Protein AF-A0AAW1UIU3-F1 (afdb_monomer_lite)

Radius of gyration: 67.9 Å; chains: 1; bounding box: 197×159×225 Å

pLDDT: mean 70.83, std 15.01, range [31.81, 94.69]

Structure (mmCIF, N/CA/C/O backbone):
data_AF-A0AAW1UIU3-F1
#
_entry.id   AF-A0AAW1UIU3-F1
#
loop_
_atom_site.group_PDB
_atom_site.id
_atom_site.type_symbol
_atom_site.label_atom_id
_atom_site.label_alt_id
_atom_site.label_comp_id
_atom_site.label_asym_id
_atom_site.label_entity_id
_atom_site.label_seq_id
_atom_site.pdbx_PDB_ins_code
_atom_site.Cartn_x
_atom_site.Cartn_y
_atom_site.Cartn_z
_atom_site.occupancy
_atom_site.B_iso_or_equiv
_atom_site.auth_seq_id
_atom_site.auth_comp_id
_atom_site.auth_asym_id
_atom_site.auth_atom_id
_atom_site.pdbx_PDB_model_num
ATOM 1 N N . MET A 1 1 ? -0.503 -14.165 -63.890 1.00 48.31 1 MET A N 1
ATOM 2 C CA . MET A 1 1 ? -0.435 -14.410 -62.442 1.00 48.31 1 MET A CA 1
ATOM 3 C C . MET A 1 1 ? 0.054 -13.126 -61.823 1.00 48.31 1 MET A C 1
ATOM 5 O O . MET A 1 1 ? 1.053 -12.586 -62.287 1.00 48.31 1 MET A O 1
ATOM 9 N N . GLY A 1 2 ? -0.754 -12.542 -60.945 1.00 64.56 2 GLY A N 1
ATOM 10 C CA . GLY A 1 2 ? -0.379 -11.323 -60.237 1.00 64.56 2 GLY A CA 1
ATOM 11 C C . GLY A 1 2 ? 0.681 -11.652 -59.192 1.00 64.56 2 GLY A C 1
ATOM 12 O O . GLY A 1 2 ? 0.568 -12.675 -58.526 1.00 64.56 2 GLY A O 1
ATOM 13 N N . ALA A 1 3 ? 1.681 -10.788 -59.012 1.00 79.12 3 ALA A N 1
ATOM 14 C CA . ALA A 1 3 ? 2.783 -11.016 -58.069 1.00 79.12 3 ALA A CA 1
ATOM 15 C C . ALA A 1 3 ? 2.309 -11.359 -56.637 1.00 79.12 3 ALA A C 1
ATOM 17 O O . ALA A 1 3 ? 2.969 -12.104 -55.917 1.00 79.12 3 ALA A O 1
ATOM 18 N N . TRP A 1 4 ? 1.132 -10.870 -56.228 1.00 88.31 4 TRP A N 1
ATOM 19 C CA . TRP A 1 4 ? 0.530 -11.197 -54.932 1.00 88.31 4 TRP A CA 1
ATOM 20 C C . TRP A 1 4 ? -0.053 -12.618 -54.836 1.00 88.31 4 TRP A C 1
ATOM 22 O O . TRP A 1 4 ? -0.046 -13.211 -53.760 1.00 88.31 4 TRP A O 1
ATOM 32 N N . GLU A 1 5 ? -0.534 -13.197 -55.939 1.00 88.94 5 GLU A N 1
ATOM 33 C CA . GLU A 1 5 ? -1.033 -14.583 -55.965 1.00 88.94 5 GLU A CA 1
ATOM 34 C C . GLU A 1 5 ? 0.102 -15.559 -55.652 1.00 88.94 5 GLU A C 1
ATOM 36 O O . GLU A 1 5 ? -0.062 -16.444 -54.814 1.00 88.94 5 GLU A O 1
ATOM 41 N N . ASP A 1 6 ? 1.274 -15.335 -56.248 1.00 88.50 6 ASP A N 1
ATOM 42 C CA . ASP A 1 6 ? 2.469 -16.148 -56.017 1.00 88.50 6 ASP A CA 1
ATOM 43 C C . ASP A 1 6 ? 2.936 -16.050 -54.556 1.00 88.50 6 ASP A C 1
ATOM 45 O O . ASP A 1 6 ? 3.263 -17.063 -53.933 1.00 88.50 6 ASP A O 1
ATOM 49 N N . VAL A 1 7 ? 2.869 -14.848 -53.966 1.00 90.00 7 VAL A N 1
ATOM 50 C CA . VAL A 1 7 ? 3.142 -14.609 -52.537 1.00 90.00 7 VAL A CA 1
ATOM 51 C C . VAL A 1 7 ? 2.181 -15.396 -51.640 1.00 90.00 7 VAL A C 1
ATOM 53 O O . VAL A 1 7 ? 2.619 -16.034 -50.679 1.00 90.00 7 VAL A O 1
ATOM 56 N N . LEU A 1 8 ? 0.880 -15.393 -51.949 1.00 90.19 8 LEU A N 1
ATOM 57 C CA . LEU A 1 8 ? -0.122 -16.136 -51.180 1.00 90.19 8 LEU A CA 1
ATOM 58 C C . LEU A 1 8 ? 0.027 -17.653 -51.350 1.00 90.19 8 LEU A C 1
ATOM 60 O O . LEU A 1 8 ? -0.111 -18.382 -50.367 1.00 90.19 8 LEU A O 1
ATOM 64 N N . ILE A 1 9 ? 0.341 -18.143 -52.553 1.00 90.75 9 ILE A N 1
ATOM 65 C CA . ILE A 1 9 ? 0.615 -19.566 -52.805 1.00 90.75 9 ILE A CA 1
ATOM 66 C C . ILE A 1 9 ? 1.846 -20.011 -52.009 1.00 90.75 9 ILE A C 1
ATOM 68 O O . ILE A 1 9 ? 1.818 -21.054 -51.348 1.00 90.75 9 ILE A O 1
ATOM 72 N N . GLU A 1 10 ? 2.919 -19.217 -52.026 1.00 90.31 10 GLU A N 1
ATOM 73 C CA . GLU A 1 10 ? 4.137 -19.517 -51.278 1.00 90.31 10 GLU A CA 1
ATOM 74 C C . GLU A 1 10 ? 3.879 -19.502 -49.762 1.00 90.31 10 GLU A C 1
ATOM 76 O O . GLU A 1 10 ? 4.334 -20.404 -49.054 1.00 90.31 10 GLU A O 1
ATOM 81 N N . TRP A 1 11 ? 3.072 -18.554 -49.268 1.00 92.31 11 TRP A N 1
ATOM 82 C CA . TRP A 1 11 ? 2.586 -18.533 -47.885 1.00 92.31 11 TRP A CA 1
ATOM 83 C C . TRP A 1 11 ? 1.796 -19.796 -47.521 1.00 92.31 11 TRP A C 1
ATOM 85 O O . TRP A 1 11 ? 2.127 -20.457 -46.534 1.00 92.31 11 TRP A O 1
ATOM 95 N N . CYS A 1 12 ? 0.807 -20.184 -48.329 1.00 90.38 12 CYS A N 1
ATOM 96 C CA . CYS A 1 12 ? -0.004 -21.374 -48.068 1.00 90.38 12 CYS A CA 1
ATOM 97 C C . CYS A 1 12 ? 0.856 -22.649 -48.029 1.00 90.38 12 CYS A C 1
ATOM 99 O O . CYS A 1 12 ? 0.718 -23.477 -47.125 1.00 90.38 12 CYS A O 1
ATOM 101 N N . ASN A 1 13 ? 1.787 -22.782 -48.977 1.00 90.94 13 ASN A N 1
ATOM 102 C CA . ASN A 1 13 ? 2.693 -23.927 -49.077 1.00 90.94 13 ASN A CA 1
ATOM 103 C C . ASN A 1 13 ? 3.747 -23.966 -47.963 1.00 90.94 13 ASN A C 1
ATOM 105 O O . ASN A 1 13 ? 4.177 -25.047 -47.559 1.00 90.94 13 ASN A O 1
ATOM 109 N N . CYS A 1 14 ? 4.153 -22.807 -47.447 1.00 89.69 14 CYS A N 1
ATOM 110 C CA . CYS A 1 14 ? 5.116 -22.687 -46.356 1.00 89.69 14 CYS A CA 1
ATOM 111 C C . CYS A 1 14 ? 4.620 -23.342 -45.053 1.00 89.69 14 CYS A C 1
ATOM 113 O O . CYS A 1 14 ? 5.412 -23.947 -44.317 1.00 89.69 14 CYS A O 1
ATOM 115 N N . LEU A 1 15 ? 3.310 -23.259 -44.798 1.00 86.12 15 LEU A N 1
ATOM 116 C CA . LEU A 1 15 ? 2.670 -23.793 -43.595 1.00 86.12 15 LEU A CA 1
ATOM 117 C C . LEU A 1 15 ? 2.609 -25.330 -43.564 1.00 86.12 15 LEU A C 1
ATOM 119 O O . LEU A 1 15 ? 2.520 -25.895 -42.479 1.00 86.12 15 LEU A O 1
ATOM 123 N N . ASP A 1 16 ? 2.702 -26.008 -44.716 1.00 84.94 16 ASP A N 1
ATOM 124 C CA . ASP A 1 16 ? 2.715 -27.481 -44.838 1.00 84.94 16 ASP A CA 1
ATOM 125 C C . ASP A 1 16 ? 1.495 -28.181 -44.195 1.00 84.94 16 ASP A C 1
ATOM 127 O O . ASP A 1 16 ? 1.575 -29.265 -43.618 1.00 84.94 16 ASP A O 1
ATOM 131 N N . ILE A 1 17 ? 0.337 -27.522 -44.267 1.00 83.56 17 ILE A N 1
ATOM 132 C CA . ILE A 1 17 ? -0.930 -27.972 -43.663 1.00 83.56 17 ILE A CA 1
ATOM 133 C C . ILE A 1 17 ? -1.892 -28.613 -44.667 1.00 83.56 17 ILE A C 1
ATOM 135 O O . ILE A 1 17 ? -2.874 -29.238 -44.271 1.00 83.56 17 ILE A O 1
ATOM 139 N N . SER A 1 18 ? -1.644 -28.461 -45.966 1.00 84.56 18 SER A N 1
ATOM 140 C CA . SER A 1 18 ? -2.424 -29.057 -47.054 1.00 84.56 18 SER A CA 1
ATOM 141 C C . SER A 1 18 ? -1.491 -29.611 -48.128 1.00 84.56 18 SER A C 1
ATOM 143 O O . SER A 1 18 ? -0.275 -29.434 -48.069 1.00 84.56 18 SER A O 1
ATOM 145 N N . LYS A 1 19 ? -2.053 -30.288 -49.137 1.00 85.06 19 LYS A N 1
ATOM 146 C CA . LYS A 1 19 ? -1.284 -30.638 -50.340 1.00 85.06 19 LYS A CA 1
ATOM 147 C C . LYS A 1 19 ? -0.708 -29.364 -50.963 1.00 85.06 19 LYS A C 1
ATOM 149 O O . LYS A 1 19 ? -1.341 -28.313 -50.879 1.00 85.06 19 LYS A O 1
ATOM 154 N N . LYS A 1 20 ? 0.478 -29.482 -51.569 1.00 86.88 20 LYS A N 1
ATOM 155 C CA . LYS A 1 20 ? 1.144 -28.361 -52.240 1.00 86.88 20 LYS A CA 1
ATOM 156 C C . LYS A 1 20 ? 0.235 -27.786 -53.322 1.00 86.88 20 LYS A C 1
ATOM 158 O O . LYS A 1 20 ? -0.140 -28.514 -54.236 1.00 86.88 20 LYS A O 1
ATOM 163 N N . ILE A 1 21 ? -0.063 -26.506 -53.179 1.00 89.25 21 ILE A N 1
ATOM 164 C CA . ILE A 1 21 ? -0.907 -25.703 -54.051 1.00 89.25 21 ILE A CA 1
ATOM 165 C C . ILE A 1 21 ? -0.041 -25.211 -55.207 1.00 89.25 21 ILE A C 1
ATOM 167 O O . ILE A 1 21 ? 0.985 -24.572 -54.959 1.00 89.25 21 ILE A O 1
ATOM 171 N N . GLN A 1 22 ? -0.402 -25.549 -56.444 1.00 86.12 22 GLN A N 1
ATOM 172 C CA . GLN A 1 22 ? 0.326 -25.086 -57.637 1.00 86.12 22 GLN A CA 1
ATOM 173 C C . GLN A 1 22 ? -0.354 -23.893 -58.305 1.00 86.12 22 GLN A C 1
ATOM 175 O O . GLN A 1 22 ? 0.333 -23.027 -58.838 1.00 86.12 22 GLN A O 1
ATOM 180 N N . ASP A 1 23 ? -1.683 -23.845 -58.245 1.00 87.50 23 ASP A N 1
ATOM 181 C CA . ASP A 1 23 ? -2.501 -22.764 -58.787 1.00 87.50 23 ASP A CA 1
ATOM 182 C C . ASP A 1 23 ? -3.359 -22.136 -57.680 1.00 87.50 23 ASP A C 1
ATOM 184 O O . ASP A 1 23 ? -3.886 -22.833 -56.809 1.00 87.50 23 ASP A O 1
ATOM 188 N N . PHE A 1 24 ? -3.531 -20.813 -57.722 1.00 85.12 24 PHE A N 1
ATOM 189 C CA . PHE A 1 24 ? -4.304 -20.062 -56.733 1.00 85.12 24 PHE A CA 1
ATOM 190 C C . PHE A 1 24 ? -5.758 -20.556 -56.665 1.00 85.12 24 PHE A C 1
ATOM 192 O O . PHE A 1 24 ? -6.359 -20.616 -55.591 1.00 85.12 24 PHE A O 1
ATOM 199 N N . ASN A 1 25 ? -6.304 -21.013 -57.795 1.00 85.50 25 ASN A N 1
ATOM 200 C CA . ASN A 1 25 ? -7.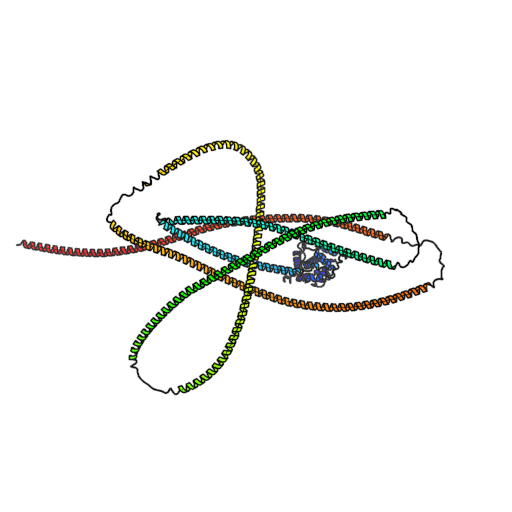653 -21.567 -57.869 1.00 85.50 25 ASN A CA 1
ATOM 201 C C . ASN A 1 25 ? -7.833 -22.893 -57.107 1.00 85.50 25 ASN A C 1
ATOM 203 O O . ASN A 1 25 ? -8.962 -23.231 -56.747 1.00 85.50 25 ASN A O 1
ATOM 207 N N . GLU A 1 26 ? -6.761 -23.619 -56.768 1.00 85.56 26 GLU A N 1
ATOM 208 C CA . GLU A 1 26 ? -6.856 -24.833 -55.943 1.00 85.56 26 GLU A CA 1
ATOM 209 C C . GLU A 1 26 ? -7.286 -24.530 -54.493 1.00 85.56 26 GLU A C 1
ATOM 211 O O . GLU A 1 26 ? -7.827 -25.411 -53.818 1.00 85.56 26 GLU A O 1
ATOM 216 N N . LEU A 1 27 ? -7.140 -23.280 -54.022 1.00 84.38 27 LEU A N 1
ATOM 217 C CA . LEU A 1 27 ? -7.649 -22.832 -52.716 1.00 84.38 27 LEU A CA 1
ATOM 218 C C . LEU A 1 27 ? -9.183 -22.871 -52.631 1.00 84.38 27 LEU A C 1
ATOM 220 O O . LEU A 1 27 ? -9.733 -23.030 -51.537 1.00 84.38 27 LEU A O 1
ATOM 224 N N . ARG A 1 28 ? -9.885 -22.812 -53.773 1.00 85.75 28 ARG A N 1
ATOM 225 C CA . ARG A 1 28 ? -11.356 -22.913 -53.842 1.00 85.75 28 ARG A CA 1
ATOM 226 C C . ARG A 1 28 ? -11.884 -24.262 -53.351 1.00 85.75 28 ARG A C 1
ATOM 228 O O . ARG A 1 28 ? -13.044 -24.352 -52.958 1.00 85.75 28 ARG A O 1
ATOM 235 N N . ASN A 1 29 ? -11.034 -25.292 -53.316 1.00 81.94 29 ASN A N 1
ATOM 236 C CA . ASN A 1 29 ? -11.382 -26.612 -52.786 1.00 81.94 29 ASN A CA 1
ATOM 237 C C . ASN A 1 29 ? -11.642 -26.596 -51.268 1.00 81.94 29 ASN A C 1
ATOM 239 O O . ASN A 1 29 ? -12.189 -27.556 -50.732 1.00 81.94 29 ASN A O 1
ATOM 243 N N . GLY A 1 30 ? -11.256 -25.531 -50.554 1.00 80.38 30 GLY A N 1
ATOM 244 C CA . GLY A 1 30 ? -11.574 -25.354 -49.133 1.00 80.38 30 GLY A CA 1
ATOM 245 C C . GLY A 1 30 ? -10.716 -26.173 -48.160 1.00 80.38 30 GLY A C 1
ATOM 246 O O . GLY A 1 30 ? -10.731 -25.890 -46.961 1.00 80.38 30 GLY A O 1
ATOM 247 N N . ASP A 1 31 ? -9.938 -27.146 -48.645 1.00 84.44 31 ASP A N 1
ATOM 248 C CA . ASP A 1 31 ? -9.105 -28.035 -47.819 1.00 84.44 31 ASP A CA 1
ATOM 249 C C . ASP A 1 31 ? -8.078 -27.267 -46.973 1.00 84.44 31 ASP A C 1
ATOM 251 O O . ASP A 1 31 ? -7.924 -27.527 -45.777 1.00 84.44 31 ASP A O 1
ATOM 255 N N . PHE A 1 32 ? -7.412 -26.275 -47.570 1.00 88.88 32 PHE A N 1
ATOM 256 C CA . PHE A 1 32 ? -6.463 -25.406 -46.871 1.00 88.88 32 PHE A CA 1
ATOM 257 C C . PHE A 1 32 ? -7.137 -24.621 -45.737 1.00 88.88 32 PHE A C 1
ATOM 259 O O . PHE A 1 32 ? -6.685 -24.662 -44.592 1.00 88.88 32 PHE A O 1
ATOM 266 N N . PHE A 1 33 ? -8.267 -23.969 -46.030 1.00 87.50 33 PHE A N 1
ATOM 267 C CA . PHE A 1 33 ? -9.023 -23.182 -45.055 1.00 87.50 33 PHE A CA 1
ATOM 268 C C . PHE A 1 33 ? -9.539 -24.038 -43.900 1.00 87.50 33 PHE A C 1
ATOM 270 O O . PHE A 1 33 ? -9.479 -23.614 -42.748 1.00 87.50 33 PHE A O 1
ATOM 277 N N . LYS A 1 34 ? -9.983 -25.268 -44.181 1.00 85.44 34 LYS A N 1
ATOM 278 C CA . LYS A 1 34 ? -10.405 -26.229 -43.157 1.00 85.44 34 LYS A CA 1
ATOM 279 C C . LYS A 1 34 ? -9.260 -26.581 -42.205 1.00 85.44 34 LYS A C 1
ATOM 281 O O . LYS A 1 34 ? -9.457 -26.585 -40.989 1.00 85.44 34 LYS A O 1
ATOM 286 N N . ASN A 1 35 ? -8.070 -26.839 -42.743 1.00 85.50 35 ASN A N 1
ATOM 287 C CA . ASN A 1 35 ? -6.904 -27.208 -41.941 1.00 85.50 35 ASN A CA 1
ATOM 288 C C . ASN A 1 35 ? -6.349 -26.015 -41.146 1.00 85.50 35 ASN A C 1
ATOM 290 O O . ASN A 1 35 ? -6.007 -26.181 -39.975 1.00 85.50 35 ASN A O 1
ATOM 294 N N . ILE A 1 36 ? -6.350 -24.803 -41.717 1.00 86.00 36 ILE A N 1
ATOM 295 C CA . ILE A 1 36 ? -6.052 -23.575 -40.964 1.00 86.00 36 ILE A CA 1
ATOM 296 C C . ILE A 1 36 ? -7.045 -23.384 -39.816 1.00 86.00 36 ILE A C 1
ATOM 298 O O . ILE A 1 36 ? -6.635 -23.118 -38.686 1.00 86.00 36 ILE A O 1
ATOM 302 N N . LEU A 1 37 ? -8.344 -23.547 -40.075 1.00 83.88 37 LEU A N 1
ATOM 303 C CA . LEU A 1 37 ? -9.381 -23.347 -39.065 1.00 83.88 37 LEU A CA 1
ATOM 304 C C . LEU A 1 37 ? -9.238 -24.340 -37.901 1.00 83.88 37 LEU A C 1
ATOM 306 O O . LEU A 1 37 ? -9.421 -23.957 -36.745 1.00 83.88 37 LEU A O 1
ATOM 310 N N . TYR A 1 38 ? -8.853 -25.588 -38.194 1.00 83.12 38 TYR A N 1
ATOM 311 C CA . TYR A 1 38 ? -8.544 -26.602 -37.182 1.00 83.12 38 TYR A CA 1
ATOM 312 C C . TYR A 1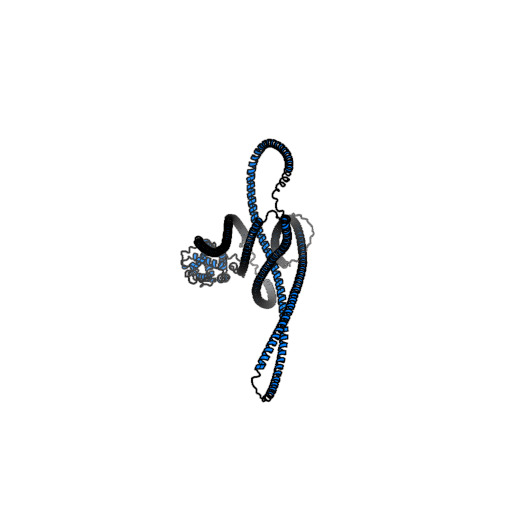 38 ? -7.378 -26.184 -36.277 1.00 83.12 38 TYR A C 1
ATOM 314 O O . TYR A 1 38 ? -7.386 -26.455 -35.077 1.00 83.12 38 TYR A O 1
ATOM 322 N N . ILE A 1 39 ? -6.379 -25.499 -36.837 1.00 82.19 39 ILE A N 1
ATOM 323 C CA . ILE A 1 39 ? -5.242 -24.995 -36.066 1.00 82.19 39 ILE A CA 1
ATOM 324 C C . ILE A 1 39 ? -5.656 -23.775 -35.242 1.00 82.19 39 ILE A C 1
ATOM 326 O O . ILE A 1 39 ? -5.287 -23.694 -34.075 1.00 82.19 39 ILE A O 1
ATOM 330 N N . ILE A 1 40 ? -6.441 -22.853 -35.800 1.00 82.31 40 ILE A N 1
ATOM 331 C CA . ILE A 1 40 ? -6.851 -21.612 -35.125 1.00 82.31 40 ILE A CA 1
ATOM 332 C C . ILE A 1 40 ? -7.844 -21.881 -33.981 1.00 82.31 40 ILE A C 1
ATOM 334 O O . ILE A 1 40 ? -7.750 -21.282 -32.908 1.00 82.31 40 ILE A O 1
ATOM 338 N N . ASN A 1 41 ? -8.790 -22.808 -34.134 1.00 77.19 41 ASN A N 1
ATOM 339 C CA . ASN A 1 41 ? -9.895 -22.947 -33.184 1.00 77.19 41 ASN A CA 1
ATOM 340 C C . ASN A 1 41 ? -9.674 -24.110 -32.193 1.00 77.19 41 ASN A C 1
ATOM 342 O O . ASN A 1 41 ? -9.659 -25.272 -32.579 1.00 77.19 41 ASN A O 1
ATOM 346 N N . LYS A 1 42 ? -9.504 -23.811 -30.891 1.00 63.38 42 LYS A N 1
ATOM 347 C CA . LYS A 1 42 ? -9.277 -24.827 -29.830 1.00 63.38 42 LYS A CA 1
ATOM 348 C C . LYS A 1 42 ? -10.549 -25.554 -29.368 1.00 63.38 42 LYS A C 1
ATOM 350 O O . LYS A 1 42 ? -10.444 -26.525 -28.625 1.00 63.38 42 LYS A O 1
ATOM 355 N N . SER A 1 43 ? -11.735 -25.071 -29.745 1.00 56.56 43 SER A N 1
ATOM 356 C CA . SER A 1 43 ? -13.009 -25.661 -29.322 1.00 56.56 43 SER A CA 1
ATOM 357 C C . SER A 1 43 ? -13.370 -26.864 -30.195 1.00 56.56 43 SER A C 1
ATOM 359 O O . SER A 1 43 ? -13.517 -26.731 -31.409 1.00 56.56 43 SER A O 1
ATOM 361 N N . ASP A 1 44 ? -13.589 -28.024 -29.568 1.00 57.69 44 ASP A N 1
ATOM 362 C CA . ASP A 1 44 ? -14.062 -29.257 -30.218 1.00 57.69 44 ASP A CA 1
ATOM 363 C C . ASP A 1 44 ? -15.430 -29.110 -30.915 1.00 57.69 44 ASP A C 1
ATOM 365 O O . ASP A 1 44 ? -15.835 -29.995 -31.668 1.00 57.69 44 ASP A O 1
ATOM 369 N N . GLN A 1 45 ? -16.132 -27.988 -30.708 1.00 57.69 45 GLN A N 1
ATOM 370 C CA . GLN A 1 45 ? -17.468 -27.728 -31.250 1.00 57.69 45 GLN A CA 1
ATOM 371 C C . GLN A 1 45 ? -17.536 -27.700 -32.786 1.00 57.69 45 GLN A C 1
ATOM 373 O O . GLN A 1 45 ? -18.603 -27.955 -33.328 1.00 57.69 45 GLN A O 1
ATOM 378 N N . TYR A 1 46 ? -16.426 -27.462 -33.495 1.00 59.53 46 TYR A N 1
ATOM 379 C CA . TYR A 1 46 ? -16.430 -27.262 -34.956 1.00 59.53 46 TYR A CA 1
ATOM 380 C C . TYR A 1 46 ? -15.824 -28.420 -35.763 1.00 59.53 46 TYR A C 1
ATOM 382 O O . TYR A 1 46 ? -15.652 -28.309 -36.976 1.00 59.53 46 TYR A O 1
ATOM 390 N N . LYS A 1 47 ? -15.505 -29.553 -35.119 1.00 58.69 47 LYS A N 1
ATOM 391 C CA . LYS A 1 47 ? -14.874 -30.708 -35.788 1.00 58.69 47 LYS A CA 1
ATOM 392 C C . LYS A 1 47 ? -15.770 -31.392 -36.835 1.00 58.69 47 LYS A C 1
ATOM 394 O O . LYS A 1 47 ? -15.240 -32.082 -37.702 1.00 58.69 47 LYS A O 1
ATOM 399 N N . ASN A 1 48 ? -17.090 -31.174 -36.783 1.00 57.91 48 ASN A N 1
ATOM 400 C CA . ASN A 1 48 ? -18.081 -31.878 -37.609 1.00 57.91 48 ASN A CA 1
ATOM 401 C C . ASN A 1 48 ? -18.904 -30.981 -38.559 1.00 57.91 48 ASN A C 1
ATOM 403 O O . ASN A 1 48 ? -19.749 -31.510 -39.280 1.00 57.91 48 ASN A O 1
ATOM 407 N N . ASP A 1 49 ? -18.685 -29.661 -38.594 1.00 55.59 49 ASP A N 1
ATOM 408 C CA . ASP A 1 49 ? -19.582 -28.751 -39.321 1.00 55.59 49 ASP A CA 1
ATOM 409 C C . ASP A 1 49 ? -19.226 -28.571 -40.805 1.00 55.59 49 ASP A C 1
ATOM 411 O O . ASP A 1 49 ? -18.115 -28.196 -41.181 1.00 55.59 49 ASP A O 1
ATOM 415 N N . ALA A 1 50 ? -20.233 -28.767 -41.661 1.00 58.75 50 ALA A N 1
ATOM 416 C CA . ALA A 1 50 ? -20.169 -28.669 -43.122 1.00 58.75 50 ALA A CA 1
ATOM 417 C C . ALA A 1 50 ? -20.007 -27.231 -43.674 1.00 58.75 50 ALA A C 1
ATOM 419 O O . ALA A 1 50 ? -20.073 -27.034 -44.882 1.00 58.75 50 ALA A O 1
ATOM 420 N N . ASN A 1 51 ? -19.791 -26.221 -42.822 1.00 72.62 51 ASN A N 1
ATOM 421 C CA . ASN A 1 51 ? -19.774 -24.802 -43.205 1.00 72.62 51 ASN A CA 1
ATOM 422 C C . ASN A 1 51 ? -18.491 -24.074 -42.757 1.00 72.62 51 ASN A C 1
ATOM 424 O O . ASN A 1 51 ? -18.547 -22.995 -42.168 1.00 72.62 51 ASN A O 1
ATOM 428 N N . VAL A 1 52 ? -17.322 -24.642 -43.082 1.00 76.81 52 VAL A N 1
ATOM 429 C CA . VAL A 1 52 ? -15.988 -24.030 -42.865 1.00 76.81 52 VAL A CA 1
ATOM 430 C C . VAL A 1 52 ? -15.943 -22.575 -43.350 1.00 76.81 52 VAL A C 1
ATOM 432 O O . VAL A 1 52 ? -15.403 -21.713 -42.662 1.00 76.81 52 VAL A O 1
ATOM 435 N N . PHE A 1 53 ? -16.576 -22.295 -44.494 1.00 80.44 53 PHE A N 1
ATOM 436 C CA . PHE A 1 53 ? -16.684 -20.956 -45.072 1.00 80.44 53 PHE A CA 1
ATOM 437 C C . PHE A 1 53 ? -17.366 -19.961 -44.120 1.00 80.44 53 PHE A C 1
ATOM 439 O O . PHE A 1 53 ? -16.777 -18.943 -43.774 1.00 80.44 53 PHE A O 1
ATOM 446 N N . LYS A 1 54 ? -18.559 -20.283 -43.600 1.00 78.75 54 LYS A N 1
ATOM 447 C CA . LYS A 1 54 ? -19.310 -19.377 -42.707 1.00 78.75 54 LYS A CA 1
ATOM 448 C C . LYS A 1 54 ? -18.580 -19.109 -41.392 1.00 78.75 54 LYS A C 1
ATOM 450 O O . LYS A 1 54 ? -18.647 -17.998 -40.877 1.00 78.75 54 LYS A O 1
ATOM 455 N N . ILE A 1 55 ? -17.875 -20.107 -40.858 1.00 79.75 55 ILE A N 1
ATOM 456 C CA . ILE A 1 55 ? -17.107 -19.953 -39.615 1.00 79.75 55 ILE A CA 1
ATOM 457 C C . ILE A 1 55 ? -15.909 -19.027 -39.843 1.00 79.75 55 ILE A C 1
ATOM 459 O O . ILE A 1 55 ? -15.672 -18.125 -39.043 1.00 79.75 55 ILE A O 1
ATOM 463 N N . LEU A 1 56 ? -15.179 -19.220 -40.945 1.00 83.69 56 LEU A N 1
ATOM 464 C CA . LEU A 1 56 ? -14.044 -18.372 -41.301 1.00 83.69 56 LEU A CA 1
ATOM 465 C C . LEU A 1 56 ? -14.480 -16.917 -41.504 1.00 83.69 56 LEU A C 1
ATOM 467 O O . LEU A 1 56 ? -13.864 -16.005 -40.956 1.00 83.69 56 LEU A O 1
ATOM 471 N N . LEU A 1 57 ? -15.595 -16.714 -42.204 1.00 80.31 57 LEU A N 1
ATOM 472 C CA . LEU A 1 57 ? -16.179 -15.392 -42.397 1.00 80.31 57 LEU A CA 1
ATOM 473 C C . LEU A 1 57 ? -16.614 -14.740 -41.089 1.00 80.31 57 LEU A C 1
ATOM 475 O O . LEU A 1 57 ? -16.336 -13.566 -40.892 1.00 80.31 57 LEU A O 1
ATOM 479 N N . HIS A 1 58 ? -17.230 -15.492 -40.175 1.00 80.38 58 HIS A N 1
ATOM 480 C CA . HIS A 1 58 ? -17.613 -14.969 -38.864 1.00 80.38 58 HIS A CA 1
ATOM 481 C C . HIS A 1 58 ? -16.401 -14.513 -38.033 1.00 80.38 58 HIS A C 1
ATOM 483 O O . HIS A 1 58 ? -16.468 -13.508 -37.324 1.00 80.38 58 HIS A O 1
ATOM 489 N N . ILE A 1 59 ? -15.279 -15.239 -38.116 1.00 82.00 59 ILE A N 1
ATOM 490 C CA . ILE A 1 59 ? -14.037 -14.864 -37.425 1.00 82.00 59 ILE A CA 1
ATOM 491 C C . ILE A 1 59 ? -13.467 -13.574 -38.019 1.00 82.00 59 ILE A C 1
ATOM 493 O O . ILE A 1 59 ? -13.137 -12.657 -37.266 1.00 82.00 59 ILE A O 1
ATOM 497 N N . LEU A 1 60 ? -13.385 -13.486 -39.349 1.00 83.38 60 LEU A N 1
ATOM 498 C CA . LEU A 1 60 ? -12.871 -12.296 -40.027 1.00 83.38 60 LEU A CA 1
ATOM 499 C C . LEU A 1 60 ? -13.790 -11.086 -39.812 1.00 83.38 60 LEU A C 1
ATOM 501 O O . LEU A 1 60 ? -13.300 -10.015 -39.468 1.00 83.38 60 LEU A O 1
ATOM 505 N N . SER A 1 61 ? -15.111 -11.262 -39.896 1.00 80.50 61 SER A N 1
ATOM 506 C CA . SER A 1 61 ? -16.088 -10.181 -39.723 1.00 80.50 61 SER A CA 1
ATOM 507 C C . SER A 1 61 ? -16.131 -9.612 -38.309 1.00 80.50 61 SER A C 1
ATOM 509 O O . SER A 1 61 ? -16.651 -8.524 -38.128 1.00 80.50 61 SER A O 1
ATOM 511 N N . LYS A 1 62 ? -15.655 -10.353 -37.299 1.00 81.94 62 LYS A N 1
ATOM 512 C CA . LYS A 1 62 ? -15.565 -9.879 -35.907 1.00 81.94 62 LYS A CA 1
ATOM 513 C C . LYS A 1 62 ? -14.360 -8.961 -35.678 1.00 81.94 62 LYS A C 1
ATOM 515 O O . LYS A 1 62 ? -14.325 -8.221 -34.697 1.00 81.94 62 LYS A O 1
ATOM 520 N N . ILE A 1 63 ? -13.335 -9.098 -36.514 1.00 80.44 63 ILE A N 1
ATOM 521 C CA . ILE A 1 63 ? -12.042 -8.427 -36.348 1.00 80.44 63 ILE A CA 1
ATOM 522 C C . ILE A 1 63 ? -11.923 -7.261 -37.320 1.00 80.44 63 ILE A C 1
ATOM 524 O O . ILE A 1 63 ? -11.455 -6.200 -36.929 1.00 80.44 63 ILE A O 1
ATOM 528 N N . TYR A 1 64 ? -12.415 -7.442 -38.543 1.00 83.88 64 TYR A N 1
ATOM 529 C CA . TYR A 1 64 ? -12.440 -6.436 -39.598 1.00 83.88 64 TYR A CA 1
ATOM 530 C C . TYR A 1 64 ? -13.878 -5.970 -39.830 1.00 83.88 64 TYR A C 1
ATOM 532 O O . TYR A 1 64 ? -14.480 -6.246 -40.865 1.00 83.88 64 TYR A O 1
ATOM 540 N N . ASN A 1 65 ? -14.455 -5.290 -38.835 1.00 76.88 65 ASN A N 1
ATOM 541 C CA . ASN A 1 65 ? -15.865 -4.874 -38.857 1.00 76.88 65 ASN A CA 1
ATOM 542 C C . ASN A 1 65 ? -16.182 -3.888 -40.002 1.00 76.88 65 ASN A C 1
ATOM 544 O O . ASN A 1 65 ? -17.318 -3.841 -40.474 1.00 76.88 65 ASN A O 1
ATOM 548 N N . ASN A 1 66 ? -15.180 -3.114 -40.437 1.00 71.00 66 ASN A N 1
ATOM 549 C CA . ASN A 1 66 ? -15.301 -2.102 -41.491 1.00 71.00 66 ASN A CA 1
ATOM 550 C C . ASN A 1 66 ? -15.124 -2.685 -42.902 1.00 71.00 66 ASN A C 1
ATOM 552 O O . ASN A 1 66 ? -15.595 -2.099 -43.875 1.00 71.00 66 ASN A O 1
ATOM 556 N N . ALA A 1 67 ? -14.515 -3.868 -43.023 1.00 62.47 67 ALA A N 1
ATOM 557 C CA . ALA A 1 67 ? -14.457 -4.627 -44.265 1.00 62.47 67 ALA A CA 1
ATOM 558 C C . ALA A 1 67 ? -15.767 -5.420 -44.441 1.00 62.47 67 ALA A C 1
ATOM 560 O O . ALA A 1 67 ? -15.797 -6.650 -44.339 1.00 62.47 67 ALA A O 1
ATOM 561 N N . GLN A 1 68 ? -16.881 -4.708 -44.657 1.00 60.72 68 GLN A N 1
ATOM 562 C CA . GLN A 1 68 ? -18.178 -5.310 -44.982 1.00 60.72 68 GLN A CA 1
ATOM 563 C C . GLN A 1 68 ? -18.142 -5.906 -46.389 1.00 60.72 68 GLN A C 1
ATOM 565 O O . GLN A 1 68 ? -18.612 -5.314 -47.353 1.00 60.72 68 GLN A O 1
ATOM 570 N N . ILE A 1 69 ? -17.576 -7.095 -46.519 1.00 62.19 69 ILE A N 1
ATOM 571 C CA . ILE A 1 69 ? -17.730 -7.873 -47.741 1.00 62.19 69 ILE A CA 1
ATOM 572 C C . ILE A 1 69 ? -19.131 -8.496 -47.689 1.00 62.19 69 ILE A C 1
ATOM 574 O O . ILE A 1 69 ? -19.536 -9.069 -46.673 1.00 62.19 69 ILE A O 1
ATOM 578 N N . GLU A 1 70 ? -19.912 -8.329 -48.755 1.00 61.12 70 GLU A N 1
ATOM 579 C CA . GLU A 1 70 ? -21.308 -8.771 -48.849 1.00 61.12 70 GLU A CA 1
ATOM 580 C C . GLU A 1 70 ? -21.413 -10.308 -48.944 1.00 61.12 70 GLU A C 1
ATOM 582 O O . GLU A 1 70 ? -21.772 -10.894 -49.961 1.00 61.12 70 GLU A O 1
ATOM 587 N N . TYR A 1 71 ? -21.097 -11.010 -47.857 1.00 63.22 71 TYR A N 1
ATOM 588 C CA . TYR A 1 71 ? -21.017 -12.472 -47.830 1.00 63.22 71 TYR A CA 1
ATOM 589 C C . TYR A 1 71 ? -22.370 -13.195 -47.779 1.00 63.22 71 TYR A C 1
ATOM 591 O O . TYR A 1 71 ? -22.415 -14.426 -47.743 1.00 63.22 71 TYR A O 1
ATOM 599 N N . SER A 1 72 ? -23.487 -12.466 -47.738 1.00 55.91 72 SER A N 1
ATOM 600 C CA . SER A 1 72 ? -24.832 -13.042 -47.600 1.00 55.91 72 SER A CA 1
ATOM 601 C C . SER A 1 72 ? -25.294 -13.835 -48.831 1.00 55.91 72 SER A C 1
ATOM 603 O O . SER A 1 72 ? -26.294 -14.548 -48.744 1.00 55.91 72 SER A O 1
ATOM 605 N N . GLN A 1 73 ? -24.566 -13.747 -49.951 1.00 58.47 73 GLN A N 1
ATOM 606 C CA . GLN A 1 73 ? -24.932 -14.355 -51.233 1.00 58.47 73 GLN A CA 1
ATOM 607 C C . GLN A 1 73 ? -24.215 -15.686 -51.539 1.00 58.47 73 GLN A C 1
ATOM 609 O O . GLN A 1 73 ? -24.666 -16.406 -52.427 1.00 58.47 73 GLN A O 1
ATOM 614 N N . TYR A 1 74 ? -23.161 -16.059 -50.797 1.00 64.31 74 TYR A N 1
ATOM 615 C CA . TYR A 1 74 ? -22.309 -17.216 -51.121 1.00 64.31 74 TYR A CA 1
ATOM 616 C C . TYR A 1 74 ? -22.453 -18.363 -50.113 1.00 64.31 74 TYR A C 1
ATOM 618 O O . TYR A 1 74 ? -22.387 -18.161 -48.897 1.00 64.31 74 TYR A O 1
ATOM 626 N N . ASN A 1 75 ? -22.607 -19.595 -50.607 1.00 66.69 75 ASN A N 1
ATOM 627 C CA . ASN A 1 75 ? -22.698 -20.798 -49.767 1.00 66.69 75 ASN A CA 1
ATOM 628 C C . ASN A 1 75 ? -21.434 -21.673 -49.815 1.00 66.69 75 ASN A C 1
ATOM 630 O O . ASN A 1 75 ? -21.298 -22.578 -48.990 1.00 66.69 75 ASN A O 1
ATOM 634 N N . SER A 1 76 ? -20.503 -21.412 -50.738 1.00 74.56 76 SER A N 1
ATOM 635 C CA . SER A 1 76 ? -19.273 -22.194 -50.916 1.00 74.56 76 SER A CA 1
ATOM 636 C C . SER A 1 76 ? -18.108 -21.342 -51.427 1.00 74.56 76 SER A C 1
ATOM 638 O O . SER A 1 76 ? -18.312 -20.382 -52.164 1.00 74.56 76 SER A O 1
ATOM 640 N N . PHE A 1 77 ? -16.872 -21.755 -51.121 1.00 75.00 77 PHE A N 1
ATOM 641 C CA . PHE A 1 77 ? -15.646 -21.167 -51.686 1.00 75.00 77 PHE A CA 1
ATOM 642 C C . PHE A 1 77 ? -15.579 -21.262 -53.223 1.00 75.00 77 PHE A C 1
ATOM 644 O O . PHE A 1 77 ? -14.850 -20.505 -53.859 1.00 75.00 77 PHE A O 1
ATOM 651 N N . LEU A 1 78 ? -16.346 -22.177 -53.829 1.00 76.44 78 LEU A N 1
ATOM 652 C CA . LEU A 1 78 ? -16.427 -22.341 -55.283 1.00 76.44 78 LEU A CA 1
ATOM 653 C C . LEU A 1 78 ? -17.115 -21.157 -55.981 1.00 76.44 78 LEU A C 1
ATOM 655 O O . LEU A 1 78 ? -16.830 -20.908 -57.148 1.00 76.44 78 LEU A O 1
ATOM 659 N N . GLU A 1 79 ? -17.989 -20.435 -55.277 1.00 76.19 79 GLU A N 1
ATOM 660 C CA . GLU A 1 79 ? -18.814 -19.353 -55.833 1.00 76.19 79 GLU A CA 1
ATOM 661 C C . GLU A 1 79 ? -18.142 -17.971 -55.732 1.00 76.19 79 GLU A C 1
ATOM 663 O O . GLU A 1 79 ? -18.657 -17.004 -56.282 1.00 76.19 79 GLU A O 1
ATOM 668 N N . LEU A 1 80 ? -16.992 -17.876 -55.055 1.00 78.00 80 LEU A N 1
ATOM 669 C CA . LEU A 1 80 ? -16.266 -16.621 -54.843 1.00 78.00 80 LEU A CA 1
ATOM 670 C C . LEU A 1 80 ? -15.648 -16.082 -56.138 1.00 78.00 80 LEU A C 1
ATOM 672 O O . LEU A 1 80 ? -15.168 -16.853 -56.976 1.00 78.00 80 LEU A O 1
ATOM 676 N N . SER A 1 81 ? -15.560 -14.762 -56.289 1.00 83.00 81 SER A N 1
ATOM 677 C CA . SER A 1 81 ? -14.695 -14.184 -57.323 1.00 83.00 81 SER A CA 1
ATOM 678 C C . SER A 1 81 ? -13.213 -14.447 -56.997 1.00 83.00 81 SER A C 1
ATOM 680 O O . SER A 1 81 ? -12.859 -14.808 -55.871 1.00 83.00 81 SER A O 1
ATOM 682 N N . GLU A 1 82 ? -12.321 -14.338 -57.988 1.00 81.25 82 GLU A N 1
ATOM 683 C CA . GLU A 1 82 ? -10.877 -14.468 -57.725 1.00 81.25 82 GLU A CA 1
ATOM 684 C C . GLU A 1 82 ? -10.369 -13.364 -56.786 1.00 81.25 82 GLU A C 1
ATOM 686 O O . GLU A 1 82 ? -9.498 -13.626 -55.957 1.00 81.25 82 GLU A O 1
ATOM 691 N N . ASP A 1 83 ? -10.948 -12.166 -56.858 1.00 81.75 83 ASP A N 1
ATOM 692 C CA . ASP A 1 83 ? -10.566 -11.032 -56.016 1.00 81.75 83 ASP A CA 1
ATOM 693 C C . ASP A 1 83 ? -11.043 -11.211 -54.568 1.00 81.75 83 ASP A C 1
ATOM 695 O O . ASP A 1 83 ? -10.258 -11.026 -53.636 1.00 81.75 83 ASP A O 1
ATOM 699 N N . ASP A 1 84 ? -12.259 -11.726 -54.360 1.00 83.06 84 ASP A N 1
ATOM 700 C CA . ASP A 1 84 ? -12.745 -12.079 -53.019 1.00 83.06 84 ASP A CA 1
ATOM 701 C C . ASP A 1 84 ? -11.877 -13.169 -52.378 1.00 83.06 84 ASP A C 1
ATOM 703 O O . ASP A 1 84 ? -11.550 -13.108 -51.190 1.00 83.06 84 ASP A O 1
ATOM 707 N N . LEU A 1 85 ? -11.456 -14.167 -53.163 1.00 86.06 85 LEU A N 1
ATOM 708 C CA . LEU A 1 85 ? -10.583 -15.233 -52.677 1.00 86.06 85 LEU A CA 1
ATOM 709 C C . LEU A 1 85 ? -9.208 -14.689 -52.260 1.00 86.06 85 LEU A C 1
ATOM 711 O O . LEU A 1 85 ? -8.688 -15.089 -51.212 1.00 86.06 85 LEU A O 1
ATOM 715 N N . LYS A 1 86 ? -8.631 -13.749 -53.023 1.00 87.25 86 LYS A N 1
ATOM 716 C CA . LYS A 1 86 ? -7.383 -13.051 -52.655 1.00 87.25 86 LYS A CA 1
ATOM 717 C C . LYS A 1 86 ? -7.537 -12.294 -51.355 1.00 87.25 86 LYS A C 1
ATOM 719 O O . LYS A 1 86 ? -6.667 -12.391 -50.489 1.00 87.25 86 LYS A O 1
ATOM 724 N N . ILE A 1 87 ? -8.643 -11.585 -51.193 1.00 86.19 87 ILE A N 1
ATOM 725 C CA . ILE A 1 87 ? -8.902 -10.751 -50.025 1.00 86.19 87 ILE A CA 1
ATOM 726 C C . ILE A 1 87 ? -9.103 -11.605 -48.778 1.00 86.19 87 ILE A C 1
ATOM 728 O O . ILE A 1 87 ? -8.421 -11.388 -47.777 1.00 86.19 87 ILE A O 1
ATOM 732 N N . ILE A 1 88 ? -9.929 -12.649 -48.855 1.00 86.25 88 ILE A N 1
ATOM 733 C CA . ILE A 1 88 ? -10.140 -13.589 -47.747 1.00 86.25 88 ILE A CA 1
ATOM 734 C C . ILE A 1 88 ? -8.817 -14.249 -47.341 1.00 86.25 88 ILE A C 1
ATOM 736 O O . ILE A 1 88 ? -8.504 -14.333 -46.152 1.00 86.25 88 ILE A O 1
ATOM 740 N N . THR A 1 89 ? -8.010 -14.680 -48.313 1.00 89.25 89 THR A N 1
ATOM 741 C CA . THR A 1 89 ? -6.713 -15.323 -48.048 1.00 89.25 89 THR A CA 1
ATOM 742 C C . THR A 1 89 ? -5.708 -14.336 -47.441 1.00 89.25 89 THR A C 1
ATOM 744 O O . THR A 1 89 ? -4.988 -14.685 -46.507 1.00 89.25 89 THR A O 1
ATOM 747 N N . SER A 1 90 ? -5.708 -13.081 -47.897 1.00 90.00 90 SER A N 1
ATOM 748 C CA . SER A 1 90 ? -4.828 -12.020 -47.385 1.00 90.00 90 SER A CA 1
ATOM 749 C C . SER A 1 90 ? -5.205 -11.594 -45.962 1.00 90.00 90 SER A C 1
ATOM 751 O O . SER A 1 90 ? -4.335 -11.468 -45.099 1.00 90.00 90 SER A O 1
ATOM 753 N N . LEU A 1 91 ? -6.502 -11.445 -45.676 1.00 88.00 91 LEU A N 1
ATOM 754 C CA . LEU A 1 91 ? -7.003 -11.167 -44.327 1.00 88.00 91 LEU A CA 1
ATOM 755 C C . LEU A 1 91 ? -6.735 -12.337 -43.378 1.00 88.00 91 LEU A C 1
ATOM 757 O O . LEU A 1 91 ? -6.374 -12.125 -42.222 1.00 88.00 91 LEU A O 1
ATOM 761 N N . LEU A 1 92 ? -6.836 -13.577 -43.861 1.00 88.56 92 LEU A N 1
ATOM 762 C CA . LEU A 1 92 ? -6.488 -14.760 -43.079 1.00 88.56 92 LEU A CA 1
ATOM 763 C C . LEU A 1 92 ? -4.985 -14.828 -42.770 1.00 88.56 92 LEU A C 1
ATOM 765 O O . LEU A 1 92 ? -4.598 -15.160 -41.646 1.00 88.56 92 LEU A O 1
ATOM 769 N N . MET A 1 93 ? -4.131 -14.472 -43.730 1.00 90.62 93 MET A N 1
ATOM 770 C CA . MET A 1 93 ? -2.694 -14.326 -43.501 1.00 90.62 93 MET A CA 1
ATOM 771 C C . MET A 1 93 ? -2.413 -13.244 -42.451 1.00 90.62 93 MET A C 1
ATOM 773 O O . MET A 1 93 ? -1.648 -13.480 -41.518 1.00 90.62 93 MET A O 1
ATOM 777 N N . HIS A 1 94 ? -3.065 -12.082 -42.534 1.00 89.31 94 HIS A N 1
ATOM 778 C CA . HIS A 1 94 ? -2.921 -11.047 -41.510 1.00 89.31 94 HIS A CA 1
ATOM 779 C C . HIS A 1 94 ? -3.393 -11.535 -40.135 1.00 89.31 94 HIS A C 1
ATOM 781 O O . HIS A 1 94 ? -2.697 -11.368 -39.131 1.00 89.31 94 HIS A O 1
ATOM 787 N N . TYR A 1 95 ? -4.550 -12.195 -40.084 1.00 87.38 95 TYR A N 1
ATOM 788 C CA . TYR A 1 95 ? -5.112 -12.748 -38.860 1.00 87.38 95 TYR A CA 1
ATOM 789 C C . TYR A 1 95 ? -4.153 -13.739 -38.180 1.00 87.38 95 TYR A C 1
ATOM 791 O O . TYR A 1 95 ? -3.865 -13.615 -36.988 1.00 87.38 95 TYR A O 1
ATOM 799 N N . THR A 1 96 ? -3.598 -14.680 -38.941 1.00 87.00 96 THR A N 1
ATOM 800 C CA . THR A 1 96 ? -2.655 -15.688 -38.423 1.00 87.00 96 THR A CA 1
ATOM 801 C C . THR A 1 96 ? -1.297 -15.096 -38.030 1.00 87.00 96 THR A C 1
ATOM 803 O O . THR A 1 96 ? -0.681 -15.550 -37.068 1.00 87.00 96 THR A O 1
ATOM 806 N N . CYS A 1 97 ? -0.840 -14.039 -38.704 1.00 85.88 97 CYS A N 1
ATOM 807 C CA . CYS A 1 97 ? 0.433 -13.383 -38.396 1.00 85.88 97 CYS A CA 1
ATOM 808 C C . CYS A 1 97 ? 0.361 -12.391 -37.222 1.00 85.88 97 CYS A C 1
ATOM 810 O O . CYS A 1 97 ? 1.348 -12.228 -36.500 1.00 85.88 97 CYS A O 1
ATOM 812 N N . ILE A 1 98 ? -0.774 -11.712 -37.019 1.00 83.88 98 ILE A N 1
ATOM 813 C CA . ILE A 1 98 ? -0.905 -10.619 -36.041 1.00 83.88 98 ILE A CA 1
ATOM 814 C C . ILE A 1 98 ? -1.717 -11.025 -34.813 1.00 83.88 98 ILE A C 1
ATOM 816 O O . ILE A 1 98 ? -1.291 -10.714 -33.694 1.00 83.88 98 ILE A O 1
ATOM 820 N N . TYR A 1 99 ? -2.830 -11.735 -35.002 1.00 81.00 99 TYR A N 1
ATOM 821 C CA . TYR A 1 99 ? -3.803 -12.025 -33.949 1.00 81.00 99 TYR A CA 1
ATOM 822 C C . TYR A 1 99 ? -3.627 -13.415 -33.334 1.00 81.00 99 TYR A C 1
ATOM 824 O O . TYR A 1 99 ? -3.471 -13.516 -32.117 1.00 81.00 99 TYR A O 1
ATOM 832 N N . ASP A 1 100 ? -3.585 -14.477 -34.145 1.00 78.75 100 ASP A N 1
ATOM 833 C CA . ASP A 1 100 ? -3.355 -15.853 -33.670 1.00 78.75 100 ASP A CA 1
ATOM 834 C C . ASP A 1 100 ? -1.911 -16.302 -33.943 1.00 78.75 100 ASP A C 1
ATOM 836 O O . ASP A 1 100 ? -1.644 -17.187 -34.756 1.00 78.75 100 ASP A O 1
ATOM 840 N N . ARG A 1 101 ? -0.967 -15.657 -33.238 1.00 77.12 101 ARG A N 1
ATOM 841 C CA . ARG A 1 101 ? 0.494 -15.832 -33.378 1.00 77.12 101 ARG A CA 1
ATOM 842 C C . ARG A 1 101 ? 1.009 -17.162 -32.824 1.00 77.12 101 ARG A C 1
ATOM 844 O O . ARG A 1 101 ? 1.864 -17.189 -31.938 1.00 77.12 101 ARG A O 1
ATOM 851 N N . ARG A 1 102 ? 0.475 -18.282 -33.292 1.00 81.12 102 ARG A N 1
ATOM 852 C CA . ARG A 1 102 ? 1.013 -19.595 -32.927 1.00 81.12 102 ARG A CA 1
ATOM 853 C C . ARG A 1 102 ? 2.321 -19.810 -33.654 1.00 81.12 102 ARG A C 1
ATOM 855 O O . ARG A 1 102 ? 2.382 -19.621 -34.864 1.00 81.12 102 ARG A O 1
ATOM 862 N N . ASP A 1 103 ? 3.319 -20.312 -32.937 1.00 77.44 103 ASP A N 1
ATOM 863 C CA . ASP A 1 103 ? 4.637 -20.589 -33.513 1.00 77.44 103 ASP A CA 1
ATOM 864 C C . ASP A 1 103 ? 4.557 -21.535 -34.722 1.00 77.44 103 ASP A C 1
ATOM 866 O O . ASP A 1 103 ? 5.324 -21.391 -35.666 1.00 77.44 103 ASP A O 1
ATOM 870 N N . ILE A 1 104 ? 3.575 -22.446 -34.749 1.00 79.19 104 ILE A N 1
ATOM 871 C CA . ILE A 1 104 ? 3.315 -23.352 -35.882 1.00 79.19 104 ILE A CA 1
ATOM 872 C C . ILE A 1 104 ? 2.950 -22.580 -37.165 1.00 79.19 104 ILE A C 1
ATOM 874 O O . ILE A 1 104 ? 3.259 -23.044 -38.256 1.00 79.19 104 ILE A O 1
ATOM 878 N N . LEU A 1 105 ? 2.320 -21.407 -37.047 1.00 82.19 105 LEU A N 1
ATOM 879 C CA . LEU A 1 105 ? 1.893 -20.575 -38.175 1.00 82.19 105 LEU A CA 1
ATOM 880 C C . LEU A 1 105 ? 2.901 -19.467 -38.511 1.00 82.19 105 LEU A C 1
ATOM 882 O O . LEU A 1 105 ? 3.009 -19.079 -39.668 1.00 82.19 105 LEU A O 1
ATOM 886 N N . THR A 1 106 ? 3.657 -18.965 -37.531 1.00 83.00 106 THR A N 1
ATOM 887 C CA . THR A 1 106 ? 4.565 -17.818 -37.717 1.00 83.00 106 THR A CA 1
ATOM 888 C C . THR A 1 106 ? 6.032 -18.212 -37.903 1.00 83.00 106 THR A C 1
ATOM 890 O O . THR A 1 106 ? 6.745 -17.549 -38.655 1.00 83.00 106 THR A O 1
ATOM 893 N N . SER A 1 107 ? 6.502 -19.303 -37.285 1.00 82.75 107 SER A N 1
ATOM 894 C CA . SER A 1 107 ? 7.890 -19.774 -37.422 1.00 82.75 107 SER A CA 1
ATOM 895 C C . SER A 1 107 ? 8.247 -20.199 -38.854 1.00 82.75 107 SER A C 1
ATOM 897 O O . SER A 1 107 ? 9.307 -19.785 -39.337 1.00 82.75 107 SER A O 1
ATOM 899 N N . PRO A 1 108 ? 7.390 -20.943 -39.590 1.00 84.75 108 PRO A N 1
ATOM 900 C CA . PRO A 1 108 ? 7.685 -21.311 -40.974 1.00 84.75 108 PRO A CA 1
ATOM 901 C C . PRO A 1 108 ? 7.927 -20.095 -41.873 1.00 84.75 108 PRO A C 1
ATOM 903 O O . PRO A 1 108 ? 8.816 -20.130 -42.721 1.00 84.75 108 PRO A O 1
ATOM 906 N N . LEU A 1 109 ? 7.218 -18.988 -41.634 1.00 84.94 109 LEU A N 1
ATOM 907 C CA . LEU A 1 109 ? 7.298 -17.770 -42.446 1.00 84.94 109 LEU A CA 1
ATOM 908 C C . LEU A 1 109 ? 8.685 -17.123 -42.420 1.00 84.94 109 LEU A C 1
ATOM 910 O O . LEU A 1 109 ? 9.126 -16.565 -43.420 1.00 84.94 109 LEU A O 1
ATOM 914 N N . CYS A 1 110 ? 9.403 -17.234 -41.303 1.00 82.81 110 CYS A N 1
ATOM 915 C CA . CYS A 1 110 ? 10.754 -16.689 -41.172 1.00 82.81 110 CYS A CA 1
ATOM 916 C C . CYS A 1 110 ? 11.827 -17.578 -41.825 1.00 82.81 110 CYS A C 1
ATOM 918 O O . CYS A 1 110 ? 12.907 -17.085 -42.156 1.00 82.81 110 CYS A O 1
ATOM 920 N N . HIS A 1 111 ? 11.557 -18.879 -41.990 1.00 81.56 111 HIS A N 1
ATOM 921 C CA . HIS A 1 111 ? 12.574 -19.874 -42.354 1.00 81.56 111 HIS A CA 1
ATOM 922 C C . HIS A 1 111 ? 12.370 -20.535 -43.721 1.00 81.56 111 HIS A C 1
ATOM 924 O O . HIS A 1 111 ? 13.350 -20.972 -44.320 1.00 81.56 111 HIS A O 1
ATOM 930 N N . ARG A 1 112 ? 11.128 -20.642 -44.204 1.00 85.25 112 ARG A N 1
ATOM 931 C CA . ARG A 1 112 ? 10.779 -21.394 -45.421 1.00 85.25 112 ARG A CA 1
ATOM 932 C C . ARG A 1 112 ? 10.318 -20.514 -46.582 1.00 85.25 112 ARG A C 1
ATOM 934 O O . ARG A 1 112 ? 10.364 -20.982 -47.712 1.00 85.25 112 ARG A O 1
ATOM 941 N N . LEU A 1 113 ? 9.902 -19.273 -46.322 1.00 87.69 113 LEU A N 1
ATOM 942 C CA . LEU A 1 113 ? 9.563 -18.315 -47.379 1.00 87.69 113 LEU A CA 1
ATOM 943 C C . LEU A 1 113 ? 10.808 -17.709 -48.023 1.00 87.69 113 LEU A C 1
ATOM 945 O O . LEU A 1 113 ? 11.791 -17.419 -47.336 1.00 87.69 113 LEU A O 1
ATOM 949 N N . SER A 1 114 ? 10.728 -17.427 -49.318 1.00 88.50 114 SER A N 1
ATOM 950 C CA . SER A 1 114 ? 11.717 -16.658 -50.059 1.00 88.50 114 SER A CA 1
ATOM 951 C C . SER A 1 114 ? 11.837 -15.235 -49.510 1.00 88.50 114 SER A C 1
ATOM 953 O O . SER A 1 114 ? 10.878 -14.639 -49.015 1.00 88.50 114 SER A O 1
ATOM 955 N N . LYS A 1 115 ? 13.039 -14.656 -49.586 1.00 83.06 115 LYS A N 1
ATOM 956 C CA . LYS A 1 115 ? 13.316 -13.329 -49.015 1.00 83.06 115 LYS A CA 1
ATOM 957 C C . LYS A 1 115 ? 12.403 -12.241 -49.601 1.00 83.06 115 LYS A C 1
ATOM 959 O O . LYS A 1 115 ? 11.970 -11.368 -48.856 1.00 83.06 115 LYS A O 1
ATOM 964 N N . ASN A 1 116 ? 12.078 -12.326 -50.891 1.00 83.69 116 ASN A N 1
ATOM 965 C CA . ASN A 1 116 ? 11.202 -11.370 -51.573 1.00 83.69 116 ASN A CA 1
ATOM 966 C C . ASN A 1 116 ? 9.764 -11.472 -51.050 1.00 83.69 116 ASN A C 1
ATOM 968 O O . ASN A 1 116 ? 9.176 -10.464 -50.660 1.00 83.69 116 ASN A O 1
ATOM 972 N N . THR A 1 117 ? 9.248 -12.692 -50.906 1.00 87.88 117 THR A N 1
ATOM 973 C CA . THR A 1 117 ? 7.929 -12.942 -50.315 1.00 87.88 117 THR A CA 1
ATOM 974 C C . THR A 1 117 ? 7.863 -12.495 -48.858 1.00 87.88 117 THR A C 1
ATOM 976 O O . THR A 1 117 ? 6.887 -11.874 -48.443 1.00 87.88 117 THR A O 1
ATOM 979 N N . GLN A 1 118 ? 8.935 -12.695 -48.085 1.00 87.06 118 GLN A N 1
ATOM 980 C CA . GLN A 1 118 ? 9.019 -12.183 -46.716 1.00 87.06 118 GLN A CA 1
ATOM 981 C C . GLN A 1 118 ? 8.919 -10.649 -46.649 1.00 87.06 118 GLN A C 1
ATOM 983 O O . GLN A 1 118 ? 8.275 -10.117 -45.744 1.00 87.06 118 GLN A O 1
ATOM 988 N N . VAL A 1 119 ? 9.532 -9.928 -47.592 1.00 83.94 119 VAL A N 1
ATOM 989 C CA . VAL A 1 119 ? 9.444 -8.459 -47.674 1.00 83.94 119 VAL A CA 1
ATOM 990 C C . VAL A 1 119 ? 8.035 -8.010 -48.070 1.00 83.94 119 VAL A C 1
ATOM 992 O O . VAL A 1 119 ? 7.499 -7.095 -47.443 1.00 83.94 119 VAL A O 1
ATOM 995 N N . CYS A 1 120 ? 7.406 -8.687 -49.034 1.00 86.50 120 CYS A N 1
ATOM 996 C CA . CYS A 1 120 ? 6.040 -8.386 -49.473 1.00 86.50 120 CYS A CA 1
ATOM 997 C C . CYS A 1 120 ? 5.029 -8.589 -48.338 1.00 86.50 120 CYS A C 1
ATOM 999 O O . CYS A 1 120 ? 4.248 -7.689 -48.028 1.00 86.50 120 CYS A O 1
ATOM 1001 N N . ILE A 1 121 ? 5.110 -9.728 -47.641 1.00 87.88 121 ILE A N 1
ATOM 1002 C CA . ILE A 1 121 ? 4.271 -10.013 -46.471 1.00 87.88 121 ILE A CA 1
ATOM 1003 C C . ILE A 1 121 ? 4.546 -9.000 -45.359 1.00 87.88 121 ILE A C 1
ATOM 1005 O O . ILE A 1 121 ? 3.608 -8.489 -44.759 1.00 87.88 121 ILE A O 1
ATOM 1009 N N . ARG A 1 122 ? 5.810 -8.646 -45.098 1.00 86.00 122 ARG A N 1
ATOM 1010 C CA . ARG A 1 122 ? 6.151 -7.618 -44.104 1.00 86.00 122 ARG A CA 1
ATOM 1011 C C . ARG A 1 122 ? 5.481 -6.284 -44.420 1.00 86.00 122 ARG A C 1
ATOM 1013 O O . ARG A 1 122 ? 4.899 -5.687 -43.520 1.00 86.00 122 ARG A O 1
ATOM 1020 N N . SER A 1 123 ? 5.577 -5.823 -45.663 1.00 85.69 123 SER A N 1
ATOM 1021 C CA . SER A 1 123 ? 4.990 -4.549 -46.074 1.00 85.69 123 SER A CA 1
ATOM 1022 C C . SER A 1 123 ? 3.462 -4.580 -45.974 1.00 85.69 123 SER A C 1
ATOM 1024 O O . SER A 1 123 ? 2.875 -3.639 -45.447 1.00 85.69 123 SER A O 1
ATOM 1026 N N . PHE A 1 124 ? 2.831 -5.694 -46.356 1.00 89.62 124 PHE A N 1
ATOM 1027 C CA . PHE A 1 124 ? 1.395 -5.906 -46.172 1.00 89.62 124 PHE A CA 1
ATOM 1028 C C . PHE A 1 124 ? 0.975 -5.847 -44.698 1.00 89.62 124 PHE A C 1
ATOM 1030 O O . PHE A 1 124 ? 0.093 -5.074 -44.340 1.00 89.62 124 PHE A O 1
ATOM 1037 N N . LEU A 1 125 ? 1.653 -6.593 -43.819 1.00 87.62 125 LEU A N 1
ATOM 1038 C CA . LEU A 1 125 ? 1.355 -6.620 -42.380 1.00 87.62 125 LEU A CA 1
ATOM 1039 C C . LEU A 1 125 ? 1.571 -5.267 -41.681 1.00 87.62 125 LEU A C 1
ATOM 1041 O O . LEU A 1 125 ? 1.053 -5.067 -40.590 1.00 87.62 125 LEU A O 1
ATOM 1045 N N . GLN A 1 126 ? 2.368 -4.365 -42.260 1.00 84.62 126 GLN A N 1
ATOM 1046 C CA . GLN A 1 126 ? 2.575 -3.014 -41.727 1.00 84.62 126 GLN A CA 1
ATOM 1047 C C . GLN A 1 126 ? 1.525 -2.010 -42.208 1.00 84.62 126 GLN A C 1
ATOM 1049 O O . GLN A 1 126 ? 1.312 -1.009 -41.529 1.00 84.62 126 GLN A O 1
ATOM 1054 N N . LYS A 1 127 ? 0.917 -2.247 -43.375 1.00 84.25 127 LYS A N 1
ATOM 1055 C CA . LYS A 1 127 ? -0.079 -1.353 -43.980 1.00 84.25 127 LYS A CA 1
ATOM 1056 C C . LYS A 1 127 ? -1.517 -1.696 -43.586 1.00 84.25 127 LYS A C 1
ATOM 1058 O O . LYS A 1 127 ? -2.367 -0.819 -43.637 1.00 84.25 127 LYS A O 1
ATOM 1063 N N . VAL A 1 128 ? -1.793 -2.949 -43.225 1.00 84.50 128 VAL A N 1
ATOM 1064 C CA . VAL A 1 128 ? -3.134 -3.407 -42.833 1.00 84.50 128 VAL A CA 1
ATOM 1065 C C . VAL A 1 128 ? -3.357 -3.189 -41.336 1.00 84.50 128 VAL A C 1
ATOM 1067 O O . VAL A 1 128 ? -2.563 -3.648 -40.517 1.00 84.50 128 VAL A O 1
ATOM 1070 N N . ASP A 1 129 ? -4.451 -2.517 -40.982 1.00 80.44 129 ASP A N 1
ATOM 1071 C CA . ASP A 1 129 ? -4.887 -2.295 -39.602 1.00 80.44 129 ASP A CA 1
ATOM 1072 C C . ASP A 1 129 ? -6.295 -2.874 -39.339 1.00 80.44 129 ASP A C 1
ATOM 1074 O O . ASP A 1 129 ? -6.820 -3.676 -40.116 1.00 80.44 129 ASP A O 1
ATOM 1078 N N . ASN A 1 130 ? -6.884 -2.534 -38.190 1.00 73.06 130 ASN A N 1
ATOM 1079 C CA . ASN A 1 130 ? -8.173 -3.074 -37.744 1.00 73.06 130 ASN A CA 1
ATOM 1080 C C . ASN A 1 130 ? -9.371 -2.307 -38.323 1.00 73.06 130 ASN A C 1
ATOM 1082 O O . ASN A 1 130 ? -10.498 -2.799 -38.251 1.00 73.06 130 ASN A O 1
ATOM 1086 N N . GLU A 1 131 ? -9.138 -1.105 -38.850 1.00 76.00 131 GLU A N 1
ATOM 1087 C CA . GLU A 1 131 ? -10.175 -0.206 -39.362 1.00 76.00 131 GLU A CA 1
ATOM 1088 C C . GLU A 1 131 ? -10.265 -0.223 -40.891 1.00 76.00 131 GLU A C 1
ATOM 1090 O O . GLU A 1 131 ? -11.178 0.393 -41.445 1.00 76.00 131 GLU A O 1
ATOM 1095 N N . ILE A 1 132 ? -9.380 -0.978 -41.547 1.00 80.69 132 ILE A N 1
ATOM 1096 C CA . ILE A 1 132 ? -9.283 -1.113 -42.996 1.00 80.69 132 ILE A CA 1
ATOM 1097 C C . ILE A 1 132 ? -10.619 -1.487 -43.660 1.00 80.69 132 ILE A C 1
ATOM 1099 O O . ILE A 1 132 ? -11.319 -2.419 -43.243 1.00 80.69 132 ILE A O 1
ATOM 1103 N N . ASN A 1 133 ? -10.966 -0.756 -44.721 1.00 82.56 133 ASN A N 1
ATOM 1104 C CA . ASN A 1 133 ? -12.105 -1.065 -45.581 1.00 82.56 133 ASN A CA 1
ATOM 1105 C C . ASN A 1 133 ? -11.668 -1.929 -46.789 1.00 82.56 133 ASN A C 1
ATOM 1107 O O . ASN A 1 133 ? -10.487 -2.219 -46.989 1.00 82.56 133 ASN A O 1
ATOM 1111 N N . TYR A 1 134 ? -12.632 -2.386 -47.590 1.00 80.94 134 TYR A N 1
ATOM 1112 C CA . TYR A 1 134 ? -12.360 -3.252 -48.744 1.00 80.94 134 TYR A CA 1
ATOM 1113 C C . TYR A 1 134 ? -11.520 -2.565 -49.837 1.00 80.94 134 TYR A C 1
ATOM 1115 O O . TYR A 1 134 ? -10.607 -3.177 -50.391 1.00 80.94 134 TYR A O 1
ATOM 1123 N N . GLU A 1 135 ? -11.806 -1.293 -50.121 1.00 79.19 135 GLU A N 1
ATOM 1124 C CA . GLU A 1 135 ? -11.143 -0.507 -51.170 1.00 79.19 135 GLU A CA 1
ATOM 1125 C C . GLU A 1 135 ? -9.666 -0.250 -50.826 1.00 79.19 135 GLU A C 1
ATOM 1127 O O . GLU A 1 135 ? -8.787 -0.422 -51.671 1.00 79.19 135 GLU A O 1
ATOM 1132 N N . ASP A 1 136 ? -9.376 0.053 -49.560 1.00 82.44 136 ASP A N 1
ATOM 1133 C CA . ASP A 1 136 ? -8.026 0.253 -49.031 1.00 82.44 136 ASP A CA 1
ATOM 1134 C C . ASP A 1 136 ? -7.193 -1.031 -49.126 1.00 82.44 136 ASP A C 1
ATOM 1136 O O . ASP A 1 136 ? -6.019 -0.999 -49.505 1.00 82.44 136 ASP A O 1
ATOM 1140 N N . LEU A 1 137 ? -7.799 -2.188 -48.835 1.00 82.69 137 LEU A N 1
ATOM 1141 C CA . LEU A 1 137 ? -7.128 -3.481 -48.953 1.00 82.69 137 LEU A CA 1
ATOM 1142 C C . LEU A 1 137 ? -6.776 -3.800 -50.416 1.00 82.69 137 LEU A C 1
ATOM 1144 O O . LEU A 1 137 ? -5.679 -4.293 -50.694 1.00 82.69 137 LEU A O 1
ATOM 1148 N N . GLU A 1 138 ? -7.673 -3.492 -51.354 1.00 81.88 138 GLU A N 1
ATOM 1149 C CA . GLU A 1 138 ? -7.433 -3.674 -52.786 1.00 81.88 138 GLU A CA 1
ATOM 1150 C C . GLU A 1 138 ? -6.309 -2.751 -53.293 1.00 81.88 138 GLU A C 1
ATOM 1152 O O . GLU A 1 138 ? -5.447 -3.189 -54.063 1.00 81.88 138 GLU A O 1
ATOM 1157 N N . ILE A 1 139 ? -6.261 -1.500 -52.815 1.00 83.69 139 ILE A N 1
ATOM 1158 C CA . ILE A 1 139 ? -5.176 -0.550 -53.104 1.00 83.69 139 ILE A CA 1
ATOM 1159 C C . ILE A 1 139 ? -3.841 -1.086 -52.575 1.00 83.69 139 ILE A C 1
ATOM 1161 O O . ILE A 1 139 ? -2.869 -1.146 -53.330 1.00 83.69 139 ILE A O 1
ATOM 1165 N N . ILE A 1 140 ? -3.792 -1.550 -51.323 1.00 84.56 140 ILE A N 1
ATOM 1166 C CA . ILE A 1 140 ? -2.568 -2.097 -50.718 1.00 84.56 140 ILE A CA 1
ATOM 1167 C C . ILE A 1 140 ? -2.065 -3.318 -51.500 1.00 84.56 140 ILE A C 1
ATOM 1169 O O . ILE A 1 140 ? -0.871 -3.409 -51.792 1.00 84.56 140 ILE A O 1
ATOM 1173 N N . ILE A 1 141 ? -2.952 -4.243 -51.880 1.00 84.62 141 ILE A N 1
ATOM 1174 C CA . ILE A 1 141 ? -2.589 -5.436 -52.664 1.00 84.62 141 ILE A CA 1
ATOM 1175 C C . ILE A 1 141 ? -2.057 -5.045 -54.055 1.00 84.62 141 ILE A C 1
ATOM 1177 O O . ILE A 1 141 ? -1.064 -5.616 -54.525 1.00 84.62 141 ILE A O 1
ATOM 1181 N N . LYS A 1 142 ? -2.662 -4.042 -54.706 1.00 82.56 142 LYS A N 1
ATOM 1182 C CA . LYS A 1 142 ? -2.190 -3.521 -55.999 1.00 82.56 142 LYS A CA 1
ATOM 1183 C C . LYS A 1 142 ? -0.822 -2.848 -55.880 1.00 82.56 142 LYS A C 1
ATOM 1185 O O . LYS A 1 142 ? 0.052 -3.140 -56.689 1.00 82.56 142 LYS A O 1
ATOM 1190 N N . GLU A 1 143 ? -0.593 -2.022 -54.860 1.00 81.69 143 GLU A N 1
ATOM 1191 C CA . GLU A 1 143 ? 0.703 -1.364 -54.623 1.00 81.69 143 GLU A CA 1
ATOM 1192 C C . GLU A 1 143 ? 1.841 -2.363 -54.379 1.00 81.69 143 GLU A C 1
ATOM 1194 O O . GLU A 1 143 ? 2.969 -2.158 -54.829 1.00 81.69 143 GLU A O 1
ATOM 1199 N N . LEU A 1 144 ? 1.554 -3.459 -53.676 1.00 77.62 144 LEU A N 1
ATOM 1200 C CA . LEU A 1 144 ? 2.530 -4.520 -53.419 1.00 77.62 144 LEU A CA 1
ATOM 1201 C C . LEU A 1 144 ? 2.850 -5.345 -54.668 1.00 77.62 144 LEU A C 1
ATOM 1203 O O . LEU A 1 144 ? 3.924 -5.932 -54.743 1.00 77.62 144 LEU A O 1
ATOM 1207 N N . SER A 1 145 ? 1.954 -5.352 -55.657 1.00 68.06 145 SER A N 1
ATOM 1208 C CA . SER A 1 145 ? 2.136 -6.083 -56.914 1.00 68.06 145 SER A CA 1
ATOM 1209 C C . SER A 1 145 ? 2.981 -5.333 -57.956 1.00 68.06 145 SER A C 1
ATOM 1211 O O . SER A 1 145 ? 3.307 -5.918 -58.983 1.00 68.06 145 SER A O 1
ATOM 1213 N N . VAL A 1 146 ? 3.312 -4.053 -57.728 1.00 63.03 146 VAL A N 1
ATOM 1214 C CA . VAL A 1 146 ? 3.969 -3.169 -58.719 1.00 63.03 146 VAL A CA 1
ATOM 1215 C C . VAL A 1 146 ? 5.446 -2.876 -58.388 1.00 63.03 146 VAL A C 1
ATOM 1217 O O . VAL A 1 146 ? 6.190 -2.402 -59.243 1.00 63.03 146 VAL A O 1
ATOM 1220 N N . ASN A 1 147 ? 5.915 -3.174 -57.173 1.00 54.44 147 ASN A N 1
ATOM 1221 C CA . ASN A 1 147 ? 7.264 -2.805 -56.723 1.00 54.44 147 ASN A CA 1
ATOM 1222 C C . ASN A 1 147 ? 8.336 -3.872 -57.036 1.00 54.44 147 ASN A C 1
ATOM 1224 O O . ASN A 1 147 ? 8.791 -4.574 -56.137 1.00 54.44 147 ASN A O 1
ATOM 1228 N N . ASP A 1 148 ? 8.812 -3.902 -58.284 1.00 48.75 148 ASP A N 1
ATOM 1229 C CA . ASP A 1 148 ? 10.022 -4.628 -58.736 1.00 48.75 148 ASP A CA 1
ATOM 1230 C C . ASP A 1 148 ? 11.326 -3.798 -58.586 1.00 48.75 148 ASP A C 1
ATOM 1232 O O . ASP A 1 148 ? 12.304 -3.994 -59.306 1.00 48.75 148 ASP A O 1
ATOM 1236 N N . ASN A 1 149 ? 11.384 -2.834 -57.659 1.00 46.09 149 ASN A N 1
ATOM 1237 C CA . ASN A 1 149 ? 12.578 -1.994 -57.491 1.00 46.09 149 ASN A CA 1
ATOM 1238 C C . ASN A 1 149 ? 13.585 -2.637 -56.518 1.00 46.09 149 ASN A C 1
ATOM 1240 O O . ASN A 1 149 ? 13.501 -2.465 -55.302 1.00 46.09 149 ASN A O 1
ATOM 1244 N N . GLU A 1 150 ? 14.570 -3.345 -57.076 1.00 48.38 150 GLU A N 1
ATOM 1245 C CA . GLU A 1 150 ? 15.666 -4.049 -56.384 1.00 48.38 150 GLU A CA 1
ATOM 1246 C C . GLU A 1 150 ? 16.642 -3.158 -55.569 1.00 48.38 150 GLU A C 1
ATOM 1248 O O . GLU A 1 150 ? 17.565 -3.680 -54.942 1.00 48.38 150 GLU A O 1
ATOM 1253 N N . ASP A 1 151 ? 16.474 -1.833 -55.499 1.00 44.59 151 ASP A N 1
ATOM 1254 C CA . ASP A 1 151 ? 17.614 -0.943 -55.209 1.00 44.59 151 ASP A CA 1
ATOM 1255 C C . ASP A 1 151 ? 17.769 -0.358 -53.786 1.00 44.59 151 ASP A C 1
ATOM 1257 O O . ASP A 1 151 ? 18.750 0.347 -53.543 1.00 44.59 151 ASP A O 1
ATOM 1261 N N . SER A 1 152 ? 16.917 -0.655 -52.790 1.00 45.69 152 SER A N 1
ATOM 1262 C CA . SER A 1 152 ? 16.986 0.075 -51.495 1.00 45.69 152 SER A CA 1
ATOM 1263 C C . SER A 1 152 ? 17.259 -0.717 -50.205 1.00 45.69 152 SER A C 1
ATOM 1265 O O . SER A 1 152 ? 17.250 -0.116 -49.132 1.00 45.69 152 SER A O 1
ATOM 1267 N N . PHE A 1 153 ? 17.571 -2.019 -50.238 1.00 47.56 153 PHE A N 1
ATOM 1268 C CA . PHE A 1 153 ? 17.908 -2.783 -49.014 1.00 47.56 153 PHE A CA 1
ATOM 1269 C C . PHE A 1 153 ? 19.315 -3.405 -49.040 1.00 47.56 153 PHE A C 1
ATOM 1271 O O . PHE A 1 153 ? 19.499 -4.608 -48.851 1.00 47.56 153 PHE A O 1
ATOM 1278 N N . LYS A 1 154 ? 20.343 -2.564 -49.207 1.00 45.12 154 LYS A N 1
ATOM 1279 C CA . LYS A 1 154 ? 21.740 -2.909 -48.886 1.00 45.12 154 LYS A CA 1
ATOM 1280 C C . LYS A 1 154 ? 22.025 -2.616 -47.408 1.00 45.12 154 LYS A C 1
ATOM 1282 O O . LYS A 1 154 ? 22.665 -1.623 -47.098 1.00 45.12 154 LYS A O 1
ATOM 1287 N N . ASN A 1 155 ? 21.556 -3.470 -46.495 1.00 42.97 155 ASN A N 1
ATOM 1288 C CA . ASN A 1 155 ? 22.022 -3.466 -45.101 1.00 42.97 155 ASN A CA 1
ATOM 1289 C C . ASN A 1 155 ? 22.519 -4.859 -44.684 1.00 42.97 155 ASN A C 1
ATOM 1291 O O . ASN A 1 155 ? 21.868 -5.878 -44.912 1.00 42.97 155 ASN A O 1
ATOM 1295 N N . ASN A 1 156 ? 23.719 -4.861 -44.105 1.00 42.59 156 ASN A N 1
ATOM 1296 C CA . ASN A 1 156 ? 24.652 -5.974 -43.908 1.00 42.59 156 ASN A CA 1
ATOM 1297 C C . ASN A 1 156 ? 24.323 -6.941 -42.747 1.00 42.59 156 ASN A C 1
ATOM 1299 O O . ASN A 1 156 ? 25.241 -7.500 -42.152 1.00 42.59 156 ASN A O 1
ATOM 1303 N N . ASP A 1 157 ? 23.056 -7.226 -42.439 1.00 45.41 157 ASP A N 1
ATOM 1304 C CA . ASP A 1 157 ? 22.726 -8.216 -41.398 1.00 45.41 157 ASP A CA 1
ATOM 1305 C C . ASP A 1 157 ? 22.551 -9.621 -41.986 1.00 45.41 157 ASP A C 1
ATOM 1307 O O . ASP A 1 157 ? 21.465 -10.047 -42.381 1.00 45.41 157 ASP A O 1
ATOM 1311 N N . LYS A 1 158 ? 23.652 -10.382 -42.033 1.00 55.06 158 LYS A N 1
ATOM 1312 C CA . LYS A 1 158 ? 23.705 -11.751 -42.584 1.00 55.06 158 LYS A CA 1
ATOM 1313 C C . LYS A 1 158 ? 22.922 -12.812 -41.786 1.00 55.06 158 LYS A C 1
ATOM 1315 O O . LYS A 1 158 ? 22.917 -13.965 -42.204 1.00 55.06 158 LYS A O 1
ATOM 1320 N N . PHE A 1 159 ? 22.250 -12.469 -40.681 1.00 53.25 159 PHE A N 1
ATOM 1321 C CA . PHE A 1 159 ? 21.697 -13.475 -39.758 1.00 53.25 159 PHE A CA 1
ATOM 1322 C C . PHE A 1 159 ? 20.208 -13.352 -39.393 1.00 53.25 159 PHE A C 1
ATOM 1324 O O . PHE A 1 159 ? 19.709 -14.217 -38.667 1.00 53.25 159 PHE A O 1
ATOM 1331 N N . HIS A 1 160 ? 19.454 -12.362 -39.891 1.00 59.88 160 HIS A N 1
ATOM 1332 C CA . HIS A 1 160 ? 18.054 -12.171 -39.474 1.00 59.88 160 HIS A CA 1
ATOM 1333 C C . HIS A 1 160 ? 17.065 -12.025 -40.645 1.00 59.88 160 HIS A C 1
ATOM 1335 O O . HIS A 1 160 ? 17.226 -11.186 -41.525 1.00 59.88 160 HIS A O 1
ATOM 1341 N N . SER A 1 161 ? 16.020 -12.866 -40.643 1.00 72.94 161 SER A N 1
ATOM 1342 C CA . SER A 1 161 ? 14.904 -12.817 -41.601 1.00 72.94 161 SER A CA 1
ATOM 1343 C C . SER A 1 161 ? 14.187 -11.452 -41.537 1.00 72.94 161 SER A C 1
ATOM 1345 O O . SER A 1 161 ? 13.917 -10.973 -40.431 1.00 72.94 161 SER A O 1
ATOM 1347 N N . PRO A 1 162 ? 13.818 -10.835 -42.681 1.00 74.81 162 PRO A N 1
ATOM 1348 C CA . PRO A 1 162 ? 13.045 -9.591 -42.720 1.00 74.81 162 PRO A CA 1
ATOM 1349 C C . PRO A 1 162 ? 11.737 -9.628 -41.918 1.00 74.81 162 PRO A C 1
ATOM 1351 O O . PRO A 1 162 ? 11.339 -8.600 -41.375 1.00 74.81 162 PRO A O 1
ATOM 1354 N N . LEU A 1 163 ? 11.087 -10.790 -41.795 1.00 74.12 163 LEU A N 1
ATOM 1355 C CA . LEU A 1 163 ? 9.860 -10.963 -41.008 1.00 74.12 163 LEU A CA 1
ATOM 1356 C C . LEU A 1 163 ? 10.113 -11.154 -39.505 1.00 74.12 163 LEU A C 1
ATOM 1358 O O . LEU A 1 163 ? 9.208 -10.934 -38.698 1.00 74.12 163 LEU A O 1
ATOM 1362 N N . MET A 1 164 ? 11.342 -11.496 -39.106 1.00 71.06 164 MET A N 1
ATOM 1363 C CA . MET A 1 164 ? 11.684 -11.842 -37.722 1.00 71.06 164 MET A CA 1
ATOM 1364 C C . MET A 1 164 ? 11.426 -10.694 -36.734 1.00 71.06 164 MET A C 1
ATOM 1366 O O . MET A 1 164 ? 11.133 -10.947 -35.570 1.00 71.06 164 MET A O 1
ATOM 1370 N N . GLY A 1 165 ? 11.502 -9.435 -37.176 1.00 66.44 165 GLY A N 1
ATOM 1371 C CA . GLY A 1 165 ? 11.216 -8.269 -36.329 1.00 66.44 165 GLY A CA 1
ATOM 1372 C C . GLY A 1 165 ? 9.731 -8.084 -35.988 1.00 66.44 165 GLY A C 1
ATOM 1373 O O . GLY A 1 165 ? 9.418 -7.595 -34.909 1.00 66.44 165 GLY A O 1
ATOM 1374 N N . ILE A 1 166 ? 8.823 -8.503 -36.877 1.00 70.12 166 ILE A N 1
ATOM 1375 C CA . ILE A 1 166 ? 7.365 -8.355 -36.706 1.00 70.12 166 ILE A CA 1
ATOM 1376 C C . ILE A 1 166 ? 6.762 -9.620 -36.081 1.00 70.12 166 ILE A C 1
ATOM 1378 O O . ILE A 1 166 ? 5.880 -9.539 -35.222 1.00 70.12 166 ILE A O 1
ATOM 1382 N N . LEU A 1 167 ? 7.269 -10.790 -36.490 1.00 68.56 167 LEU A N 1
ATOM 1383 C CA . LEU A 1 167 ? 6.755 -12.102 -36.095 1.00 68.56 167 LEU A CA 1
ATOM 1384 C C . LEU A 1 167 ? 7.417 -12.688 -34.843 1.00 68.56 167 LEU A C 1
ATOM 1386 O O . LEU A 1 167 ? 6.896 -13.664 -34.304 1.00 68.56 167 LEU A O 1
ATOM 1390 N N . LYS A 1 168 ? 8.517 -12.109 -34.327 1.00 61.78 168 LYS A N 1
ATOM 1391 C CA . LYS A 1 168 ? 8.991 -12.452 -32.978 1.00 61.78 168 LYS A CA 1
ATOM 1392 C C . LYS A 1 168 ? 7.878 -12.116 -31.993 1.00 61.78 168 LYS A C 1
ATOM 1394 O O . LYS A 1 168 ? 7.630 -10.951 -31.684 1.00 61.78 168 LYS A O 1
ATOM 1399 N N . THR A 1 169 ? 7.233 -13.145 -31.451 1.00 52.75 169 THR A N 1
ATOM 1400 C CA . THR A 1 169 ? 6.559 -13.043 -30.162 1.00 52.75 169 THR A CA 1
ATOM 1401 C C . THR A 1 169 ? 7.617 -12.505 -29.206 1.00 52.75 169 THR A C 1
ATOM 1403 O O . THR A 1 169 ? 8.639 -13.171 -29.016 1.00 52.75 169 THR A O 1
ATOM 1406 N N . PRO A 1 170 ? 7.483 -11.274 -28.685 1.00 41.56 170 PRO A N 1
ATOM 1407 C CA . PRO A 1 170 ? 8.531 -10.740 -27.848 1.00 41.56 170 PRO A CA 1
ATOM 1408 C C . PRO A 1 170 ? 8.658 -11.688 -26.657 1.00 41.56 170 PRO A C 1
ATOM 1410 O O . PRO A 1 170 ? 7.667 -12.021 -26.002 1.00 41.56 170 PRO A O 1
ATOM 1413 N N . VAL A 1 171 ? 9.887 -12.130 -26.393 1.00 43.41 171 VAL A N 1
ATOM 1414 C CA . VAL A 1 171 ? 10.267 -12.974 -25.246 1.00 43.41 171 VAL A CA 1
ATOM 1415 C C . VAL A 1 171 ? 9.794 -12.349 -23.913 1.00 43.41 171 VAL A C 1
ATOM 1417 O O . VAL A 1 171 ? 9.708 -13.014 -22.887 1.00 43.41 171 VAL A O 1
ATOM 1420 N N . SER A 1 172 ? 9.346 -11.089 -23.936 1.00 46.44 172 SER A N 1
ATOM 1421 C CA . SER A 1 172 ? 8.688 -10.386 -22.839 1.00 46.44 172 SER A CA 1
ATOM 1422 C C . SER A 1 172 ? 7.242 -10.804 -22.528 1.00 46.44 172 SER A C 1
ATOM 1424 O O . SER A 1 172 ? 6.732 -10.368 -21.499 1.00 46.44 172 SER A O 1
ATOM 1426 N N . LYS A 1 173 ? 6.557 -11.654 -23.316 1.00 45.28 173 LYS A N 1
ATOM 1427 C CA . LYS A 1 173 ? 5.220 -12.147 -22.912 1.00 45.28 173 LYS A CA 1
ATOM 1428 C C . LYS A 1 173 ? 5.281 -13.161 -21.769 1.00 45.28 173 LYS A C 1
ATOM 1430 O O . LYS A 1 173 ? 4.423 -13.083 -20.905 1.00 45.28 173 LYS A O 1
ATOM 1435 N N . ALA A 1 174 ? 6.288 -14.033 -21.688 1.00 49.59 174 ALA A N 1
ATOM 1436 C CA . ALA A 1 174 ? 6.445 -14.923 -20.530 1.00 49.59 174 ALA A CA 1
ATOM 1437 C C . ALA A 1 174 ? 6.761 -14.127 -19.254 1.00 49.59 174 ALA A C 1
ATOM 1439 O O . ALA A 1 174 ? 6.187 -14.389 -18.205 1.00 49.59 174 ALA A O 1
ATOM 1440 N N . SER A 1 175 ? 7.591 -13.085 -19.366 1.00 49.16 175 SER A N 1
ATOM 1441 C CA . SER A 1 175 ? 7.881 -12.195 -18.238 1.00 49.16 175 SER A CA 1
ATOM 1442 C C . SER A 1 175 ? 6.663 -11.359 -17.837 1.00 49.16 175 SER A C 1
ATOM 1444 O O . SER A 1 175 ? 6.384 -11.268 -16.651 1.00 49.16 175 SER A O 1
ATOM 1446 N N . ARG A 1 176 ? 5.875 -10.838 -18.794 1.00 51.97 176 ARG A N 1
ATOM 1447 C CA . ARG A 1 176 ? 4.600 -10.157 -18.497 1.00 51.97 176 ARG A CA 1
ATOM 1448 C C . ARG A 1 176 ? 3.530 -11.099 -17.961 1.00 51.97 176 ARG A C 1
ATOM 1450 O O . ARG A 1 176 ? 2.735 -10.652 -17.154 1.00 51.97 176 ARG A O 1
ATOM 1457 N N . PHE A 1 177 ? 3.475 -12.362 -18.385 1.00 53.22 177 PHE A N 1
ATOM 1458 C CA . PHE A 1 177 ? 2.566 -13.351 -17.798 1.00 53.22 177 PHE A CA 1
ATOM 1459 C C . PHE A 1 177 ? 3.005 -13.715 -16.385 1.00 53.22 177 PHE A C 1
ATOM 1461 O O . PHE A 1 177 ? 2.169 -13.698 -15.504 1.00 53.22 177 PHE A O 1
ATOM 1468 N N . HIS A 1 178 ? 4.299 -13.910 -16.122 1.00 58.56 178 HIS A N 1
ATOM 1469 C CA . HIS A 1 178 ? 4.793 -14.085 -14.755 1.00 58.56 178 HIS A CA 1
ATOM 1470 C C . HIS A 1 178 ? 4.607 -12.839 -13.890 1.00 58.56 178 HIS A C 1
ATOM 1472 O O . HIS A 1 178 ? 4.367 -12.960 -12.696 1.00 58.56 178 HIS A O 1
ATOM 1478 N N . GLU A 1 179 ? 4.698 -11.644 -14.463 1.00 58.19 179 GLU A N 1
ATOM 1479 C CA . GLU A 1 179 ? 4.441 -10.389 -13.762 1.00 58.19 179 GLU A CA 1
ATOM 1480 C C . GLU A 1 179 ? 2.947 -10.194 -13.501 1.00 58.19 179 GLU A C 1
ATOM 1482 O O . GLU A 1 179 ? 2.585 -9.884 -12.376 1.00 58.19 179 GLU A O 1
ATOM 1487 N N . LYS A 1 180 ? 2.079 -10.512 -14.469 1.00 69.06 180 LYS A N 1
ATOM 1488 C CA . LYS A 1 180 ? 0.618 -10.581 -14.314 1.00 69.06 180 LYS A CA 1
ATOM 1489 C C . LYS A 1 180 ? 0.189 -11.680 -13.349 1.00 69.06 180 LYS A C 1
ATOM 1491 O O . LYS A 1 180 ? -0.765 -11.466 -12.623 1.00 69.06 180 LYS A O 1
ATOM 1496 N N . ASP A 1 181 ? 0.872 -12.821 -13.309 1.00 68.88 181 ASP A N 1
ATOM 1497 C CA . ASP A 1 181 ? 0.617 -13.925 -12.378 1.00 68.88 181 ASP A CA 1
ATOM 1498 C C . ASP A 1 181 ? 1.114 -13.567 -10.977 1.00 68.88 181 ASP A C 1
ATOM 1500 O O . ASP A 1 181 ? 0.442 -13.868 -9.993 1.00 68.88 181 ASP A O 1
ATOM 1504 N N . ARG A 1 182 ? 2.246 -12.860 -10.861 1.00 74.44 182 ARG A N 1
ATOM 1505 C CA . ARG A 1 182 ? 2.704 -12.258 -9.600 1.00 74.44 182 ARG A CA 1
ATOM 1506 C C . ARG A 1 182 ? 1.742 -11.177 -9.132 1.00 74.44 182 ARG A C 1
ATOM 1508 O O . ARG A 1 182 ? 1.443 -11.128 -7.949 1.00 74.44 182 ARG A O 1
ATOM 1515 N N . GLU A 1 183 ? 1.242 -10.342 -10.031 1.00 79.69 183 GLU A N 1
ATOM 1516 C CA . GLU A 1 183 ? 0.263 -9.295 -9.744 1.00 79.69 183 GLU A CA 1
ATOM 1517 C C . GLU A 1 183 ? -1.097 -9.901 -9.379 1.00 79.69 183 GLU A C 1
ATOM 1519 O O . GLU A 1 183 ? -1.691 -9.493 -8.393 1.00 79.69 183 GLU A O 1
ATOM 1524 N N . LEU A 1 184 ? -1.543 -10.960 -10.061 1.00 76.44 184 LEU A N 1
ATOM 1525 C CA . LEU A 1 184 ? -2.728 -11.745 -9.702 1.00 76.44 184 LEU A CA 1
ATOM 1526 C C . LEU A 1 184 ? -2.563 -12.447 -8.360 1.00 76.44 184 LEU A C 1
ATOM 1528 O O . LEU A 1 184 ? -3.521 -12.518 -7.602 1.00 76.44 184 LEU A O 1
ATOM 1532 N N . THR A 1 185 ? -1.377 -12.971 -8.059 1.00 82.75 185 THR A N 1
ATOM 1533 C CA . THR A 1 185 ? -1.091 -13.594 -6.761 1.00 82.75 185 THR A CA 1
ATOM 1534 C C . THR A 1 185 ? -1.066 -12.534 -5.662 1.00 82.75 185 THR A C 1
ATOM 1536 O O . THR A 1 185 ? -1.678 -12.734 -4.622 1.00 82.75 185 THR A O 1
ATOM 1539 N N . LYS A 1 186 ? -0.468 -11.362 -5.913 1.00 85.31 186 LYS A N 1
ATOM 1540 C CA . LYS A 1 186 ? -0.520 -10.210 -5.002 1.00 85.31 186 LYS A CA 1
ATOM 1541 C C . LYS A 1 186 ? -1.952 -9.728 -4.779 1.00 85.31 186 LYS A C 1
ATOM 1543 O O . LYS A 1 186 ? -2.343 -9.564 -3.636 1.00 85.31 186 LYS A O 1
ATOM 1548 N N . LEU A 1 187 ? -2.745 -9.566 -5.838 1.00 83.50 187 LEU A N 1
ATOM 1549 C CA . LEU A 1 187 ? -4.146 -9.151 -5.753 1.00 83.50 187 LEU A CA 1
ATOM 1550 C C . LEU A 1 187 ? -5.015 -10.206 -5.062 1.00 83.50 187 LEU A C 1
ATOM 1552 O O . LEU A 1 187 ? -5.899 -9.841 -4.300 1.00 83.50 187 LEU A O 1
ATOM 1556 N N . LYS A 1 188 ? -4.761 -11.504 -5.275 1.00 84.31 188 LYS A N 1
ATOM 1557 C CA . LYS A 1 188 ? -5.433 -12.582 -4.533 1.00 84.31 188 LYS A CA 1
ATOM 1558 C C . LYS A 1 188 ? -5.078 -12.547 -3.053 1.00 84.31 188 LYS A C 1
ATOM 1560 O O . LYS A 1 188 ? -5.991 -12.602 -2.244 1.00 84.31 188 LYS A O 1
ATOM 1565 N N . ASN A 1 189 ? -3.801 -12.387 -2.714 1.00 85.69 189 ASN A N 1
ATOM 1566 C CA . ASN A 1 189 ? -3.358 -12.289 -1.325 1.00 85.69 189 ASN A CA 1
ATOM 1567 C C . ASN A 1 189 ? -3.890 -11.013 -0.655 1.00 85.69 189 ASN A C 1
ATOM 1569 O O . ASN A 1 189 ? -4.305 -11.069 0.492 1.00 85.69 189 ASN A O 1
ATOM 1573 N N . MET A 1 190 ? -3.938 -9.880 -1.365 1.00 83.31 190 MET A N 1
ATOM 1574 C CA . MET A 1 190 ? -4.558 -8.644 -0.870 1.00 83.31 190 MET A CA 1
ATOM 1575 C C . MET A 1 190 ? -6.065 -8.809 -0.673 1.00 83.31 190 MET A C 1
ATOM 1577 O O . MET A 1 190 ? -6.580 -8.395 0.353 1.00 83.31 190 MET A O 1
ATOM 1581 N N . LEU A 1 191 ? -6.768 -9.456 -1.607 1.00 85.50 191 LEU A N 1
ATOM 1582 C CA . LEU A 1 191 ? -8.195 -9.759 -1.464 1.00 85.50 191 LEU A CA 1
ATOM 1583 C C . LEU A 1 191 ? -8.455 -10.727 -0.299 1.00 85.50 191 LEU A C 1
ATOM 1585 O O . LEU A 1 191 ? -9.481 -10.642 0.367 1.00 85.50 191 LEU A O 1
ATOM 1589 N N . GLU A 1 192 ? -7.561 -11.686 -0.080 1.00 87.19 192 GLU A N 1
ATOM 1590 C CA . GLU A 1 192 ? -7.644 -12.651 1.014 1.00 87.19 192 GLU A CA 1
ATOM 1591 C C . GLU A 1 192 ? -7.363 -11.978 2.365 1.00 87.19 192 GLU A C 1
ATOM 1593 O O . GLU A 1 192 ? -8.147 -12.160 3.291 1.00 87.19 192 GLU A O 1
ATOM 1598 N N . LEU A 1 193 ? -6.366 -11.092 2.440 1.00 86.81 193 LEU A N 1
ATOM 1599 C CA . LEU A 1 193 ? -6.135 -10.216 3.592 1.00 86.81 193 LEU A CA 1
ATOM 1600 C C . LEU A 1 193 ? -7.326 -9.290 3.859 1.00 86.81 193 LEU A C 1
ATOM 1602 O O . LEU A 1 193 ? -7.795 -9.245 4.986 1.00 86.81 193 LEU A O 1
ATOM 1606 N N . GLU A 1 194 ? -7.885 -8.627 2.842 1.00 81.56 194 GLU A N 1
ATOM 1607 C CA . GLU A 1 194 ? -9.091 -7.800 3.006 1.00 81.56 194 GLU A CA 1
ATOM 1608 C C . GLU A 1 194 ? -10.297 -8.621 3.482 1.00 81.56 194 GLU A C 1
ATOM 1610 O O . GLU A 1 194 ? -11.157 -8.109 4.197 1.00 81.56 194 GLU A O 1
ATOM 1615 N N . ARG A 1 195 ? -10.397 -9.901 3.099 1.00 85.19 195 ARG A N 1
ATOM 1616 C CA . ARG A 1 195 ? -11.447 -10.797 3.604 1.00 85.19 195 ARG A CA 1
ATOM 1617 C C . ARG A 1 195 ? -11.246 -11.141 5.075 1.00 85.19 195 ARG A C 1
ATOM 1619 O O . ARG A 1 195 ? -12.251 -11.184 5.781 1.00 85.19 195 ARG A O 1
ATOM 1626 N N . TYR A 1 196 ? -10.008 -11.367 5.512 1.00 90.69 196 TYR A N 1
ATOM 1627 C CA . TYR A 1 196 ? -9.691 -11.576 6.926 1.00 90.69 196 TYR A CA 1
ATOM 1628 C C . TYR A 1 196 ? -9.905 -10.295 7.735 1.00 90.69 196 TYR A C 1
ATOM 1630 O O . TYR A 1 196 ? -10.707 -10.318 8.658 1.00 90.69 196 TYR A O 1
ATOM 1638 N N . GLU A 1 197 ? -9.359 -9.152 7.300 1.00 87.62 197 GLU A N 1
ATOM 1639 C CA . GLU A 1 197 ? -9.589 -7.849 7.944 1.00 87.62 197 GLU A CA 1
ATOM 1640 C C . GLU A 1 197 ? -11.093 -7.530 8.028 1.00 87.62 197 GLU A C 1
ATOM 1642 O O . GLU A 1 197 ? -11.584 -7.061 9.051 1.00 87.62 197 GLU A O 1
ATOM 1647 N N . LYS A 1 198 ? -11.876 -7.827 6.981 1.00 86.88 198 LYS A N 1
ATOM 1648 C CA . LYS A 1 198 ? -13.334 -7.656 7.018 1.00 86.88 198 LYS A CA 1
ATOM 1649 C C . LYS A 1 198 ? -14.018 -8.608 8.001 1.00 86.88 198 LYS A C 1
ATOM 1651 O O . LYS A 1 198 ? -15.009 -8.203 8.607 1.00 86.88 198 LYS A O 1
ATOM 1656 N N . ALA A 1 199 ? -13.560 -9.852 8.117 1.00 86.12 199 ALA A N 1
ATOM 1657 C CA . ALA A 1 199 ? -14.103 -10.810 9.076 1.00 86.12 199 ALA A CA 1
ATOM 1658 C C . ALA A 1 199 ? -13.800 -10.371 10.516 1.00 86.12 199 ALA A C 1
ATOM 1660 O O . ALA A 1 199 ? -14.713 -10.357 11.340 1.00 86.12 199 ALA A O 1
ATOM 1661 N N . ASP A 1 200 ? -12.576 -9.909 10.773 1.00 88.31 200 ASP A N 1
ATOM 1662 C CA . ASP A 1 200 ? -12.146 -9.378 12.066 1.00 88.31 200 ASP A CA 1
ATOM 1663 C C . ASP A 1 200 ? -12.936 -8.117 12.426 1.00 88.31 200 ASP A C 1
ATOM 1665 O O . ASP A 1 200 ? -13.530 -8.046 13.497 1.00 88.31 200 ASP A O 1
ATOM 1669 N N . LEU A 1 201 ? -13.076 -7.166 11.493 1.00 88.56 201 LEU A N 1
ATOM 1670 C CA . LEU A 1 201 ? -13.895 -5.966 11.694 1.00 88.56 201 LEU A CA 1
ATOM 1671 C C . LEU A 1 201 ? -15.380 -6.296 11.910 1.00 88.56 201 LEU A C 1
ATOM 1673 O O . LEU A 1 201 ? -16.064 -5.603 12.662 1.00 88.56 201 LEU A O 1
ATOM 1677 N N . GLN A 1 202 ? -15.914 -7.336 11.261 1.00 88.06 202 GLN A N 1
ATOM 1678 C CA . GLN A 1 202 ? -17.282 -7.799 11.512 1.00 88.06 202 GLN A CA 1
ATOM 1679 C C . GLN A 1 202 ? -17.432 -8.422 12.903 1.00 88.06 202 GLN A C 1
ATOM 1681 O O . GLN A 1 202 ? -18.464 -8.210 13.546 1.00 88.06 202 GLN A O 1
ATOM 1686 N N . GLU A 1 203 ? -16.426 -9.153 13.375 1.00 90.88 203 GLU A N 1
ATOM 1687 C CA . GLU A 1 203 ? -16.407 -9.729 14.716 1.00 90.88 203 GLU A CA 1
ATOM 1688 C C . GLU A 1 203 ? -16.222 -8.647 15.790 1.00 90.88 203 GLU A C 1
ATOM 1690 O O . GLU A 1 203 ? -16.979 -8.624 16.759 1.00 90.88 203 GLU A O 1
ATOM 1695 N N . GLU A 1 204 ? -15.337 -7.670 15.583 1.00 90.00 204 GLU A N 1
ATOM 1696 C CA . GLU A 1 204 ? -15.212 -6.489 16.443 1.00 90.00 204 GLU A CA 1
ATOM 1697 C C . GLU A 1 204 ? -16.523 -5.697 16.499 1.00 90.00 204 GLU A C 1
ATOM 1699 O O . GLU A 1 204 ? -16.987 -5.339 17.583 1.00 90.00 204 GLU A O 1
ATOM 1704 N N . LEU A 1 205 ? -17.180 -5.470 15.354 1.00 89.31 205 LEU A N 1
ATOM 1705 C CA . LEU A 1 205 ? -18.487 -4.810 15.305 1.00 89.31 205 LEU A CA 1
ATOM 1706 C C . LEU A 1 205 ? -19.543 -5.609 16.088 1.00 89.31 205 LEU A C 1
ATOM 1708 O O . LEU A 1 205 ? -20.381 -5.018 16.778 1.00 89.31 205 LEU A O 1
ATOM 1712 N N . ARG A 1 206 ? -19.506 -6.946 16.012 1.00 93.44 206 ARG A N 1
ATOM 1713 C CA . ARG A 1 206 ? -20.393 -7.836 16.774 1.00 93.44 206 ARG A CA 1
ATOM 1714 C C . ARG A 1 206 ? -20.125 -7.724 18.275 1.00 93.44 206 ARG A C 1
ATOM 1716 O O . ARG A 1 206 ? -21.072 -7.530 19.036 1.00 93.44 206 ARG A O 1
ATOM 1723 N N . GLN A 1 207 ? -18.861 -7.767 18.694 1.00 91.88 207 GLN A N 1
ATOM 1724 C CA . GLN A 1 207 ? -18.453 -7.621 20.092 1.00 91.88 207 GLN A CA 1
ATOM 1725 C C . GLN A 1 207 ? -18.807 -6.240 20.653 1.00 91.88 207 GLN A C 1
ATOM 1727 O O . GLN A 1 207 ? -19.339 -6.142 21.759 1.00 91.88 207 GLN A O 1
ATOM 1732 N N . GLN A 1 208 ? -18.587 -5.170 19.884 1.00 87.81 208 GLN A N 1
ATOM 1733 C CA . GLN A 1 208 ? -18.994 -3.814 20.256 1.00 87.81 208 GLN A CA 1
ATOM 1734 C C . GLN A 1 208 ? -20.517 -3.702 20.360 1.00 87.81 208 GLN A C 1
ATOM 1736 O O . GLN A 1 208 ? -21.025 -3.151 21.332 1.00 87.81 208 GLN A O 1
ATOM 1741 N N . SER A 1 209 ? -21.266 -4.300 19.430 1.00 87.00 209 SER A N 1
ATOM 1742 C CA . SER A 1 209 ? -22.733 -4.344 19.500 1.00 87.00 209 SER A CA 1
ATOM 1743 C C . SER A 1 209 ? -23.238 -5.110 20.731 1.00 87.00 209 SER A C 1
ATOM 1745 O O . SER A 1 209 ? -24.235 -4.723 21.339 1.00 87.00 209 SER A O 1
ATOM 1747 N N . GLU A 1 210 ? -22.559 -6.186 21.136 1.00 91.25 210 GLU A N 1
ATOM 1748 C CA . GLU A 1 210 ? -22.869 -6.917 22.370 1.00 91.25 210 GLU A CA 1
ATOM 1749 C C . GLU A 1 210 ? -22.498 -6.126 23.630 1.00 91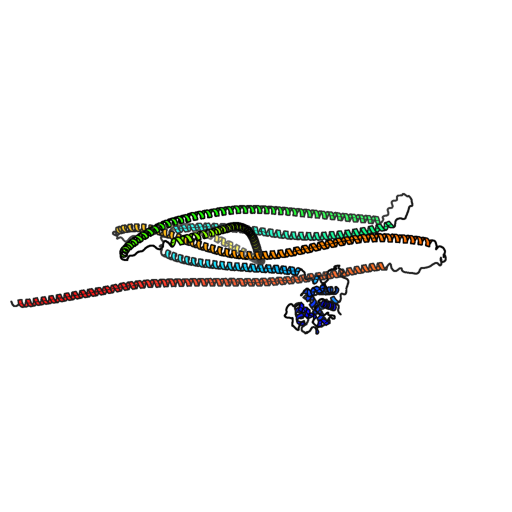.25 210 GLU A C 1
ATOM 1751 O O . GLU A 1 210 ? -23.278 -6.118 24.585 1.00 91.25 210 GLU A O 1
ATOM 1756 N N . LYS A 1 211 ? -21.363 -5.414 23.634 1.00 91.31 211 LYS A N 1
ATOM 1757 C CA . LYS A 1 211 ? -20.988 -4.488 24.716 1.00 91.31 211 LYS A CA 1
ATOM 1758 C C . LYS A 1 211 ? -22.005 -3.359 24.857 1.00 91.31 211 LYS A C 1
ATOM 1760 O O . LYS A 1 211 ? -22.457 -3.107 25.969 1.00 91.31 211 LYS A O 1
ATOM 1765 N N . ILE A 1 212 ? -22.431 -2.750 23.749 1.00 88.19 212 ILE A N 1
ATOM 1766 C CA . ILE A 1 212 ? -23.485 -1.727 23.738 1.00 88.19 212 ILE A CA 1
ATOM 1767 C C . ILE A 1 212 ? -24.774 -2.295 24.336 1.00 88.19 212 ILE A C 1
ATOM 1769 O O . ILE A 1 212 ? -25.306 -1.701 25.264 1.00 88.19 212 ILE A O 1
ATOM 1773 N N . LYS A 1 213 ? -25.219 -3.492 23.928 1.00 91.06 213 LYS A N 1
ATOM 1774 C CA . LYS A 1 213 ? -26.402 -4.138 24.531 1.00 91.06 213 LYS A CA 1
ATOM 1775 C C . LYS A 1 213 ? -26.249 -4.408 26.031 1.00 91.06 213 LYS A C 1
ATOM 1777 O O . LYS A 1 213 ? -27.213 -4.256 26.780 1.00 91.06 213 LYS A O 1
ATOM 1782 N N . LYS A 1 214 ? -25.058 -4.814 26.490 1.00 91.88 214 LYS A N 1
ATOM 1783 C CA . LYS A 1 214 ? -24.774 -4.994 27.924 1.00 91.88 214 LYS A CA 1
ATOM 1784 C C . LYS A 1 214 ? -24.846 -3.661 28.670 1.00 91.88 214 LYS A C 1
ATOM 1786 O O . LYS A 1 214 ? -25.483 -3.608 29.720 1.00 91.88 214 LYS A O 1
ATOM 1791 N N . PHE A 1 215 ? -24.263 -2.592 28.124 1.00 90.62 215 PHE A N 1
ATOM 1792 C CA . PHE A 1 215 ? -24.340 -1.254 28.711 1.00 90.62 215 PHE A CA 1
ATOM 1793 C C . PHE A 1 215 ? -25.760 -0.688 28.694 1.00 90.62 215 PHE A C 1
ATOM 1795 O O . PHE A 1 215 ? -26.183 -0.131 29.697 1.00 90.62 215 PHE A O 1
ATOM 1802 N N . GLU A 1 216 ? -26.532 -0.892 27.628 1.00 87.62 216 GLU A N 1
ATOM 1803 C CA . GLU A 1 216 ? -27.951 -0.524 27.567 1.00 87.62 216 GLU A CA 1
ATOM 1804 C C . GLU A 1 216 ? -28.770 -1.280 28.622 1.00 87.62 216 GLU A C 1
ATOM 1806 O O . GLU A 1 216 ? -29.593 -0.683 29.316 1.00 87.62 216 GLU A O 1
ATOM 1811 N N . SER A 1 217 ? -28.518 -2.581 28.807 1.00 88.75 217 SER A N 1
ATOM 1812 C CA . SER A 1 217 ? -29.168 -3.362 29.863 1.00 88.75 217 SER A CA 1
ATOM 1813 C C . SER A 1 217 ? -28.763 -2.888 31.260 1.00 88.75 217 SER A C 1
ATOM 1815 O O . SER A 1 217 ? -29.620 -2.810 32.139 1.00 88.75 217 SER A O 1
ATOM 1817 N N . ALA A 1 218 ? -27.484 -2.574 31.482 1.00 88.12 218 ALA A N 1
ATOM 1818 C CA . ALA A 1 218 ? -26.995 -2.054 32.755 1.00 88.12 218 ALA A CA 1
ATOM 1819 C C . ALA A 1 218 ? -27.579 -0.665 33.049 1.00 88.12 218 ALA A C 1
ATOM 1821 O O . ALA A 1 218 ? -28.067 -0.430 34.149 1.00 88.12 218 ALA A O 1
ATOM 1822 N N . LEU A 1 219 ? -27.621 0.216 32.047 1.00 89.25 219 LEU A N 1
ATOM 1823 C CA . LEU A 1 219 ? -28.221 1.543 32.135 1.00 89.25 219 LEU A CA 1
ATOM 1824 C C . LEU A 1 219 ? -29.719 1.458 32.440 1.00 89.25 219 LEU A C 1
ATOM 1826 O O . LEU A 1 219 ? -30.204 2.185 33.303 1.00 89.25 219 LEU A O 1
ATOM 1830 N N . ASN A 1 220 ? -30.449 0.547 31.792 1.00 88.50 220 ASN A N 1
ATOM 1831 C CA . ASN A 1 220 ? -31.862 0.310 32.087 1.00 88.50 220 ASN A CA 1
ATOM 1832 C C . ASN A 1 220 ? -32.072 -0.212 33.514 1.00 88.50 220 ASN A C 1
ATOM 1834 O O . ASN A 1 220 ? -32.972 0.265 34.207 1.00 88.50 220 ASN A O 1
ATOM 1838 N N . ASN A 1 221 ? -31.217 -1.123 33.988 1.00 89.44 221 ASN A N 1
ATOM 1839 C CA . ASN A 1 221 ? -31.264 -1.605 35.368 1.00 89.44 221 ASN A CA 1
ATOM 1840 C C . ASN A 1 221 ? -30.985 -0.466 36.363 1.00 89.44 221 ASN A C 1
ATOM 1842 O O . ASN A 1 221 ? -31.795 -0.236 37.261 1.00 89.44 221 ASN A O 1
ATOM 1846 N N . SER A 1 222 ? -29.922 0.320 36.161 1.00 89.44 222 SER A N 1
ATOM 1847 C CA . SER A 1 222 ? -29.612 1.483 37.001 1.00 89.44 222 SER A CA 1
ATOM 1848 C C . SER A 1 222 ? -30.710 2.548 36.953 1.00 89.44 222 SER A C 1
ATOM 1850 O O . SER A 1 222 ? -31.054 3.106 37.990 1.00 89.44 222 SER A O 1
ATOM 1852 N N . ASN A 1 223 ? -31.327 2.800 35.795 1.00 86.44 223 ASN A N 1
ATOM 1853 C CA . ASN A 1 223 ? -32.481 3.695 35.689 1.00 86.44 223 ASN A CA 1
ATOM 1854 C C . ASN A 1 223 ? -33.681 3.164 36.479 1.00 86.44 223 ASN A C 1
ATOM 1856 O O . ASN A 1 223 ? -34.338 3.934 37.181 1.00 86.44 223 ASN A O 1
ATOM 1860 N N . SER A 1 224 ? -33.950 1.857 36.426 1.00 88.25 224 SER A N 1
ATOM 1861 C CA . SER A 1 224 ? -35.013 1.238 37.223 1.00 88.25 224 SER A CA 1
ATOM 1862 C C . SER A 1 224 ? -34.746 1.355 38.731 1.00 88.25 224 SER A C 1
ATOM 1864 O O . SER A 1 224 ? -35.660 1.673 39.498 1.00 88.25 224 SER A O 1
ATOM 1866 N N . ASP A 1 225 ? -33.485 1.217 39.153 1.00 84.62 225 ASP A N 1
ATOM 1867 C CA . ASP A 1 225 ? -33.058 1.395 40.540 1.00 84.62 225 ASP A CA 1
ATOM 1868 C C . ASP A 1 225 ? -33.138 2.860 40.980 1.00 84.62 225 ASP A C 1
ATOM 1870 O O . ASP A 1 225 ? -33.643 3.140 42.065 1.00 84.62 225 ASP A O 1
ATOM 1874 N N . ILE A 1 226 ? -32.733 3.813 40.134 1.00 82.56 226 ILE A N 1
ATOM 1875 C CA . ILE A 1 226 ? -32.894 5.252 40.386 1.00 82.56 226 ILE A CA 1
ATOM 1876 C C . ILE A 1 226 ? -34.375 5.595 40.538 1.00 82.56 226 ILE A C 1
ATOM 1878 O O . ILE A 1 226 ? -34.738 6.329 41.456 1.00 82.56 226 ILE A O 1
ATOM 1882 N N . ILE A 1 227 ? -35.248 5.065 39.678 1.00 83.88 227 ILE A N 1
ATOM 1883 C CA . ILE A 1 227 ? -36.697 5.264 39.796 1.00 83.88 227 ILE A CA 1
ATOM 1884 C C . ILE A 1 227 ? -37.198 4.667 41.117 1.00 83.88 227 ILE A C 1
ATOM 1886 O O . ILE A 1 227 ? -37.939 5.336 41.842 1.00 83.88 227 ILE A O 1
ATOM 1890 N N . ARG A 1 228 ? -36.764 3.455 41.488 1.00 88.88 228 ARG A N 1
ATOM 1891 C CA . ARG A 1 228 ? -37.112 2.823 42.772 1.00 88.88 228 ARG A CA 1
ATOM 1892 C C . ARG A 1 228 ? -36.668 3.677 43.961 1.00 88.88 228 ARG A C 1
ATOM 1894 O O . ARG A 1 228 ? -37.487 3.950 44.838 1.00 88.88 228 ARG A O 1
ATOM 1901 N N . LEU A 1 229 ? -35.416 4.131 43.970 1.00 81.62 229 LEU A N 1
ATOM 1902 C CA . LEU A 1 229 ? -34.832 4.959 45.025 1.00 81.62 229 LEU A CA 1
ATOM 1903 C C . LEU A 1 229 ? -35.507 6.326 45.108 1.00 81.62 229 LEU A C 1
ATOM 1905 O O . LEU A 1 229 ? -35.867 6.744 46.200 1.00 81.62 229 LEU A O 1
ATOM 1909 N N . LYS A 1 230 ? -35.784 6.991 43.980 1.00 81.00 230 LYS A N 1
ATOM 1910 C CA . LYS A 1 230 ? -36.574 8.233 43.956 1.00 81.00 230 LYS A CA 1
ATOM 1911 C C . LYS A 1 230 ? -37.967 8.020 44.543 1.00 81.00 230 LYS A C 1
ATOM 1913 O O . LYS A 1 230 ? -38.423 8.835 45.333 1.00 81.00 230 LYS A O 1
ATOM 1918 N N . THR A 1 231 ? -38.613 6.896 44.229 1.00 79.19 231 THR A N 1
ATOM 1919 C CA . THR A 1 231 ? -39.925 6.558 44.805 1.00 79.19 231 THR A CA 1
ATOM 1920 C C . THR A 1 231 ? -39.833 6.329 46.321 1.00 79.19 231 THR A C 1
ATOM 1922 O O . THR A 1 231 ? -40.713 6.761 47.063 1.00 79.19 231 THR A O 1
ATOM 1925 N N . GLN A 1 232 ? -38.761 5.687 46.799 1.00 77.31 232 GLN A N 1
ATOM 1926 C CA . GLN A 1 232 ? -38.498 5.491 48.230 1.00 77.31 232 GLN A CA 1
ATOM 1927 C C . GLN A 1 232 ? -38.167 6.805 48.949 1.00 77.31 232 GLN A C 1
ATOM 1929 O O . GLN A 1 232 ? -38.703 7.046 50.026 1.00 77.31 232 GLN A O 1
ATOM 1934 N N . ILE A 1 233 ? -37.350 7.672 48.347 1.00 73.31 233 ILE A N 1
ATOM 1935 C CA . ILE A 1 233 ? -37.019 9.002 48.870 1.00 73.31 233 ILE A CA 1
ATOM 1936 C C . ILE A 1 233 ? -38.285 9.848 48.967 1.00 73.31 233 ILE A C 1
ATOM 1938 O O . ILE A 1 233 ? -38.582 10.335 50.049 1.00 73.31 233 ILE A O 1
ATOM 1942 N N . SER A 1 234 ? -39.107 9.927 47.917 1.00 73.19 234 SER A N 1
ATOM 1943 C CA . SER A 1 234 ? -40.379 10.659 47.980 1.00 73.19 234 SER A CA 1
ATOM 1944 C C . SER A 1 234 ? -41.339 10.089 49.037 1.00 73.19 234 SER A C 1
ATOM 1946 O O . SER A 1 234 ? -42.050 10.841 49.703 1.00 73.19 234 SER A O 1
ATOM 1948 N N . ALA A 1 235 ? -41.339 8.768 49.256 1.00 72.56 235 ALA A N 1
ATOM 1949 C CA . ALA A 1 235 ? -42.109 8.149 50.336 1.00 72.56 235 ALA A CA 1
ATOM 1950 C C . ALA A 1 235 ? -41.565 8.507 51.735 1.00 72.56 235 ALA A C 1
ATOM 1952 O O . ALA A 1 235 ? -42.349 8.691 52.669 1.00 72.56 235 ALA A O 1
ATOM 1953 N N . LEU A 1 236 ? -40.247 8.643 51.892 1.00 66.44 236 LEU A N 1
ATOM 1954 C CA . LEU A 1 236 ? -39.594 9.038 53.144 1.00 66.44 236 LEU A CA 1
ATOM 1955 C C . LEU A 1 236 ? -39.718 10.545 53.419 1.00 66.44 236 LEU A C 1
ATOM 1957 O O . LEU A 1 236 ? -40.017 10.939 54.547 1.00 66.44 236 LEU A O 1
ATOM 1961 N N . GLU A 1 237 ? -39.597 11.387 52.397 1.00 60.84 237 GLU A N 1
ATOM 1962 C CA . GLU A 1 237 ? -39.833 12.834 52.466 1.00 60.84 237 GLU A CA 1
ATOM 1963 C C . GLU A 1 237 ? -41.282 13.140 52.859 1.00 60.84 237 GLU A C 1
ATOM 1965 O O . GLU A 1 237 ? -41.525 14.008 53.692 1.00 60.84 237 GLU A O 1
ATOM 1970 N N . SER A 1 238 ? -42.251 12.351 52.377 1.00 59.31 238 SER A N 1
ATOM 1971 C CA . SER A 1 238 ? -43.656 12.475 52.797 1.00 59.31 238 SER A CA 1
ATOM 1972 C C . SER A 1 238 ? -43.923 12.076 54.261 1.00 59.31 238 SER A C 1
ATOM 1974 O O . SER A 1 238 ? -44.982 12.392 54.803 1.00 59.31 238 SER A O 1
ATOM 1976 N N . ARG A 1 239 ? -42.975 11.386 54.915 1.00 55.31 239 ARG A N 1
ATOM 1977 C CA . ARG A 1 239 ? -43.077 10.912 56.307 1.00 55.31 239 ARG A CA 1
ATOM 1978 C C . ARG A 1 239 ? -42.264 11.729 57.308 1.00 55.31 239 ARG A C 1
ATOM 1980 O O . ARG A 1 239 ? -42.441 11.524 58.508 1.00 55.31 239 ARG A O 1
ATOM 1987 N N . THR A 1 240 ? -41.402 12.637 56.856 1.00 45.94 240 THR A N 1
ATOM 1988 C CA . THR A 1 240 ? -40.454 13.330 57.739 1.00 45.94 240 THR A CA 1
ATOM 1989 C C . THR A 1 240 ? -40.903 14.779 57.975 1.00 45.94 240 THR A C 1
ATOM 1991 O O . THR A 1 240 ? -40.959 15.555 57.023 1.00 45.94 240 THR A O 1
ATOM 1994 N N . PRO A 1 241 ? -41.254 15.183 59.215 1.00 46.12 241 PRO A N 1
ATOM 1995 C CA . PRO A 1 241 ? -41.672 16.553 59.507 1.00 46.12 241 PRO A CA 1
ATOM 1996 C C . PRO A 1 241 ? -40.551 17.584 59.253 1.00 46.12 241 PRO A C 1
ATOM 1998 O O . PRO A 1 241 ? -39.381 17.268 59.475 1.00 46.12 241 PRO A O 1
ATOM 2001 N N . PRO A 1 242 ? -40.875 18.844 58.886 1.00 52.12 242 PRO A N 1
ATOM 2002 C CA . PRO A 1 242 ? -39.924 19.804 58.298 1.00 52.12 242 PRO A CA 1
ATOM 2003 C C . PRO A 1 242 ? -38.790 20.281 59.219 1.00 52.12 242 PRO A C 1
ATOM 2005 O O . PRO A 1 242 ? -37.901 21.000 58.780 1.00 52.12 242 PRO A O 1
ATOM 2008 N N . HIS A 1 243 ? -38.813 19.923 60.504 1.00 49.66 243 HIS A N 1
ATOM 2009 C CA . HIS A 1 243 ? -37.934 20.513 61.514 1.00 49.66 243 HIS A CA 1
ATOM 2010 C C . HIS A 1 243 ? -36.603 19.763 61.731 1.00 49.66 243 HIS A C 1
ATOM 2012 O O . HIS A 1 243 ? -35.811 20.184 62.572 1.00 49.66 243 HIS A O 1
ATOM 2018 N N . PHE A 1 244 ? -36.351 18.683 60.977 1.00 51.19 244 PHE A N 1
ATOM 2019 C CA . PHE A 1 244 ? -35.149 17.832 61.065 1.00 51.19 244 PHE A CA 1
ATOM 2020 C C . PHE A 1 244 ? -34.300 17.813 59.777 1.00 51.19 244 PHE A C 1
ATOM 2022 O O . PHE A 1 244 ? -33.554 16.864 59.538 1.00 51.19 244 PHE A O 1
ATOM 2029 N N . GLN A 1 245 ? -34.372 18.850 58.936 1.00 48.88 245 GLN A N 1
ATOM 2030 C CA . GLN A 1 245 ? -33.389 19.028 57.860 1.00 48.88 245 GLN A CA 1
ATOM 2031 C C . GLN A 1 245 ? -32.040 19.412 58.484 1.00 48.88 245 GLN A C 1
ATOM 2033 O O . GLN A 1 245 ? -31.794 20.565 58.833 1.00 48.88 245 GLN A O 1
ATOM 2038 N N . ALA A 1 246 ? -31.210 18.396 58.717 1.00 52.59 246 ALA A N 1
ATOM 2039 C CA . ALA A 1 246 ? -29.919 18.514 59.371 1.00 52.59 246 ALA A CA 1
ATOM 2040 C C . ALA A 1 246 ? -28.969 19.415 58.569 1.00 52.59 246 ALA A C 1
ATOM 2042 O O . ALA A 1 246 ? -28.735 19.216 57.377 1.00 52.59 246 ALA A O 1
ATOM 2043 N N . THR A 1 247 ? -28.383 20.370 59.280 1.00 55.62 247 THR A N 1
ATOM 2044 C CA . THR A 1 247 ? -27.402 21.374 58.852 1.00 55.62 247 THR A CA 1
ATOM 2045 C C . THR A 1 247 ? -26.187 20.793 58.100 1.00 55.62 247 THR A C 1
ATOM 2047 O O . THR A 1 247 ? -25.543 21.512 57.341 1.00 55.62 247 THR A O 1
ATOM 2050 N N . ASP A 1 248 ? -25.913 19.491 58.241 1.00 57.56 248 ASP A N 1
ATOM 2051 C CA . ASP A 1 248 ? -24.810 18.769 57.584 1.00 57.56 248 ASP A CA 1
ATOM 2052 C C . ASP A 1 248 ? -24.964 18.614 56.059 1.00 57.56 248 ASP A C 1
ATOM 2054 O O . ASP A 1 248 ? -23.965 18.537 55.338 1.00 57.56 248 ASP A O 1
ATOM 2058 N N . LEU A 1 249 ? -26.196 18.582 55.531 1.00 64.81 249 LEU A N 1
ATOM 2059 C CA . LEU A 1 249 ? -26.418 18.462 54.082 1.00 64.81 249 LEU A CA 1
ATOM 2060 C C . LEU A 1 249 ? -25.993 19.736 53.343 1.00 64.81 249 LEU A C 1
ATOM 2062 O O . LEU A 1 249 ? -25.393 19.659 52.272 1.00 64.81 249 LEU A O 1
ATOM 2066 N N . THR A 1 250 ? -26.222 20.895 53.956 1.00 68.75 250 THR A N 1
ATOM 2067 C CA . THR A 1 250 ? -25.876 22.208 53.404 1.00 68.75 250 THR A CA 1
ATOM 2068 C C . THR A 1 250 ? -24.361 22.414 53.332 1.00 68.75 250 THR A C 1
ATOM 2070 O O . THR A 1 250 ? -23.852 23.002 52.377 1.00 68.75 250 THR A O 1
ATOM 2073 N N . ASP A 1 251 ? -23.616 21.901 54.313 1.00 70.69 251 ASP A N 1
ATOM 2074 C CA . ASP A 1 251 ? -22.153 21.983 54.323 1.00 70.69 251 ASP A CA 1
ATOM 2075 C C . ASP A 1 251 ? -21.509 20.985 53.351 1.00 70.69 251 ASP A C 1
ATOM 2077 O O . ASP A 1 251 ? -20.507 21.309 52.706 1.00 70.69 251 ASP A O 1
ATOM 2081 N N . LYS A 1 252 ? -22.112 19.804 53.163 1.00 73.25 252 LYS A N 1
ATOM 2082 C CA . LYS A 1 252 ? -21.699 18.859 52.115 1.00 73.25 252 LYS A CA 1
ATOM 2083 C C . LYS A 1 252 ? -21.964 19.421 50.716 1.00 73.25 252 LYS A C 1
ATOM 2085 O O . LYS A 1 252 ? -21.107 19.307 49.845 1.00 73.25 252 LYS A O 1
ATOM 2090 N N . GLU A 1 253 ? -23.098 20.091 50.518 1.00 71.00 253 GLU A N 1
ATOM 2091 C CA . GLU A 1 253 ? -23.427 20.780 49.267 1.00 71.00 253 GLU A CA 1
ATOM 2092 C C . GLU A 1 253 ? -22.433 21.910 48.956 1.00 71.00 253 GLU A C 1
ATOM 2094 O O . GLU A 1 253 ? -21.985 22.041 47.818 1.00 71.00 253 GLU A O 1
ATOM 2099 N N . LYS A 1 254 ? -22.022 22.694 49.963 1.00 78.88 254 LYS A N 1
ATOM 2100 C CA . LYS A 1 254 ? -20.991 23.731 49.787 1.00 78.88 254 LYS A CA 1
ATOM 2101 C C . LYS A 1 254 ? -19.637 23.155 49.377 1.00 78.88 254 LYS A C 1
ATOM 2103 O O . LYS A 1 254 ? -19.003 23.723 48.493 1.00 78.88 254 LYS A O 1
ATOM 2108 N N . ARG A 1 255 ? -19.204 22.039 49.977 1.00 78.75 255 ARG A N 1
ATOM 2109 C CA . ARG A 1 255 ? -17.946 21.375 49.586 1.00 78.75 255 ARG A CA 1
ATOM 2110 C C . ARG A 1 255 ? -18.009 20.852 48.159 1.00 78.75 255 ARG A C 1
ATOM 2112 O O . ARG A 1 255 ? -17.124 21.161 47.378 1.00 78.75 255 ARG A O 1
ATOM 2119 N N . LEU A 1 256 ? -19.095 20.169 47.797 1.00 80.31 256 LEU A N 1
ATOM 2120 C CA . LEU A 1 256 ? -19.282 19.679 46.431 1.00 80.31 256 LEU A CA 1
ATOM 2121 C C . LEU A 1 256 ? -19.317 20.825 45.411 1.00 80.31 256 LEU A C 1
ATOM 2123 O O . LEU A 1 256 ? -18.744 20.694 44.338 1.00 80.31 256 LEU A O 1
ATOM 2127 N N . LYS A 1 257 ? -19.919 21.973 45.747 1.00 87.19 257 LYS A N 1
ATOM 2128 C CA . LYS A 1 257 ? -19.880 23.174 44.894 1.00 87.19 257 LYS A CA 1
ATOM 2129 C C . LYS A 1 257 ? -18.466 23.740 44.730 1.00 87.19 257 LYS A C 1
ATOM 2131 O O . LYS A 1 257 ? -18.120 24.145 43.627 1.00 87.19 257 LYS A O 1
ATOM 2136 N N . MET A 1 258 ? -17.656 23.753 45.790 1.00 89.00 258 MET A N 1
ATOM 2137 C CA . MET A 1 258 ? -16.249 24.165 45.698 1.00 89.00 258 MET A CA 1
ATOM 2138 C C . MET A 1 258 ? -15.419 23.185 44.861 1.00 89.00 258 MET A C 1
ATOM 2140 O O . MET A 1 258 ? -14.621 23.624 44.035 1.00 89.00 258 MET A O 1
ATOM 2144 N N . ASP A 1 259 ? -15.634 21.879 45.027 1.00 86.19 259 ASP A N 1
ATOM 2145 C CA . ASP A 1 259 ? -14.936 20.850 44.252 1.00 86.19 259 ASP A CA 1
ATOM 2146 C C . ASP A 1 259 ? -15.307 20.946 42.765 1.00 86.19 259 ASP A C 1
ATOM 2148 O O . ASP A 1 259 ? -14.416 20.950 41.917 1.00 86.19 259 ASP A O 1
ATOM 2152 N N . ILE A 1 260 ? -16.594 21.134 42.443 1.00 87.00 260 ILE A N 1
ATOM 2153 C CA . ILE A 1 260 ? -17.065 21.377 41.070 1.00 87.00 260 ILE A CA 1
ATOM 2154 C C . ILE A 1 260 ? -16.379 22.609 40.472 1.00 87.00 260 ILE A C 1
ATOM 2156 O O . ILE A 1 260 ? -15.811 22.501 39.393 1.00 87.00 260 ILE A O 1
ATOM 2160 N N . GLN A 1 261 ? -16.334 23.738 41.185 1.00 90.38 261 GLN A N 1
ATOM 2161 C CA . GLN A 1 261 ? -15.657 24.949 40.697 1.00 90.38 261 GLN A CA 1
ATOM 2162 C C . GLN A 1 261 ? -14.156 24.736 40.462 1.00 90.38 261 GLN A C 1
ATOM 2164 O O . GLN A 1 261 ? -13.587 25.273 39.512 1.00 90.38 261 GLN A O 1
ATOM 2169 N N . SER A 1 262 ? -13.499 23.946 41.315 1.00 91.88 262 SER A N 1
ATOM 2170 C CA . SER A 1 262 ? -12.080 23.621 41.144 1.00 91.88 262 SER A CA 1
ATOM 2171 C C . SER A 1 262 ? -11.832 22.735 39.918 1.00 91.88 262 SER A C 1
ATOM 2173 O O . SER A 1 262 ? -10.858 22.947 39.194 1.00 91.88 262 SER A O 1
ATOM 2175 N N . LEU A 1 263 ? -12.737 21.787 39.653 1.00 90.12 263 LEU A N 1
ATOM 2176 C CA . LEU A 1 263 ? -12.688 20.910 38.487 1.00 90.12 263 LEU A CA 1
ATOM 2177 C C . LEU A 1 263 ? -13.026 21.669 37.202 1.00 90.12 263 LEU A C 1
ATOM 2179 O O . LEU A 1 263 ? -12.343 21.475 36.206 1.00 90.12 263 LEU A O 1
ATOM 2183 N N . GLU A 1 264 ? -14.004 22.575 37.228 1.00 90.94 264 GLU A N 1
ATOM 2184 C CA . GLU A 1 264 ? -14.323 23.470 36.108 1.00 90.94 264 GLU A CA 1
ATOM 2185 C C . GLU A 1 264 ? -13.119 24.345 35.741 1.00 90.94 264 GLU A C 1
ATOM 2187 O O . GLU A 1 264 ? -12.765 24.445 34.570 1.00 90.94 264 GLU A O 1
ATOM 2192 N N . HIS A 1 265 ? -12.419 24.901 36.735 1.00 91.94 265 HIS A N 1
ATOM 2193 C CA . HIS A 1 265 ? -11.202 25.674 36.486 1.00 91.94 265 HIS A CA 1
ATOM 2194 C C . HIS A 1 265 ? -10.055 24.816 35.926 1.00 91.94 265 HIS A C 1
ATOM 2196 O O . HIS A 1 265 ? -9.270 25.277 35.095 1.00 91.94 265 HIS A O 1
ATOM 2202 N N . TYR A 1 266 ? -9.944 23.558 36.364 1.00 93.62 266 TYR A N 1
ATOM 2203 C CA . TYR A 1 266 ? -8.970 22.622 35.806 1.00 93.62 266 TYR A CA 1
ATOM 2204 C C . TYR A 1 266 ? -9.302 22.259 34.352 1.00 93.62 266 TYR A C 1
ATOM 2206 O O . TYR A 1 266 ? -8.403 22.273 33.516 1.00 93.62 266 TYR A O 1
ATOM 2214 N N . ILE A 1 267 ? -10.581 22.020 34.039 1.00 90.75 267 ILE A N 1
ATOM 2215 C CA . ILE A 1 267 ? -11.061 21.783 32.671 1.00 90.75 267 ILE A CA 1
ATOM 2216 C C . ILE A 1 267 ? -10.734 22.985 31.783 1.00 90.75 267 ILE A C 1
ATOM 2218 O O . ILE A 1 267 ? -10.100 22.798 30.753 1.00 90.75 267 ILE A O 1
ATOM 2222 N N . GLU A 1 268 ? -11.057 24.208 32.212 1.00 94.12 268 GLU A N 1
ATOM 2223 C CA . GLU A 1 268 ? -10.762 25.436 31.457 1.00 94.12 268 GLU A CA 1
ATOM 2224 C C . GLU A 1 268 ? -9.254 25.589 31.180 1.00 94.12 268 GLU A C 1
ATOM 2226 O O . GLU A 1 268 ? -8.833 25.959 30.081 1.00 94.12 268 GLU A O 1
ATOM 2231 N N . LYS A 1 269 ? -8.406 25.248 32.160 1.00 94.56 269 LYS A N 1
ATOM 2232 C CA . LYS A 1 269 ? -6.950 25.246 31.981 1.00 94.56 269 LYS A CA 1
ATOM 2233 C C . LYS A 1 269 ? -6.500 24.203 30.952 1.00 94.56 269 LYS A C 1
ATOM 2235 O O . LYS A 1 269 ? -5.649 24.514 30.121 1.00 94.56 269 LYS A O 1
ATOM 2240 N N . THR A 1 270 ? -7.044 22.988 31.005 1.00 89.62 270 THR A N 1
ATOM 2241 C CA . THR A 1 270 ? -6.719 21.915 30.054 1.00 89.62 270 THR A CA 1
ATOM 2242 C C . THR A 1 270 ? -7.245 22.215 28.650 1.00 89.62 270 THR A C 1
ATOM 2244 O O . THR A 1 270 ? -6.556 21.921 27.678 1.00 89.62 270 THR A O 1
ATOM 2247 N N . GLU A 1 271 ? -8.420 22.830 28.520 1.00 93.25 271 GLU A N 1
ATOM 2248 C CA . GLU A 1 271 ? -8.965 23.290 27.236 1.00 93.25 271 GLU A CA 1
ATOM 2249 C C . GLU A 1 271 ? -8.051 24.340 26.602 1.00 93.25 271 GLU A C 1
ATOM 2251 O O . GLU A 1 271 ? -7.690 24.214 25.433 1.00 93.25 271 GLU A O 1
ATOM 2256 N N . LYS A 1 272 ? -7.573 25.307 27.393 1.00 94.56 272 LYS A N 1
ATOM 2257 C CA . LYS A 1 272 ? -6.609 26.301 26.916 1.00 94.56 272 LYS A CA 1
ATOM 2258 C C . LYS A 1 272 ? -5.285 25.672 26.467 1.00 94.56 272 LYS A C 1
ATOM 2260 O O . LYS A 1 272 ? -4.763 26.035 25.420 1.00 94.56 272 LYS A O 1
ATOM 2265 N N . GLU A 1 273 ? -4.759 24.713 27.227 1.00 94.06 273 GLU A N 1
ATOM 2266 C CA . GLU A 1 273 ? -3.543 23.980 26.849 1.00 94.06 273 GLU A CA 1
ATOM 2267 C C . GLU A 1 273 ? -3.748 23.153 25.565 1.00 94.06 273 GLU A C 1
ATOM 2269 O O . GLU A 1 273 ? -2.860 23.094 24.716 1.00 94.06 273 GLU A O 1
ATOM 2274 N N . GLN A 1 274 ? -4.935 22.565 25.368 1.00 88.12 274 GLN A N 1
ATOM 2275 C CA . GLN A 1 274 ? -5.283 21.901 24.110 1.00 88.12 274 GLN A CA 1
ATOM 2276 C C . GLN A 1 274 ? -5.348 22.874 22.931 1.00 88.12 274 GLN A C 1
ATOM 2278 O O . GLN A 1 274 ? -4.904 22.512 21.840 1.00 88.12 274 GLN A O 1
ATOM 2283 N N . ASP A 1 275 ? -5.892 24.074 23.122 1.00 92.44 275 ASP A N 1
ATOM 2284 C CA . ASP A 1 275 ? -5.949 25.095 22.075 1.00 92.44 275 ASP A CA 1
ATOM 2285 C C . ASP A 1 275 ? -4.546 25.595 21.700 1.00 92.44 275 ASP A C 1
ATOM 2287 O O . ASP A 1 275 ? -4.212 25.621 20.512 1.00 92.44 275 ASP A O 1
ATOM 2291 N N . ASP A 1 276 ? -3.684 25.863 22.685 1.00 93.69 276 ASP A N 1
ATOM 2292 C CA . ASP A 1 276 ? -2.285 26.250 22.459 1.00 93.69 276 ASP A CA 1
ATOM 2293 C C . ASP A 1 276 ? -1.522 25.151 21.678 1.00 93.69 276 ASP A C 1
ATOM 2295 O O . ASP A 1 276 ? -0.846 25.429 20.681 1.00 93.69 276 ASP A O 1
ATOM 2299 N N . LEU A 1 277 ? -1.694 23.875 22.056 1.00 91.81 277 LEU A N 1
ATOM 2300 C CA . LEU A 1 277 ? -1.101 22.734 21.341 1.00 91.81 277 LEU A CA 1
ATOM 2301 C C . LEU A 1 277 ? -1.664 22.566 19.920 1.00 91.81 277 LEU A C 1
ATOM 2303 O O . LEU A 1 277 ? -0.939 22.165 19.004 1.00 91.81 277 LEU A O 1
ATOM 2307 N N . ARG A 1 278 ? -2.949 22.874 19.699 1.00 91.94 278 ARG A N 1
ATOM 2308 C CA . ARG A 1 278 ? -3.558 22.863 18.358 1.00 91.94 278 ARG A CA 1
ATOM 2309 C C . ARG A 1 278 ? -2.975 23.959 17.472 1.00 91.94 278 ARG A C 1
ATOM 2311 O O . ARG A 1 278 ? -2.719 23.695 16.293 1.00 91.94 278 ARG A O 1
ATOM 2318 N N . GLU A 1 279 ? -2.736 25.151 18.014 1.00 93.88 279 GLU A N 1
ATOM 2319 C CA . GLU A 1 279 ? -2.071 26.237 17.289 1.00 93.88 279 GLU A CA 1
ATOM 2320 C C . GLU A 1 279 ? -0.616 25.884 16.943 1.00 93.88 279 GLU A C 1
ATOM 2322 O O . GLU A 1 279 ? -0.193 26.064 15.794 1.00 93.88 279 GLU A O 1
ATOM 2327 N N . GLU A 1 280 ? 0.134 25.300 17.881 1.00 93.38 280 GLU A N 1
ATOM 2328 C CA . GLU A 1 280 ? 1.508 24.845 17.638 1.00 93.38 280 GLU A CA 1
ATOM 2329 C C . GLU A 1 280 ? 1.567 23.731 16.576 1.00 93.38 280 GLU A C 1
ATOM 2331 O O . GLU A 1 280 ? 2.393 23.778 15.651 1.00 93.38 280 GLU A O 1
ATOM 2336 N N . ALA A 1 281 ? 0.650 22.760 16.643 1.00 88.81 281 ALA A N 1
ATOM 2337 C CA . ALA A 1 281 ? 0.522 21.703 15.643 1.00 88.81 281 ALA A CA 1
ATOM 2338 C C . ALA A 1 281 ? 0.171 22.271 14.258 1.00 88.81 281 ALA A C 1
ATOM 2340 O O . ALA A 1 281 ? 0.734 21.843 13.244 1.00 88.81 281 ALA A O 1
ATOM 2341 N N . TYR A 1 282 ? -0.718 23.268 14.197 1.00 93.69 282 TYR A N 1
ATOM 2342 C CA . TYR A 1 282 ? -1.057 23.963 12.957 1.00 93.69 282 TYR A CA 1
ATOM 2343 C C . TYR A 1 282 ? 0.158 24.688 12.359 1.00 93.69 282 TYR A C 1
ATOM 2345 O O . TYR A 1 282 ? 0.435 24.543 11.162 1.00 93.69 282 TYR A O 1
ATOM 2353 N N . TYR A 1 283 ? 0.925 25.413 13.179 1.00 93.81 283 TYR A N 1
ATOM 2354 C CA . TYR A 1 283 ? 2.124 26.124 12.732 1.00 93.81 283 TYR A CA 1
ATOM 2355 C C . TYR A 1 283 ? 3.210 25.161 12.229 1.00 93.81 283 TYR A C 1
ATOM 2357 O O . TYR A 1 283 ? 3.781 25.362 11.151 1.00 93.81 283 TYR A O 1
ATOM 2365 N N . SER A 1 284 ? 3.438 24.064 12.954 1.00 85.44 284 SER A N 1
ATOM 2366 C CA . SER A 1 284 ? 4.385 23.014 12.566 1.00 85.44 284 SER A CA 1
ATOM 2367 C C . SER A 1 284 ? 3.983 22.342 11.252 1.00 85.44 284 SER A C 1
ATOM 2369 O O . SER A 1 284 ? 4.817 22.165 10.363 1.00 85.44 284 SER A O 1
ATOM 2371 N N . ARG A 1 285 ? 2.688 22.055 11.067 1.00 88.00 285 ARG A N 1
ATOM 2372 C CA . ARG A 1 285 ? 2.160 21.473 9.824 1.00 88.00 285 ARG A CA 1
ATOM 2373 C C . ARG A 1 285 ? 2.272 22.428 8.638 1.00 88.00 285 ARG A C 1
ATOM 2375 O O . ARG A 1 285 ? 2.553 21.986 7.526 1.00 88.00 285 ARG A O 1
ATOM 2382 N N . LYS A 1 286 ? 2.075 23.732 8.854 1.00 93.81 286 LYS A N 1
ATOM 2383 C CA . LYS A 1 286 ? 2.285 24.752 7.818 1.00 93.81 286 LYS A CA 1
ATOM 2384 C C . LYS A 1 286 ? 3.751 24.790 7.375 1.00 93.81 286 LYS A C 1
ATOM 2386 O O . LYS A 1 286 ? 4.019 24.743 6.178 1.00 93.81 286 LYS A O 1
ATOM 2391 N N . LYS A 1 287 ? 4.684 24.794 8.329 1.00 93.12 287 LYS A N 1
ATOM 2392 C CA . LYS A 1 287 ? 6.126 24.792 8.050 1.00 93.12 287 LYS A CA 1
ATOM 2393 C C . LYS A 1 287 ? 6.585 23.517 7.332 1.00 93.12 287 LYS A C 1
ATOM 2395 O O . LYS A 1 287 ? 7.403 23.596 6.422 1.00 93.12 287 LYS A O 1
ATOM 2400 N N . LEU A 1 288 ? 6.021 22.360 7.693 1.00 88.38 288 LEU A N 1
ATOM 2401 C CA . LEU A 1 288 ? 6.268 21.095 6.995 1.00 88.38 288 LEU A CA 1
ATOM 2402 C C . LEU A 1 288 ? 5.876 21.194 5.513 1.00 88.38 288 LEU A C 1
ATOM 2404 O O . LEU A 1 288 ? 6.685 20.873 4.650 1.00 88.38 288 LEU A O 1
ATOM 2408 N N . LYS A 1 289 ? 4.681 21.720 5.211 1.00 90.56 289 LYS A N 1
ATOM 2409 C CA . LYS A 1 289 ? 4.215 21.911 3.826 1.00 90.56 289 LYS A CA 1
ATOM 2410 C C . LYS A 1 289 ? 5.107 22.859 3.024 1.00 90.56 289 LYS A C 1
ATOM 2412 O O . LYS A 1 289 ? 5.339 22.630 1.840 1.00 90.56 289 LYS A O 1
ATOM 2417 N N . GLU A 1 290 ? 5.601 23.925 3.652 1.00 93.75 290 GLU A N 1
ATOM 2418 C CA . GLU A 1 290 ? 6.550 24.850 3.019 1.00 93.75 290 GLU A CA 1
ATOM 2419 C C . GLU A 1 290 ? 7.863 24.133 2.654 1.00 93.75 290 GLU A C 1
ATOM 2421 O O . GLU A 1 290 ? 8.358 24.294 1.538 1.00 93.75 290 GLU A O 1
ATOM 2426 N N . TRP A 1 291 ? 8.383 23.277 3.541 1.00 92.31 291 TRP A N 1
ATOM 2427 C CA . TRP A 1 291 ? 9.579 22.469 3.275 1.00 92.31 291 TRP A CA 1
ATOM 2428 C C . TRP A 1 291 ? 9.357 21.361 2.243 1.00 92.31 291 TRP A C 1
ATOM 2430 O O . TRP A 1 291 ? 10.235 21.128 1.416 1.00 92.31 291 TRP A O 1
ATOM 2440 N N . GLU A 1 292 ? 8.199 20.702 2.238 1.00 91.25 292 GLU A N 1
ATOM 2441 C CA . GLU A 1 292 ? 7.833 19.716 1.211 1.00 91.25 292 GLU A CA 1
ATOM 2442 C C . GLU A 1 292 ? 7.783 20.354 -0.181 1.00 91.25 292 GLU A C 1
ATOM 2444 O O . GLU A 1 292 ? 8.303 19.793 -1.149 1.00 91.25 292 GLU A O 1
ATOM 2449 N N . LEU A 1 293 ? 7.212 21.558 -0.281 1.00 92.31 293 LEU A N 1
ATOM 2450 C CA . LEU A 1 293 ? 7.170 22.318 -1.527 1.00 92.31 293 LEU A CA 1
ATOM 2451 C C . LEU A 1 293 ? 8.577 22.732 -1.979 1.00 92.31 293 LEU A C 1
ATOM 2453 O O . LEU A 1 293 ? 8.916 22.599 -3.157 1.00 92.31 293 LEU A O 1
ATOM 2457 N N . GLU A 1 294 ? 9.413 23.211 -1.056 1.00 93.19 294 GLU A N 1
ATOM 2458 C CA . GLU A 1 294 ? 10.803 23.568 -1.350 1.00 93.19 294 GLU A CA 1
ATOM 2459 C C . GLU A 1 294 ? 11.617 22.348 -1.810 1.00 93.19 294 GLU A C 1
ATOM 2461 O O . GLU A 1 294 ? 12.345 22.427 -2.804 1.00 93.19 294 GLU A O 1
ATOM 2466 N N . TYR A 1 295 ? 11.436 21.200 -1.153 1.00 91.31 295 TYR A N 1
ATOM 2467 C CA . TYR A 1 295 ? 12.057 19.935 -1.536 1.00 91.31 295 TYR A CA 1
ATOM 2468 C C . TYR A 1 295 ? 11.604 19.474 -2.923 1.00 91.31 295 TYR A C 1
ATOM 2470 O O . TYR A 1 295 ? 12.448 19.153 -3.759 1.00 91.31 295 TYR A O 1
ATOM 2478 N N . SER A 1 296 ? 10.298 19.503 -3.208 1.00 91.62 296 SER A N 1
ATOM 2479 C CA . SER A 1 296 ? 9.766 19.145 -4.528 1.00 91.62 296 SER A CA 1
ATOM 2480 C C . SER A 1 296 ? 10.357 20.033 -5.626 1.00 91.62 296 SER A C 1
ATOM 2482 O O . SER A 1 296 ? 10.759 19.531 -6.672 1.00 91.62 296 SER A O 1
ATOM 2484 N N . ASN A 1 297 ? 10.473 21.342 -5.382 1.00 90.44 297 ASN A N 1
ATOM 2485 C CA . ASN A 1 297 ? 11.077 22.278 -6.331 1.00 90.44 297 ASN A CA 1
ATOM 2486 C C . ASN A 1 297 ? 12.574 22.009 -6.545 1.00 90.44 297 ASN A C 1
ATOM 2488 O O . ASN A 1 297 ? 13.070 22.108 -7.669 1.00 90.44 297 ASN A O 1
ATOM 2492 N N . LEU A 1 298 ? 13.309 21.675 -5.479 1.00 91.38 298 LEU A N 1
ATOM 2493 C CA . LEU A 1 298 ? 14.719 21.292 -5.570 1.00 91.38 298 LEU A CA 1
ATOM 2494 C C . LEU A 1 298 ? 14.900 19.975 -6.327 1.00 91.38 298 LEU A C 1
ATOM 2496 O O . LEU A 1 298 ? 15.821 19.872 -7.133 1.00 91.38 298 LEU A O 1
ATOM 2500 N N . HIS A 1 299 ? 14.018 19.003 -6.107 1.00 92.75 299 HIS A N 1
ATOM 2501 C CA . HIS A 1 299 ? 14.050 17.718 -6.792 1.00 92.75 299 HIS A CA 1
ATOM 2502 C C . HIS A 1 299 ? 13.782 17.867 -8.296 1.00 92.75 299 HIS A C 1
ATOM 2504 O O . HIS A 1 299 ? 14.540 17.331 -9.103 1.00 92.75 299 HIS A O 1
ATOM 2510 N N . THR A 1 300 ? 12.794 18.676 -8.691 1.00 91.38 300 THR A N 1
ATOM 2511 C CA . THR A 1 300 ? 12.548 18.991 -10.109 1.00 91.38 300 THR A CA 1
ATOM 2512 C C . THR A 1 300 ? 13.762 19.660 -10.754 1.00 91.38 300 THR A C 1
ATOM 2514 O O . THR A 1 300 ? 14.207 19.232 -11.815 1.00 91.38 300 THR A O 1
ATOM 2517 N N . LYS A 1 301 ? 14.368 20.655 -10.089 1.00 93.00 301 LYS A N 1
ATOM 2518 C CA . LYS A 1 301 ? 15.596 21.300 -10.588 1.00 93.00 301 LYS A CA 1
ATOM 2519 C C . LYS A 1 301 ? 16.760 20.318 -10.707 1.00 93.00 301 LYS A C 1
ATOM 2521 O O . LYS A 1 301 ? 17.555 20.424 -11.633 1.00 93.00 301 LYS A O 1
ATOM 2526 N N . TYR A 1 302 ? 16.886 19.383 -9.768 1.00 92.50 302 TYR A N 1
ATOM 2527 C CA . TYR A 1 302 ? 17.907 18.341 -9.813 1.00 92.50 302 TYR A CA 1
ATOM 2528 C C . TYR A 1 302 ? 17.727 17.431 -11.038 1.00 92.50 302 TYR A C 1
ATOM 2530 O O . TYR A 1 302 ? 18.681 17.249 -11.790 1.00 92.50 302 TYR A O 1
ATOM 2538 N N . LEU A 1 303 ? 16.502 16.965 -11.301 1.00 91.38 303 LEU A N 1
ATOM 2539 C CA . LEU A 1 303 ? 16.158 16.191 -12.501 1.00 91.38 303 LEU A CA 1
ATOM 2540 C C . LEU A 1 303 ? 16.450 16.963 -13.798 1.00 91.38 303 LEU A C 1
ATOM 2542 O O . LEU A 1 303 ? 17.005 16.407 -14.743 1.00 91.38 303 LEU A O 1
ATOM 2546 N N . GLU A 1 304 ? 16.133 18.259 -13.848 1.00 92.12 304 GLU A N 1
ATOM 2547 C CA . GLU A 1 304 ? 16.490 19.120 -14.986 1.00 92.12 304 GLU A CA 1
ATOM 2548 C C . GLU A 1 304 ? 18.011 19.201 -15.197 1.00 92.12 304 GLU A C 1
ATOM 2550 O O . GLU A 1 304 ? 18.482 19.174 -16.338 1.00 92.12 304 GLU A O 1
ATOM 2555 N N . PHE A 1 305 ? 18.797 19.276 -14.115 1.00 92.38 305 PHE A N 1
ATOM 2556 C CA . PHE A 1 305 ? 20.258 19.252 -14.206 1.00 92.38 305 PHE A CA 1
ATOM 2557 C C . PHE A 1 305 ? 20.796 17.894 -14.658 1.00 92.38 305 PHE A C 1
ATOM 2559 O O . PHE A 1 305 ? 21.700 17.881 -15.492 1.00 92.38 305 PHE A O 1
ATOM 2566 N N . GLU A 1 306 ? 20.252 16.777 -14.171 1.00 93.56 306 GLU A N 1
ATOM 2567 C CA . GLU A 1 306 ? 20.639 15.438 -14.634 1.00 93.56 306 GLU A CA 1
ATOM 2568 C C . GLU A 1 306 ? 20.383 15.268 -16.133 1.00 93.56 306 GLU A C 1
ATOM 2570 O O . GLU A 1 306 ? 21.300 14.892 -16.865 1.00 93.56 306 GLU A O 1
ATOM 2575 N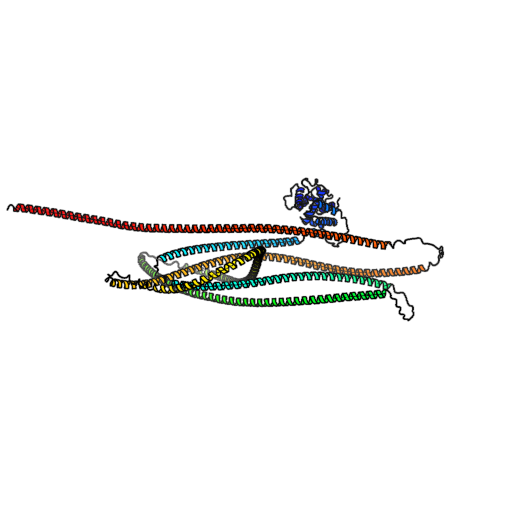 N . ASN A 1 307 ? 19.196 15.655 -16.609 1.00 91.31 307 ASN A N 1
ATOM 2576 C CA . ASN A 1 307 ? 18.864 15.612 -18.035 1.00 91.31 307 ASN A CA 1
ATOM 2577 C C . ASN A 1 307 ? 19.836 16.467 -18.863 1.00 91.31 307 ASN A C 1
ATOM 2579 O O . ASN A 1 307 ? 20.347 16.031 -19.894 1.00 91.31 307 ASN A O 1
ATOM 2583 N N . LYS A 1 308 ? 20.171 17.672 -18.380 1.00 94.69 308 LYS A N 1
ATOM 2584 C CA . LYS A 1 308 ? 21.132 18.549 -19.062 1.00 94.69 308 LYS A CA 1
ATOM 2585 C C . LYS A 1 308 ? 22.542 17.950 -19.108 1.00 94.69 308 LYS A C 1
ATOM 2587 O O . LYS A 1 308 ? 23.244 18.121 -20.104 1.00 94.69 308 LYS A O 1
ATOM 2592 N N . VAL A 1 309 ? 22.976 17.270 -18.047 1.00 90.44 309 VAL A N 1
ATOM 2593 C CA . VAL A 1 309 ? 24.265 16.562 -18.017 1.00 90.44 309 VAL A CA 1
ATOM 2594 C C . VAL A 1 309 ? 24.255 15.389 -18.996 1.00 90.44 309 VAL A C 1
ATOM 2596 O O . VAL A 1 309 ? 25.240 15.191 -19.709 1.00 90.44 309 VAL A O 1
ATOM 2599 N N . GLU A 1 310 ? 23.151 14.649 -19.087 1.00 94.00 310 GLU A N 1
ATOM 2600 C CA . GLU A 1 310 ? 22.997 13.566 -20.059 1.00 94.00 310 GLU A CA 1
ATOM 2601 C C . GLU A 1 310 ? 23.102 14.088 -21.503 1.00 94.00 310 GLU A C 1
ATOM 2603 O O . GLU A 1 310 ? 23.863 13.541 -22.308 1.00 94.00 310 GLU A O 1
ATOM 2608 N N . ASP A 1 311 ? 22.421 15.191 -21.818 1.00 92.94 311 ASP A N 1
ATOM 2609 C CA . ASP A 1 311 ? 22.471 15.823 -23.141 1.00 92.94 311 ASP A CA 1
ATOM 2610 C C . ASP A 1 311 ? 23.877 16.326 -23.494 1.00 92.94 311 ASP A C 1
ATOM 2612 O O . ASP A 1 311 ? 24.372 16.086 -24.601 1.00 92.94 311 ASP A O 1
ATOM 2616 N N . LEU A 1 312 ? 24.563 16.976 -22.547 1.00 91.88 312 LEU A N 1
ATOM 2617 C CA . LEU A 1 312 ? 25.948 17.418 -22.733 1.00 91.88 312 LEU A CA 1
ATOM 2618 C C . LEU A 1 312 ? 26.906 16.236 -22.915 1.00 91.88 312 LEU A C 1
ATOM 2620 O O . LEU A 1 312 ? 27.833 16.318 -23.721 1.00 91.88 312 LEU A O 1
ATOM 2624 N N . THR A 1 313 ? 26.663 15.124 -22.223 1.00 92.75 313 THR A N 1
ATOM 2625 C CA . THR A 1 313 ? 27.457 13.898 -22.364 1.00 92.75 313 THR A CA 1
ATOM 2626 C C . THR A 1 313 ? 27.269 13.285 -23.751 1.00 92.75 313 THR A C 1
ATOM 2628 O O . THR A 1 313 ? 28.254 12.973 -24.422 1.00 92.75 313 THR A O 1
ATOM 2631 N N . LYS A 1 314 ? 26.025 13.192 -24.243 1.00 92.31 314 LYS A N 1
ATOM 2632 C CA . LYS A 1 314 ? 25.729 12.749 -25.619 1.00 92.31 314 LYS A CA 1
ATOM 2633 C C . LYS A 1 314 ? 26.399 13.648 -26.658 1.00 92.31 314 LYS A C 1
ATOM 2635 O O . LYS A 1 314 ? 26.970 13.154 -27.632 1.00 92.31 314 LYS A O 1
ATOM 2640 N N . LEU A 1 315 ? 26.363 14.964 -26.446 1.00 93.75 315 LEU A N 1
ATOM 2641 C CA . LEU A 1 315 ? 26.992 15.936 -27.337 1.00 93.75 315 LEU A CA 1
ATOM 2642 C C . LEU A 1 315 ? 28.521 15.802 -27.338 1.00 93.75 315 LEU A C 1
ATOM 2644 O O . LEU A 1 315 ? 29.124 15.811 -28.411 1.00 93.75 315 LEU A O 1
ATOM 2648 N N . SER A 1 316 ? 29.136 15.607 -26.169 1.00 92.50 316 SER A N 1
ATOM 2649 C CA . SER A 1 316 ? 30.573 15.350 -26.040 1.00 92.50 316 SER A CA 1
ATOM 2650 C C . SER A 1 316 ? 30.984 14.063 -26.759 1.00 92.50 316 SER A C 1
ATOM 2652 O O . SER A 1 316 ? 31.910 14.104 -27.564 1.00 92.50 316 SER A O 1
ATOM 2654 N N . ILE A 1 317 ? 30.248 12.960 -26.575 1.00 93.00 317 ILE A N 1
ATOM 2655 C CA . ILE A 1 317 ? 30.502 11.691 -27.279 1.00 93.00 317 ILE A CA 1
ATOM 2656 C C . ILE A 1 317 ? 30.426 11.885 -28.801 1.00 93.00 317 ILE A C 1
ATOM 2658 O O . ILE A 1 317 ? 31.310 11.436 -29.530 1.00 93.00 317 ILE A O 1
ATOM 2662 N N . ASN A 1 318 ? 29.412 12.602 -29.296 1.00 92.81 318 ASN A N 1
ATOM 2663 C CA . ASN A 1 318 ? 29.293 12.911 -30.723 1.00 92.81 318 ASN A CA 1
ATOM 2664 C C . ASN A 1 318 ? 30.470 13.748 -31.247 1.00 92.81 318 ASN A C 1
ATOM 2666 O O . ASN A 1 318 ? 30.952 13.501 -32.355 1.00 92.81 318 ASN A O 1
ATOM 2670 N N . GLN A 1 319 ? 30.950 14.721 -30.469 1.00 92.75 319 GLN A N 1
ATOM 2671 C CA . GLN A 1 319 ? 32.130 15.508 -30.830 1.00 92.75 319 GLN A CA 1
ATOM 2672 C C . GLN A 1 319 ? 33.399 14.651 -30.851 1.00 92.75 319 GLN A C 1
ATOM 2674 O O . GLN A 1 319 ? 34.159 14.741 -31.813 1.00 92.75 319 GLN A O 1
ATOM 2679 N N . THR A 1 320 ? 33.602 13.779 -29.862 1.00 91.44 320 THR A N 1
ATOM 2680 C CA . THR A 1 320 ? 34.732 12.839 -29.828 1.00 91.44 320 THR A CA 1
ATOM 2681 C C . THR A 1 320 ? 34.714 11.898 -31.033 1.00 91.44 320 THR A C 1
ATOM 2683 O O . THR A 1 320 ? 35.738 11.739 -31.692 1.00 91.44 320 THR A O 1
ATOM 2686 N N . ASN A 1 321 ? 33.550 11.352 -31.397 1.00 91.94 321 ASN A N 1
ATOM 2687 C CA . ASN A 1 321 ? 33.405 10.510 -32.590 1.00 91.94 321 ASN A CA 1
ATOM 2688 C C . ASN A 1 321 ? 33.744 11.277 -33.876 1.00 91.94 321 ASN A C 1
ATOM 2690 O O . ASN A 1 321 ? 34.410 10.752 -34.770 1.00 91.94 321 ASN A O 1
ATOM 2694 N N . ARG A 1 322 ? 33.317 12.542 -33.969 1.00 92.12 322 ARG A N 1
ATOM 2695 C CA . ARG A 1 322 ? 33.627 13.405 -35.112 1.00 92.12 322 ARG A CA 1
ATOM 2696 C C . ARG A 1 322 ? 35.118 13.736 -35.199 1.00 92.12 322 ARG A C 1
ATOM 2698 O O . ARG A 1 322 ? 35.653 13.719 -36.302 1.00 92.12 322 ARG A O 1
ATOM 2705 N N . ILE A 1 323 ? 35.781 13.999 -34.071 1.00 91.06 323 ILE A N 1
ATOM 2706 C CA . ILE A 1 323 ? 37.238 14.200 -34.017 1.00 91.06 323 ILE A CA 1
ATOM 2707 C C . ILE A 1 323 ? 37.958 12.925 -34.456 1.00 91.06 323 ILE A C 1
ATOM 2709 O O . ILE A 1 323 ? 38.773 12.997 -35.364 1.00 91.06 323 ILE A O 1
ATOM 2713 N N . SER A 1 324 ? 37.583 11.760 -33.924 1.00 92.19 324 SER A N 1
ATOM 2714 C CA . SER A 1 324 ? 38.183 10.475 -34.311 1.00 92.19 324 SER A CA 1
ATOM 2715 C C . SER A 1 324 ? 38.015 10.173 -35.807 1.00 92.19 324 SER A C 1
ATOM 2717 O O . SER A 1 324 ? 38.932 9.675 -36.455 1.00 92.19 324 SER A O 1
ATOM 2719 N N . THR A 1 325 ? 36.871 10.542 -36.391 1.00 92.75 325 THR A N 1
ATOM 2720 C CA . THR A 1 325 ? 36.646 10.416 -37.841 1.00 92.75 325 THR A CA 1
ATOM 2721 C C . THR A 1 325 ? 37.562 11.355 -38.636 1.00 92.75 325 THR A C 1
ATOM 2723 O O . THR A 1 325 ? 38.103 10.965 -39.666 1.00 92.75 325 THR A O 1
ATOM 2726 N N . LEU A 1 326 ? 37.754 12.594 -38.168 1.00 90.50 326 LEU A N 1
ATOM 2727 C CA . LEU A 1 326 ? 38.666 13.553 -38.800 1.00 90.50 326 LEU A CA 1
ATOM 2728 C C . LEU A 1 326 ? 40.132 13.126 -38.674 1.00 90.50 326 LEU A C 1
ATOM 2730 O O . LEU A 1 326 ? 40.876 13.273 -39.636 1.00 90.50 326 LEU A O 1
ATOM 2734 N N . GLU A 1 327 ? 40.536 12.579 -37.529 1.00 91.19 327 GLU A N 1
ATOM 2735 C CA . GLU A 1 327 ? 41.871 12.007 -37.324 1.00 91.19 327 GLU A CA 1
ATOM 2736 C C . GLU A 1 327 ? 42.128 10.860 -38.307 1.00 91.19 327 GLU A C 1
ATOM 2738 O O . GLU A 1 327 ? 43.146 10.875 -38.992 1.00 91.19 327 GLU A O 1
ATOM 2743 N N . ALA A 1 328 ? 41.162 9.951 -38.484 1.00 88.12 328 ALA A N 1
ATOM 2744 C CA . ALA A 1 328 ? 41.263 8.880 -39.474 1.00 88.12 328 ALA A CA 1
ATOM 2745 C C . ALA A 1 328 ? 41.420 9.413 -40.912 1.00 88.12 328 ALA A C 1
ATOM 2747 O O . ALA A 1 328 ? 42.243 8.899 -41.669 1.00 88.12 328 ALA A O 1
ATOM 2748 N N . TYR A 1 329 ? 40.686 10.470 -41.286 1.00 92.06 329 TYR A N 1
ATOM 2749 C CA . TYR A 1 329 ? 40.862 11.113 -42.594 1.00 92.06 329 TYR A CA 1
ATOM 2750 C C . TYR A 1 329 ? 42.229 11.788 -42.742 1.00 92.06 329 TYR A C 1
ATOM 2752 O O . TYR A 1 329 ? 42.825 11.727 -43.816 1.00 92.06 329 TYR A O 1
ATOM 2760 N N . CYS A 1 330 ? 42.740 12.429 -41.689 1.00 90.31 330 CYS A N 1
ATOM 2761 C CA . CYS A 1 330 ? 44.083 13.009 -41.689 1.00 90.31 330 CYS A CA 1
ATOM 2762 C C . CYS A 1 330 ? 45.163 11.931 -41.850 1.00 90.31 330 CYS A C 1
ATOM 2764 O O . CYS A 1 330 ? 46.113 12.138 -42.606 1.00 90.31 330 CYS A O 1
ATOM 2766 N N . ASP A 1 331 ? 45.013 10.784 -41.187 1.00 88.44 331 ASP A N 1
ATOM 2767 C CA . ASP A 1 331 ? 45.932 9.650 -41.308 1.00 88.44 331 ASP A CA 1
ATOM 2768 C C . ASP A 1 331 ? 45.913 9.050 -42.720 1.00 88.44 331 ASP A C 1
ATOM 2770 O O . ASP A 1 331 ? 46.973 8.788 -43.292 1.00 88.44 331 ASP A O 1
ATOM 2774 N N . GLU A 1 332 ? 44.730 8.907 -43.325 1.00 91.00 332 GLU A N 1
ATOM 2775 C CA . GLU A 1 332 ? 44.577 8.468 -44.716 1.00 91.00 332 GLU A CA 1
ATOM 2776 C C . GLU A 1 332 ? 45.255 9.443 -45.693 1.00 91.00 332 GLU A C 1
ATOM 2778 O O . GLU A 1 332 ? 46.038 9.029 -46.553 1.00 91.00 332 GLU A O 1
ATOM 2783 N N . LEU A 1 333 ? 45.024 10.750 -45.526 1.00 89.25 333 LEU A N 1
ATOM 2784 C CA . LEU A 1 333 ? 45.664 11.794 -46.331 1.00 89.25 333 LEU A CA 1
ATOM 2785 C C . LEU A 1 333 ? 47.187 11.780 -46.186 1.00 89.25 333 LEU A C 1
ATOM 2787 O O . LEU A 1 333 ? 47.892 11.882 -47.189 1.00 89.25 333 LEU A O 1
ATOM 2791 N N . ASN A 1 334 ? 47.699 11.634 -44.964 1.00 88.75 334 ASN A N 1
ATOM 2792 C CA . ASN A 1 334 ? 49.134 11.519 -44.715 1.00 88.75 334 ASN A CA 1
ATOM 2793 C C . ASN A 1 334 ? 49.716 10.260 -45.374 1.00 88.75 334 ASN A C 1
ATOM 2795 O O . ASN A 1 334 ? 50.782 10.342 -45.985 1.00 88.75 334 ASN A O 1
ATOM 2799 N N . GLY A 1 335 ? 49.003 9.130 -45.322 1.00 88.19 335 GLY A N 1
ATOM 2800 C CA . GLY A 1 335 ? 49.373 7.903 -46.028 1.00 88.19 335 GLY A CA 1
ATOM 2801 C C . GLY A 1 335 ? 49.501 8.119 -47.538 1.00 88.19 335 GLY A C 1
ATOM 2802 O O . GLY A 1 335 ? 50.544 7.816 -48.118 1.00 88.19 335 GLY A O 1
ATOM 2803 N N . LEU A 1 336 ? 48.496 8.744 -48.161 1.00 86.81 336 LEU A N 1
ATOM 2804 C CA . LEU A 1 336 ? 48.520 9.084 -49.590 1.00 86.81 336 LEU A CA 1
ATOM 2805 C C . LEU A 1 336 ? 49.672 10.035 -49.952 1.00 86.81 336 LEU A C 1
ATOM 2807 O O . LEU A 1 336 ? 50.277 9.916 -51.019 1.00 86.81 336 LEU A O 1
ATOM 2811 N N . LEU A 1 337 ? 49.994 10.983 -49.071 1.00 82.38 337 LEU A N 1
ATOM 2812 C CA . LEU A 1 337 ? 51.064 11.956 -49.287 1.00 82.38 337 LEU A CA 1
ATOM 2813 C C . LEU A 1 337 ? 52.453 11.292 -49.207 1.00 82.38 337 LEU A C 1
ATOM 2815 O O . LEU A 1 337 ? 53.325 11.589 -50.028 1.00 82.38 337 LEU A O 1
ATOM 2819 N N . GLU A 1 338 ? 52.651 10.348 -48.284 1.00 81.00 338 GLU A N 1
ATOM 2820 C CA . GLU A 1 338 ? 53.874 9.536 -48.197 1.00 81.00 338 GLU A CA 1
ATOM 2821 C C . GLU A 1 338 ? 54.015 8.552 -49.376 1.00 81.00 338 GLU A C 1
ATOM 2823 O O . GLU A 1 338 ? 55.106 8.407 -49.943 1.00 81.00 338 GLU A O 1
ATOM 2828 N N . GLU A 1 339 ? 52.916 7.955 -49.850 1.00 82.12 339 GLU A N 1
ATOM 2829 C CA . GLU A 1 339 ? 52.905 7.185 -51.104 1.00 82.12 339 GLU A CA 1
ATOM 2830 C C . GLU A 1 339 ? 53.311 8.041 -52.320 1.00 82.12 339 GLU A C 1
ATOM 2832 O O . GLU A 1 339 ? 53.970 7.558 -53.246 1.00 82.12 339 GLU A O 1
ATOM 2837 N N . TYR A 1 340 ? 52.960 9.330 -52.326 1.00 75.75 340 TYR A N 1
ATOM 2838 C CA . TYR A 1 340 ? 53.329 10.246 -53.407 1.00 75.75 340 TYR A CA 1
ATOM 2839 C C . TYR A 1 340 ? 54.809 10.660 -53.352 1.00 75.75 340 TYR A C 1
ATOM 2841 O O . TYR A 1 340 ? 55.489 10.677 -54.382 1.00 75.75 340 TYR A O 1
ATOM 2849 N N . LYS A 1 341 ? 55.349 10.939 -52.157 1.00 74.25 341 LYS A N 1
ATOM 2850 C CA . LYS A 1 341 ? 56.778 11.266 -51.965 1.00 74.25 341 LYS A CA 1
ATOM 2851 C C . LYS A 1 341 ? 57.700 10.102 -52.330 1.00 74.25 341 LYS A C 1
ATOM 2853 O O . LYS A 1 341 ? 58.761 10.297 -52.927 1.00 74.25 341 LYS A O 1
ATOM 2858 N N . THR A 1 342 ? 57.301 8.875 -52.008 1.00 62.12 342 THR A N 1
ATOM 2859 C CA . THR A 1 342 ? 58.089 7.680 -52.346 1.00 62.12 342 THR A CA 1
ATOM 2860 C C . THR A 1 342 ? 58.123 7.414 -53.855 1.00 62.12 342 THR A C 1
ATOM 2862 O O . THR A 1 342 ? 59.150 6.963 -54.364 1.00 62.12 342 THR A O 1
ATOM 2865 N N . LYS A 1 343 ? 57.079 7.795 -54.608 1.00 58.81 343 LYS A N 1
ATOM 2866 C CA . LYS A 1 343 ? 57.084 7.756 -56.082 1.00 58.81 343 LYS A CA 1
ATOM 2867 C C . LYS A 1 343 ? 58.027 8.785 -56.720 1.00 58.81 343 LYS A C 1
ATOM 2869 O O . LYS A 1 343 ? 58.702 8.439 -57.683 1.00 58.81 343 LYS A O 1
ATOM 2874 N N . SER A 1 344 ? 58.157 10.002 -56.179 1.00 49.62 344 SER A N 1
ATOM 2875 C CA . SER A 1 344 ? 59.024 11.037 -56.783 1.00 49.62 344 SER A CA 1
ATOM 2876 C C . SER A 1 344 ? 60.525 10.817 -56.553 1.00 49.62 344 SER A C 1
ATOM 2878 O O . SER A 1 344 ? 61.354 11.392 -57.256 1.00 49.62 344 SER A O 1
ATOM 2880 N N . THR A 1 345 ? 60.899 10.000 -55.567 1.00 46.53 345 THR A N 1
ATOM 2881 C CA . THR A 1 345 ? 62.313 9.771 -55.215 1.00 46.53 345 THR A CA 1
ATOM 2882 C C . THR A 1 345 ? 62.983 8.741 -56.139 1.00 46.53 345 THR A C 1
ATOM 2884 O O . THR A 1 345 ? 64.204 8.731 -56.270 1.00 46.53 345 THR A O 1
ATOM 2887 N N . ASN A 1 346 ? 62.194 7.935 -56.860 1.00 48.72 346 ASN A N 1
ATOM 2888 C CA . ASN A 1 346 ? 62.698 6.929 -57.802 1.00 48.72 346 ASN A CA 1
ATOM 2889 C C . ASN A 1 346 ? 62.910 7.455 -59.237 1.00 48.72 346 ASN A C 1
ATOM 2891 O O . ASN A 1 346 ? 63.447 6.724 -60.065 1.00 48.72 346 ASN A O 1
ATOM 2895 N N . GLU A 1 347 ? 62.554 8.713 -59.535 1.00 45.88 347 GLU A N 1
ATOM 2896 C CA . GLU A 1 347 ? 62.721 9.322 -60.872 1.00 45.88 347 GLU A CA 1
ATOM 2897 C C . GLU A 1 347 ? 63.800 10.422 -60.945 1.00 45.88 347 GLU A C 1
ATOM 2899 O O . GLU A 1 347 ? 64.090 10.927 -62.026 1.00 45.88 347 GLU A O 1
ATOM 2904 N N . SER A 1 348 ? 64.464 10.775 -59.838 1.00 39.03 348 SER A N 1
ATOM 2905 C CA . SER A 1 348 ? 65.442 11.878 -59.804 1.00 39.03 348 SER A CA 1
ATOM 2906 C C . SER A 1 348 ? 66.858 11.419 -59.438 1.00 39.03 348 SER A C 1
ATOM 2908 O O . SER A 1 348 ? 67.464 11.910 -58.484 1.00 39.03 348 SER A O 1
ATOM 2910 N N . CYS A 1 349 ? 67.421 10.499 -60.222 1.00 39.09 349 CYS A N 1
ATOM 2911 C CA . CYS A 1 349 ? 68.852 10.188 -60.177 1.00 39.09 349 CYS A CA 1
ATOM 2912 C C . CYS A 1 349 ? 69.494 10.212 -61.571 1.00 39.09 349 CYS A C 1
ATOM 2914 O O . CYS A 1 349 ? 70.180 9.272 -61.934 1.00 39.09 349 CYS A O 1
ATOM 2916 N N . VAL A 1 350 ? 69.291 11.276 -62.357 1.00 44.50 350 VAL A N 1
ATOM 2917 C CA . VAL A 1 350 ? 70.225 11.671 -63.430 1.00 44.50 350 VAL A CA 1
ATOM 2918 C C . VAL A 1 350 ? 70.090 13.176 -63.676 1.00 44.50 350 VAL A C 1
ATOM 2920 O O . VAL A 1 350 ? 69.130 13.604 -64.304 1.00 44.50 350 VAL A O 1
ATOM 2923 N N . LEU A 1 351 ? 71.051 13.971 -63.198 1.00 40.91 351 LEU A N 1
ATOM 2924 C CA . LEU A 1 351 ? 71.666 15.070 -63.961 1.00 40.91 351 LEU A CA 1
ATOM 2925 C C . LEU A 1 351 ? 72.797 15.702 -63.142 1.00 40.91 351 LEU A C 1
ATOM 2927 O O . LEU A 1 351 ? 72.593 16.482 -62.212 1.00 40.91 351 LEU A O 1
ATOM 2931 N N . GLU A 1 352 ? 74.010 15.302 -63.512 1.00 35.31 352 GLU A N 1
ATOM 2932 C CA . GLU A 1 352 ? 75.275 15.882 -63.091 1.00 35.31 352 GLU A CA 1
ATOM 2933 C C . GLU A 1 352 ? 75.424 17.349 -63.526 1.00 35.31 352 GLU A C 1
ATOM 2935 O O . GLU A 1 352 ? 75.063 17.742 -64.632 1.00 35.31 352 GLU A O 1
ATOM 2940 N N . ALA A 1 353 ? 76.034 18.114 -62.617 1.00 40.94 353 ALA A N 1
ATOM 2941 C CA . ALA A 1 353 ? 77.060 19.135 -62.822 1.00 40.94 353 ALA A CA 1
ATOM 2942 C C . ALA A 1 353 ? 77.009 20.025 -64.082 1.00 40.94 353 ALA A C 1
ATOM 2944 O O . ALA A 1 353 ? 77.329 19.585 -65.182 1.00 40.94 353 ALA A O 1
ATOM 2945 N N . SER A 1 354 ? 76.879 21.343 -63.869 1.00 34.72 354 SER A N 1
ATOM 2946 C CA . SER A 1 354 ? 77.845 22.331 -64.387 1.00 34.72 354 SER A CA 1
ATOM 2947 C C . SER A 1 354 ? 77.700 23.711 -63.729 1.00 34.72 354 SER A C 1
ATOM 2949 O O . SER A 1 354 ? 76.629 24.294 -63.626 1.00 34.72 354 SER A O 1
ATOM 2951 N N . THR A 1 355 ? 78.854 24.206 -63.299 1.00 42.75 355 THR A N 1
ATOM 2952 C CA . THR A 1 355 ? 79.249 25.535 -62.810 1.00 42.75 355 THR A CA 1
ATOM 2953 C C . THR A 1 355 ? 78.633 26.755 -63.517 1.00 42.75 355 THR A C 1
ATOM 2955 O O . THR A 1 355 ? 78.626 26.779 -64.743 1.00 42.75 355 THR A O 1
ATOM 2958 N N . LEU A 1 356 ? 78.336 27.839 -62.776 1.00 36.75 356 LEU A N 1
ATOM 2959 C CA . LEU A 1 356 ? 79.039 29.143 -62.866 1.00 36.75 356 LEU A CA 1
ATOM 2960 C C . LEU A 1 356 ? 78.399 30.256 -62.007 1.00 36.75 356 LEU A C 1
ATOM 2962 O O . LEU A 1 356 ? 77.189 30.362 -61.860 1.00 36.75 356 LEU A O 1
ATOM 2966 N N . ASN A 1 357 ? 79.288 31.095 -61.466 1.00 43.59 357 ASN A N 1
ATOM 2967 C CA . ASN A 1 357 ? 79.081 32.381 -60.794 1.00 43.59 357 ASN A CA 1
ATOM 2968 C C . ASN A 1 357 ? 77.986 33.281 -61.402 1.00 43.59 357 ASN A C 1
ATOM 2970 O O . ASN A 1 357 ? 77.868 33.344 -62.619 1.00 43.59 357 ASN A O 1
ATOM 2974 N N . VAL A 1 358 ? 77.372 34.141 -60.572 1.00 35.94 358 VAL A N 1
ATOM 2975 C CA . VAL A 1 358 ? 77.480 35.620 -60.650 1.00 35.94 358 VAL A CA 1
ATOM 2976 C C . VAL A 1 358 ? 76.653 36.277 -59.529 1.00 35.94 358 VAL A C 1
ATOM 2978 O O . VAL A 1 358 ? 75.457 36.061 -59.381 1.00 35.94 358 VAL A O 1
ATOM 2981 N N . ARG A 1 359 ? 77.323 37.128 -58.740 1.00 44.66 359 ARG A N 1
ATOM 2982 C CA . ARG A 1 359 ? 76.723 38.160 -57.877 1.00 44.66 359 ARG A CA 1
ATOM 2983 C C . ARG A 1 359 ? 75.975 39.194 -58.729 1.00 44.66 359 ARG A C 1
ATOM 2985 O O . ARG A 1 359 ? 76.597 39.720 -59.648 1.00 44.66 359 ARG A O 1
ATOM 2992 N N . ARG A 1 360 ? 74.793 39.653 -58.303 1.00 37.78 360 ARG A N 1
ATOM 2993 C CA . ARG A 1 360 ? 74.467 41.091 -58.125 1.00 37.78 360 ARG A CA 1
ATOM 2994 C C . ARG A 1 360 ? 73.027 41.294 -57.655 1.00 37.78 360 ARG A C 1
ATOM 2996 O O . ARG A 1 360 ? 72.101 40.714 -58.201 1.00 37.78 360 ARG A O 1
ATOM 3003 N N . SER A 1 361 ? 72.893 42.171 -56.663 1.00 48.56 361 SER A N 1
ATOM 3004 C CA . SER A 1 361 ? 71.663 42.840 -56.250 1.00 48.56 361 SER A CA 1
ATOM 3005 C C . SER A 1 361 ? 70.896 43.425 -57.432 1.00 48.56 361 SER A C 1
ATOM 3007 O O . SER A 1 361 ? 71.516 44.047 -58.292 1.00 48.56 361 SER A O 1
ATOM 3009 N N . LEU A 1 362 ? 69.567 43.348 -57.379 1.00 37.47 362 LEU A N 1
ATOM 3010 C CA . LEU A 1 362 ? 68.676 44.425 -57.806 1.00 37.47 362 LEU A CA 1
ATOM 3011 C C . LEU A 1 362 ? 67.292 44.207 -57.189 1.00 37.47 362 LEU A C 1
ATOM 3013 O O . LEU A 1 362 ? 66.599 43.235 -57.466 1.00 37.47 362 LEU A O 1
ATOM 3017 N N . THR A 1 363 ? 66.942 45.143 -56.317 1.00 48.38 363 THR A N 1
ATOM 3018 C CA . THR A 1 363 ? 65.586 45.609 -56.055 1.00 48.38 363 THR A CA 1
ATOM 3019 C C . THR A 1 363 ? 64.811 45.712 -57.368 1.00 48.38 363 THR A C 1
ATOM 3021 O O . THR A 1 363 ? 65.138 46.549 -58.209 1.00 48.38 363 THR A O 1
ATOM 3024 N N . LEU A 1 364 ? 63.769 44.900 -57.522 1.00 40.78 364 LEU A N 1
ATOM 3025 C CA . LEU A 1 364 ? 62.686 45.176 -58.454 1.00 40.78 364 LEU A CA 1
ATOM 3026 C C . LEU A 1 364 ? 61.381 45.077 -57.669 1.00 40.78 364 LEU A C 1
ATOM 3028 O O . LEU A 1 364 ? 60.917 44.000 -57.307 1.00 40.78 364 LEU A O 1
ATOM 3032 N N . VAL A 1 365 ? 60.870 46.258 -57.333 1.00 49.16 365 VAL A N 1
ATOM 3033 C CA . VAL A 1 365 ? 59.473 46.480 -56.989 1.00 49.16 365 VAL A CA 1
ATOM 3034 C C . VAL A 1 365 ? 58.679 46.143 -58.244 1.00 49.16 365 VAL A C 1
ATOM 3036 O O . VAL A 1 365 ? 58.660 46.923 -59.191 1.00 49.16 365 VAL A O 1
ATOM 3039 N N . GLU A 1 366 ? 58.057 44.976 -58.252 1.00 41.91 366 GLU A N 1
ATOM 3040 C CA . GLU A 1 366 ? 56.819 44.767 -58.985 1.00 41.91 366 GLU A CA 1
ATOM 3041 C C . GLU A 1 366 ? 55.775 44.430 -57.929 1.00 41.91 366 GLU A C 1
ATOM 3043 O O . GLU A 1 366 ? 55.905 43.443 -57.199 1.00 41.91 366 GLU A O 1
ATOM 3048 N N . GLU A 1 367 ? 54.778 45.306 -57.806 1.00 51.53 367 GLU A N 1
ATOM 3049 C CA . GLU A 1 367 ? 53.515 45.037 -57.128 1.00 51.53 367 GLU A CA 1
ATOM 3050 C C . GLU A 1 367 ? 52.859 43.835 -57.816 1.00 51.53 367 GLU A C 1
ATOM 3052 O O . GLU A 1 367 ? 52.005 43.957 -58.690 1.00 51.53 367 GLU A O 1
ATOM 3057 N N . ASN A 1 368 ? 53.312 42.638 -57.459 1.00 47.56 368 ASN A N 1
ATOM 3058 C CA . ASN A 1 368 ? 52.659 41.415 -57.862 1.00 47.56 368 ASN A CA 1
ATOM 3059 C C . ASN A 1 368 ? 51.393 41.285 -57.023 1.00 47.56 368 ASN A C 1
ATOM 3061 O O . ASN A 1 368 ? 51.431 41.392 -55.796 1.00 47.56 368 ASN A O 1
ATOM 3065 N N . LEU A 1 369 ? 50.283 40.982 -57.694 1.00 56.62 369 LEU A N 1
ATOM 3066 C CA . LEU A 1 369 ? 49.000 40.595 -57.102 1.00 56.62 369 LEU A CA 1
ATOM 3067 C C . LEU A 1 369 ? 49.180 39.613 -55.923 1.00 56.62 369 LEU A C 1
ATOM 3069 O O . LEU A 1 369 ? 48.431 39.654 -54.957 1.00 56.62 369 LEU A O 1
ATOM 3073 N N . ALA A 1 370 ? 50.232 38.790 -55.967 1.00 55.31 370 ALA A N 1
ATOM 3074 C CA . ALA A 1 370 ? 50.656 37.897 -54.897 1.00 55.31 370 ALA A CA 1
ATOM 3075 C C . ALA A 1 370 ? 50.984 38.601 -53.563 1.00 55.31 370 ALA A C 1
ATOM 3077 O O . ALA A 1 370 ? 50.576 38.098 -52.527 1.00 55.31 370 ALA A O 1
ATOM 3078 N N . CYS A 1 371 ? 51.659 39.757 -53.541 1.00 53.62 371 CYS A N 1
ATOM 3079 C CA . CYS A 1 371 ? 51.940 40.482 -52.292 1.00 53.62 371 CYS A CA 1
ATOM 3080 C C . CYS A 1 371 ? 50.672 41.109 -51.701 1.00 53.62 371 CYS A C 1
ATOM 3082 O O . CYS A 1 371 ? 50.473 41.042 -50.494 1.00 53.62 371 CYS A O 1
ATOM 3084 N N . SER A 1 372 ? 49.778 41.631 -52.547 1.00 62.28 372 SER A N 1
ATOM 3085 C CA . SER A 1 372 ? 48.481 42.158 -52.105 1.00 62.28 372 SER A CA 1
ATOM 3086 C C . SER A 1 372 ? 47.556 41.048 -51.590 1.00 62.28 372 SER A C 1
ATOM 3088 O O . SER A 1 372 ? 46.934 41.209 -50.543 1.00 62.28 372 SER A O 1
ATOM 3090 N N . VAL A 1 373 ? 47.514 39.891 -52.260 1.00 70.06 373 VAL A N 1
ATOM 3091 C CA . VAL A 1 373 ? 46.768 38.713 -51.789 1.00 70.06 373 VAL A CA 1
ATOM 3092 C C . VAL A 1 373 ? 47.364 38.176 -50.490 1.00 70.06 373 VAL A C 1
ATOM 3094 O O . VAL A 1 373 ? 46.605 37.869 -49.580 1.00 70.06 373 VAL A O 1
ATOM 3097 N N . VAL A 1 374 ? 48.693 38.124 -50.358 1.00 75.56 374 VAL A N 1
ATOM 3098 C CA . VAL A 1 374 ? 49.350 37.710 -49.110 1.00 75.56 374 VAL A CA 1
ATOM 3099 C C . VAL A 1 374 ? 49.052 38.694 -47.982 1.00 75.56 374 VAL A C 1
ATOM 3101 O O . VAL A 1 374 ? 48.745 38.249 -46.887 1.00 75.56 374 VAL A O 1
ATOM 3104 N N . GLU A 1 375 ? 49.068 40.008 -48.216 1.00 74.38 375 GLU A N 1
ATOM 3105 C CA . GLU A 1 375 ? 48.704 41.002 -47.195 1.00 74.38 375 GLU A CA 1
ATOM 3106 C C . GLU A 1 375 ? 47.228 40.917 -46.786 1.00 74.38 375 GLU A C 1
ATOM 3108 O O . GLU A 1 375 ? 46.925 41.013 -45.596 1.00 74.38 375 GLU A O 1
ATOM 3113 N N . VAL A 1 376 ? 46.312 40.695 -47.736 1.00 78.56 376 VAL A N 1
ATOM 3114 C CA . VAL A 1 376 ? 44.884 40.478 -47.447 1.00 78.56 376 VAL A CA 1
ATOM 3115 C C . VAL A 1 376 ? 44.688 39.178 -46.670 1.00 78.56 376 VAL A C 1
ATOM 3117 O O . VAL A 1 376 ? 44.066 39.207 -45.617 1.00 78.56 376 VAL A O 1
ATOM 3120 N N . GLN A 1 377 ? 45.303 38.073 -47.097 1.00 81.75 377 GLN A N 1
ATOM 3121 C CA . GLN A 1 377 ? 45.247 36.792 -46.386 1.00 81.75 377 GLN A CA 1
ATOM 3122 C C . GLN A 1 377 ? 45.866 36.881 -44.987 1.00 81.75 377 GLN A C 1
ATOM 3124 O O . GLN A 1 377 ? 45.334 36.304 -44.042 1.00 81.75 377 GLN A O 1
ATOM 3129 N N . LEU A 1 378 ? 46.958 37.633 -44.821 1.00 83.25 378 LEU A N 1
ATOM 3130 C CA . LEU A 1 378 ? 47.570 37.857 -43.514 1.00 83.25 378 LEU A CA 1
ATOM 3131 C C . LEU A 1 378 ? 46.653 38.693 -42.614 1.00 83.25 378 LEU A C 1
ATOM 3133 O O . LEU A 1 378 ? 46.560 38.432 -41.418 1.00 83.25 378 LEU A O 1
ATOM 3137 N N . LYS A 1 379 ? 45.967 39.691 -43.179 1.00 83.38 379 LYS A N 1
ATOM 3138 C CA . LYS A 1 379 ? 45.021 40.543 -42.455 1.00 83.38 379 LYS A CA 1
ATOM 3139 C C . LYS A 1 379 ? 43.742 39.790 -42.084 1.00 83.38 379 LYS A C 1
ATOM 3141 O O . LYS A 1 379 ? 43.258 39.964 -40.968 1.00 83.38 379 LYS A O 1
ATOM 3146 N N . ASP A 1 380 ? 43.245 38.928 -42.963 1.00 85.56 380 ASP A N 1
ATOM 3147 C CA . ASP A 1 380 ? 42.106 38.048 -42.703 1.00 85.56 380 ASP A CA 1
ATOM 3148 C C . ASP A 1 380 ? 42.461 37.020 -41.627 1.00 85.56 380 ASP A C 1
ATOM 3150 O O . ASP A 1 380 ? 41.733 36.902 -40.646 1.00 85.56 380 ASP A O 1
ATOM 3154 N N . ALA A 1 381 ? 43.644 36.400 -41.705 1.00 87.56 381 ALA A N 1
ATOM 3155 C CA . ALA A 1 381 ? 44.147 35.513 -40.657 1.00 87.56 381 ALA A CA 1
ATOM 3156 C C . ALA A 1 381 ? 44.340 36.246 -39.316 1.00 87.56 381 ALA A C 1
ATOM 3158 O O . ALA A 1 381 ? 44.042 35.703 -38.255 1.00 87.56 381 ALA A O 1
ATOM 3159 N N . GLN A 1 382 ? 44.807 37.498 -39.328 1.00 88.00 382 GLN A N 1
ATOM 3160 C CA . GLN A 1 382 ? 44.905 38.319 -38.115 1.00 88.00 382 GLN A CA 1
ATOM 3161 C C . GLN A 1 382 ? 43.531 38.686 -37.540 1.00 88.00 382 GLN A C 1
ATOM 3163 O O . GLN A 1 382 ? 43.391 38.772 -36.319 1.00 88.00 382 GLN A O 1
ATOM 3168 N N . ASN A 1 383 ? 42.530 38.919 -38.390 1.00 88.12 383 ASN A N 1
ATOM 3169 C CA . ASN A 1 383 ? 41.163 39.191 -37.959 1.00 88.12 383 ASN A CA 1
ATOM 3170 C C . ASN A 1 383 ? 40.507 37.933 -37.385 1.00 88.12 383 ASN A C 1
ATOM 3172 O O . ASN A 1 383 ? 39.972 38.005 -36.284 1.00 88.12 383 ASN A O 1
ATOM 3176 N N . GLU A 1 384 ? 40.642 36.787 -38.053 1.00 90.19 384 GLU A N 1
ATOM 3177 C CA . GLU A 1 384 ? 40.165 35.493 -37.561 1.00 90.19 384 GLU A CA 1
ATOM 3178 C C . GLU A 1 384 ? 40.822 35.145 -36.220 1.00 90.19 384 GLU A C 1
ATOM 3180 O O . GLU A 1 384 ? 40.143 34.784 -35.264 1.00 90.19 384 GLU A O 1
ATOM 3185 N N . ASN A 1 385 ? 42.133 35.358 -36.087 1.00 88.06 385 ASN A N 1
ATOM 3186 C CA . ASN A 1 385 ? 42.835 35.125 -34.826 1.00 88.06 385 ASN A CA 1
ATOM 3187 C C . ASN A 1 385 ? 42.362 36.088 -33.717 1.00 88.06 385 ASN A C 1
ATOM 3189 O O . ASN A 1 385 ? 42.235 35.696 -32.559 1.00 88.06 385 ASN A O 1
ATOM 3193 N N . ARG A 1 386 ? 42.024 37.342 -34.058 1.00 90.81 386 ARG A N 1
ATOM 3194 C CA . ARG A 1 386 ? 41.426 38.293 -33.105 1.00 90.81 386 ARG A CA 1
ATOM 3195 C C . ARG A 1 386 ? 40.022 37.856 -32.673 1.00 90.81 386 ARG A C 1
ATOM 3197 O O . ARG A 1 386 ? 39.709 37.940 -31.488 1.00 90.81 386 ARG A O 1
ATOM 3204 N N . GLU A 1 387 ? 39.200 37.373 -33.601 1.00 91.12 387 GLU A N 1
ATOM 3205 C CA . GLU A 1 387 ? 37.863 36.842 -33.308 1.00 91.12 387 GLU A CA 1
ATOM 3206 C C . GLU A 1 387 ? 37.931 35.574 -32.450 1.00 91.12 387 GLU A C 1
ATOM 3208 O O . GLU A 1 387 ? 37.201 35.453 -31.465 1.00 91.12 387 GLU A O 1
ATOM 3213 N N . LEU A 1 388 ? 38.854 34.661 -32.762 1.00 90.06 388 LEU A N 1
ATOM 3214 C CA . LEU A 1 388 ? 39.104 33.464 -31.964 1.00 90.06 388 LEU A CA 1
ATOM 3215 C C . LEU A 1 388 ? 39.585 33.823 -30.556 1.00 90.06 388 LEU A C 1
ATOM 3217 O O . LEU A 1 388 ? 39.085 33.248 -29.591 1.00 90.06 388 LEU A O 1
ATOM 3221 N N . MET A 1 389 ? 40.474 34.809 -30.411 1.00 91.25 389 MET A N 1
ATOM 3222 C CA . MET A 1 389 ? 40.908 35.299 -29.099 1.00 91.25 389 MET A CA 1
ATOM 3223 C C . MET A 1 389 ? 39.750 35.894 -28.291 1.00 91.25 389 MET A C 1
ATOM 3225 O O . MET A 1 389 ? 39.592 35.537 -27.126 1.00 91.25 389 MET A O 1
ATOM 3229 N N . MET A 1 390 ? 38.888 36.715 -28.903 1.00 91.56 390 MET A N 1
ATOM 3230 C CA . MET A 1 390 ? 37.681 37.226 -28.234 1.00 91.56 390 MET A CA 1
ATOM 3231 C C . MET A 1 390 ? 36.731 36.094 -27.822 1.00 91.56 390 MET A C 1
ATOM 3233 O O . MET A 1 390 ? 36.146 36.132 -26.740 1.00 91.56 390 MET A O 1
ATOM 3237 N N . LYS A 1 391 ? 36.595 35.058 -28.656 1.00 90.81 391 LYS A N 1
ATOM 3238 C CA . LYS A 1 391 ? 35.753 33.895 -28.359 1.00 90.81 391 LYS A CA 1
ATOM 3239 C C . LYS A 1 391 ? 36.319 33.047 -27.219 1.00 90.81 391 LYS A C 1
ATOM 3241 O O . LYS A 1 391 ? 35.553 32.602 -26.369 1.00 90.81 391 LYS A O 1
ATOM 3246 N N . ILE A 1 392 ? 37.638 32.855 -27.175 1.00 90.00 392 ILE A N 1
ATOM 3247 C CA . ILE A 1 392 ? 38.336 32.190 -26.065 1.00 90.00 392 ILE A CA 1
ATOM 3248 C C . ILE A 1 392 ? 38.167 32.997 -24.776 1.00 90.00 392 ILE A C 1
ATOM 3250 O O . ILE A 1 392 ? 37.886 32.423 -23.728 1.00 90.00 392 ILE A O 1
ATOM 3254 N N . GLU A 1 393 ? 38.290 34.321 -24.841 1.00 92.25 393 GLU A N 1
ATOM 3255 C CA . GLU A 1 393 ? 38.125 35.194 -23.678 1.00 92.25 393 GLU A CA 1
ATOM 3256 C C . GLU A 1 393 ? 36.688 35.150 -23.133 1.00 92.25 393 GLU A C 1
ATOM 3258 O O . GLU A 1 393 ? 36.490 35.005 -21.927 1.00 92.25 393 GLU A O 1
ATOM 3263 N N . LEU A 1 394 ? 35.683 35.151 -24.016 1.00 92.06 394 LEU A N 1
ATOM 3264 C CA . LEU A 1 394 ? 34.278 34.972 -23.641 1.00 92.06 394 LEU A CA 1
ATOM 3265 C C . LEU A 1 394 ? 34.015 33.590 -23.018 1.00 92.06 394 LEU A C 1
ATOM 3267 O O . LEU A 1 394 ? 33.358 33.498 -21.981 1.00 92.06 394 LEU A O 1
ATOM 3271 N N . LEU A 1 395 ? 34.556 32.521 -23.614 1.00 92.00 395 LEU A N 1
ATOM 3272 C CA . LEU A 1 395 ? 34.456 31.160 -23.076 1.00 92.00 395 LEU A CA 1
ATOM 3273 C C . LEU A 1 395 ? 35.120 31.042 -21.699 1.00 92.00 395 LEU A C 1
ATOM 3275 O O . LEU A 1 395 ? 34.563 30.403 -20.812 1.00 92.00 395 LEU A O 1
ATOM 3279 N N . ASN A 1 396 ? 36.264 31.696 -21.491 1.00 89.69 396 ASN A N 1
ATOM 3280 C CA . ASN A 1 396 ? 36.939 31.727 -20.195 1.00 89.69 396 ASN A CA 1
ATOM 3281 C C . ASN A 1 396 ? 36.130 32.494 -19.141 1.00 89.69 396 ASN A C 1
ATOM 3283 O O . ASN A 1 396 ? 36.045 32.040 -18.002 1.00 89.69 396 ASN A O 1
ATOM 3287 N N . MET A 1 397 ? 35.493 33.615 -19.505 1.00 91.19 397 MET A N 1
ATOM 3288 C CA . MET A 1 397 ? 34.579 34.321 -18.597 1.00 91.19 397 MET A CA 1
ATOM 3289 C C . MET A 1 397 ? 33.375 33.453 -18.218 1.00 91.19 397 MET A C 1
ATOM 3291 O O . MET A 1 397 ? 32.971 33.436 -17.055 1.00 91.19 397 MET A O 1
ATOM 3295 N N . GLN A 1 398 ? 32.823 32.709 -19.178 1.00 90.06 398 GLN A N 1
ATOM 3296 C CA . GLN A 1 398 ? 31.704 31.805 -18.927 1.00 90.06 398 GLN A CA 1
ATOM 3297 C C . GLN A 1 398 ? 32.115 30.620 -18.044 1.00 90.06 398 GLN A C 1
ATOM 3299 O O . GLN A 1 398 ? 31.412 30.296 -17.091 1.00 90.06 398 GLN A O 1
ATOM 3304 N N . LEU A 1 399 ? 33.296 30.045 -18.280 1.00 91.12 399 LEU A N 1
ATOM 3305 C CA . LEU A 1 399 ? 33.855 28.987 -17.443 1.00 91.12 399 LEU A CA 1
ATOM 3306 C C . LEU A 1 399 ? 34.108 29.463 -16.003 1.00 91.12 399 LEU A C 1
ATOM 3308 O O . LEU A 1 399 ? 33.822 28.729 -15.059 1.00 91.12 399 LEU A O 1
ATOM 3312 N N . ASP A 1 400 ? 34.614 30.685 -15.810 1.00 91.00 400 ASP A N 1
ATOM 3313 C CA . ASP A 1 400 ? 34.846 31.244 -14.471 1.00 91.00 400 ASP A CA 1
ATOM 3314 C C . ASP A 1 400 ? 33.527 31.546 -13.737 1.00 91.00 400 ASP A C 1
ATOM 3316 O O . ASP A 1 400 ? 33.415 31.340 -12.524 1.00 91.00 400 ASP A O 1
ATOM 3320 N N . HIS A 1 401 ? 32.495 31.972 -14.473 1.00 91.50 401 HIS A N 1
ATOM 3321 C CA . HIS A 1 401 ? 31.143 32.120 -13.939 1.00 91.50 401 HIS A CA 1
ATOM 3322 C C . HIS A 1 401 ? 30.553 30.772 -13.498 1.00 91.50 401 HIS A C 1
ATOM 3324 O O . HIS A 1 401 ? 30.094 30.645 -12.360 1.00 91.50 401 HIS A O 1
ATOM 3330 N N . ASP A 1 402 ? 30.630 29.752 -14.354 1.00 88.31 402 ASP A N 1
ATOM 3331 C CA . ASP A 1 402 ? 30.131 28.406 -14.058 1.00 88.31 402 ASP A CA 1
ATOM 3332 C C . ASP A 1 402 ? 30.892 27.771 -12.884 1.00 88.31 402 ASP A C 1
ATOM 3334 O O . ASP A 1 402 ? 30.286 27.144 -12.011 1.00 88.31 402 ASP A O 1
ATOM 3338 N N . LYS A 1 403 ? 32.209 28.004 -12.796 1.00 91.12 403 LYS A N 1
ATOM 3339 C CA . LYS A 1 403 ? 33.040 27.567 -11.669 1.00 91.12 403 LYS A CA 1
ATOM 3340 C C . LYS A 1 403 ? 32.582 28.195 -10.353 1.00 91.12 403 LYS A C 1
ATOM 3342 O O . LYS A 1 403 ? 32.378 27.464 -9.386 1.00 91.12 403 LYS A O 1
ATOM 3347 N N . LYS A 1 404 ? 32.356 29.514 -10.315 1.00 91.56 404 LYS A N 1
ATOM 3348 C CA . LYS A 1 404 ? 31.841 30.208 -9.117 1.00 91.56 404 LYS A CA 1
ATOM 3349 C C . LYS A 1 404 ? 30.442 29.728 -8.727 1.00 91.56 404 LYS A C 1
ATOM 3351 O O . LYS A 1 404 ? 30.154 29.562 -7.540 1.00 91.56 404 LYS A O 1
ATOM 3356 N N . MET A 1 405 ? 29.581 29.463 -9.709 1.00 90.31 405 MET A N 1
ATOM 3357 C CA . MET A 1 405 ? 28.249 28.901 -9.473 1.00 90.31 405 MET A CA 1
ATOM 3358 C C . MET A 1 405 ? 28.321 27.493 -8.871 1.00 90.31 405 MET A C 1
ATOM 3360 O O . MET A 1 405 ? 27.605 27.200 -7.911 1.00 90.31 405 MET A O 1
ATOM 3364 N N . MET A 1 406 ? 29.205 26.634 -9.384 1.00 87.00 406 MET A N 1
ATOM 3365 C CA . MET A 1 406 ? 29.427 25.294 -8.832 1.00 87.00 406 MET A CA 1
ATOM 3366 C C . MET A 1 406 ? 30.037 25.340 -7.432 1.00 87.00 406 MET A C 1
ATOM 3368 O O . MET A 1 406 ? 29.593 24.602 -6.559 1.00 87.00 406 MET A O 1
ATOM 3372 N N . GLU A 1 407 ? 30.994 26.233 -7.182 1.00 91.19 407 GLU A N 1
ATOM 3373 C CA . GLU A 1 407 ? 31.608 26.417 -5.862 1.00 91.19 407 GLU A CA 1
ATOM 3374 C C . GLU A 1 407 ? 30.582 26.894 -4.820 1.00 91.19 407 GLU A C 1
ATOM 3376 O O . GLU A 1 407 ? 30.518 26.357 -3.715 1.00 91.19 407 GLU A O 1
ATOM 3381 N N . THR A 1 408 ? 29.692 27.817 -5.201 1.00 89.50 408 THR A N 1
ATOM 3382 C CA . THR A 1 408 ? 28.574 28.256 -4.346 1.00 89.50 408 THR A CA 1
ATOM 3383 C C . THR A 1 408 ? 27.636 27.094 -4.013 1.00 89.50 408 THR A C 1
ATOM 3385 O O . THR A 1 408 ? 27.340 26.857 -2.843 1.00 89.50 408 THR A O 1
ATOM 3388 N N . ARG A 1 409 ? 27.230 26.306 -5.019 1.00 87.38 409 ARG A N 1
ATOM 3389 C CA . ARG A 1 409 ? 26.377 25.123 -4.812 1.00 87.38 409 ARG A CA 1
ATOM 3390 C C . ARG A 1 409 ? 27.053 24.068 -3.943 1.00 87.38 409 ARG A C 1
ATOM 3392 O O . ARG A 1 409 ? 26.406 23.480 -3.083 1.00 87.38 409 ARG A O 1
ATOM 3399 N N . MET A 1 410 ? 28.347 23.832 -4.141 1.00 88.69 410 MET A N 1
ATOM 3400 C CA . MET A 1 410 ? 29.115 22.879 -3.342 1.00 88.69 410 MET A CA 1
ATOM 3401 C C . MET A 1 410 ? 29.149 23.300 -1.869 1.00 88.69 410 MET A C 1
ATOM 3403 O O . MET A 1 410 ? 28.921 22.473 -0.989 1.00 88.69 410 MET A O 1
ATOM 3407 N N . ASN A 1 411 ? 29.338 24.592 -1.594 1.00 88.88 411 ASN A N 1
ATOM 3408 C CA . ASN A 1 411 ? 29.294 25.126 -0.233 1.00 88.88 411 ASN A CA 1
ATOM 3409 C C . ASN A 1 411 ? 27.902 24.975 0.406 1.00 88.88 411 ASN A C 1
ATOM 3411 O O . ASN A 1 411 ? 27.804 24.622 1.582 1.00 88.88 411 ASN A O 1
ATOM 3415 N N . GLU A 1 412 ? 26.823 25.164 -0.359 1.00 88.06 412 GLU A N 1
ATOM 3416 C CA . GLU A 1 412 ? 25.455 24.894 0.107 1.00 88.06 412 GLU A CA 1
ATOM 3417 C C . GLU A 1 412 ? 25.233 23.407 0.429 1.00 88.06 412 GLU A C 1
ATOM 3419 O O . GLU A 1 412 ? 24.630 23.083 1.455 1.00 88.06 412 GLU A O 1
ATOM 3424 N N . TYR A 1 413 ? 25.752 22.492 -0.398 1.00 85.44 413 TYR A N 1
ATOM 3425 C CA . TYR A 1 413 ? 25.692 21.051 -0.129 1.00 85.44 413 TYR A CA 1
ATOM 3426 C C . TYR A 1 413 ? 26.466 20.666 1.132 1.00 85.44 413 TYR A C 1
ATOM 3428 O O . TYR A 1 413 ? 25.941 19.916 1.955 1.00 85.44 413 TYR A O 1
ATOM 3436 N N . VAL A 1 414 ? 27.668 21.213 1.327 1.00 89.19 414 VAL A N 1
ATOM 3437 C CA . VAL A 1 414 ? 28.466 20.987 2.542 1.00 89.19 414 VAL A CA 1
ATOM 3438 C C . VAL A 1 414 ? 27.730 21.507 3.781 1.00 89.19 414 VAL A C 1
ATOM 3440 O O . VAL A 1 414 ? 27.656 20.807 4.790 1.00 89.19 414 VAL A O 1
ATOM 3443 N N . ALA A 1 415 ? 27.110 22.689 3.707 1.00 87.12 415 ALA A N 1
ATOM 3444 C CA . ALA A 1 415 ? 26.314 23.229 4.808 1.00 87.12 415 ALA A CA 1
ATOM 3445 C C . ALA A 1 415 ? 25.092 22.349 5.134 1.00 87.12 415 ALA A C 1
ATOM 3447 O O . ALA A 1 415 ? 24.811 22.089 6.307 1.00 87.12 415 ALA A O 1
ATOM 3448 N N . ARG A 1 416 ? 24.387 21.842 4.112 1.00 85.94 416 ARG A N 1
ATOM 3449 C CA . ARG A 1 416 ? 23.265 20.903 4.294 1.00 85.94 416 ARG A CA 1
ATOM 3450 C C . ARG A 1 416 ? 23.718 19.580 4.906 1.00 85.94 416 ARG A C 1
ATOM 3452 O O . ARG A 1 416 ? 23.058 19.089 5.817 1.00 85.94 416 ARG A O 1
ATOM 3459 N N . TYR A 1 417 ? 24.841 19.037 4.444 1.00 88.31 417 TYR A N 1
ATOM 3460 C CA . TYR A 1 417 ? 25.416 17.807 4.981 1.00 88.31 417 TYR A CA 1
ATOM 3461 C C . TYR A 1 417 ? 25.790 17.956 6.460 1.00 88.31 417 TYR A C 1
ATOM 3463 O O . TYR A 1 417 ? 25.408 17.120 7.274 1.00 88.31 417 TYR A O 1
ATOM 3471 N N . ASN A 1 418 ? 26.443 19.058 6.837 1.00 87.25 418 ASN A N 1
ATOM 3472 C CA . ASN A 1 418 ? 26.788 19.325 8.235 1.00 87.25 418 ASN A CA 1
ATOM 3473 C C . ASN A 1 418 ? 25.542 19.439 9.123 1.00 87.25 418 ASN A C 1
ATOM 3475 O O . ASN A 1 418 ? 25.523 18.911 10.232 1.00 87.25 418 ASN A O 1
ATOM 3479 N N . LYS A 1 419 ? 24.465 20.049 8.617 1.00 88.50 419 LYS A N 1
ATOM 3480 C CA . LYS A 1 419 ? 23.191 20.126 9.340 1.00 88.50 419 LYS A CA 1
ATOM 3481 C C . LYS A 1 419 ? 22.532 18.751 9.508 1.00 88.50 419 LYS A C 1
ATOM 3483 O O . LYS A 1 419 ? 21.978 18.457 10.562 1.00 88.50 419 LYS A O 1
ATOM 3488 N N . LEU A 1 420 ? 22.614 17.889 8.492 1.00 83.25 420 LEU A N 1
ATOM 3489 C CA . LEU A 1 420 ? 22.146 16.502 8.575 1.00 83.25 420 LEU A CA 1
ATOM 3490 C C . LEU A 1 420 ? 22.958 15.694 9.600 1.00 83.25 420 LEU A C 1
ATOM 3492 O O . LEU A 1 420 ? 22.393 14.901 10.353 1.00 83.25 420 LEU A O 1
ATOM 3496 N N . LEU A 1 421 ? 24.269 15.931 9.662 1.00 87.31 421 LEU A N 1
ATOM 3497 C CA . LEU A 1 421 ? 25.153 15.316 10.647 1.00 87.31 421 LEU A CA 1
ATOM 3498 C C . LEU A 1 421 ? 24.798 15.758 12.077 1.00 87.31 421 LEU A C 1
ATOM 3500 O O . LEU A 1 421 ? 24.732 14.919 12.969 1.00 87.31 421 LEU A O 1
ATOM 3504 N N . GLU A 1 422 ? 24.477 17.038 12.295 1.00 87.31 422 GLU A N 1
ATOM 3505 C CA . GLU A 1 422 ? 23.969 17.530 13.587 1.00 87.31 422 GLU A CA 1
ATOM 3506 C C . GLU A 1 422 ? 22.648 16.861 13.995 1.00 87.31 422 GLU A C 1
ATOM 3508 O O . GLU A 1 422 ? 22.488 16.475 15.154 1.00 87.31 422 GLU A O 1
ATOM 3513 N N . TYR A 1 423 ? 21.708 16.687 13.059 1.00 85.50 423 TYR A N 1
ATOM 3514 C CA . TYR A 1 423 ? 20.460 15.969 13.335 1.00 85.50 423 TYR A CA 1
ATOM 3515 C C . TYR A 1 423 ? 20.698 14.496 13.657 1.00 85.50 423 TYR A C 1
ATOM 3517 O O . TYR A 1 423 ? 20.078 13.969 14.577 1.00 85.50 423 TYR A O 1
ATOM 3525 N N . THR A 1 424 ? 21.617 13.855 12.935 1.00 83.75 424 THR A N 1
ATOM 3526 C CA . THR A 1 424 ? 22.001 12.464 13.191 1.00 83.75 424 THR A CA 1
ATOM 3527 C C . THR A 1 424 ? 22.571 12.334 14.598 1.00 83.75 424 THR A C 1
ATOM 3529 O O . THR A 1 424 ? 22.099 11.493 15.353 1.00 83.75 424 THR A O 1
ATOM 3532 N N . ASN A 1 425 ? 23.487 13.227 14.987 1.00 84.94 425 ASN A N 1
ATOM 3533 C CA . ASN A 1 425 ? 24.071 13.240 16.327 1.00 84.94 425 ASN A CA 1
ATOM 3534 C C . ASN A 1 425 ? 22.996 13.390 17.412 1.00 84.94 425 ASN A C 1
ATOM 3536 O O . ASN A 1 425 ? 22.941 12.551 18.307 1.00 84.94 425 ASN A O 1
ATOM 3540 N N . ARG A 1 426 ? 22.066 14.348 17.267 1.00 85.44 426 ARG A N 1
ATOM 3541 C CA . ARG A 1 426 ? 20.932 14.510 18.199 1.00 85.44 426 ARG A CA 1
ATOM 3542 C C . ARG A 1 426 ? 20.035 13.279 18.280 1.00 85.44 426 ARG A C 1
ATOM 3544 O O . ARG A 1 426 ? 19.513 12.978 19.346 1.00 85.44 426 ARG A O 1
ATOM 3551 N N . PHE A 1 427 ? 19.830 12.581 17.166 1.00 80.62 427 PHE A N 1
ATOM 3552 C CA . PHE A 1 427 ? 19.045 11.351 17.158 1.00 80.62 427 PHE A CA 1
ATOM 3553 C C . PHE A 1 427 ? 19.761 10.226 17.915 1.00 80.62 427 PHE A C 1
ATOM 3555 O O . PHE A 1 427 ? 19.120 9.479 18.648 1.00 80.62 427 PHE A O 1
ATOM 3562 N N . THR A 1 428 ? 21.089 10.127 17.795 1.00 82.06 428 THR A N 1
ATOM 3563 C CA . THR A 1 428 ? 21.901 9.219 18.625 1.00 82.06 428 THR A CA 1
ATOM 3564 C C . THR A 1 428 ? 21.826 9.564 20.107 1.00 82.06 428 THR A C 1
ATOM 3566 O O . THR A 1 428 ? 21.672 8.650 20.914 1.00 82.06 428 THR A O 1
ATOM 3569 N N . ASP A 1 429 ? 21.884 10.848 20.467 1.00 85.50 429 ASP A N 1
ATOM 3570 C CA . ASP A 1 429 ? 21.751 11.289 21.862 1.00 85.50 429 ASP A CA 1
ATOM 3571 C C . ASP A 1 429 ? 20.370 10.896 22.410 1.00 85.50 429 ASP A C 1
ATOM 3573 O O . ASP A 1 429 ? 20.280 10.200 23.415 1.00 85.50 429 ASP A O 1
ATOM 3577 N N . MET A 1 430 ? 19.298 11.191 21.665 1.00 84.31 430 MET A N 1
ATOM 3578 C CA . MET A 1 430 ? 17.930 10.812 22.040 1.00 84.31 430 MET A CA 1
ATOM 3579 C C . MET A 1 430 ? 17.747 9.291 22.141 1.00 84.31 430 MET A C 1
ATOM 3581 O O . MET A 1 430 ? 17.055 8.801 23.028 1.00 84.31 430 MET A O 1
ATOM 3585 N N . LYS A 1 431 ? 18.380 8.516 21.252 1.00 83.12 431 LYS A N 1
ATOM 3586 C CA . LYS A 1 431 ? 18.380 7.050 21.333 1.00 83.12 431 LYS A CA 1
ATOM 3587 C C . LYS A 1 431 ? 19.081 6.564 22.602 1.00 83.12 431 LYS A C 1
ATOM 3589 O O . LYS A 1 431 ? 18.641 5.581 23.188 1.00 83.12 431 LYS A O 1
ATOM 3594 N N . THR A 1 432 ? 20.149 7.240 23.013 1.00 85.38 432 THR A N 1
ATOM 3595 C CA . THR A 1 432 ? 20.869 6.927 24.252 1.00 85.38 432 THR A CA 1
ATOM 3596 C C . THR A 1 432 ? 19.994 7.240 25.466 1.00 85.38 432 THR A C 1
ATOM 3598 O O . THR A 1 432 ? 19.832 6.373 26.317 1.00 85.38 432 THR A O 1
ATOM 3601 N N . ASP A 1 433 ? 19.311 8.390 25.475 1.00 87.25 433 ASP A N 1
ATOM 3602 C CA . ASP A 1 433 ? 18.360 8.758 26.534 1.00 87.25 433 ASP A CA 1
ATOM 3603 C C . ASP A 1 433 ? 17.198 7.752 26.653 1.00 87.25 433 ASP A C 1
ATOM 3605 O O . ASP A 1 433 ? 16.785 7.399 27.757 1.00 87.25 433 ASP A O 1
ATOM 3609 N N . ILE A 1 434 ? 16.677 7.249 25.525 1.00 81.31 434 ILE A N 1
ATOM 3610 C CA . ILE A 1 434 ? 15.629 6.212 25.513 1.00 81.31 434 ILE A CA 1
ATOM 3611 C C . ILE A 1 434 ? 16.148 4.902 26.116 1.00 81.31 434 ILE A C 1
ATOM 3613 O O . ILE A 1 434 ? 15.441 4.275 26.903 1.00 81.31 434 ILE A O 1
ATOM 3617 N N . VAL A 1 435 ? 17.374 4.492 25.775 1.00 84.75 435 VAL A N 1
ATOM 3618 C CA . VAL A 1 435 ? 17.995 3.286 26.345 1.00 84.75 435 VAL A CA 1
ATOM 3619 C C . VAL A 1 435 ? 18.204 3.447 27.852 1.00 84.75 435 VAL A C 1
ATOM 3621 O O . VAL A 1 435 ? 17.881 2.532 28.607 1.00 84.75 435 VAL A O 1
ATOM 3624 N N . ASP A 1 436 ? 18.663 4.612 28.307 1.00 85.81 436 ASP A N 1
ATOM 3625 C CA . ASP A 1 436 ? 18.835 4.894 29.734 1.00 85.81 436 ASP A CA 1
ATOM 3626 C C . ASP A 1 436 ? 17.490 4.874 30.482 1.00 85.81 436 ASP A C 1
ATOM 3628 O O . ASP A 1 436 ? 17.388 4.280 31.558 1.00 85.81 436 ASP A O 1
ATOM 3632 N N . LEU A 1 437 ? 16.427 5.438 29.895 1.00 85.06 437 LEU A N 1
ATOM 3633 C CA . LEU A 1 437 ? 15.067 5.356 30.442 1.00 85.06 437 LEU A CA 1
ATOM 3634 C C . LEU A 1 437 ? 14.546 3.915 30.494 1.00 85.06 437 LEU A C 1
ATOM 3636 O O . LEU A 1 437 ? 13.905 3.534 31.474 1.00 85.06 437 LEU A O 1
ATOM 3640 N N . GLN A 1 438 ? 14.840 3.102 29.480 1.00 81.94 438 GLN A N 1
ATOM 3641 C CA . GLN A 1 438 ? 14.451 1.695 29.447 1.00 81.94 438 GLN A CA 1
ATOM 3642 C C . GLN A 1 438 ? 15.162 0.889 30.542 1.00 81.94 438 GLN A C 1
ATOM 3644 O O . GLN A 1 438 ? 14.520 0.093 31.224 1.00 81.94 438 GLN A O 1
ATOM 3649 N N . ILE A 1 439 ? 16.451 1.156 30.783 1.00 85.38 439 ILE A N 1
ATOM 3650 C CA . ILE A 1 439 ? 17.212 0.551 31.887 1.00 85.38 439 ILE A CA 1
ATOM 3651 C C . ILE A 1 439 ? 16.611 0.942 33.246 1.00 85.38 439 ILE A C 1
ATOM 3653 O O . ILE A 1 439 ? 16.498 0.097 34.138 1.00 85.38 439 ILE A O 1
ATOM 3657 N N . VAL A 1 440 ? 16.208 2.206 33.423 1.00 85.69 440 VAL A N 1
ATOM 3658 C CA . VAL A 1 440 ? 15.536 2.664 34.653 1.00 85.69 440 VAL A CA 1
ATOM 3659 C C . VAL A 1 440 ? 14.199 1.946 34.839 1.00 85.69 440 VAL A C 1
ATOM 3661 O O . VAL A 1 440 ? 13.941 1.428 35.925 1.00 85.69 440 VAL A O 1
ATOM 3664 N N . TYR A 1 441 ? 13.391 1.841 33.784 1.00 82.75 441 TYR A N 1
ATOM 3665 C CA . TYR A 1 441 ? 12.097 1.164 33.837 1.00 82.75 441 TYR A CA 1
ATOM 3666 C C . TYR A 1 441 ? 12.229 -0.336 34.134 1.00 82.75 441 TYR A C 1
ATOM 3668 O O . TYR A 1 441 ? 11.521 -0.861 34.991 1.00 82.75 441 TYR A O 1
ATOM 3676 N N . GLU A 1 442 ? 13.174 -1.035 33.496 1.00 83.50 442 GLU A N 1
ATOM 3677 C CA . GLU A 1 442 ? 13.464 -2.442 33.800 1.00 83.50 442 GLU A CA 1
ATOM 3678 C C . GLU A 1 442 ? 13.906 -2.629 35.250 1.00 83.50 442 GLU A C 1
ATOM 3680 O O . GLU A 1 442 ? 13.499 -3.587 35.911 1.00 83.50 442 GLU A O 1
ATOM 3685 N N . LYS A 1 443 ? 14.715 -1.707 35.778 1.00 85.94 443 LYS A N 1
ATOM 3686 C CA . LYS A 1 443 ? 15.126 -1.743 37.180 1.00 85.94 443 LYS A CA 1
ATOM 3687 C C . LYS A 1 443 ? 13.929 -1.573 38.120 1.00 85.94 443 LYS A C 1
ATOM 3689 O O . LYS A 1 443 ? 13.790 -2.371 39.044 1.00 85.94 443 LYS A O 1
ATOM 3694 N N . GLU A 1 444 ? 13.053 -0.602 37.869 1.00 85.19 444 GLU A N 1
ATOM 3695 C CA . GLU A 1 444 ? 11.840 -0.385 38.670 1.00 85.19 444 GLU A CA 1
ATOM 3696 C C . GLU A 1 444 ? 10.871 -1.576 38.585 1.00 85.19 444 GLU A C 1
ATOM 3698 O O . GLU A 1 444 ? 10.334 -2.012 39.604 1.00 85.19 444 GLU A O 1
ATOM 3703 N N . MET A 1 445 ? 10.703 -2.175 37.402 1.00 81.56 445 MET A N 1
ATOM 3704 C CA . MET A 1 445 ? 9.865 -3.366 37.213 1.00 81.56 445 MET A CA 1
ATOM 3705 C C . MET A 1 445 ? 10.439 -4.605 37.908 1.00 81.56 445 MET A C 1
ATOM 3707 O O . MET A 1 445 ? 9.683 -5.415 38.455 1.00 81.56 445 MET A O 1
ATOM 3711 N N . ASN A 1 446 ? 11.765 -4.746 37.941 1.00 82.06 446 ASN A N 1
ATOM 3712 C CA . ASN A 1 446 ? 12.439 -5.806 38.688 1.00 82.06 446 ASN A CA 1
ATOM 3713 C C . ASN A 1 446 ? 12.310 -5.603 40.206 1.00 82.06 446 ASN A C 1
ATOM 3715 O O . ASN A 1 446 ? 12.033 -6.563 40.927 1.00 82.06 446 ASN A O 1
ATOM 3719 N N . GLU A 1 447 ? 12.444 -4.367 40.697 1.00 84.19 447 GLU A N 1
ATOM 3720 C CA . GLU A 1 447 ? 12.207 -4.028 42.107 1.00 84.19 447 GLU A CA 1
ATOM 3721 C C . GLU A 1 447 ? 10.745 -4.292 42.506 1.00 84.19 447 GLU A C 1
ATOM 3723 O O . GLU A 1 447 ? 10.485 -4.923 43.534 1.00 84.19 447 GLU A O 1
ATOM 3728 N N . PHE A 1 448 ? 9.785 -3.914 41.657 1.00 79.56 448 PHE A N 1
ATOM 3729 C CA . PHE A 1 448 ? 8.363 -4.182 41.872 1.00 79.56 448 PHE A CA 1
ATOM 3730 C C . PHE A 1 448 ? 8.035 -5.682 41.838 1.00 79.56 448 PHE A C 1
ATOM 3732 O O . PHE A 1 448 ? 7.293 -6.176 42.688 1.00 79.56 448 PHE A O 1
ATOM 3739 N N . SER A 1 449 ? 8.635 -6.438 40.915 1.00 81.25 449 SER A N 1
ATOM 3740 C CA . SER A 1 449 ? 8.488 -7.898 40.853 1.00 81.25 449 SER A CA 1
ATOM 3741 C C . SER A 1 449 ? 9.061 -8.579 42.096 1.00 81.25 449 SER A C 1
ATOM 3743 O O . SER A 1 449 ? 8.423 -9.471 42.656 1.00 81.25 449 SER A O 1
ATOM 3745 N N . SER A 1 450 ? 10.220 -8.119 42.578 1.00 81.06 450 SER A N 1
ATOM 3746 C CA . SER A 1 450 ? 10.807 -8.593 43.834 1.00 81.06 450 SER A CA 1
ATOM 3747 C C . SER A 1 450 ? 9.896 -8.296 45.027 1.00 81.06 450 SER A C 1
ATOM 3749 O O . SER A 1 450 ? 9.709 -9.161 45.880 1.00 81.06 450 SER A O 1
ATOM 3751 N N . TYR A 1 451 ? 9.283 -7.110 45.070 1.00 85.56 451 TYR A N 1
ATOM 3752 C CA . TYR A 1 451 ? 8.330 -6.731 46.114 1.00 85.56 451 TYR A CA 1
ATOM 3753 C C . TYR A 1 451 ? 7.051 -7.584 46.084 1.00 85.56 451 TYR A C 1
ATOM 3755 O O . TYR A 1 451 ? 6.583 -8.038 47.129 1.00 85.56 451 TYR A O 1
ATOM 3763 N N . ILE A 1 452 ? 6.504 -7.865 44.894 1.00 79.25 452 ILE A N 1
ATOM 3764 C CA . ILE A 1 452 ? 5.367 -8.783 44.729 1.00 79.25 452 ILE A CA 1
ATOM 3765 C C . ILE A 1 452 ? 5.728 -10.179 45.233 1.00 79.25 452 ILE A C 1
ATOM 3767 O O . ILE A 1 452 ? 4.919 -10.809 45.917 1.00 79.25 452 ILE A O 1
ATOM 3771 N N . GLU A 1 453 ? 6.917 -10.674 44.898 1.00 78.56 453 GLU A N 1
ATOM 3772 C CA . GLU A 1 453 ? 7.337 -12.009 45.308 1.00 78.56 453 GLU A CA 1
ATOM 3773 C C . GLU A 1 453 ? 7.550 -12.083 46.824 1.00 78.56 453 GLU A C 1
ATOM 3775 O O . GLU A 1 453 ? 7.090 -13.026 47.465 1.00 78.56 453 GLU A O 1
ATOM 3780 N N . GLU A 1 454 ? 8.118 -11.044 47.437 1.00 83.44 454 GLU A N 1
ATOM 3781 C CA . GLU A 1 454 ? 8.229 -10.932 48.893 1.00 83.44 454 GLU A CA 1
ATOM 3782 C C . GLU A 1 454 ? 6.846 -10.885 49.570 1.00 83.44 454 GLU A C 1
ATOM 3784 O O . GLU A 1 454 ? 6.606 -11.593 50.556 1.00 83.44 454 GLU A O 1
ATOM 3789 N N . MET A 1 455 ? 5.884 -10.148 49.001 1.00 79.19 455 MET A N 1
ATOM 3790 C CA . MET A 1 455 ? 4.493 -10.152 49.465 1.00 79.19 455 MET A CA 1
ATOM 3791 C C . MET A 1 455 ? 3.845 -11.536 49.343 1.00 79.19 455 MET A C 1
ATOM 3793 O O . MET A 1 455 ? 3.193 -11.985 50.288 1.00 79.19 455 MET A O 1
ATOM 3797 N N . LYS A 1 456 ? 4.044 -12.239 48.221 1.00 76.62 456 LYS A N 1
ATOM 3798 C CA . LYS A 1 456 ? 3.538 -13.607 48.025 1.00 76.62 456 LYS A CA 1
ATOM 3799 C C . LYS A 1 456 ? 4.138 -14.568 49.039 1.00 76.62 456 LYS A C 1
ATOM 3801 O O . LYS A 1 456 ? 3.390 -15.324 49.650 1.00 76.62 456 LYS A O 1
ATOM 3806 N N . GLN A 1 457 ? 5.450 -14.524 49.266 1.00 76.94 457 GLN A N 1
ATOM 3807 C CA . GLN A 1 457 ? 6.109 -15.375 50.260 1.00 76.94 457 GLN A CA 1
ATOM 3808 C C . GLN A 1 457 ? 5.612 -15.074 51.677 1.00 76.94 457 GLN A C 1
ATOM 3810 O O . GLN A 1 457 ? 5.364 -15.994 52.458 1.00 76.94 457 GLN A O 1
ATOM 3815 N N . THR A 1 458 ? 5.377 -13.800 51.997 1.00 79.31 458 THR A N 1
ATOM 3816 C CA . THR A 1 458 ? 4.809 -13.390 53.289 1.00 79.31 458 THR A CA 1
ATOM 3817 C C . THR A 1 458 ? 3.371 -13.889 53.446 1.00 79.31 458 THR A C 1
ATOM 3819 O O . THR A 1 458 ? 3.023 -14.460 54.480 1.00 79.31 458 THR A O 1
ATOM 3822 N N . PHE A 1 459 ? 2.541 -13.750 52.409 1.00 77.31 459 PHE A N 1
ATOM 3823 C CA . PHE A 1 459 ? 1.168 -14.250 52.397 1.00 77.31 459 PHE A CA 1
ATOM 3824 C C . PHE A 1 459 ? 1.119 -15.776 52.521 1.00 77.31 459 PHE A C 1
ATOM 3826 O O . PHE A 1 459 ? 0.389 -16.297 53.362 1.00 77.31 459 PHE A O 1
ATOM 3833 N N . ILE A 1 460 ? 1.942 -16.494 51.750 1.00 76.44 460 ILE A N 1
ATOM 3834 C CA . ILE A 1 460 ? 2.074 -17.953 51.829 1.00 76.44 460 ILE A CA 1
ATOM 3835 C C . ILE A 1 460 ? 2.510 -18.359 53.237 1.00 76.44 460 ILE A C 1
ATOM 3837 O O . ILE A 1 460 ? 1.875 -19.225 53.824 1.00 76.44 460 ILE A O 1
ATOM 3841 N N . SER A 1 461 ? 3.517 -17.710 53.824 1.00 78.88 461 SER A N 1
ATOM 3842 C CA . SER A 1 461 ? 3.980 -17.991 55.190 1.00 78.88 461 SER A CA 1
ATOM 3843 C C . SER A 1 461 ? 2.875 -17.804 56.239 1.00 78.88 461 SER A C 1
ATOM 3845 O O . SER A 1 461 ? 2.659 -18.679 57.079 1.00 78.88 461 SER A O 1
ATOM 3847 N N . VAL A 1 462 ? 2.108 -16.710 56.161 1.00 80.31 462 VAL A N 1
ATOM 3848 C CA . VAL A 1 462 ? 1.001 -16.430 57.093 1.00 80.31 462 VAL A CA 1
ATOM 3849 C C . VAL A 1 462 ? -0.146 -17.427 56.914 1.00 80.31 462 VAL A C 1
ATOM 3851 O O . VAL A 1 462 ? -0.663 -17.970 57.892 1.00 80.31 462 VAL A O 1
ATOM 3854 N N . VAL A 1 463 ? -0.545 -17.696 55.672 1.00 75.94 463 VAL A N 1
ATOM 3855 C CA . VAL A 1 463 ? -1.665 -18.590 55.359 1.00 75.94 463 VAL A CA 1
ATOM 3856 C C . VAL A 1 463 ? -1.307 -20.042 55.672 1.00 75.94 463 VAL A C 1
ATOM 3858 O O . VAL A 1 463 ? -2.069 -20.721 56.361 1.00 75.94 463 VAL A O 1
ATOM 3861 N N . VAL A 1 464 ? -0.131 -20.511 55.246 1.00 75.31 464 VAL A N 1
ATOM 3862 C CA . VAL A 1 464 ? 0.372 -21.858 55.555 1.00 75.31 464 VAL A CA 1
ATOM 3863 C C . VAL A 1 464 ? 0.591 -22.013 57.057 1.00 75.31 464 VAL A C 1
ATOM 3865 O O . VAL A 1 464 ? 0.146 -23.012 57.608 1.00 75.31 464 VAL A O 1
ATOM 3868 N N . GLY A 1 465 ? 1.152 -21.021 57.756 1.00 76.62 465 GLY A N 1
ATOM 3869 C CA . GLY A 1 465 ? 1.304 -21.059 59.215 1.00 76.62 465 GLY A CA 1
ATOM 3870 C C . GLY A 1 465 ? -0.034 -21.169 59.962 1.00 76.62 465 GLY A C 1
ATOM 3871 O O . GLY A 1 465 ? -0.165 -21.951 60.912 1.00 76.62 465 GLY A O 1
ATOM 3872 N N . ASN A 1 466 ? -1.068 -20.459 59.502 1.00 75.31 466 ASN A N 1
ATOM 3873 C CA . ASN A 1 466 ? -2.422 -20.556 60.058 1.00 75.31 466 ASN A CA 1
ATOM 3874 C C . ASN A 1 466 ? -3.074 -21.921 59.776 1.00 75.31 466 ASN A C 1
ATOM 3876 O O . ASN A 1 466 ? -3.722 -22.495 60.662 1.00 75.31 466 ASN A O 1
ATOM 3880 N N . TYR A 1 467 ? -2.872 -22.478 58.577 1.00 74.31 467 TYR A N 1
ATOM 3881 C CA . TYR A 1 467 ? -3.355 -23.816 58.233 1.00 74.31 467 TYR A CA 1
ATOM 3882 C C . TYR A 1 467 ? -2.591 -24.920 58.965 1.00 74.31 467 TYR A C 1
ATOM 3884 O O . TYR A 1 467 ? -3.226 -25.839 59.467 1.00 74.31 467 TYR A O 1
ATOM 3892 N N . GLU A 1 468 ? -1.271 -24.826 59.123 1.00 74.94 468 GLU A N 1
ATOM 3893 C CA . GLU A 1 468 ? -0.476 -25.768 59.918 1.00 74.94 468 GLU A CA 1
ATOM 3894 C C . GLU A 1 468 ? -0.902 -25.765 61.387 1.00 74.94 468 GLU A C 1
ATOM 3896 O O . GLU A 1 468 ? -1.003 -26.824 62.009 1.00 74.94 468 GLU A O 1
ATOM 3901 N N . THR A 1 469 ? -1.200 -24.586 61.939 1.00 76.00 469 THR A N 1
ATOM 3902 C CA . THR A 1 469 ? -1.716 -24.453 63.306 1.00 76.00 469 THR A CA 1
ATOM 3903 C C . THR A 1 469 ? -3.108 -25.078 63.425 1.00 76.00 469 THR A C 1
ATOM 3905 O O . THR A 1 469 ? -3.364 -25.843 64.356 1.00 76.00 469 THR A O 1
ATOM 3908 N N . SER A 1 470 ? -3.987 -24.843 62.446 1.00 77.56 470 SER A N 1
ATOM 3909 C CA . SER A 1 470 ? -5.318 -25.463 62.395 1.00 77.56 470 SER A CA 1
ATOM 3910 C C . SER A 1 470 ? -5.249 -26.983 62.220 1.00 77.56 470 SER A C 1
ATOM 3912 O O . SER A 1 470 ? -5.965 -27.708 62.905 1.00 77.56 470 SER A O 1
ATOM 3914 N N . ILE A 1 471 ? -4.349 -27.486 61.371 1.00 74.94 471 ILE A N 1
ATOM 3915 C CA . ILE A 1 471 ? -4.111 -28.920 61.165 1.00 74.94 471 ILE A CA 1
ATOM 3916 C C . ILE A 1 471 ? -3.540 -29.551 62.437 1.00 74.94 471 ILE A C 1
ATOM 3918 O O . ILE A 1 471 ? -3.991 -30.626 62.826 1.00 74.94 471 ILE A O 1
ATOM 3922 N N . LYS A 1 472 ? -2.598 -28.897 63.132 1.00 79.38 472 LYS A N 1
ATOM 3923 C CA . LYS A 1 472 ? -2.100 -29.368 64.436 1.00 79.38 472 LYS A CA 1
ATOM 3924 C C . LYS A 1 472 ? -3.222 -29.448 65.467 1.00 79.38 472 LYS A C 1
ATOM 3926 O O . LYS A 1 472 ? -3.327 -30.468 66.142 1.00 79.38 472 LYS A O 1
ATOM 3931 N N . ASN A 1 473 ? -4.074 -28.428 65.550 1.00 77.50 473 ASN A N 1
ATOM 3932 C CA . ASN A 1 473 ? -5.213 -28.418 66.468 1.00 77.50 473 ASN A CA 1
ATOM 3933 C C . ASN A 1 473 ? -6.212 -29.537 66.139 1.00 77.50 473 ASN A C 1
ATOM 3935 O O . ASN A 1 473 ? -6.563 -30.309 67.026 1.00 77.50 473 ASN A O 1
ATOM 3939 N N . LEU A 1 474 ? -6.569 -29.710 64.863 1.00 78.88 474 LEU A N 1
ATOM 3940 C CA . LEU A 1 474 ? -7.424 -30.809 64.397 1.00 78.88 474 LEU A CA 1
ATOM 3941 C C . LEU A 1 474 ? -6.802 -32.186 64.658 1.00 78.88 474 LEU A C 1
ATOM 3943 O O . LEU A 1 474 ? -7.506 -33.121 65.022 1.00 78.88 474 LEU A O 1
ATOM 3947 N N . SER A 1 475 ? -5.484 -32.325 64.509 1.00 74.31 475 SER A N 1
ATOM 3948 C CA . SER A 1 475 ? -4.773 -33.575 64.793 1.00 74.31 475 SER A CA 1
ATOM 3949 C C . SER A 1 475 ? -4.793 -33.898 66.292 1.00 74.31 475 SER A C 1
ATOM 3951 O O . SER A 1 475 ? -5.008 -35.050 66.670 1.00 74.31 475 SER A O 1
ATOM 3953 N N . ILE A 1 476 ? -4.669 -32.881 67.156 1.00 79.00 476 ILE A N 1
ATOM 3954 C CA . ILE A 1 476 ? -4.846 -33.017 68.609 1.00 79.00 476 ILE A CA 1
ATOM 3955 C C . ILE A 1 476 ? -6.292 -33.425 68.940 1.00 79.00 476 ILE A C 1
ATOM 3957 O O . ILE A 1 476 ? -6.494 -34.373 69.702 1.00 79.00 476 ILE A O 1
ATOM 3961 N N . GLU A 1 477 ? -7.293 -32.775 68.342 1.00 77.88 477 GLU A N 1
ATOM 3962 C CA . GLU A 1 477 ? -8.718 -33.115 68.491 1.00 77.88 477 GLU A CA 1
ATOM 3963 C C . GLU A 1 477 ? -8.986 -34.577 68.087 1.00 77.88 477 GLU A C 1
ATOM 3965 O O . GLU A 1 477 ? -9.550 -35.353 68.857 1.00 77.88 477 GLU A O 1
ATOM 3970 N N . LEU A 1 478 ? -8.462 -34.993 66.930 1.00 77.88 478 LEU A N 1
ATOM 3971 C CA . LEU A 1 478 ? -8.598 -36.347 66.398 1.00 77.88 478 LEU A CA 1
ATOM 3972 C C . LEU A 1 478 ? -7.898 -37.386 67.284 1.00 77.88 478 LEU A C 1
ATOM 3974 O O . LEU A 1 478 ? -8.384 -38.509 67.432 1.00 77.88 478 LEU A O 1
ATOM 3978 N N . THR A 1 479 ? -6.749 -37.050 67.884 1.00 77.75 479 THR A N 1
ATOM 3979 C CA . THR A 1 479 ? -6.099 -37.948 68.851 1.00 77.75 479 THR A CA 1
ATOM 3980 C C . THR A 1 479 ? -6.927 -38.116 70.119 1.00 77.75 479 THR A C 1
ATOM 3982 O O . THR A 1 479 ? -7.084 -39.256 70.555 1.00 77.75 479 THR A O 1
ATOM 3985 N N . LYS A 1 480 ? -7.538 -37.044 70.644 1.00 78.06 480 LYS A N 1
ATOM 3986 C CA . LYS A 1 480 ? -8.466 -37.123 71.784 1.00 78.06 480 LYS A CA 1
ATOM 3987 C C . LYS A 1 480 ? -9.696 -37.961 71.446 1.00 78.06 480 LYS A C 1
ATOM 3989 O O . LYS A 1 480 ? -10.094 -38.812 72.234 1.00 78.06 480 LYS A O 1
ATOM 3994 N N . GLU A 1 481 ? -10.263 -37.790 70.256 1.00 73.25 481 GLU A N 1
ATOM 3995 C CA . GLU A 1 481 ? -11.430 -38.554 69.805 1.00 73.25 481 GLU A CA 1
ATOM 3996 C C . GLU A 1 481 ? -11.109 -40.046 69.598 1.00 73.25 481 GLU A C 1
ATOM 3998 O O . GLU A 1 481 ? -11.893 -40.922 69.976 1.00 73.25 481 GLU A O 1
ATOM 4003 N N . LYS A 1 482 ? -9.910 -40.368 69.091 1.00 75.44 482 LYS A N 1
ATOM 4004 C CA . LYS A 1 482 ? -9.400 -41.750 69.034 1.00 75.44 482 LYS A CA 1
ATOM 4005 C C . LYS A 1 482 ? -9.164 -42.344 70.422 1.00 75.44 482 LYS A C 1
ATOM 4007 O O . LYS A 1 482 ? -9.339 -43.547 70.602 1.00 75.44 482 LYS A O 1
ATOM 4012 N N . GLU A 1 483 ? -8.759 -41.534 71.392 1.00 73.88 483 GLU A N 1
ATOM 4013 C CA . GLU A 1 483 ? -8.546 -41.957 72.777 1.00 73.88 483 GLU A CA 1
ATOM 4014 C C . GLU A 1 483 ? -9.880 -42.231 73.489 1.00 73.88 483 GLU A C 1
ATOM 4016 O O . GLU A 1 483 ? -10.030 -43.277 74.123 1.00 73.88 483 GLU A O 1
ATOM 4021 N N . ILE A 1 484 ? -10.893 -41.389 73.256 1.00 75.25 484 ILE A N 1
ATOM 4022 C CA . ILE A 1 484 ? -12.287 -41.618 73.672 1.00 75.25 484 ILE A CA 1
ATOM 4023 C C . ILE A 1 484 ? -12.845 -42.886 73.010 1.00 75.25 484 ILE A C 1
ATOM 4025 O O . ILE A 1 484 ? -13.424 -43.734 73.685 1.00 75.25 484 ILE A O 1
ATOM 4029 N N . SER A 1 485 ? -12.608 -43.073 71.709 1.00 70.62 485 SER A N 1
ATOM 4030 C CA . SER A 1 485 ? -13.042 -44.272 70.979 1.00 70.62 485 SER A CA 1
ATOM 4031 C C . SER A 1 485 ? -12.368 -45.546 71.500 1.00 70.62 485 SER A C 1
ATOM 4033 O O . SER A 1 485 ? -13.006 -46.595 71.579 1.00 70.62 485 SER A O 1
ATOM 4035 N N . ARG A 1 486 ? -11.091 -45.475 71.905 1.00 73.12 486 ARG A N 1
ATOM 4036 C CA . ARG A 1 486 ? -10.397 -46.589 72.575 1.00 73.12 486 ARG A CA 1
ATOM 4037 C C . ARG A 1 486 ? -10.953 -46.860 73.968 1.00 73.12 486 ARG A C 1
ATOM 4039 O O . ARG A 1 486 ? -11.105 -48.026 74.309 1.00 73.12 486 ARG A O 1
ATOM 4046 N N . SER A 1 487 ? -11.277 -45.826 74.746 1.00 71.81 487 SER A N 1
ATOM 4047 C CA . SER A 1 487 ? -11.960 -45.974 76.039 1.00 71.81 487 SER A CA 1
ATOM 4048 C C . SER A 1 487 ? -13.302 -46.686 75.865 1.00 71.81 487 SER A C 1
ATOM 4050 O O . SER A 1 487 ? -13.501 -47.732 76.474 1.00 71.81 487 SER A O 1
ATOM 4052 N N . LEU A 1 488 ? -14.153 -46.223 74.944 1.00 72.06 488 LEU A N 1
ATOM 4053 C CA . LEU A 1 488 ? -15.437 -46.866 74.649 1.00 72.06 488 LEU A CA 1
ATOM 4054 C C . LEU A 1 488 ? -15.275 -48.305 74.139 1.00 72.06 488 LEU A C 1
ATOM 4056 O O . LEU A 1 488 ? -16.040 -49.188 74.519 1.00 72.06 488 LEU A O 1
ATOM 4060 N N . SER A 1 489 ? -14.274 -48.562 73.292 1.00 68.94 489 SER A N 1
ATOM 4061 C CA . SER A 1 489 ? -13.977 -49.912 72.803 1.00 68.94 489 SER A CA 1
ATOM 4062 C C . SER A 1 489 ? -13.501 -50.841 73.923 1.00 68.94 489 SER A C 1
ATOM 4064 O O . SER A 1 489 ? -13.822 -52.028 73.897 1.00 68.94 489 SER A O 1
ATOM 4066 N N . ASN A 1 490 ? -12.745 -50.327 74.894 1.00 73.31 490 ASN A N 1
ATOM 4067 C CA . ASN A 1 490 ? -12.288 -51.095 76.050 1.00 73.31 490 ASN A CA 1
ATOM 4068 C C . ASN A 1 490 ? -13.442 -51.374 77.026 1.00 73.31 490 ASN A C 1
ATOM 4070 O O . ASN A 1 490 ? -13.544 -52.491 77.531 1.00 73.31 490 ASN A O 1
ATOM 4074 N N . ASP A 1 491 ? -14.356 -50.420 77.217 1.00 72.00 491 ASP A N 1
ATOM 4075 C CA . ASP A 1 491 ? -15.565 -50.590 78.036 1.00 72.00 491 ASP A CA 1
ATOM 4076 C C . ASP A 1 491 ? -16.552 -51.589 77.399 1.00 72.00 491 ASP A C 1
ATOM 4078 O O . ASP A 1 491 ? -17.164 -52.422 78.082 1.00 72.00 491 ASP A O 1
ATOM 4082 N N . LEU A 1 492 ? -16.648 -51.578 76.065 1.00 68.94 492 LEU A N 1
ATOM 4083 C CA . LEU A 1 492 ? -17.413 -52.560 75.299 1.00 68.94 492 LEU A CA 1
ATOM 4084 C C . LEU A 1 492 ? -16.764 -53.952 75.363 1.00 68.94 492 LEU A C 1
ATOM 4086 O O . LEU A 1 492 ? -17.463 -54.943 75.569 1.00 68.94 492 LEU A O 1
ATOM 4090 N N . ALA A 1 493 ? -15.434 -54.045 75.255 1.00 67.19 493 ALA A N 1
ATOM 4091 C CA . ALA A 1 493 ? -14.701 -55.304 75.400 1.00 67.19 493 ALA A CA 1
ATOM 4092 C C . ALA A 1 493 ? -14.823 -55.890 76.819 1.00 67.19 493 ALA A C 1
ATOM 4094 O O . ALA A 1 493 ? -14.989 -57.102 76.966 1.00 67.19 493 ALA A O 1
ATOM 4095 N N . ALA A 1 494 ? -14.818 -55.050 77.859 1.00 68.31 494 ALA A N 1
ATOM 4096 C CA . ALA A 1 494 ? -15.065 -55.463 79.241 1.00 68.31 494 ALA A CA 1
ATOM 4097 C C . ALA A 1 494 ? -16.499 -55.994 79.437 1.00 68.31 494 ALA A C 1
ATOM 4099 O O . ALA A 1 494 ? -16.701 -57.013 80.101 1.00 68.31 494 ALA A O 1
ATOM 4100 N N . SER A 1 495 ? -17.487 -55.371 78.786 1.00 64.06 495 SER A N 1
ATOM 4101 C CA . SER A 1 495 ? -18.877 -55.852 78.777 1.00 64.06 495 SER A CA 1
ATOM 4102 C C . SER A 1 495 ? -19.035 -57.178 78.018 1.00 64.06 495 SER A C 1
ATOM 4104 O O . SER A 1 495 ? -19.760 -58.066 78.465 1.00 64.06 495 SER A O 1
ATOM 4106 N N . ILE A 1 496 ? -18.307 -57.365 76.910 1.00 61.16 496 ILE A N 1
ATOM 4107 C CA . ILE A 1 496 ? -18.281 -58.626 76.149 1.00 61.16 496 ILE A CA 1
ATOM 4108 C C . ILE A 1 496 ? -17.590 -59.743 76.948 1.00 61.16 496 ILE A C 1
ATOM 4110 O O . ILE A 1 496 ? -18.049 -60.882 76.916 1.00 61.16 496 ILE A O 1
ATOM 4114 N N . LEU A 1 497 ? -16.536 -59.438 77.712 1.00 59.03 497 LEU A N 1
ATOM 4115 C CA . LEU A 1 497 ? -15.868 -60.405 78.592 1.00 59.03 497 LEU A CA 1
ATOM 4116 C C . LEU A 1 497 ? -16.751 -60.816 79.781 1.00 59.03 497 LEU A C 1
ATOM 4118 O O . LEU A 1 497 ? -16.813 -62.001 80.103 1.00 59.03 497 LEU A O 1
ATOM 4122 N N . SER A 1 498 ? -17.517 -59.882 80.355 1.00 59.91 498 SER A N 1
ATOM 4123 C CA . SER A 1 498 ? -18.558 -60.184 81.351 1.00 59.91 498 SER A CA 1
ATOM 4124 C C . SER A 1 498 ? -19.664 -61.091 80.780 1.00 59.91 498 SER A C 1
ATOM 4126 O O . SER A 1 498 ? -20.149 -61.995 81.464 1.00 59.91 498 SER A O 1
ATOM 4128 N N . PHE A 1 499 ? -20.009 -60.922 79.499 1.00 52.34 499 PHE A N 1
ATOM 4129 C CA . PHE A 1 499 ? -20.969 -61.772 78.789 1.00 52.34 499 PHE A CA 1
ATOM 4130 C C . PHE A 1 499 ? -20.387 -63.157 78.430 1.00 52.34 499 PHE A C 1
ATOM 4132 O O . PHE A 1 499 ? -21.075 -64.176 78.528 1.00 52.34 499 PHE A O 1
ATOM 4139 N N . ALA A 1 500 ? -19.097 -63.226 78.085 1.00 54.41 500 ALA A N 1
ATOM 4140 C CA . ALA A 1 500 ? -18.376 -64.471 77.809 1.00 54.41 500 ALA A CA 1
ATOM 4141 C C . ALA A 1 500 ? -18.190 -65.335 79.070 1.00 54.41 500 ALA A C 1
ATOM 4143 O O . ALA A 1 500 ? -18.271 -66.560 78.996 1.00 54.41 500 ALA A O 1
ATOM 4144 N N . GLU A 1 501 ? -18.012 -64.719 80.240 1.00 52.00 501 GLU A N 1
ATOM 4145 C CA . GLU A 1 501 ? -17.952 -65.421 81.528 1.00 52.00 501 GLU A CA 1
ATOM 4146 C C . GLU A 1 501 ? -19.317 -66.011 81.935 1.00 52.00 501 GLU A C 1
ATOM 4148 O O . GLU A 1 501 ? -19.380 -67.068 82.567 1.00 52.00 501 GLU A O 1
ATOM 4153 N N . CYS A 1 502 ? -20.417 -65.417 81.456 1.00 49.59 502 CYS A N 1
ATOM 4154 C CA . CYS A 1 502 ? -21.760 -65.989 81.558 1.00 49.59 502 CYS A CA 1
ATOM 4155 C C . CYS A 1 502 ? -21.933 -67.226 80.646 1.00 49.59 502 CYS A C 1
ATOM 4157 O O . CYS A 1 502 ? -22.478 -68.242 81.079 1.00 49.59 502 CYS A O 1
ATOM 4159 N N . ASN A 1 503 ? -21.368 -67.200 79.430 1.00 48.03 503 ASN A N 1
ATOM 4160 C CA . ASN A 1 503 ? -21.363 -68.342 78.499 1.00 48.03 503 ASN A CA 1
ATOM 4161 C C . ASN A 1 503 ? -20.436 -69.493 78.933 1.00 48.03 503 ASN A C 1
ATOM 4163 O O . ASN A 1 503 ? -20.738 -70.661 78.684 1.00 48.03 503 ASN A O 1
ATOM 4167 N N . LYS A 1 504 ? -19.346 -69.194 79.647 1.00 50.84 504 LYS A N 1
ATOM 4168 C CA . LYS A 1 504 ? -18.389 -70.196 80.151 1.00 50.84 504 LYS A CA 1
ATOM 4169 C C . LYS A 1 504 ? -18.994 -71.131 81.210 1.00 50.84 504 LYS A C 1
ATOM 4171 O O . LYS A 1 504 ? -18.537 -72.262 81.372 1.00 50.84 504 LYS A O 1
ATOM 4176 N N . ASN A 1 505 ? -20.059 -70.699 81.891 1.00 50.69 505 ASN A N 1
ATOM 4177 C CA . ASN A 1 505 ? -20.838 -71.554 82.792 1.00 50.69 505 ASN A CA 1
ATOM 4178 C C . ASN A 1 505 ? -21.833 -72.472 82.053 1.00 50.69 505 ASN A C 1
ATOM 4180 O O . ASN A 1 505 ? -22.282 -73.456 82.639 1.00 50.69 505 ASN A O 1
ATOM 4184 N N . LEU A 1 506 ? -22.124 -72.208 80.772 1.00 45.53 506 LEU A N 1
ATOM 4185 C CA . LEU A 1 506 ? -22.970 -73.045 79.913 1.00 45.53 506 LEU A CA 1
ATOM 4186 C C . LEU A 1 506 ? -22.157 -74.171 79.233 1.00 45.53 506 LEU A C 1
ATOM 4188 O O . LEU A 1 506 ? -22.625 -75.304 79.119 1.00 45.53 506 LEU A O 1
ATOM 4192 N N . GLU A 1 507 ? -20.899 -73.896 78.872 1.00 42.88 507 GLU A N 1
ATOM 4193 C CA . GLU A 1 507 ? -19.980 -74.837 78.197 1.00 42.88 507 GLU A CA 1
ATOM 4194 C C . GLU A 1 507 ? -19.420 -75.946 79.110 1.00 42.88 507 GLU A C 1
ATOM 4196 O O . GLU A 1 507 ? -18.919 -76.964 78.635 1.00 42.88 507 GLU A O 1
ATOM 4201 N N . LYS A 1 508 ? -19.589 -75.819 80.435 1.00 46.47 508 LYS A N 1
ATOM 4202 C CA . LYS A 1 508 ? -19.244 -76.859 81.425 1.00 46.47 508 LYS A CA 1
ATOM 4203 C C . LYS A 1 508 ? -20.164 -78.098 81.359 1.00 46.47 508 LYS A C 1
ATOM 4205 O O . LYS A 1 508 ? -19.965 -79.046 82.115 1.00 46.47 508 LYS A O 1
ATOM 4210 N N . THR A 1 509 ? -21.134 -78.113 80.439 1.00 45.56 509 THR A N 1
ATOM 4211 C CA . THR A 1 509 ? -22.116 -79.197 80.248 1.00 45.56 509 THR A CA 1
ATOM 4212 C C . THR A 1 509 ? -22.052 -79.818 78.844 1.00 45.56 509 THR A C 1
ATOM 4214 O O . THR A 1 509 ? -23.071 -80.270 78.329 1.00 45.56 509 THR A O 1
ATOM 4217 N N . LEU A 1 510 ? -20.877 -79.852 78.197 1.00 35.53 510 LEU A N 1
ATOM 4218 C CA . LEU A 1 510 ? -20.710 -80.555 76.916 1.00 35.53 510 LEU A CA 1
ATOM 4219 C C . LEU A 1 510 ? -19.336 -81.254 76.768 1.00 35.53 510 LEU A C 1
ATOM 4221 O O . LEU A 1 510 ? -18.417 -80.751 76.138 1.00 35.53 510 LEU A O 1
ATOM 4225 N N . ASN A 1 511 ? -19.239 -82.439 77.379 1.00 33.56 511 ASN A N 1
ATOM 4226 C CA . ASN A 1 511 ? -18.528 -83.651 76.929 1.00 33.56 511 ASN A CA 1
ATOM 4227 C C . ASN A 1 511 ? -17.136 -83.578 76.245 1.00 33.56 511 ASN A C 1
ATOM 4229 O O . ASN A 1 511 ? -17.012 -83.354 75.049 1.00 33.56 511 ASN A O 1
ATOM 4233 N N . GLU A 1 512 ? -16.122 -83.976 77.025 1.00 41.12 512 GLU A N 1
ATOM 4234 C CA . GLU A 1 512 ? -15.258 -85.172 76.866 1.00 41.12 512 GLU A CA 1
ATOM 4235 C C . GLU A 1 512 ? -14.630 -85.603 75.507 1.00 41.12 512 GLU A C 1
ATOM 4237 O O . GLU A 1 512 ? -15.322 -85.888 74.534 1.00 41.12 512 GLU A O 1
ATOM 4242 N N . LYS A 1 513 ? -13.324 -85.963 75.621 1.00 41.09 513 LYS A N 1
ATOM 4243 C CA . LYS A 1 513 ? -12.571 -87.096 74.989 1.00 41.09 513 LYS A CA 1
ATOM 4244 C C . LYS A 1 513 ? -11.712 -86.740 73.745 1.00 41.09 513 LYS A C 1
ATOM 4246 O O . LYS A 1 513 ? -12.253 -86.473 72.689 1.00 41.09 513 LYS A O 1
ATOM 4251 N N . SER A 1 514 ? -10.379 -86.570 73.811 1.00 39.81 514 SER A N 1
ATOM 4252 C CA . SER A 1 514 ? -9.225 -87.480 74.065 1.00 39.81 514 SER A CA 1
ATOM 4253 C C . SER A 1 514 ? -8.519 -88.005 72.786 1.00 39.81 514 SER A C 1
ATOM 4255 O O . SER A 1 514 ? -9.183 -88.396 71.833 1.00 39.81 514 SER A O 1
ATOM 4257 N N . ILE A 1 515 ? -7.179 -88.131 72.890 1.00 39.78 515 ILE A N 1
ATOM 4258 C CA . ILE A 1 515 ? -6.229 -89.061 72.216 1.00 39.78 515 ILE A CA 1
ATOM 4259 C C . ILE A 1 515 ? -5.239 -88.490 71.162 1.00 39.78 515 ILE A C 1
ATOM 4261 O O . ILE A 1 515 ? -5.544 -88.310 69.991 1.00 39.78 515 ILE A O 1
ATOM 4265 N N . CYS A 1 516 ? -4.008 -88.279 71.655 1.00 42.06 516 CYS A N 1
ATOM 4266 C CA . CYS A 1 516 ? -2.669 -88.704 71.196 1.00 42.06 516 CYS A CA 1
ATOM 4267 C C . CYS A 1 516 ? -2.304 -88.950 69.710 1.00 42.06 516 CYS A C 1
ATOM 4269 O O . CYS A 1 516 ? -2.799 -89.858 69.060 1.00 42.06 516 CYS A O 1
ATOM 4271 N N . GLN A 1 517 ? -1.232 -88.247 69.308 1.00 48.12 517 GLN A N 1
ATOM 4272 C CA . GLN A 1 517 ? 0.068 -88.766 68.821 1.00 48.12 517 GLN A CA 1
ATOM 4273 C C . GLN A 1 517 ? 0.101 -89.910 67.782 1.00 48.12 517 GLN A C 1
ATOM 4275 O O . GLN A 1 517 ? 0.371 -91.055 68.122 1.00 48.12 517 GLN A O 1
ATOM 4280 N N . GLU A 1 518 ? 0.063 -89.534 66.498 1.00 45.66 518 GLU A N 1
ATOM 4281 C CA . GLU A 1 518 ? 0.669 -90.307 65.388 1.00 45.66 518 GLU A CA 1
ATOM 4282 C C . GLU A 1 518 ? 1.342 -89.404 64.312 1.00 45.66 518 GLU A C 1
ATOM 4284 O O . GLU A 1 518 ? 1.975 -89.877 63.372 1.00 45.66 518 GLU A O 1
ATOM 4289 N N . ASN A 1 519 ? 1.310 -88.072 64.482 1.00 52.00 519 ASN A N 1
ATOM 4290 C CA . ASN A 1 519 ? 1.660 -87.101 63.427 1.00 52.00 519 ASN A CA 1
ATOM 4291 C C . ASN A 1 519 ? 3.118 -86.598 63.413 1.00 52.00 519 ASN A C 1
ATOM 4293 O O . ASN A 1 519 ? 3.481 -85.805 62.545 1.00 52.00 519 ASN A O 1
ATOM 4297 N N . PHE A 1 520 ? 3.979 -87.023 64.341 1.00 54.53 520 PHE A N 1
ATOM 4298 C CA . PHE A 1 520 ? 5.317 -86.420 64.457 1.00 54.53 520 PHE A CA 1
ATOM 4299 C C . PHE A 1 520 ? 6.350 -86.974 63.457 1.00 54.53 520 PHE A C 1
ATOM 4301 O O . PHE A 1 520 ? 7.274 -86.261 63.082 1.00 54.53 520 PHE A O 1
ATOM 4308 N N . ALA A 1 521 ? 6.170 -88.197 62.944 1.00 52.00 521 ALA A N 1
ATOM 4309 C CA . ALA A 1 521 ? 7.139 -88.828 62.037 1.00 52.00 521 ALA A CA 1
ATOM 4310 C C . ALA A 1 521 ? 7.016 -88.382 60.560 1.00 52.00 521 ALA A C 1
ATOM 4312 O O . ALA A 1 521 ? 7.959 -88.537 59.785 1.00 52.00 521 ALA A O 1
ATOM 4313 N N . GLN A 1 522 ? 5.883 -87.799 60.146 1.00 56.09 522 GLN A N 1
ATOM 4314 C CA . GLN A 1 522 ? 5.696 -87.298 58.773 1.00 56.09 522 GLN A CA 1
ATOM 4315 C C . GLN A 1 522 ? 6.280 -85.888 58.558 1.00 56.09 522 GLN A C 1
ATOM 4317 O O . GLN A 1 522 ? 6.663 -85.546 57.439 1.00 56.09 522 GLN A O 1
ATOM 4322 N N . LEU A 1 523 ? 6.419 -85.091 59.622 1.00 58.69 523 LEU A N 1
ATOM 4323 C CA . LEU A 1 523 ? 6.923 -83.712 59.559 1.00 58.69 523 LEU A CA 1
ATOM 4324 C C . LEU A 1 523 ? 8.427 -83.626 59.254 1.00 58.69 523 LEU A C 1
ATOM 4326 O O . LEU A 1 523 ? 8.870 -82.718 58.551 1.00 58.69 523 LEU A O 1
ATOM 4330 N N . GLU A 1 524 ? 9.216 -84.597 59.710 1.00 60.41 524 GLU A N 1
ATOM 4331 C CA . GLU A 1 524 ? 10.677 -84.566 59.560 1.00 60.41 524 GLU A CA 1
ATOM 4332 C C . GLU A 1 524 ? 11.133 -84.839 58.114 1.00 60.41 524 GLU A C 1
ATOM 4334 O O . GLU A 1 524 ? 12.113 -84.266 57.632 1.00 60.41 524 GLU A O 1
ATOM 4339 N N . LYS A 1 525 ? 10.364 -85.637 57.362 1.00 62.59 525 LYS A N 1
ATOM 4340 C CA . LYS A 1 525 ? 10.655 -85.940 55.952 1.00 62.59 525 LYS A CA 1
ATOM 4341 C C . LYS A 1 525 ? 10.348 -84.759 55.022 1.00 62.59 525 LYS A C 1
ATOM 4343 O O . LYS A 1 525 ? 11.081 -84.530 54.064 1.00 62.59 525 LYS A O 1
ATOM 4348 N N . VAL A 1 526 ? 9.315 -83.974 55.337 1.00 67.56 526 VAL A N 1
ATOM 4349 C CA . VAL A 1 526 ? 8.937 -82.765 54.580 1.00 67.56 526 VAL A CA 1
ATOM 4350 C C . VAL A 1 526 ? 9.967 -81.645 54.765 1.00 67.56 526 VAL A C 1
ATOM 4352 O O . VAL A 1 526 ? 10.274 -80.926 53.815 1.00 67.56 526 VAL A O 1
ATOM 4355 N N . ASN A 1 527 ? 10.565 -81.534 55.954 1.00 72.06 527 ASN A N 1
ATOM 4356 C CA . ASN A 1 527 ? 11.535 -80.482 56.257 1.00 72.06 527 ASN A CA 1
ATOM 4357 C C . ASN A 1 527 ? 12.837 -80.608 55.433 1.00 72.06 527 ASN A C 1
ATOM 4359 O O . ASN A 1 527 ? 13.388 -79.614 54.956 1.00 72.06 527 ASN A O 1
ATOM 4363 N N . ASN A 1 528 ? 13.304 -81.837 55.189 1.00 70.12 528 ASN A N 1
ATOM 4364 C CA . ASN A 1 528 ? 14.531 -82.074 54.419 1.00 70.12 528 ASN A CA 1
ATOM 4365 C C . ASN A 1 528 ? 14.365 -81.815 52.909 1.00 70.12 528 ASN A C 1
ATOM 4367 O O . ASN A 1 528 ? 15.279 -81.279 52.276 1.00 70.12 528 ASN A O 1
ATOM 4371 N N . ASP A 1 529 ? 13.195 -82.108 52.337 1.00 68.94 529 ASP A N 1
ATOM 4372 C CA . ASP A 1 529 ? 12.893 -81.781 50.934 1.00 68.94 529 ASP A CA 1
ATOM 4373 C C . ASP A 1 529 ? 12.710 -80.270 50.711 1.00 68.94 529 ASP A C 1
ATOM 4375 O O . ASP A 1 529 ? 13.069 -79.742 49.651 1.00 68.94 529 ASP A O 1
ATOM 4379 N N . LEU A 1 530 ? 12.211 -79.549 51.720 1.00 70.62 530 LEU A N 1
ATOM 4380 C CA . LEU A 1 530 ? 12.054 -78.097 51.660 1.00 70.62 530 LEU A CA 1
ATOM 4381 C C . LEU A 1 530 ? 13.416 -77.386 51.608 1.00 70.62 530 LEU A C 1
ATOM 4383 O O . LEU A 1 530 ? 13.635 -76.528 50.752 1.00 70.62 530 LEU A O 1
ATOM 4387 N N . ASN A 1 531 ? 14.372 -77.809 52.438 1.00 71.25 531 ASN A N 1
ATOM 4388 C CA . ASN A 1 531 ? 15.712 -77.216 52.474 1.00 71.25 531 ASN A CA 1
ATOM 4389 C C . ASN A 1 531 ? 16.483 -77.399 51.156 1.00 71.25 531 ASN A C 1
ATOM 4391 O O . ASN A 1 531 ? 17.187 -76.489 50.707 1.00 71.25 531 ASN A O 1
ATOM 4395 N N . LYS A 1 532 ? 16.289 -78.530 50.467 1.00 73.12 532 LYS A N 1
ATOM 4396 C CA . LYS A 1 532 ? 16.910 -78.778 49.156 1.00 73.12 532 LYS A CA 1
ATOM 4397 C C . LYS A 1 532 ? 16.335 -77.871 48.057 1.00 73.12 532 LYS A C 1
ATOM 4399 O O . LYS A 1 532 ? 17.082 -77.393 47.201 1.00 73.12 532 LYS A O 1
ATOM 4404 N N . LYS A 1 533 ? 15.028 -77.575 48.107 1.00 72.12 533 LYS A N 1
ATOM 4405 C CA . LYS A 1 533 ? 14.365 -76.616 47.200 1.00 72.12 533 LYS A CA 1
ATOM 4406 C C . LYS A 1 533 ? 14.752 -75.163 47.485 1.00 72.12 533 LYS A C 1
ATOM 4408 O O . LYS A 1 533 ? 14.910 -74.389 46.539 1.00 72.12 533 LYS A O 1
ATOM 4413 N N . ILE A 1 534 ? 14.953 -74.800 48.751 1.00 70.12 534 ILE A N 1
ATOM 4414 C CA . ILE A 1 534 ? 15.405 -73.456 49.142 1.00 70.12 534 ILE A CA 1
ATOM 4415 C C . ILE A 1 534 ? 16.808 -73.177 48.579 1.00 70.12 534 ILE A C 1
ATOM 4417 O O . ILE A 1 534 ? 17.023 -72.126 47.976 1.00 70.12 534 ILE A O 1
ATOM 4421 N N . PHE A 1 535 ? 17.728 -74.145 48.652 1.00 72.81 535 PHE A N 1
ATOM 4422 C CA . PHE A 1 535 ? 19.086 -73.990 48.113 1.00 72.81 535 PHE A CA 1
ATOM 4423 C C . PHE A 1 535 ? 19.131 -73.870 46.576 1.00 72.81 535 PHE A C 1
ATOM 4425 O O . PHE A 1 535 ? 19.894 -73.082 46.025 1.00 72.81 535 PHE A O 1
ATOM 4432 N N . GLN A 1 536 ? 18.285 -74.606 45.848 1.00 69.25 536 GLN A N 1
ATOM 4433 C CA . GLN A 1 536 ? 18.192 -74.447 44.388 1.00 69.25 536 GLN A CA 1
ATOM 4434 C C . GLN A 1 536 ? 17.542 -73.119 43.975 1.00 69.25 536 GLN A C 1
ATOM 4436 O O . GLN A 1 536 ? 17.868 -72.570 42.920 1.00 69.25 536 GLN A O 1
ATOM 4441 N N . SER A 1 537 ? 16.640 -72.590 44.803 1.00 70.62 537 SER A N 1
ATOM 4442 C CA . SER A 1 537 ? 15.979 -71.306 44.554 1.00 70.62 537 SER A CA 1
ATOM 4443 C C . SER A 1 537 ? 16.917 -70.124 44.811 1.00 70.62 537 SER A C 1
ATOM 4445 O O . SER A 1 537 ? 16.906 -69.171 44.036 1.00 70.62 537 SER A O 1
ATOM 4447 N N . SER A 1 538 ? 17.798 -70.202 45.816 1.00 66.81 538 SER A N 1
ATOM 4448 C CA . SER A 1 538 ? 18.791 -69.150 46.081 1.00 66.81 538 SER A CA 1
ATOM 4449 C C . SER A 1 538 ? 19.840 -69.029 44.967 1.00 66.81 538 SER A C 1
ATOM 4451 O O . SER A 1 538 ? 20.221 -67.918 44.602 1.00 66.81 538 SER A O 1
ATOM 4453 N N . LEU A 1 539 ? 20.243 -70.143 44.345 1.00 69.88 539 LEU A N 1
ATOM 4454 C CA . LEU A 1 539 ? 21.188 -70.151 43.218 1.00 69.88 539 LEU A CA 1
ATOM 4455 C C . LEU A 1 539 ? 20.602 -69.512 41.943 1.00 69.88 539 LEU A C 1
ATOM 4457 O O . LEU A 1 539 ? 21.299 -68.795 41.219 1.00 69.88 539 LEU A O 1
ATOM 4461 N N . LYS A 1 540 ? 19.300 -69.716 41.695 1.00 69.00 540 LYS A N 1
ATOM 4462 C CA . LYS A 1 540 ? 18.556 -69.038 40.618 1.00 69.00 540 LYS A CA 1
ATOM 4463 C C . LYS A 1 540 ? 18.336 -67.552 40.910 1.00 69.00 540 LYS A C 1
ATOM 4465 O O . LYS A 1 540 ? 18.409 -66.731 40.002 1.00 69.00 540 LYS A O 1
ATOM 4470 N N . LEU A 1 541 ? 18.115 -67.196 42.175 1.00 69.25 541 LEU A N 1
ATOM 4471 C CA . LEU A 1 541 ? 17.985 -65.800 42.583 1.00 69.25 541 LEU A CA 1
ATOM 4472 C C . LEU A 1 541 ? 19.299 -65.039 42.361 1.00 69.25 541 LEU A C 1
ATOM 4474 O O . LEU A 1 541 ? 19.283 -63.942 41.816 1.00 69.25 541 LEU A O 1
ATOM 4478 N N . ASN A 1 542 ? 20.442 -65.645 42.692 1.00 68.44 542 ASN A N 1
ATOM 4479 C CA . ASN A 1 542 ? 21.743 -64.988 42.559 1.00 68.44 542 ASN A CA 1
ATOM 4480 C C . ASN A 1 542 ? 22.121 -64.724 41.088 1.00 68.44 542 ASN A C 1
ATOM 4482 O O . ASN A 1 542 ? 22.583 -63.641 40.742 1.00 68.44 542 ASN A O 1
ATOM 4486 N N . THR A 1 543 ? 21.822 -65.670 40.192 1.00 67.38 543 THR A N 1
ATOM 4487 C CA . THR A 1 543 ? 22.002 -65.480 38.740 1.00 67.38 543 THR A CA 1
ATOM 4488 C C . THR A 1 543 ? 21.051 -64.426 38.157 1.00 67.38 543 THR A C 1
ATOM 4490 O O . THR A 1 543 ? 21.442 -63.678 37.260 1.00 67.38 543 THR A O 1
ATOM 4493 N N . SER A 1 544 ? 19.837 -64.295 38.702 1.00 62.78 544 SER A N 1
ATOM 4494 C CA . SER A 1 544 ? 18.907 -63.215 38.343 1.00 62.78 544 SER A CA 1
ATOM 4495 C C . SER A 1 544 ? 19.376 -61.840 38.838 1.00 62.78 544 SER A C 1
ATOM 4497 O O . SER A 1 544 ? 19.218 -60.851 38.124 1.00 62.78 544 SER A O 1
ATOM 4499 N N . VAL A 1 545 ? 19.975 -61.758 40.031 1.00 69.44 545 VAL A N 1
ATOM 4500 C CA . VAL A 1 545 ? 20.525 -60.508 40.587 1.00 69.44 545 VAL A CA 1
ATOM 4501 C C . VAL A 1 545 ? 21.722 -60.016 39.764 1.00 69.44 545 VAL A C 1
ATOM 4503 O O . VAL A 1 545 ? 21.827 -58.820 39.494 1.00 69.44 545 VAL A O 1
ATOM 4506 N N . GLU A 1 546 ? 22.581 -60.923 39.290 1.00 66.62 546 GLU A N 1
ATOM 4507 C CA . GLU A 1 546 ? 23.707 -60.595 38.402 1.00 66.62 546 GLU A CA 1
ATOM 4508 C C . GLU A 1 546 ? 23.235 -60.033 37.043 1.00 66.62 546 GLU A C 1
ATOM 4510 O O . GLU A 1 546 ? 23.813 -59.074 36.526 1.00 66.62 546 GLU A O 1
ATOM 4515 N N . CYS A 1 547 ? 22.151 -60.581 36.474 1.00 61.31 547 CYS A N 1
ATOM 4516 C CA . CYS A 1 547 ? 21.527 -60.024 35.267 1.00 61.31 547 CYS A CA 1
ATOM 4517 C C . CYS A 1 547 ? 20.923 -58.641 35.525 1.00 61.31 547 CYS A C 1
ATOM 4519 O O . CYS A 1 547 ? 21.142 -57.728 34.731 1.00 61.31 547 CYS A O 1
ATOM 4521 N N . ASN A 1 548 ? 20.230 -58.453 36.649 1.00 67.94 548 ASN A N 1
ATOM 4522 C CA . ASN A 1 548 ? 19.637 -57.161 36.993 1.00 67.94 548 ASN A CA 1
ATOM 4523 C C . ASN A 1 548 ? 20.698 -56.068 37.169 1.00 67.94 548 ASN A C 1
ATOM 4525 O O . ASN A 1 548 ? 20.495 -54.962 36.684 1.00 67.94 548 ASN A O 1
ATOM 4529 N N . LYS A 1 549 ? 21.869 -56.374 37.745 1.00 72.94 549 LYS A N 1
ATOM 4530 C CA . LYS A 1 549 ? 22.991 -55.416 37.811 1.00 72.94 549 LYS A CA 1
ATOM 4531 C C . LYS A 1 549 ? 23.455 -54.941 36.430 1.00 72.94 549 LYS A C 1
ATOM 4533 O O . LYS A 1 549 ? 23.756 -53.764 36.269 1.00 72.94 549 LYS A O 1
ATOM 4538 N N . LYS A 1 550 ? 23.481 -55.826 35.425 1.00 70.56 550 LYS A N 1
ATOM 4539 C CA . LYS A 1 550 ? 23.808 -55.440 34.039 1.00 70.56 550 LYS A CA 1
ATOM 4540 C C . LYS A 1 550 ? 22.714 -54.591 33.392 1.00 70.56 550 LYS A C 1
ATOM 4542 O O . LYS A 1 550 ? 23.037 -53.718 32.594 1.00 70.56 550 LYS A O 1
ATOM 4547 N N . TYR A 1 551 ? 21.447 -54.830 33.729 1.00 67.44 551 TYR A N 1
ATOM 4548 C CA . TYR A 1 551 ? 20.346 -53.984 33.268 1.00 67.44 551 TYR A CA 1
ATOM 4549 C C . TYR A 1 551 ? 20.383 -52.598 33.912 1.00 67.44 551 TYR A C 1
ATOM 4551 O O . TYR A 1 551 ? 20.237 -51.625 33.185 1.00 67.44 551 TYR A O 1
ATOM 4559 N N . PHE A 1 552 ? 20.665 -52.492 35.214 1.00 68.94 552 PHE A N 1
ATOM 4560 C CA . PHE A 1 552 ? 20.808 -51.196 35.885 1.00 68.94 552 PHE A CA 1
ATOM 4561 C C . PHE A 1 552 ? 21.974 -50.382 35.323 1.00 68.94 552 PHE A C 1
ATOM 4563 O O . PHE A 1 552 ? 21.756 -49.252 34.919 1.00 68.94 552 PHE A O 1
ATOM 4570 N N . ALA A 1 553 ? 23.149 -50.989 35.120 1.00 71.75 553 ALA A N 1
ATOM 4571 C CA . ALA A 1 553 ? 24.267 -50.290 34.479 1.00 71.75 553 ALA A CA 1
ATOM 4572 C C . ALA A 1 553 ? 23.933 -49.792 33.058 1.00 71.75 553 ALA A C 1
ATOM 4574 O O . ALA A 1 553 ? 24.447 -48.769 32.620 1.00 71.75 553 ALA A O 1
ATOM 4575 N N . LYS A 1 554 ? 23.064 -50.505 32.326 1.00 76.00 554 LYS A N 1
ATOM 4576 C CA . LYS A 1 554 ? 22.593 -50.069 31.005 1.00 76.00 554 LYS A CA 1
ATOM 4577 C C . LYS A 1 554 ? 21.529 -48.968 31.091 1.00 76.00 554 LYS A C 1
ATOM 4579 O O . LYS A 1 554 ? 21.486 -48.113 30.211 1.00 76.00 554 LYS A O 1
ATOM 4584 N N . ILE A 1 555 ? 20.688 -48.986 32.124 1.00 70.88 555 ILE A N 1
ATOM 4585 C CA . ILE A 1 555 ? 19.734 -47.911 32.418 1.00 70.88 555 ILE A CA 1
ATOM 4586 C C . ILE A 1 555 ? 20.501 -46.634 32.765 1.00 70.88 555 ILE A C 1
ATOM 4588 O O . ILE A 1 555 ? 20.245 -45.624 32.125 1.00 70.88 555 ILE A O 1
ATOM 4592 N N . ASP A 1 556 ? 21.517 -46.707 33.628 1.00 75.19 556 ASP A N 1
ATOM 4593 C CA . ASP A 1 556 ? 22.348 -45.554 34.000 1.00 75.19 556 ASP A CA 1
ATOM 4594 C C . ASP A 1 556 ? 23.009 -44.916 32.760 1.00 75.19 556 ASP A C 1
ATOM 4596 O O . ASP A 1 556 ? 22.952 -43.702 32.568 1.00 75.19 556 ASP A O 1
ATOM 4600 N N . THR A 1 557 ? 23.546 -45.729 31.835 1.00 77.06 557 THR A N 1
ATOM 4601 C CA . THR A 1 557 ? 24.112 -45.205 30.574 1.00 77.06 557 THR A CA 1
ATOM 4602 C C . THR A 1 557 ? 23.068 -44.570 29.651 1.00 77.06 557 THR A C 1
ATOM 4604 O O . THR A 1 557 ? 23.369 -43.602 28.958 1.00 77.06 557 THR A O 1
ATOM 4607 N N . LEU A 1 558 ? 21.837 -45.094 29.631 1.00 73.06 558 LEU A N 1
ATOM 4608 C CA . LEU A 1 558 ? 20.748 -44.526 28.830 1.00 73.06 558 LEU A CA 1
ATOM 4609 C C . LEU A 1 558 ? 20.185 -43.249 29.466 1.00 73.06 558 LEU A C 1
ATOM 4611 O O . LEU A 1 558 ? 19.748 -42.352 28.748 1.00 73.06 558 LEU A O 1
ATOM 4615 N N . GLU A 1 559 ? 20.204 -43.142 30.793 1.00 76.50 559 GLU A N 1
ATOM 4616 C CA . GLU A 1 559 ? 19.844 -41.925 31.517 1.00 76.50 559 GLU A CA 1
ATOM 4617 C C . GLU A 1 559 ? 20.866 -40.811 31.261 1.00 76.50 559 GLU A C 1
ATOM 4619 O O . GLU A 1 559 ? 20.463 -39.691 30.947 1.00 76.50 559 GLU A O 1
ATOM 4624 N N . GLU A 1 560 ? 22.169 -41.114 31.265 1.00 75.12 560 GLU A N 1
ATOM 4625 C CA . GLU A 1 560 ? 23.213 -40.154 30.876 1.00 75.12 560 GLU A CA 1
ATOM 4626 C C . GLU A 1 560 ? 23.070 -39.689 29.414 1.00 75.12 560 GLU A C 1
ATOM 4628 O O . GLU A 1 560 ? 23.173 -38.490 29.125 1.00 75.12 560 GLU A O 1
ATOM 4633 N N . GLU A 1 561 ? 22.782 -40.603 28.480 1.00 78.31 561 GLU A N 1
ATOM 4634 C CA . GLU A 1 561 ? 22.506 -40.240 27.085 1.00 78.31 561 GLU A CA 1
ATOM 4635 C C . GLU A 1 561 ? 21.237 -39.385 26.957 1.00 78.31 561 GLU A C 1
ATOM 4637 O O . GLU A 1 561 ? 21.256 -38.373 26.253 1.00 78.31 561 GLU A O 1
ATOM 4642 N N . ASN A 1 562 ? 20.162 -39.714 27.679 1.00 71.56 562 ASN A N 1
ATOM 4643 C CA . ASN A 1 562 ? 18.929 -38.923 27.690 1.00 71.56 562 ASN A CA 1
ATOM 4644 C C . ASN A 1 562 ? 19.137 -37.521 28.270 1.00 71.56 562 ASN A C 1
ATOM 4646 O O . ASN A 1 562 ? 18.603 -36.564 27.715 1.00 71.56 562 ASN A O 1
ATOM 4650 N N . VAL A 1 563 ? 19.943 -37.365 29.324 1.00 79.94 563 VAL A N 1
ATOM 4651 C CA . VAL A 1 563 ? 20.318 -36.042 29.852 1.00 79.94 563 VAL A CA 1
ATOM 4652 C C . VAL A 1 563 ? 21.097 -35.251 28.799 1.00 79.94 563 VAL A C 1
ATOM 4654 O O . VAL A 1 563 ? 20.842 -34.065 28.596 1.00 79.94 563 VAL A O 1
ATOM 4657 N N . LYS A 1 564 ? 21.993 -35.903 28.052 1.00 79.69 564 LYS A N 1
ATOM 4658 C CA . LYS A 1 564 ? 22.748 -35.260 26.969 1.00 79.69 564 LYS A CA 1
ATOM 4659 C C . LYS A 1 564 ? 21.857 -34.841 25.793 1.00 79.69 564 LYS A C 1
ATOM 4661 O O . LYS A 1 564 ? 22.075 -33.769 25.227 1.00 79.69 564 LYS A O 1
ATOM 4666 N N . TYR A 1 565 ? 20.867 -35.654 25.424 1.00 75.62 565 TYR A N 1
ATOM 4667 C CA . TYR A 1 565 ? 19.880 -35.298 24.400 1.00 75.62 565 TYR A CA 1
ATOM 4668 C C . TYR A 1 565 ? 18.932 -34.200 24.874 1.00 75.62 565 TYR A C 1
ATOM 4670 O O . TYR A 1 565 ? 18.651 -33.289 24.101 1.00 75.62 565 TYR A O 1
ATOM 4678 N N . LYS A 1 566 ? 18.513 -34.235 26.142 1.00 79.44 566 LYS A N 1
ATOM 4679 C CA . LYS A 1 566 ? 17.690 -33.194 26.755 1.00 79.44 566 LYS A CA 1
ATOM 4680 C C . LYS A 1 566 ? 18.417 -31.851 26.775 1.00 79.44 566 LYS A C 1
ATOM 4682 O O . LYS A 1 566 ? 17.879 -30.888 26.262 1.00 79.44 566 LYS A O 1
ATOM 4687 N N . ASN A 1 567 ? 19.681 -31.811 27.197 1.00 77.56 567 ASN A N 1
ATOM 4688 C CA . ASN A 1 567 ? 20.471 -30.576 27.180 1.00 77.56 567 ASN A CA 1
ATOM 4689 C C . ASN A 1 567 ? 20.683 -30.023 25.757 1.00 77.56 567 ASN A C 1
ATOM 4691 O O . ASN A 1 567 ? 20.703 -28.812 25.562 1.00 77.56 567 ASN A O 1
ATOM 4695 N N . LYS A 1 568 ? 20.833 -30.893 24.745 1.00 78.50 568 LYS A N 1
ATOM 4696 C CA . LYS A 1 568 ? 20.883 -30.461 23.335 1.00 78.50 568 LYS A CA 1
ATOM 4697 C C . LYS A 1 568 ? 19.542 -29.928 22.837 1.00 78.50 568 LYS A C 1
ATOM 4699 O O . LYS A 1 568 ? 19.532 -28.995 22.039 1.00 78.50 568 LYS A O 1
ATOM 4704 N N . LEU A 1 569 ? 18.441 -30.537 23.272 1.00 73.94 569 LEU A N 1
ATOM 4705 C CA . LEU A 1 569 ? 17.093 -30.093 22.945 1.00 73.94 569 LEU A CA 1
ATOM 4706 C C . LEU A 1 569 ? 16.795 -28.746 23.611 1.00 73.94 569 LEU A C 1
ATOM 4708 O O . LEU A 1 569 ? 16.323 -27.847 22.932 1.00 73.94 569 LEU A O 1
ATOM 4712 N N . ASP A 1 570 ? 17.163 -28.578 24.881 1.00 75.44 570 ASP A N 1
ATOM 4713 C CA . ASP A 1 570 ? 17.008 -27.330 25.631 1.00 75.44 570 ASP A CA 1
ATOM 4714 C C . ASP A 1 570 ? 17.845 -26.202 24.994 1.00 75.44 570 ASP A C 1
ATOM 4716 O O . ASP A 1 570 ? 17.319 -25.119 24.762 1.00 75.44 570 ASP A O 1
ATOM 4720 N N . GLN A 1 571 ? 19.088 -26.473 24.564 1.00 76.94 571 GLN A N 1
ATOM 4721 C CA . GLN A 1 571 ? 19.881 -25.513 23.773 1.00 76.94 571 GLN A CA 1
ATOM 4722 C C . GLN A 1 571 ? 19.244 -25.171 22.417 1.00 76.94 571 GLN A C 1
ATOM 4724 O O . GLN A 1 571 ? 19.316 -24.029 21.970 1.00 76.94 571 GLN A O 1
ATOM 4729 N N . GLN A 1 572 ? 18.632 -26.140 21.727 1.00 69.50 572 GLN A N 1
ATOM 4730 C CA . GLN A 1 572 ? 17.917 -25.864 20.476 1.00 69.50 572 GLN A CA 1
ATOM 4731 C C . GLN A 1 572 ? 16.646 -25.045 20.705 1.00 69.50 572 GLN A C 1
ATOM 4733 O O . GLN A 1 572 ? 16.326 -24.200 19.870 1.00 69.50 572 GLN A O 1
ATOM 4738 N N . ILE A 1 573 ? 15.940 -25.282 21.810 1.00 74.81 573 ILE A N 1
ATOM 4739 C CA . ILE A 1 573 ? 14.768 -24.506 22.217 1.00 74.81 573 ILE A CA 1
ATOM 4740 C C . ILE A 1 573 ? 15.191 -23.070 22.540 1.00 74.81 573 ILE A C 1
ATOM 4742 O O . ILE A 1 573 ? 14.576 -22.152 22.014 1.00 74.81 573 ILE A O 1
ATOM 4746 N N . GLU A 1 574 ? 16.283 -22.874 23.280 1.00 78.19 574 GLU A N 1
ATOM 4747 C CA . GLU A 1 574 ? 16.822 -21.552 23.628 1.00 78.19 574 GLU A CA 1
ATOM 4748 C C . GLU A 1 574 ? 17.264 -20.761 22.383 1.00 78.19 574 GLU A C 1
ATOM 4750 O O . GLU A 1 574 ? 16.901 -19.598 22.221 1.00 78.19 574 GLU A O 1
ATOM 4755 N N . ILE A 1 575 ? 17.956 -21.406 21.433 1.00 74.00 575 ILE A N 1
ATOM 4756 C CA . ILE A 1 575 ? 18.311 -20.787 20.142 1.00 74.00 575 ILE A CA 1
ATOM 4757 C C . ILE A 1 575 ? 17.054 -20.466 19.319 1.00 74.00 575 ILE A C 1
ATOM 4759 O O . ILE A 1 575 ? 16.984 -19.417 18.681 1.00 74.00 575 ILE A O 1
ATOM 4763 N N . SER A 1 576 ? 16.054 -21.352 19.324 1.00 68.75 576 SER A N 1
ATOM 4764 C CA . SER A 1 576 ? 14.803 -21.133 18.585 1.00 68.75 576 SER A CA 1
ATOM 4765 C C . SER A 1 576 ? 13.960 -20.019 19.204 1.00 68.75 576 SER A C 1
ATOM 4767 O O . SER A 1 576 ? 13.342 -19.264 18.464 1.00 68.75 576 SER A O 1
ATOM 4769 N N . GLN A 1 577 ? 13.963 -19.885 20.532 1.00 75.62 577 GLN A N 1
ATOM 4770 C CA . GLN A 1 577 ? 13.322 -18.784 21.252 1.00 75.62 577 GLN A CA 1
ATOM 4771 C C . GLN A 1 577 ? 14.044 -17.469 20.983 1.00 75.62 577 GLN A C 1
ATOM 4773 O O . GLN A 1 577 ? 13.397 -16.528 20.552 1.00 75.62 577 GLN A O 1
ATOM 4778 N N . SER A 1 578 ? 15.376 -17.431 21.067 1.00 75.00 578 SER A N 1
ATOM 4779 C CA . SER A 1 578 ? 16.148 -16.230 20.725 1.00 75.00 578 SER A CA 1
ATOM 4780 C C . SER A 1 578 ? 15.909 -15.764 19.282 1.00 75.00 578 SER A C 1
ATOM 4782 O O . SER A 1 578 ? 15.730 -14.571 19.054 1.00 75.00 578 SER A O 1
ATOM 4784 N N . LEU A 1 579 ? 15.850 -16.685 18.312 1.00 71.94 579 LEU A N 1
ATOM 4785 C CA . LEU A 1 579 ? 15.519 -16.353 16.920 1.00 71.94 579 LEU A CA 1
ATOM 4786 C C . LEU A 1 579 ? 14.049 -15.947 16.746 1.00 71.94 579 LEU A C 1
ATOM 4788 O O . LEU A 1 579 ? 13.747 -15.100 15.909 1.00 71.94 579 LEU A O 1
ATOM 4792 N N . SER A 1 580 ? 13.135 -16.543 17.515 1.00 72.56 580 SER A N 1
ATOM 4793 C CA . SER A 1 580 ? 11.717 -16.170 17.534 1.00 72.56 580 SER A CA 1
ATOM 4794 C C . SER A 1 580 ? 11.518 -14.769 18.105 1.00 72.56 580 SER A C 1
ATOM 4796 O O . SER A 1 580 ? 10.723 -14.007 17.563 1.00 72.56 580 SER A O 1
ATOM 4798 N N . ASP A 1 581 ? 12.254 -14.407 19.151 1.00 73.12 581 ASP A N 1
ATOM 4799 C CA . ASP A 1 581 ? 12.197 -13.092 19.787 1.00 73.12 581 ASP A CA 1
ATOM 4800 C C . ASP A 1 581 ? 12.803 -12.021 18.866 1.00 73.12 581 ASP A C 1
ATOM 4802 O O . ASP A 1 581 ? 12.213 -10.958 18.678 1.00 73.12 581 ASP A O 1
ATOM 4806 N N . GLU A 1 582 ? 13.919 -12.323 18.194 1.00 75.00 582 GLU A N 1
ATOM 4807 C CA . GLU A 1 582 ? 14.552 -11.430 17.212 1.00 75.00 582 GLU A CA 1
ATOM 4808 C C . GLU A 1 582 ? 13.684 -11.243 15.949 1.00 75.00 582 GLU A C 1
ATOM 4810 O O . GLU A 1 582 ? 13.576 -10.137 15.399 1.00 75.00 582 GLU A O 1
ATOM 4815 N N . LEU A 1 583 ? 12.993 -12.305 15.517 1.00 69.50 583 LEU A N 1
ATOM 4816 C CA . LEU A 1 583 ? 12.011 -12.241 14.437 1.00 69.50 583 LEU A CA 1
ATOM 4817 C C . LEU A 1 583 ? 10.755 -11.473 14.865 1.00 69.50 583 LEU A C 1
ATOM 4819 O O . LEU A 1 583 ? 10.261 -10.666 14.085 1.00 69.50 583 LEU A O 1
ATOM 4823 N N . SER A 1 584 ? 10.273 -11.660 16.095 1.00 72.38 584 SER A N 1
ATOM 4824 C CA . SER A 1 584 ? 9.115 -10.935 16.638 1.00 72.38 584 SER A CA 1
ATOM 4825 C C . SER A 1 584 ? 9.415 -9.446 16.796 1.00 72.38 584 SER A C 1
ATOM 4827 O O . SER A 1 584 ? 8.596 -8.616 16.413 1.00 72.38 584 SER A O 1
ATOM 4829 N N . ALA A 1 585 ? 10.620 -9.087 17.247 1.00 71.56 585 ALA A N 1
ATOM 4830 C CA . ALA A 1 585 ? 11.084 -7.702 17.285 1.00 71.56 585 ALA A CA 1
ATOM 4831 C C . ALA A 1 585 ? 11.200 -7.092 15.874 1.00 71.56 585 ALA A C 1
ATOM 4833 O O . ALA A 1 585 ? 10.849 -5.932 15.661 1.00 71.56 585 ALA A O 1
ATOM 4834 N N . SER A 1 586 ? 11.643 -7.873 14.883 1.00 69.31 586 SER A N 1
ATOM 4835 C CA . SER A 1 586 ? 11.681 -7.428 13.482 1.00 69.31 586 SER A CA 1
ATOM 4836 C C . SER A 1 586 ? 10.286 -7.283 12.864 1.00 69.31 586 SER A C 1
ATOM 4838 O O . SER A 1 586 ? 10.066 -6.352 12.091 1.00 69.31 586 SER A O 1
ATOM 4840 N N . ILE A 1 587 ? 9.342 -8.164 13.210 1.00 68.94 587 ILE A N 1
ATOM 4841 C CA . ILE A 1 587 ? 7.938 -8.080 12.786 1.00 68.94 587 ILE A CA 1
ATOM 4842 C C . ILE A 1 587 ? 7.273 -6.858 13.421 1.00 68.94 587 ILE A C 1
ATOM 4844 O O . ILE A 1 587 ? 6.667 -6.086 12.690 1.00 68.94 587 ILE A O 1
ATOM 4848 N N . LEU A 1 588 ? 7.473 -6.612 14.719 1.00 71.12 588 LEU A N 1
ATOM 4849 C CA . LEU A 1 588 ? 6.965 -5.416 15.400 1.00 71.12 588 LEU A CA 1
ATOM 4850 C C . LEU A 1 588 ? 7.512 -4.126 14.775 1.00 71.12 588 LEU A C 1
ATOM 4852 O O . LEU A 1 588 ? 6.738 -3.224 14.471 1.00 71.12 588 LEU A O 1
ATOM 4856 N N . ASN A 1 589 ? 8.814 -4.066 14.470 1.00 68.12 589 ASN A N 1
ATOM 4857 C CA . ASN A 1 589 ? 9.405 -2.923 13.760 1.00 68.12 589 ASN A CA 1
ATOM 4858 C C . ASN A 1 589 ? 8.819 -2.740 12.346 1.00 68.12 589 ASN A C 1
ATOM 4860 O O . ASN A 1 589 ? 8.645 -1.614 11.874 1.00 68.12 589 ASN A O 1
ATOM 4864 N N . PHE A 1 590 ? 8.514 -3.836 11.648 1.00 67.50 590 PHE A N 1
ATOM 4865 C CA . PHE A 1 590 ? 7.901 -3.790 10.322 1.00 67.50 590 PHE A CA 1
ATOM 4866 C C . PHE A 1 590 ? 6.419 -3.386 10.378 1.00 67.50 590 PHE A C 1
ATOM 4868 O O . PHE A 1 590 ? 5.959 -2.622 9.529 1.00 67.50 590 PHE A O 1
ATOM 4875 N N . GLU A 1 591 ? 5.677 -3.851 11.383 1.00 69.56 591 GLU A N 1
ATOM 4876 C CA . GLU A 1 591 ? 4.291 -3.465 11.653 1.00 69.56 591 GLU A CA 1
ATOM 4877 C C . GLU A 1 591 ? 4.185 -1.998 12.063 1.00 69.56 591 GLU A C 1
ATOM 4879 O O . GLU A 1 591 ? 3.291 -1.303 11.582 1.00 69.56 591 GLU A O 1
ATOM 4884 N N . GLU A 1 592 ? 5.126 -1.493 12.861 1.00 68.50 592 GLU A N 1
ATOM 4885 C CA . GLU A 1 592 ? 5.215 -0.079 13.224 1.00 68.50 592 GLU A CA 1
ATOM 4886 C C . GLU A 1 592 ? 5.525 0.791 11.994 1.00 68.50 592 GLU A C 1
ATOM 4888 O O . GLU A 1 592 ? 4.795 1.746 11.721 1.00 68.50 592 GLU A O 1
ATOM 4893 N N . CYS A 1 593 ? 6.474 0.379 11.142 1.00 63.81 593 CYS A N 1
ATOM 4894 C CA . CYS A 1 593 ? 6.704 1.017 9.838 1.00 63.81 593 CYS A CA 1
ATOM 4895 C C . CYS A 1 593 ? 5.461 0.992 8.931 1.00 63.81 593 CYS A C 1
ATOM 4897 O O . CYS A 1 593 ? 5.160 1.979 8.260 1.00 63.81 593 CYS A O 1
ATOM 4899 N N . ASN A 1 594 ? 4.710 -0.113 8.899 1.00 66.44 594 ASN A N 1
ATOM 4900 C CA . ASN A 1 594 ? 3.477 -0.212 8.114 1.00 66.44 594 ASN A CA 1
ATOM 4901 C C . ASN A 1 594 ? 2.342 0.635 8.699 1.00 66.44 594 ASN A C 1
ATOM 4903 O O . ASN A 1 594 ? 1.534 1.177 7.941 1.00 66.44 594 ASN A O 1
ATOM 4907 N N . LYS A 1 595 ? 2.275 0.769 10.025 1.00 74.06 595 LYS A N 1
ATOM 4908 C CA . LYS A 1 595 ? 1.318 1.629 10.723 1.00 74.06 595 LYS A CA 1
ATOM 4909 C C . LYS A 1 595 ? 1.602 3.098 10.421 1.00 74.06 595 LYS A C 1
ATOM 4911 O O . LYS A 1 595 ? 0.666 3.827 10.097 1.00 74.06 595 LYS A O 1
ATOM 4916 N N . ASP A 1 596 ? 2.871 3.496 10.397 1.00 69.38 596 ASP A N 1
ATOM 4917 C CA . ASP A 1 596 ? 3.300 4.833 9.979 1.00 69.38 596 ASP A CA 1
ATOM 4918 C C . ASP A 1 596 ? 3.040 5.092 8.490 1.00 69.38 596 ASP A C 1
ATOM 4920 O O . ASP A 1 596 ? 2.572 6.172 8.114 1.00 69.38 596 ASP A O 1
ATOM 4924 N N . LEU A 1 597 ? 3.234 4.086 7.631 1.00 66.75 597 LEU A N 1
ATOM 4925 C CA . LEU A 1 597 ? 2.911 4.186 6.207 1.00 66.75 597 LEU A CA 1
ATOM 4926 C C . LEU A 1 597 ? 1.392 4.297 5.967 1.00 66.75 597 LEU A C 1
ATOM 4928 O O . LEU A 1 597 ? 0.960 5.149 5.189 1.00 66.75 597 LEU A O 1
ATOM 4932 N N . LYS A 1 598 ? 0.566 3.497 6.666 1.00 69.69 598 LYS A N 1
ATOM 4933 C CA . LYS A 1 598 ? -0.911 3.588 6.638 1.00 69.69 598 LYS A CA 1
ATOM 4934 C C . LYS A 1 598 ? -1.384 4.933 7.194 1.00 69.69 598 LYS A C 1
ATOM 4936 O O . LYS A 1 598 ? -2.284 5.537 6.611 1.00 69.69 598 LYS A O 1
ATOM 4941 N N . LYS A 1 599 ? -0.762 5.442 8.262 1.00 74.69 599 LYS A N 1
ATOM 4942 C CA . LYS A 1 599 ? -1.048 6.769 8.826 1.00 74.69 599 LYS A CA 1
ATOM 4943 C C . LYS A 1 599 ? -0.718 7.875 7.823 1.00 74.69 599 LYS A C 1
ATOM 4945 O O . LYS A 1 599 ? -1.574 8.710 7.558 1.00 74.69 599 LYS A O 1
ATOM 4950 N N . THR A 1 600 ? 0.440 7.809 7.169 1.00 65.69 600 THR A N 1
ATOM 4951 C CA . THR A 1 600 ? 0.851 8.775 6.135 1.00 65.69 600 THR A CA 1
ATOM 4952 C C . THR A 1 600 ? -0.059 8.708 4.903 1.00 65.69 600 THR A C 1
ATOM 4954 O O . THR A 1 600 ? -0.425 9.737 4.334 1.00 65.69 600 THR A O 1
ATOM 4957 N N . LEU A 1 601 ? -0.491 7.510 4.499 1.00 64.75 601 LEU A N 1
ATOM 4958 C CA . LEU A 1 601 ? -1.433 7.319 3.394 1.00 64.75 601 LEU A CA 1
ATOM 4959 C C . LEU A 1 601 ? -2.826 7.876 3.730 1.00 64.75 601 LEU A C 1
ATOM 4961 O O . LEU A 1 601 ? -3.438 8.549 2.900 1.00 64.75 601 LEU A O 1
ATOM 4965 N N . ASN A 1 602 ? -3.310 7.650 4.953 1.00 65.12 602 ASN A N 1
ATOM 4966 C CA . ASN A 1 602 ? -4.596 8.171 5.410 1.00 65.12 602 ASN A CA 1
ATOM 4967 C C . ASN A 1 602 ? -4.551 9.700 5.587 1.00 65.12 602 ASN A C 1
ATOM 4969 O O . ASN A 1 602 ? -5.464 10.406 5.172 1.00 65.12 602 ASN A O 1
ATOM 4973 N N . GLU A 1 603 ? -3.445 10.242 6.098 1.00 68.00 603 GLU A N 1
ATOM 4974 C CA . GLU A 1 603 ? -3.208 11.685 6.181 1.00 68.00 603 GLU A CA 1
ATOM 4975 C C . GLU A 1 603 ? -3.116 12.340 4.796 1.00 68.00 603 GLU A C 1
ATOM 4977 O O . GLU A 1 603 ? -3.626 13.448 4.614 1.00 68.00 603 GLU A O 1
ATOM 4982 N N . LYS A 1 604 ? -2.542 11.652 3.800 1.00 69.88 604 LYS A N 1
ATOM 4983 C CA . LYS A 1 604 ? -2.534 12.088 2.396 1.00 69.88 604 LYS A CA 1
ATOM 4984 C C . LYS A 1 604 ? -3.942 12.101 1.794 1.00 69.88 604 LYS A C 1
ATOM 4986 O O . LYS A 1 604 ? -4.286 13.072 1.121 1.00 69.88 604 LYS A O 1
ATOM 4991 N N . ASN A 1 605 ? -4.767 11.094 2.080 1.00 66.31 605 ASN A N 1
ATOM 4992 C CA . ASN A 1 605 ? -6.169 11.053 1.646 1.00 66.31 605 ASN A CA 1
ATOM 4993 C C . ASN A 1 605 ? -7.006 12.156 2.316 1.00 66.31 605 ASN A C 1
ATOM 4995 O O . ASN A 1 605 ? -7.746 12.857 1.633 1.00 66.31 605 ASN A O 1
ATOM 4999 N N . ILE A 1 606 ? -6.800 12.414 3.612 1.00 71.94 606 ILE A N 1
ATOM 5000 C CA . ILE A 1 606 ? -7.411 13.551 4.321 1.00 71.94 606 ILE A CA 1
ATOM 5001 C C . ILE A 1 606 ? -6.934 14.887 3.724 1.00 71.94 606 ILE A C 1
ATOM 5003 O O . ILE A 1 606 ? -7.707 15.838 3.628 1.00 71.94 606 ILE A O 1
ATOM 5007 N N . CYS A 1 607 ? -5.672 14.985 3.294 1.00 58.66 607 CYS A N 1
ATOM 5008 C CA . CYS A 1 607 ? -5.154 16.169 2.606 1.00 58.66 607 CYS A CA 1
ATOM 5009 C C . CYS A 1 607 ? -5.796 16.369 1.225 1.00 58.66 607 CYS A C 1
ATOM 5011 O O . CYS A 1 607 ? -6.088 17.510 0.878 1.00 58.66 607 CYS A O 1
ATOM 5013 N N . LEU A 1 608 ? -6.045 15.293 0.470 1.00 63.84 608 LEU A N 1
ATOM 5014 C CA . LEU A 1 608 ? -6.751 15.333 -0.816 1.00 63.84 608 LEU A CA 1
ATOM 5015 C C . LEU A 1 608 ? -8.224 15.736 -0.643 1.00 63.84 608 LEU A C 1
ATOM 5017 O O . LEU A 1 608 ? -8.687 16.631 -1.348 1.00 63.84 608 LEU A O 1
ATOM 5021 N N . ASP A 1 609 ? -8.917 15.190 0.358 1.00 66.12 609 ASP A N 1
ATOM 5022 C CA . ASP A 1 609 ? -10.286 15.595 0.708 1.00 66.12 609 ASP A CA 1
ATOM 5023 C C . ASP A 1 609 ? -10.353 17.051 1.185 1.00 66.12 609 ASP A C 1
ATOM 5025 O O . ASP A 1 609 ? -11.283 17.790 0.858 1.00 66.12 609 ASP A O 1
ATOM 5029 N N . ASN A 1 610 ? -9.346 17.508 1.933 1.00 66.00 610 ASN A N 1
ATOM 5030 C CA . ASN A 1 610 ? -9.242 18.908 2.334 1.00 66.00 610 ASN A CA 1
ATOM 5031 C C . ASN A 1 610 ? -8.888 19.824 1.157 1.00 66.00 610 ASN A C 1
ATOM 5033 O O . ASN A 1 610 ? -9.313 20.976 1.160 1.00 66.00 610 ASN A O 1
ATOM 5037 N N . PHE A 1 611 ? -8.165 19.335 0.146 1.00 64.06 611 PHE A N 1
ATOM 5038 C CA . PHE A 1 611 ? -7.924 20.066 -1.098 1.00 64.06 611 PHE A CA 1
ATOM 5039 C C . PHE A 1 611 ? -9.216 20.217 -1.905 1.00 64.06 611 PHE A C 1
ATOM 5041 O O . PHE A 1 611 ? -9.522 21.324 -2.334 1.00 64.06 611 PHE A O 1
ATOM 5048 N N . ALA A 1 612 ? -10.026 19.159 -2.005 1.00 66.69 612 ALA A N 1
ATOM 5049 C CA . ALA A 1 612 ? -11.351 19.217 -2.623 1.00 66.69 612 ALA A CA 1
ATOM 5050 C C . ALA A 1 612 ? -12.301 20.166 -1.861 1.00 66.69 612 ALA A C 1
ATOM 5052 O O . ALA A 1 612 ? -13.044 20.941 -2.466 1.00 66.69 612 ALA A O 1
ATOM 5053 N N . LYS A 1 613 ? -12.237 20.182 -0.520 1.00 72.19 613 LYS A N 1
ATOM 5054 C CA . LYS A 1 613 ? -12.975 21.151 0.310 1.00 72.19 613 LYS A CA 1
ATOM 5055 C C . LYS A 1 613 ? -12.451 22.580 0.149 1.00 72.19 613 LYS A C 1
ATOM 5057 O O . LYS A 1 613 ? -13.261 23.497 0.098 1.00 72.19 613 LYS A O 1
ATOM 5062 N N . LEU A 1 614 ? -11.138 22.788 0.041 1.00 66.75 614 LEU A N 1
ATOM 5063 C CA . LEU A 1 614 ? -10.536 24.101 -0.226 1.00 66.75 614 LEU A CA 1
ATOM 5064 C C . LEU A 1 614 ? -10.880 24.609 -1.625 1.00 66.75 614 LEU A C 1
ATOM 5066 O O . LEU A 1 614 ? -11.114 25.799 -1.784 1.00 66.75 614 LEU A O 1
ATOM 5070 N N . GLU A 1 615 ? -10.969 23.727 -2.615 1.00 71.94 615 GLU A N 1
ATOM 5071 C CA . GLU A 1 615 ? -11.428 24.062 -3.961 1.00 71.94 615 GLU A CA 1
ATOM 5072 C C . GLU A 1 615 ? -12.913 24.456 -3.950 1.00 71.94 615 GLU A C 1
ATOM 5074 O O . GLU A 1 615 ? -13.277 25.473 -4.539 1.00 71.94 615 GLU A O 1
ATOM 5079 N N . LYS A 1 616 ? -13.754 23.752 -3.174 1.00 73.88 616 LYS A N 1
ATOM 5080 C CA . LYS A 1 616 ? -15.153 24.145 -2.927 1.00 73.88 616 LYS A CA 1
ATOM 5081 C C . LYS A 1 616 ? -15.249 25.496 -2.210 1.00 73.88 616 LYS A C 1
ATOM 5083 O O . LYS A 1 616 ? -15.977 26.365 -2.671 1.00 73.88 616 LYS A O 1
ATOM 5088 N N . VAL A 1 617 ? -14.458 25.721 -1.157 1.00 74.75 617 VAL A N 1
ATOM 5089 C CA . VAL A 1 617 ? -14.397 27.009 -0.442 1.00 74.75 617 VAL A CA 1
ATOM 5090 C C . VAL A 1 617 ? -13.885 28.123 -1.352 1.00 74.75 617 VAL A C 1
ATOM 5092 O O . VAL A 1 617 ? -14.419 29.220 -1.293 1.00 74.75 617 VAL A O 1
ATOM 5095 N N . ASN A 1 618 ? -12.901 27.871 -2.215 1.00 71.62 618 ASN A N 1
ATOM 5096 C CA . ASN A 1 618 ? -12.380 28.857 -3.162 1.00 71.62 618 ASN A CA 1
ATOM 5097 C C . ASN A 1 618 ? -13.408 29.187 -4.257 1.00 71.62 618 ASN A C 1
ATOM 5099 O O . ASN A 1 618 ? -13.561 30.346 -4.631 1.00 71.62 618 ASN A O 1
ATOM 5103 N N . ASN A 1 619 ? -14.164 28.193 -4.726 1.00 75.06 619 ASN A N 1
ATOM 5104 C CA . ASN A 1 619 ? -15.273 28.395 -5.657 1.00 75.06 619 ASN A CA 1
ATOM 5105 C C . ASN A 1 619 ? -16.429 29.163 -4.998 1.00 75.06 619 ASN A C 1
ATOM 5107 O O . ASN A 1 619 ? -16.947 30.106 -5.595 1.00 75.06 619 ASN A O 1
ATOM 5111 N N . ASP A 1 620 ? -16.769 28.842 -3.749 1.00 74.69 620 ASP A N 1
ATOM 5112 C CA . ASP A 1 620 ? -17.764 29.572 -2.959 1.00 74.69 620 ASP A CA 1
ATOM 5113 C C . ASP A 1 620 ? -17.293 30.994 -2.627 1.00 74.69 620 ASP A C 1
ATOM 5115 O O . ASP A 1 620 ? -18.097 31.924 -2.657 1.00 74.69 620 ASP A O 1
ATOM 5119 N N . LEU A 1 621 ? -15.996 31.199 -2.366 1.00 73.00 621 LEU A N 1
ATOM 5120 C CA . LEU A 1 621 ? -15.397 32.514 -2.139 1.00 73.00 621 LEU A CA 1
ATOM 5121 C C . LEU A 1 621 ? -15.400 33.339 -3.426 1.00 73.00 621 LEU A C 1
ATOM 5123 O O . LEU A 1 621 ? -15.760 34.506 -3.377 1.00 73.00 621 LEU A O 1
ATOM 5127 N N . ASN A 1 622 ? -15.082 32.745 -4.578 1.00 70.00 622 ASN A N 1
ATOM 5128 C CA . ASN A 1 622 ? -15.170 33.406 -5.882 1.00 70.00 622 ASN A CA 1
ATOM 5129 C C . ASN A 1 622 ? -16.617 33.757 -6.244 1.00 70.00 622 ASN A C 1
ATOM 5131 O O . ASN A 1 622 ? -16.874 34.850 -6.748 1.00 70.00 622 ASN A O 1
ATOM 5135 N N . LYS A 1 623 ? -17.572 32.882 -5.913 1.00 76.00 623 LYS A N 1
ATOM 5136 C CA . LYS A 1 623 ? -19.005 33.159 -6.045 1.00 76.00 623 LYS A CA 1
ATOM 5137 C C . LYS A 1 623 ? -19.439 34.293 -5.111 1.00 76.00 623 LYS A C 1
ATOM 5139 O O . LYS A 1 623 ? -20.145 35.193 -5.551 1.00 76.00 623 LYS A O 1
ATOM 5144 N N . LYS A 1 624 ? -18.931 34.325 -3.871 1.00 73.38 624 LYS A N 1
ATOM 5145 C CA . LYS A 1 624 ? -19.120 35.435 -2.922 1.00 73.38 624 LYS A CA 1
ATOM 5146 C C . LYS A 1 624 ? -18.439 36.723 -3.364 1.00 73.38 624 LYS A C 1
ATOM 5148 O O . LYS A 1 624 ? -18.986 37.783 -3.116 1.00 73.38 624 LYS A O 1
ATOM 5153 N N . ILE A 1 625 ? -17.279 36.665 -4.012 1.00 70.50 625 ILE A N 1
ATOM 5154 C CA . ILE A 1 625 ? -16.593 37.832 -4.579 1.00 70.50 625 ILE A CA 1
ATOM 5155 C C . ILE A 1 625 ? -17.406 38.376 -5.758 1.00 70.50 625 ILE A C 1
ATOM 5157 O O . ILE A 1 625 ? -17.611 39.583 -5.825 1.00 70.50 625 ILE A O 1
ATOM 5161 N N . GLN A 1 626 ? -17.952 37.514 -6.625 1.00 70.75 626 GLN A N 1
ATOM 5162 C CA . GLN A 1 626 ? -18.895 37.920 -7.673 1.00 70.75 626 GLN A CA 1
ATOM 5163 C C . GLN A 1 626 ? -20.186 38.520 -7.096 1.00 70.75 626 GLN A C 1
ATOM 5165 O O . GLN A 1 626 ? -20.611 39.582 -7.551 1.00 70.75 626 GLN A O 1
ATOM 5170 N N . GLU A 1 627 ? -20.775 37.903 -6.067 1.00 71.19 627 GLU A N 1
ATOM 5171 C CA . GLU A 1 627 ? -21.941 38.446 -5.356 1.00 71.19 627 GLU A CA 1
ATOM 5172 C C . GLU A 1 627 ? -21.618 39.780 -4.675 1.00 71.19 627 GLU A C 1
ATOM 5174 O O . GLU A 1 627 ? -22.388 40.729 -4.792 1.00 71.19 627 GLU A O 1
ATOM 5179 N N . LEU A 1 628 ? -20.464 39.904 -4.016 1.00 69.25 628 LEU A N 1
ATOM 5180 C CA . LEU A 1 628 ? -19.999 41.147 -3.404 1.00 69.25 628 LEU A CA 1
ATOM 5181 C C . LEU A 1 628 ? -19.716 42.218 -4.457 1.00 69.25 628 LEU A C 1
ATOM 5183 O O . LEU A 1 628 ? -20.036 43.371 -4.206 1.00 69.25 628 LEU A O 1
ATOM 5187 N N . SER A 1 629 ? -19.210 41.872 -5.644 1.00 70.12 629 SER A N 1
ATOM 5188 C CA . SER A 1 629 ? -19.080 42.809 -6.769 1.00 70.12 629 SER A CA 1
ATOM 5189 C C . SER A 1 629 ? -20.442 43.266 -7.301 1.00 70.12 629 SER A C 1
ATOM 5191 O O . SER A 1 629 ? -20.616 44.454 -7.568 1.00 70.12 629 SER A O 1
ATOM 5193 N N . SER A 1 630 ? -21.440 42.378 -7.393 1.00 67.38 630 SER A N 1
ATOM 5194 C CA . SER A 1 630 ? -22.811 42.789 -7.735 1.00 67.38 630 SER A CA 1
ATOM 5195 C C . SER A 1 630 ? -23.463 43.631 -6.633 1.00 67.38 630 SER A C 1
ATOM 5197 O O . SER A 1 630 ? -24.136 44.618 -6.927 1.00 67.38 630 SER A O 1
ATOM 5199 N N . ASN A 1 631 ? -23.185 43.313 -5.366 1.00 62.50 631 ASN A N 1
ATOM 5200 C CA . ASN A 1 631 ? -23.707 44.036 -4.215 1.00 62.50 631 ASN A CA 1
ATOM 5201 C C . ASN A 1 631 ? -23.023 45.397 -4.035 1.00 62.50 631 ASN A C 1
ATOM 5203 O O . ASN A 1 631 ? -23.684 46.341 -3.615 1.00 62.50 631 ASN A O 1
ATOM 5207 N N . LEU A 1 632 ? -21.744 45.540 -4.401 1.00 60.31 632 LEU A N 1
ATOM 5208 C CA . LEU A 1 632 ? -21.023 46.816 -4.405 1.00 60.31 632 LEU A CA 1
ATOM 5209 C C . LEU A 1 632 ? -21.664 47.797 -5.398 1.00 60.31 632 LEU A C 1
ATOM 5211 O O . LEU A 1 632 ? -21.908 48.946 -5.037 1.00 60.31 632 LEU A O 1
ATOM 5215 N N . ASN A 1 633 ? -22.061 47.314 -6.581 1.00 59.62 633 ASN A N 1
ATOM 5216 C CA . ASN A 1 633 ? -22.800 48.113 -7.566 1.00 59.62 633 ASN A CA 1
ATOM 5217 C C . ASN A 1 633 ? -24.194 48.529 -7.053 1.00 59.62 633 ASN A C 1
ATOM 5219 O O . ASN A 1 633 ? -24.628 49.653 -7.290 1.00 59.62 633 ASN A O 1
ATOM 5223 N N . THR A 1 634 ? -24.889 47.676 -6.288 1.00 58.09 634 THR A N 1
ATOM 5224 C CA . THR A 1 634 ? -26.161 48.065 -5.637 1.00 58.09 634 THR A CA 1
ATOM 5225 C C . THR A 1 634 ? -25.969 48.942 -4.392 1.00 58.09 634 THR A C 1
ATOM 5227 O O . THR A 1 634 ? -26.848 49.725 -4.038 1.00 58.09 634 THR A O 1
ATOM 5230 N N . SER A 1 635 ? -24.813 48.841 -3.730 1.00 50.12 635 SER A N 1
ATOM 5231 C CA . SER A 1 635 ? -24.436 49.623 -2.549 1.00 50.12 635 SER A CA 1
ATOM 5232 C C . SER A 1 635 ? -24.065 51.058 -2.925 1.00 50.12 635 SER A C 1
ATOM 5234 O O . SER A 1 635 ? -24.420 51.978 -2.196 1.00 50.12 635 SER A O 1
ATOM 5236 N N . GLU A 1 636 ? -23.459 51.292 -4.093 1.00 57.06 636 GLU A N 1
ATOM 5237 C CA . GLU A 1 636 ? -23.274 52.648 -4.636 1.00 57.06 636 GLU A CA 1
ATOM 5238 C C . GLU A 1 636 ? -24.613 53.354 -4.924 1.00 57.06 636 GLU A C 1
ATOM 5240 O O . GLU A 1 636 ? -24.764 54.541 -4.613 1.00 57.06 636 GLU A O 1
ATOM 5245 N N . ASP A 1 637 ? -25.621 52.624 -5.412 1.00 54.84 637 ASP A N 1
ATOM 5246 C CA . ASP A 1 637 ? -26.982 53.150 -5.596 1.00 54.84 637 ASP A CA 1
ATOM 5247 C C . ASP A 1 637 ? -27.722 53.361 -4.259 1.00 54.84 637 ASP A C 1
ATOM 5249 O O . ASP A 1 637 ? -28.444 54.350 -4.087 1.00 54.84 637 ASP A O 1
ATOM 5253 N N . CYS A 1 638 ? -27.497 52.497 -3.264 1.00 50.62 638 CYS A N 1
ATOM 5254 C CA . CYS A 1 638 ? -28.005 52.694 -1.904 1.00 50.62 638 CYS A CA 1
ATOM 5255 C C . CYS A 1 638 ? -27.300 53.845 -1.168 1.00 50.62 638 CYS A C 1
ATOM 5257 O O . CYS A 1 638 ? -27.972 54.592 -0.461 1.00 50.62 638 CYS A O 1
ATOM 5259 N N . ASN A 1 639 ? -25.999 54.069 -1.367 1.00 53.50 639 ASN A N 1
ATOM 5260 C CA . ASN A 1 639 ? -25.252 55.171 -0.754 1.00 53.50 639 ASN A CA 1
ATOM 5261 C C . ASN A 1 639 ? -25.703 56.540 -1.280 1.00 53.50 639 ASN A C 1
ATOM 5263 O O . ASN A 1 639 ? -25.811 57.482 -0.495 1.00 53.50 639 ASN A O 1
ATOM 5267 N N . LYS A 1 640 ? -26.100 56.649 -2.558 1.00 60.19 640 LYS A N 1
ATOM 5268 C CA . LYS A 1 640 ? -26.804 57.845 -3.067 1.00 60.19 640 LYS A CA 1
ATOM 5269 C C . LYS A 1 640 ? -28.146 58.081 -2.366 1.00 60.19 640 LYS A C 1
ATOM 5271 O O . LYS A 1 640 ? -28.545 59.226 -2.169 1.00 60.19 640 LYS A O 1
ATOM 5276 N N . LYS A 1 641 ? -28.831 57.011 -1.953 1.00 55.44 641 LYS A N 1
ATOM 5277 C CA . LYS A 1 641 ? -30.103 57.064 -1.214 1.00 55.44 641 LYS A CA 1
ATOM 5278 C C . LYS A 1 641 ? -29.911 57.379 0.276 1.00 55.44 641 LYS A C 1
ATOM 5280 O O . LYS A 1 641 ? -30.745 58.067 0.859 1.00 55.44 641 LYS A O 1
ATOM 5285 N N . TYR A 1 642 ? -28.814 56.917 0.879 1.00 50.28 642 TYR A N 1
ATOM 5286 C CA . TYR A 1 642 ? -28.444 57.221 2.263 1.00 50.28 642 TYR A CA 1
ATOM 5287 C C . TYR A 1 642 ? -27.925 58.650 2.432 1.00 50.28 642 TYR A C 1
ATOM 5289 O O . TYR A 1 642 ? -28.232 59.256 3.451 1.00 50.28 642 TYR A O 1
ATOM 5297 N N . LEU A 1 643 ? -27.256 59.237 1.432 1.00 51.75 643 LEU A N 1
ATOM 5298 C CA . LEU A 1 643 ? -26.834 60.644 1.488 1.00 51.75 643 LEU A CA 1
ATOM 5299 C C . LEU A 1 643 ? -28.039 61.601 1.609 1.00 51.75 643 LEU A C 1
ATOM 5301 O O . LEU A 1 643 ? -28.017 62.519 2.418 1.00 51.75 643 LEU A O 1
ATOM 5305 N N . ILE A 1 644 ? -29.144 61.294 0.917 1.00 56.69 644 ILE A N 1
ATOM 5306 C CA . ILE A 1 644 ? -30.419 62.034 1.015 1.00 56.69 644 ILE A CA 1
ATOM 5307 C C . ILE A 1 644 ? -31.124 61.790 2.368 1.00 56.69 644 ILE A C 1
ATOM 5309 O O . ILE A 1 644 ? -31.875 62.633 2.852 1.00 56.69 644 ILE A O 1
ATOM 5313 N N . LYS A 1 645 ? -30.887 60.638 3.012 1.00 54.81 645 LYS A N 1
ATOM 5314 C CA . LYS A 1 645 ? -31.469 60.302 4.323 1.00 54.81 645 LYS A CA 1
ATOM 5315 C C . LYS A 1 645 ? -30.668 60.889 5.493 1.00 54.81 645 LYS A C 1
ATOM 5317 O O . LYS A 1 645 ? -31.262 61.207 6.515 1.00 54.81 645 LYS A O 1
ATOM 5322 N N . VAL A 1 646 ? -29.354 61.064 5.349 1.00 56.28 646 VAL A N 1
ATOM 5323 C CA . VAL A 1 646 ? -28.499 61.705 6.363 1.00 56.28 646 VAL A CA 1
ATOM 5324 C C . VAL A 1 646 ? -28.832 63.195 6.495 1.00 56.28 646 VAL A C 1
ATOM 5326 O O . VAL A 1 646 ? -28.976 63.663 7.619 1.00 56.28 646 VAL A O 1
ATOM 5329 N N . GLU A 1 647 ? -29.111 63.897 5.390 1.00 56.81 647 GLU A N 1
ATOM 5330 C CA . GLU A 1 647 ? -29.588 65.294 5.429 1.00 56.81 647 GLU A CA 1
ATOM 5331 C C . GLU A 1 647 ? -30.964 65.434 6.118 1.00 56.81 647 GLU A C 1
ATOM 5333 O O . GLU A 1 647 ? -31.232 66.434 6.775 1.00 56.81 647 GLU A O 1
ATOM 5338 N N . SER A 1 648 ? -31.815 64.402 6.054 1.00 55.50 648 SER A N 1
ATOM 5339 C CA . SER A 1 648 ? -33.104 64.345 6.767 1.00 55.50 648 SER A CA 1
ATOM 5340 C C . SER A 1 648 ? -32.974 63.982 8.255 1.00 55.50 648 SER A C 1
ATOM 5342 O O . SER A 1 648 ? -33.848 64.345 9.039 1.00 55.50 648 SER A O 1
ATOM 5344 N N . LEU A 1 649 ? -31.925 63.256 8.656 1.00 52.44 649 LEU A N 1
ATOM 5345 C CA . LEU A 1 649 ? -31.701 62.830 10.045 1.00 52.44 649 LEU A CA 1
ATOM 5346 C C . LEU A 1 649 ? -30.927 63.875 10.865 1.00 52.44 649 LEU A C 1
ATOM 5348 O O . LEU A 1 649 ? -30.996 63.860 12.094 1.00 52.44 649 LEU A O 1
ATOM 5352 N N . GLU A 1 650 ? -30.224 64.808 10.217 1.00 53.22 650 GLU A N 1
ATOM 5353 C CA . GLU A 1 650 ? -29.601 65.954 10.894 1.00 53.22 650 GLU A CA 1
ATOM 5354 C C . GLU A 1 650 ? -30.636 66.966 11.427 1.00 53.22 650 GLU A C 1
ATOM 5356 O O . GLU A 1 650 ? -30.383 67.591 12.459 1.00 53.22 650 GLU A O 1
ATOM 5361 N N . GLU A 1 651 ? -31.831 67.055 10.827 1.00 56.25 651 GLU A N 1
ATOM 5362 C CA . GLU A 1 651 ? -32.961 67.820 11.386 1.00 56.25 651 GLU A CA 1
ATOM 5363 C C . GLU A 1 651 ? -33.610 67.114 12.596 1.00 56.25 651 GLU A C 1
ATOM 5365 O O . GLU A 1 651 ? -33.959 67.770 13.578 1.00 56.25 651 GLU A O 1
ATOM 5370 N N . GLU A 1 652 ? -33.683 65.777 12.601 1.00 51.34 652 GLU A N 1
ATOM 5371 C CA . GLU A 1 652 ? -34.284 64.981 13.691 1.00 51.34 652 GLU A CA 1
ATOM 5372 C C . GLU A 1 652 ? -33.376 64.910 14.947 1.00 51.34 652 GLU A C 1
ATOM 5374 O O . GLU A 1 652 ? -33.842 64.825 16.086 1.00 51.34 652 GLU A O 1
ATOM 5379 N N . ASN A 1 653 ? -32.057 65.066 14.773 1.00 51.41 653 ASN A N 1
ATOM 5380 C CA . ASN A 1 653 ? -31.068 65.057 15.863 1.00 51.41 653 ASN A CA 1
ATOM 5381 C C . ASN A 1 653 ? -31.075 66.347 16.724 1.00 51.41 653 ASN A C 1
ATOM 5383 O O . ASN A 1 653 ? -30.525 66.376 17.831 1.00 51.41 653 ASN A O 1
ATOM 5387 N N . VAL A 1 654 ? -31.716 67.425 16.249 1.00 59.62 654 VAL A N 1
ATOM 5388 C CA . VAL A 1 654 ? -31.946 68.654 17.036 1.00 59.62 654 VAL A CA 1
ATOM 5389 C C . VAL A 1 654 ? -33.138 68.490 17.995 1.00 59.62 654 VAL A C 1
ATOM 5391 O O . VAL A 1 654 ? -33.128 69.077 19.081 1.00 59.62 654 VAL A O 1
ATOM 5394 N N . GLU A 1 655 ? -34.110 67.634 17.660 1.00 52.94 655 GLU A N 1
ATOM 5395 C CA . GLU A 1 655 ? -35.289 67.321 18.484 1.00 52.94 655 GLU A CA 1
ATOM 5396 C C . GLU A 1 655 ? -34.914 66.393 19.665 1.00 52.94 655 GLU A C 1
ATOM 5398 O O . GLU A 1 655 ? -35.186 66.717 20.825 1.00 52.94 655 GLU A O 1
ATOM 5403 N N . CYS A 1 656 ? -34.146 65.318 19.424 1.00 50.81 656 CYS A N 1
ATOM 5404 C CA . CYS A 1 656 ? -33.737 64.369 20.478 1.00 50.81 656 CYS A CA 1
ATOM 5405 C C . CYS A 1 656 ? -32.796 64.962 21.547 1.00 50.81 656 CYS A C 1
ATOM 5407 O O . CYS A 1 656 ? -32.741 64.472 22.680 1.00 50.81 656 CYS A O 1
ATOM 5409 N N . LYS A 1 657 ? -32.080 66.056 21.249 1.00 52.94 657 LYS A N 1
ATOM 5410 C CA . LYS A 1 657 ? -31.253 66.761 22.248 1.00 52.94 657 LYS A CA 1
ATOM 5411 C C . LYS A 1 657 ? -32.082 67.520 23.294 1.00 52.94 657 LYS A C 1
ATOM 5413 O O . LYS A 1 657 ? -31.560 67.799 24.374 1.00 52.94 657 LYS A O 1
ATOM 5418 N N . LYS A 1 658 ? -33.356 67.832 23.018 1.00 57.47 658 LYS A N 1
ATOM 5419 C CA . LYS A 1 658 ? -34.278 68.416 24.010 1.00 57.47 658 LYS A CA 1
ATOM 5420 C C . LYS A 1 658 ? -34.872 67.361 24.947 1.00 57.47 658 LYS A C 1
ATOM 5422 O O . LYS A 1 658 ? -34.998 67.636 26.138 1.00 57.47 658 LYS A O 1
ATOM 5427 N N . GLU A 1 659 ? -35.142 66.153 24.457 1.00 53.84 659 GLU A N 1
ATOM 5428 C CA . GLU A 1 659 ? -35.705 65.057 25.265 1.00 53.84 659 GLU A CA 1
ATOM 5429 C C . GLU A 1 659 ? -34.679 64.435 26.231 1.00 53.84 659 GLU A C 1
ATOM 5431 O O . GLU A 1 659 ? -35.016 64.091 27.367 1.00 53.84 659 GLU A O 1
ATOM 5436 N N . LEU A 1 660 ? -33.392 64.402 25.857 1.00 51.81 660 LEU A N 1
ATOM 5437 C CA . LEU A 1 660 ? -32.318 63.902 26.729 1.00 51.81 660 LEU A CA 1
ATOM 5438 C C . LEU A 1 660 ? -32.068 64.794 27.967 1.00 51.81 660 LEU A C 1
ATOM 5440 O O . LEU A 1 660 ? -31.627 64.301 29.007 1.00 51.81 660 LEU A O 1
ATOM 5444 N N . ASN A 1 661 ? -32.378 66.095 27.892 1.00 54.53 661 ASN A N 1
ATOM 5445 C CA . ASN A 1 661 ? -32.279 67.002 29.044 1.00 54.53 661 ASN A CA 1
ATOM 5446 C C . ASN A 1 661 ? -33.482 66.897 29.999 1.00 54.53 661 ASN A C 1
ATOM 5448 O O . ASN A 1 661 ? -33.310 67.154 31.186 1.00 54.53 661 ASN A O 1
ATOM 5452 N N . GLN A 1 662 ? -34.657 66.448 29.536 1.00 58.31 662 GLN A N 1
ATOM 5453 C CA . GLN A 1 662 ? -35.811 66.188 30.411 1.00 58.31 662 GLN A CA 1
ATOM 5454 C C . GLN A 1 662 ? -35.680 64.871 31.196 1.00 58.31 662 GLN A C 1
ATOM 5456 O O . GLN A 1 662 ? -36.109 64.800 32.345 1.00 58.31 662 GLN A O 1
ATOM 5461 N N . GLN A 1 663 ? -35.027 63.839 30.645 1.00 54.81 663 GLN A N 1
ATOM 5462 C CA . GLN A 1 663 ? -34.809 62.581 31.381 1.00 54.81 663 GLN A CA 1
ATOM 5463 C C . GLN A 1 663 ? -33.747 62.683 32.489 1.00 54.81 663 GLN A C 1
ATOM 5465 O O . GLN A 1 663 ? -33.839 61.965 33.486 1.00 54.81 663 GLN A O 1
ATOM 5470 N N . LYS A 1 664 ? -32.782 63.609 32.381 1.00 57.78 664 LYS A N 1
ATOM 5471 C CA . LYS A 1 664 ? -31.784 63.850 33.441 1.00 57.78 664 LYS A CA 1
ATOM 5472 C C . LYS A 1 664 ? -32.373 64.471 34.714 1.00 57.78 664 LYS A C 1
ATOM 5474 O O . LYS A 1 664 ? -31.858 64.194 35.793 1.00 57.78 664 LYS A O 1
ATOM 5479 N N . GLU A 1 665 ? -33.453 65.249 34.619 1.00 56.62 665 GLU A N 1
ATOM 5480 C CA . GLU A 1 665 ? -34.145 65.801 35.797 1.00 56.62 665 GLU A CA 1
ATOM 5481 C C . GLU A 1 665 ? -35.010 64.748 36.519 1.00 56.62 665 GLU A C 1
ATOM 5483 O O . GLU A 1 665 ? -35.129 64.779 37.743 1.00 56.62 665 GLU A O 1
ATOM 5488 N N . ILE A 1 666 ? -35.535 63.749 35.798 1.00 56.44 666 ILE A N 1
ATOM 5489 C CA . ILE A 1 666 ? -36.363 62.673 36.374 1.00 56.44 666 ILE A CA 1
ATOM 5490 C C . ILE A 1 666 ? -35.509 61.651 37.150 1.00 56.44 666 ILE A C 1
ATOM 5492 O O . ILE A 1 666 ? -35.925 61.169 38.205 1.00 56.44 666 ILE A O 1
ATOM 5496 N N . SER A 1 667 ? -34.282 61.362 36.700 1.00 54.03 667 SER A N 1
ATOM 5497 C CA . SER A 1 667 ? -33.382 60.431 37.402 1.00 54.03 667 SER A CA 1
ATOM 5498 C C . SER A 1 667 ? -32.842 60.965 38.738 1.00 54.03 667 SER A C 1
ATOM 5500 O O . SER A 1 667 ? -32.535 60.160 39.616 1.00 54.03 667 SER A O 1
ATOM 5502 N N . GLN A 1 668 ? -32.775 62.288 38.940 1.00 55.09 668 GLN A N 1
ATOM 5503 C CA . GLN A 1 668 ? -32.369 62.876 40.226 1.00 55.09 668 GLN A CA 1
ATOM 5504 C C . GLN A 1 668 ? -33.511 62.831 41.264 1.00 55.09 668 GLN A C 1
ATOM 5506 O O . GLN A 1 668 ? -33.250 62.611 42.442 1.00 55.09 668 GLN A O 1
ATOM 5511 N N . SER A 1 669 ? -34.777 62.932 40.831 1.00 59.19 669 SER A N 1
ATOM 5512 C CA . SER A 1 669 ? -35.957 62.854 41.714 1.00 59.19 669 SER A CA 1
ATOM 5513 C C . SER A 1 669 ? -36.225 61.442 42.259 1.00 59.19 669 SER A C 1
ATOM 5515 O O . SER A 1 669 ? -36.666 61.299 43.396 1.00 59.19 669 SER A O 1
ATOM 5517 N N . LEU A 1 670 ? -35.949 60.391 41.477 1.00 55.19 670 LEU A N 1
ATOM 5518 C CA . LEU A 1 670 ? -36.151 58.991 41.894 1.00 55.19 670 LEU A CA 1
ATOM 5519 C C . LEU A 1 670 ? -35.061 58.483 42.858 1.00 55.19 670 LEU A C 1
ATOM 5521 O O . LEU A 1 670 ? -35.302 57.557 43.634 1.00 55.19 670 LEU A O 1
ATOM 5525 N N . SER A 1 671 ? -33.878 59.105 42.848 1.00 55.56 671 SER A N 1
ATOM 5526 C CA . SER A 1 671 ? -32.787 58.790 43.783 1.00 55.56 671 SER A CA 1
ATOM 5527 C C . SER A 1 671 ? -33.088 59.262 45.216 1.00 55.56 671 SER A C 1
ATOM 5529 O O . SER A 1 671 ? -32.679 58.610 46.181 1.00 55.56 671 SER A O 1
ATOM 5531 N N . ASP A 1 672 ? -33.845 60.353 45.365 1.00 54.66 672 ASP A N 1
ATOM 5532 C CA . ASP A 1 672 ? -34.224 60.904 46.671 1.00 54.66 672 ASP A CA 1
ATOM 5533 C C . ASP A 1 672 ? -35.439 60.167 47.287 1.00 54.66 672 ASP A C 1
ATOM 5535 O O . ASP A 1 672 ? -35.532 60.039 48.509 1.00 54.66 672 ASP A O 1
ATOM 5539 N N . GLU A 1 673 ? -36.318 59.569 46.469 1.00 56.16 673 GLU A N 1
ATOM 5540 C CA . GLU A 1 673 ? -37.458 58.747 46.927 1.00 56.16 673 GLU A CA 1
ATOM 5541 C C . GLU A 1 673 ? -37.054 57.339 47.409 1.00 56.16 673 GLU A C 1
ATOM 5543 O O . GLU A 1 673 ? -37.634 56.809 48.366 1.00 56.16 673 GLU A O 1
ATOM 5548 N N . LEU A 1 674 ? -36.018 56.737 46.813 1.00 56.31 674 LEU A N 1
ATOM 5549 C CA . LEU A 1 674 ? -35.534 55.408 47.207 1.00 56.31 674 LEU A CA 1
ATOM 5550 C C . LEU A 1 674 ? -34.827 55.428 48.578 1.00 56.31 674 LEU A C 1
ATOM 5552 O O . LEU A 1 674 ? -34.925 54.467 49.344 1.00 56.31 674 LEU A O 1
ATOM 5556 N N . SER A 1 675 ? -34.211 56.558 48.942 1.00 54.03 675 SER A N 1
ATOM 5557 C CA . SER A 1 675 ? -33.581 56.762 50.257 1.00 54.03 675 SER A CA 1
ATOM 5558 C C . SER A 1 675 ? -34.603 56.943 51.395 1.00 54.03 675 SER A C 1
ATOM 5560 O O . SER A 1 675 ? -34.298 56.644 52.549 1.00 54.03 675 SER A O 1
ATOM 5562 N N . ALA A 1 676 ? -35.842 57.352 51.090 1.00 57.16 676 ALA A N 1
ATOM 5563 C CA . ALA A 1 676 ? -36.925 57.498 52.070 1.00 57.16 676 ALA A CA 1
ATOM 5564 C C . ALA A 1 676 ? -37.709 56.191 52.332 1.00 57.16 676 ALA A C 1
ATOM 5566 O O . ALA A 1 676 ? -38.252 56.009 53.424 1.00 57.16 676 ALA A O 1
ATOM 5567 N N . SER A 1 677 ? -37.742 55.250 51.377 1.00 54.44 677 SER A N 1
ATOM 5568 C CA . SER A 1 677 ? -38.403 53.940 51.559 1.00 54.44 677 SER A CA 1
ATOM 5569 C C . SER A 1 677 ? -37.587 52.949 52.395 1.00 54.44 677 SER A C 1
ATOM 5571 O O . SER A 1 677 ? -38.167 52.137 53.118 1.00 54.44 677 SER A O 1
ATOM 5573 N N . ILE A 1 678 ? -36.253 53.048 52.375 1.00 54.28 678 ILE A N 1
ATOM 5574 C CA . ILE A 1 678 ? -35.367 52.178 53.169 1.00 54.28 678 ILE A CA 1
ATOM 5575 C C . ILE A 1 678 ? -35.501 52.467 54.682 1.00 54.28 678 ILE A C 1
ATOM 5577 O O . ILE A 1 678 ? -35.400 51.547 55.488 1.00 54.28 678 ILE A O 1
ATOM 5581 N N . LEU A 1 679 ? -35.878 53.692 55.078 1.00 49.66 679 LEU A N 1
ATOM 5582 C CA . LEU A 1 679 ? -36.073 54.084 56.486 1.00 49.66 679 LEU A CA 1
ATOM 5583 C C . LEU A 1 679 ? -37.453 53.692 57.077 1.00 49.66 679 LEU A C 1
ATOM 5585 O O . LEU A 1 679 ? -37.656 53.784 58.286 1.00 49.66 679 LEU A O 1
ATOM 5589 N N . ASN A 1 680 ? -38.408 53.239 56.249 1.00 52.84 680 ASN A N 1
ATOM 5590 C CA . ASN A 1 680 ? -39.748 52.809 56.689 1.00 52.84 680 ASN A CA 1
ATOM 5591 C C . ASN A 1 680 ? -39.894 51.281 56.836 1.00 52.84 680 ASN A C 1
ATOM 5593 O O . ASN A 1 680 ? -40.824 50.825 57.504 1.00 52.84 680 ASN A O 1
ATOM 5597 N N . PHE A 1 681 ? -38.972 50.482 56.285 1.00 52.91 681 PHE A N 1
ATOM 5598 C CA . PHE A 1 681 ? -39.008 49.016 56.405 1.00 52.91 681 PHE A CA 1
ATOM 5599 C C . PHE A 1 681 ? -38.411 48.509 57.736 1.00 52.91 681 PHE A C 1
ATOM 5601 O O . PHE A 1 681 ? -38.878 47.509 58.279 1.00 52.91 681 PHE A O 1
ATOM 5608 N N . GLU A 1 682 ? -37.479 49.255 58.347 1.00 49.06 682 GLU A N 1
ATOM 5609 C CA . GLU A 1 682 ? -36.929 48.955 59.686 1.00 49.06 682 GLU A CA 1
ATOM 5610 C C . GLU A 1 682 ? -37.947 49.137 60.830 1.00 49.06 682 GLU A C 1
ATOM 5612 O O . GLU A 1 682 ? -37.765 48.599 61.921 1.00 49.06 682 GLU A O 1
ATOM 5617 N N . LYS A 1 683 ? -39.069 49.832 60.590 1.00 48.81 683 LYS A N 1
ATOM 5618 C CA . LYS A 1 683 ? -40.122 50.053 61.596 1.00 48.81 683 LYS A CA 1
ATOM 5619 C C . LYS A 1 683 ? -41.188 48.946 61.628 1.00 48.81 683 LYS A C 1
ATOM 5621 O O . LYS A 1 683 ? -41.860 48.799 62.640 1.00 48.81 683 LYS A O 1
ATOM 5626 N N . CYS A 1 684 ? -41.321 48.143 60.567 1.00 46.56 684 CYS A N 1
ATOM 5627 C CA . CYS A 1 684 ? -42.323 47.068 60.476 1.00 46.56 684 CYS A CA 1
ATOM 5628 C C . CYS A 1 684 ? -41.822 45.724 61.047 1.00 46.56 684 CYS A C 1
ATOM 5630 O O . CYS A 1 684 ? -42.620 44.856 61.392 1.00 46.56 684 CYS A O 1
ATOM 5632 N N . ASN A 1 685 ? -40.504 45.575 61.233 1.00 52.22 685 ASN A N 1
ATOM 5633 C CA . ASN A 1 685 ? -39.896 44.359 61.782 1.00 52.22 685 ASN A CA 1
ATOM 5634 C C . ASN A 1 685 ? -39.965 44.277 63.326 1.00 52.22 685 ASN A C 1
ATOM 5636 O O . ASN A 1 685 ? -39.857 43.193 63.884 1.00 52.22 685 ASN A O 1
ATOM 5640 N N . ASN A 1 686 ? -40.220 45.398 64.019 1.00 47.84 686 ASN A N 1
ATOM 5641 C CA . ASN A 1 686 ? -40.318 45.453 65.488 1.00 47.84 686 ASN A CA 1
ATOM 5642 C C . ASN A 1 686 ? -41.734 45.173 66.048 1.00 47.84 686 ASN A C 1
ATOM 5644 O O . ASN A 1 686 ? -41.882 45.016 67.258 1.00 47.84 686 ASN A O 1
ATOM 5648 N N . ASP A 1 687 ? -42.769 45.065 65.203 1.00 48.12 687 ASP A N 1
ATOM 5649 C CA . ASP A 1 687 ? -44.156 44.810 65.643 1.00 48.12 687 ASP A CA 1
ATOM 5650 C C . ASP A 1 687 ? -44.608 43.340 65.483 1.00 48.12 687 ASP A C 1
ATOM 5652 O O . ASP A 1 687 ? -45.608 42.939 66.082 1.00 48.12 687 ASP A O 1
ATOM 5656 N N . LEU A 1 688 ? -43.849 42.493 64.769 1.00 46.12 688 LEU A N 1
ATOM 5657 C CA . LEU A 1 688 ? -44.145 41.054 64.636 1.00 46.12 688 LEU A CA 1
ATOM 5658 C C . LEU A 1 688 ? -43.607 40.220 65.819 1.00 46.12 688 LEU A C 1
ATOM 5660 O O . LEU A 1 688 ? -44.162 39.175 66.157 1.00 46.12 688 LEU A O 1
ATOM 5664 N N . GLU A 1 689 ? -42.577 40.717 66.511 1.00 44.19 689 GLU A N 1
ATOM 5665 C CA . GLU A 1 689 ? -41.988 40.093 67.709 1.00 44.19 689 GLU A CA 1
ATOM 5666 C C . GLU A 1 689 ? -42.906 40.221 68.949 1.00 44.19 689 GLU A C 1
ATOM 5668 O O . GLU A 1 689 ? -42.759 39.504 69.940 1.00 44.19 689 GLU A O 1
ATOM 5673 N N . ARG A 1 690 ? -43.943 41.071 68.869 1.00 42.75 690 ARG A N 1
ATOM 5674 C CA . ARG A 1 690 ? -44.949 41.282 69.923 1.00 42.75 690 ARG A CA 1
ATOM 5675 C C . ARG A 1 690 ? -46.180 40.365 69.805 1.00 42.75 690 ARG A C 1
ATOM 5677 O O . ARG A 1 690 ? -46.939 40.258 70.764 1.00 42.75 690 ARG A O 1
ATOM 5684 N N . THR A 1 691 ? -46.373 39.653 68.687 1.00 45.09 691 THR A N 1
ATOM 5685 C CA . THR A 1 691 ? -47.555 38.790 68.442 1.00 45.09 691 THR A CA 1
ATOM 5686 C C . THR A 1 691 ? -47.304 37.287 68.642 1.00 45.09 691 THR A C 1
ATOM 5688 O O . THR A 1 691 ? -48.168 36.473 68.320 1.00 45.09 691 THR A O 1
ATOM 5691 N N . LEU A 1 692 ? -46.154 36.893 69.204 1.00 37.59 692 LEU A N 1
ATOM 5692 C CA . LEU A 1 692 ? -45.879 35.499 69.595 1.00 37.59 692 LEU A CA 1
ATOM 5693 C C . LEU A 1 692 ? -46.063 35.245 71.108 1.00 37.59 692 LEU A C 1
ATOM 5695 O O . LEU A 1 692 ? -45.999 34.100 71.548 1.00 37.59 692 LEU A O 1
ATOM 5699 N N . ASN A 1 693 ? -46.334 36.287 71.907 1.00 40.16 693 ASN A N 1
ATOM 5700 C CA . ASN A 1 693 ? -46.326 36.209 73.375 1.00 40.16 693 ASN A CA 1
ATOM 5701 C C . ASN A 1 693 ? -47.722 36.162 74.046 1.00 40.16 693 ASN A C 1
ATOM 5703 O O . ASN A 1 693 ? -47.816 36.240 75.266 1.00 40.16 693 ASN A O 1
ATOM 5707 N N . GLU A 1 694 ? -48.817 36.003 73.287 1.00 39.00 694 GLU A N 1
ATOM 5708 C CA . GLU A 1 694 ? -50.200 36.042 73.822 1.00 39.00 694 GLU A CA 1
ATOM 5709 C C . GLU A 1 694 ? -51.110 34.883 73.365 1.00 39.00 694 GLU A C 1
ATOM 5711 O O . GLU A 1 694 ? -52.323 35.032 73.225 1.00 39.00 694 GLU A O 1
ATOM 5716 N N . LYS A 1 695 ? -50.568 33.674 73.175 1.00 36.72 695 LYS A N 1
ATOM 5717 C CA . LYS A 1 695 ? -51.405 32.481 72.932 1.00 36.72 695 LYS A CA 1
ATOM 5718 C C . LYS A 1 695 ? -51.023 31.296 73.814 1.00 36.72 695 LYS A C 1
ATOM 5720 O O . LYS A 1 695 ? -50.825 30.195 73.322 1.00 36.72 695 LYS A O 1
ATOM 5725 N N . ASN A 1 696 ? -50.911 31.532 75.124 1.00 38.66 696 ASN A N 1
ATOM 5726 C CA . ASN A 1 696 ? -50.604 30.479 76.098 1.00 38.66 696 ASN A CA 1
ATOM 5727 C C . ASN A 1 696 ? -51.340 30.622 77.443 1.00 38.66 696 ASN A C 1
ATOM 5729 O O . ASN A 1 696 ? -50.739 30.533 78.509 1.00 38.66 696 ASN A O 1
ATOM 5733 N N . ILE A 1 697 ? -52.667 30.792 77.420 1.00 33.88 697 ILE A N 1
ATOM 5734 C CA . ILE A 1 697 ? -53.497 30.625 78.625 1.00 33.88 697 ILE A CA 1
ATOM 5735 C C . ILE A 1 697 ? -54.779 29.863 78.273 1.00 33.88 697 ILE A C 1
ATOM 5737 O O . ILE A 1 697 ? -55.699 30.439 77.702 1.00 33.88 697 ILE A O 1
ATOM 5741 N N . CYS A 1 698 ? -54.801 28.564 78.596 1.00 31.86 698 CYS A N 1
ATOM 5742 C CA . CYS A 1 698 ? -55.900 27.839 79.259 1.00 31.86 698 CYS A CA 1
ATOM 5743 C C . CYS A 1 698 ? -55.715 26.322 79.103 1.00 31.86 698 CYS A C 1
ATOM 5745 O O . CYS A 1 698 ? -56.072 25.760 78.073 1.00 31.86 698 CYS A O 1
ATOM 5747 N N . LEU A 1 699 ? -55.217 25.657 80.149 1.00 32.91 699 LEU A N 1
ATOM 5748 C CA . LEU A 1 699 ? -55.940 24.585 80.851 1.00 32.91 699 LEU A CA 1
ATOM 5749 C C . LEU A 1 699 ? -55.047 24.005 81.951 1.00 32.91 699 LEU A C 1
ATOM 5751 O O . LEU A 1 699 ? -54.201 23.143 81.730 1.00 32.91 699 LEU A O 1
ATOM 5755 N N . GLY A 1 700 ? -55.267 24.508 83.164 1.00 34.47 700 GLY A N 1
ATOM 5756 C CA . GLY A 1 700 ? -54.837 23.853 84.385 1.00 34.47 700 GLY A CA 1
ATOM 5757 C C . GLY A 1 700 ? -55.801 22.727 84.739 1.00 34.47 700 GLY A C 1
ATOM 5758 O O . GLY A 1 700 ? -57.015 22.921 84.724 1.00 34.47 700 GLY A O 1
ATOM 5759 N N . ASN A 1 701 ? -55.230 21.561 85.033 1.00 42.53 701 ASN A N 1
ATOM 5760 C CA . ASN A 1 701 ? -55.611 20.633 86.101 1.00 42.53 701 ASN A CA 1
ATOM 5761 C C . ASN A 1 701 ? -54.860 19.329 85.852 1.00 42.53 701 ASN A C 1
ATOM 5763 O O . ASN A 1 701 ? -55.335 18.580 85.023 1.00 42.53 701 ASN A O 1
ATOM 5767 N N . PHE A 1 702 ? -53.742 19.039 86.535 1.00 37.12 702 PHE A N 1
ATOM 5768 C CA . PHE A 1 702 ? -53.303 17.653 86.818 1.00 37.12 702 PHE A CA 1
ATOM 5769 C C . PHE A 1 702 ? -52.095 17.590 87.782 1.00 37.12 702 PHE A C 1
ATOM 5771 O O . PHE A 1 702 ? -51.118 16.884 87.555 1.00 37.12 702 PHE A O 1
ATOM 5778 N N . ALA A 1 703 ? -52.194 18.234 88.950 1.00 43.31 703 ALA A N 1
ATOM 5779 C CA . ALA A 1 703 ? -51.193 18.151 90.033 1.00 43.31 703 ALA A CA 1
ATOM 5780 C C . ALA A 1 703 ? -51.118 16.771 90.746 1.00 43.31 703 ALA A C 1
ATOM 5782 O O . ALA A 1 703 ? -50.611 16.649 91.857 1.00 43.31 703 ALA A O 1
ATOM 5783 N N . LYS A 1 704 ? -51.651 15.706 90.133 1.00 48.06 704 LYS A N 1
ATOM 5784 C CA . LYS A 1 704 ? -51.491 14.309 90.582 1.00 48.06 704 LYS A CA 1
ATOM 5785 C C . LYS A 1 704 ? -50.867 13.394 89.519 1.00 48.06 704 LYS A C 1
ATOM 5787 O O . LYS A 1 704 ? -50.589 12.243 89.835 1.00 48.06 704 LYS A O 1
ATOM 5792 N N . LEU A 1 705 ? -50.602 13.895 88.304 1.00 45.47 705 LEU A N 1
ATOM 5793 C CA . LEU A 1 705 ? -49.832 13.170 87.285 1.00 45.47 705 LEU A CA 1
ATOM 5794 C C . LEU A 1 705 ? -48.322 13.410 87.409 1.00 45.47 705 LEU A C 1
ATOM 5796 O O . LEU A 1 705 ? -47.559 12.558 86.990 1.00 45.47 705 LEU A O 1
ATOM 5800 N N . GLU A 1 706 ? -47.886 14.514 88.014 1.00 46.97 706 GLU A N 1
ATOM 5801 C CA . GLU A 1 706 ? -46.486 14.974 88.017 1.00 46.97 706 GLU A CA 1
ATOM 5802 C C . GLU A 1 706 ? -45.508 13.959 88.637 1.00 46.97 706 GLU A C 1
ATOM 5804 O O . GLU A 1 706 ? -44.452 13.701 88.080 1.00 46.97 706 GLU A O 1
ATOM 5809 N N . LYS A 1 707 ? -45.911 13.238 89.694 1.00 52.12 707 LYS A N 1
ATOM 5810 C CA . LYS A 1 707 ? -45.069 12.195 90.311 1.00 52.12 707 LYS A CA 1
ATOM 5811 C C . LYS A 1 707 ? -45.019 10.880 89.513 1.00 52.12 707 LYS A C 1
ATOM 5813 O O . LYS A 1 707 ? -44.021 10.176 89.552 1.00 52.12 707 LYS A O 1
ATOM 5818 N N . VAL A 1 708 ? -46.085 10.555 88.773 1.00 53.88 708 VAL A N 1
ATOM 5819 C CA . VAL A 1 708 ? -46.127 9.394 87.860 1.00 53.88 708 VAL A CA 1
ATOM 5820 C C . VAL A 1 708 ? -45.419 9.723 86.542 1.00 53.88 708 VAL A C 1
ATOM 5822 O O . VAL A 1 708 ? -44.797 8.846 85.957 1.00 53.88 708 VAL A O 1
ATOM 5825 N N . VAL A 1 709 ? -45.463 10.987 86.112 1.00 56.00 709 VAL A N 1
ATOM 5826 C CA . VAL A 1 709 ? -44.746 11.540 84.959 1.00 56.00 709 VAL A CA 1
ATOM 5827 C C . VAL A 1 709 ? -43.258 11.682 85.252 1.00 56.00 709 VAL A C 1
ATOM 5829 O O . VAL A 1 709 ? -42.486 11.395 84.357 1.00 56.00 709 VAL A O 1
ATOM 5832 N N . ASP A 1 710 ? -42.825 12.007 86.470 1.00 58.53 710 ASP A N 1
ATOM 5833 C CA . ASP A 1 710 ? -41.398 12.010 86.828 1.00 58.53 710 ASP A CA 1
ATOM 5834 C C . ASP A 1 710 ? -40.810 10.592 86.887 1.00 58.53 710 ASP A C 1
ATOM 5836 O O . ASP A 1 710 ? -39.720 10.358 86.362 1.00 58.53 710 ASP A O 1
ATOM 5840 N N . ASP A 1 711 ? -41.547 9.612 87.423 1.00 60.50 711 ASP A N 1
ATOM 5841 C CA . ASP A 1 711 ? -41.121 8.205 87.408 1.00 60.50 711 ASP A CA 1
ATOM 5842 C C . ASP A 1 711 ? -41.178 7.599 85.986 1.00 60.50 711 ASP A C 1
ATOM 5844 O O . ASP A 1 711 ? -40.288 6.833 85.604 1.00 60.50 711 ASP A O 1
ATOM 5848 N N . LEU A 1 712 ? -42.163 7.980 85.157 1.00 56.00 712 LEU A N 1
ATOM 5849 C CA . LEU A 1 712 ? -42.217 7.622 83.732 1.00 56.00 712 LEU A CA 1
ATOM 5850 C C . LEU A 1 712 ? -41.172 8.365 82.899 1.00 56.00 712 LEU A C 1
ATOM 5852 O O . LEU A 1 712 ? -40.616 7.749 82.002 1.00 56.00 712 LEU A O 1
ATOM 5856 N N . ASN A 1 713 ? -40.852 9.628 83.180 1.00 59.94 713 ASN A N 1
ATOM 5857 C CA . ASN A 1 713 ? -39.827 10.407 82.478 1.00 59.94 713 ASN A CA 1
ATOM 5858 C C . ASN A 1 713 ? -38.433 9.911 82.831 1.00 59.94 713 ASN A C 1
ATOM 5860 O O . ASN A 1 713 ? -37.591 9.828 81.947 1.00 59.94 713 ASN A O 1
ATOM 5864 N N . LYS A 1 714 ? -38.200 9.494 84.078 1.00 65.44 714 LYS A N 1
ATOM 5865 C CA . LYS A 1 714 ? -36.948 8.852 84.482 1.00 65.44 714 LYS A CA 1
ATOM 5866 C C . LYS A 1 714 ? -36.781 7.485 83.810 1.00 65.44 714 LYS A C 1
ATOM 5868 O O . LYS A 1 714 ? -35.706 7.184 83.301 1.00 65.44 714 LYS A O 1
ATOM 5873 N N . LYS A 1 715 ? -37.866 6.708 83.695 1.00 60.38 715 LYS A N 1
ATOM 5874 C CA . LYS A 1 715 ? -37.880 5.427 82.966 1.00 60.38 715 LYS A CA 1
ATOM 5875 C C . LYS A 1 715 ? -37.850 5.595 81.439 1.00 60.38 715 LYS A C 1
ATOM 5877 O O . LYS A 1 715 ? -37.305 4.743 80.751 1.00 60.38 715 LYS A O 1
ATOM 5882 N N . THR A 1 716 ? -38.368 6.707 80.914 1.00 60.06 716 THR A N 1
ATOM 5883 C CA . THR A 1 716 ? -38.301 7.108 79.496 1.00 60.06 716 THR A CA 1
ATOM 5884 C C . THR A 1 716 ? -36.929 7.679 79.148 1.00 60.06 716 THR A C 1
ATOM 5886 O O . THR A 1 716 ? -36.452 7.430 78.052 1.00 60.06 716 THR A O 1
ATOM 5889 N N . GLN A 1 717 ? -36.242 8.365 80.066 1.00 62.38 717 GLN A N 1
ATOM 5890 C CA . GLN A 1 717 ? -34.839 8.764 79.913 1.00 62.38 717 GLN A CA 1
ATOM 5891 C C . GLN A 1 717 ? -33.894 7.558 79.984 1.00 62.38 717 GLN A C 1
ATOM 5893 O O . GLN A 1 717 ? -32.967 7.501 79.185 1.00 62.38 717 GLN A O 1
ATOM 5898 N N . GLU A 1 718 ? -34.146 6.572 80.857 1.00 64.06 718 GLU A N 1
ATOM 5899 C CA . GLU A 1 718 ? -33.413 5.290 80.865 1.00 64.06 718 GLU A CA 1
ATOM 5900 C C . GLU A 1 718 ? -33.704 4.434 79.623 1.00 64.06 718 GLU A C 1
ATOM 5902 O O . GLU A 1 718 ? -32.798 3.822 79.062 1.00 64.06 718 GLU A O 1
ATOM 5907 N N . LEU A 1 719 ? -34.954 4.389 79.150 1.00 60.91 719 LEU A N 1
ATOM 5908 C CA . LEU A 1 719 ? -35.287 3.723 77.889 1.00 60.91 719 LEU A CA 1
ATOM 5909 C C . LEU A 1 719 ? -34.735 4.486 76.684 1.00 60.91 719 LEU A C 1
ATOM 5911 O O . LEU A 1 719 ? -34.298 3.835 75.754 1.00 60.91 719 LEU A O 1
ATOM 5915 N N . SER A 1 720 ? -34.686 5.819 76.700 1.00 60.34 720 SER A N 1
ATOM 5916 C CA . SER A 1 720 ? -34.117 6.652 75.631 1.00 60.34 720 SER A CA 1
ATOM 5917 C C . SER A 1 720 ? -32.589 6.576 75.592 1.00 60.34 720 SER A C 1
ATOM 5919 O O . SER A 1 720 ? -32.016 6.513 74.512 1.00 60.34 720 SER A O 1
ATOM 5921 N N . SER A 1 721 ? -31.896 6.487 76.731 1.00 61.66 721 SER A N 1
ATOM 5922 C CA . SER A 1 721 ? -30.446 6.240 76.749 1.00 61.66 721 SER A CA 1
ATOM 5923 C C . SER A 1 721 ? -30.093 4.811 76.307 1.00 61.66 721 SER A C 1
ATOM 5925 O O . SER A 1 721 ? -29.115 4.618 75.582 1.00 61.66 721 SER A O 1
ATOM 5927 N N . ASN A 1 722 ? -30.926 3.818 76.643 1.00 59.72 722 ASN A N 1
ATOM 5928 C CA . ASN A 1 722 ? -30.799 2.445 76.138 1.00 59.72 722 ASN A CA 1
ATOM 5929 C C . ASN A 1 722 ? -31.214 2.307 74.658 1.00 59.72 722 ASN A C 1
ATOM 5931 O O . ASN A 1 722 ? -30.615 1.523 73.924 1.00 59.72 722 ASN A O 1
ATOM 5935 N N . LEU A 1 723 ? -32.194 3.087 74.189 1.00 58.72 723 LEU A N 1
ATOM 5936 C CA . LEU A 1 723 ? -32.591 3.139 72.781 1.00 58.72 723 LEU A CA 1
ATOM 5937 C C . LEU A 1 723 ? -31.504 3.829 71.961 1.00 58.72 723 LEU A C 1
ATOM 5939 O O . LEU A 1 723 ? -31.090 3.264 70.969 1.00 58.72 723 LEU A O 1
ATOM 5943 N N . ASN A 1 724 ? -30.956 4.959 72.418 1.00 60.12 724 ASN A N 1
ATOM 5944 C CA . ASN A 1 724 ? -29.864 5.661 71.740 1.00 60.12 724 ASN A CA 1
ATOM 5945 C C . ASN A 1 724 ? -28.588 4.812 71.662 1.00 60.12 724 ASN A C 1
ATOM 5947 O O . ASN A 1 724 ? -27.917 4.826 70.640 1.00 60.12 724 ASN A O 1
ATOM 5951 N N . THR A 1 725 ? -28.264 4.017 72.688 1.00 61.12 725 THR A N 1
ATOM 5952 C CA . THR A 1 725 ? -27.128 3.073 72.625 1.00 61.12 725 THR A CA 1
ATOM 5953 C C . THR A 1 725 ? -27.423 1.848 71.751 1.00 61.12 725 THR A C 1
ATOM 5955 O O . THR A 1 725 ? -26.524 1.355 71.070 1.00 61.12 725 THR A O 1
ATOM 5958 N N . SER A 1 726 ? -28.676 1.383 71.693 1.00 57.34 726 SER A N 1
ATOM 5959 C CA . SER A 1 726 ? -29.121 0.363 70.731 1.00 57.34 726 SER A CA 1
ATOM 5960 C C . SER A 1 726 ? -29.188 0.895 69.294 1.00 57.34 726 SER A C 1
ATOM 5962 O O . SER A 1 726 ? -28.962 0.135 68.359 1.00 57.34 726 SER A O 1
ATOM 5964 N N . GLU A 1 727 ? -29.495 2.174 69.102 1.00 59.06 727 GLU A N 1
ATOM 5965 C CA . GLU A 1 727 ? -29.624 2.852 67.814 1.00 59.06 727 GLU A CA 1
ATOM 5966 C C . GLU A 1 727 ? -28.246 3.250 67.276 1.00 59.06 727 GLU A C 1
ATOM 5968 O O . GLU A 1 727 ? -28.005 3.097 66.085 1.00 59.06 727 GLU A O 1
ATOM 5973 N N . ASP A 1 728 ? -27.292 3.605 68.143 1.00 61.12 728 ASP A N 1
ATOM 5974 C CA . ASP A 1 728 ? -25.867 3.711 67.796 1.00 61.12 728 ASP A CA 1
ATOM 5975 C C . ASP A 1 728 ? -25.255 2.345 67.460 1.00 61.12 728 ASP A C 1
ATOM 5977 O O . ASP A 1 728 ? -24.468 2.230 66.518 1.00 61.12 728 ASP A O 1
ATOM 5981 N N . CYS A 1 729 ? -25.633 1.280 68.180 1.00 60.09 729 CYS A N 1
ATOM 5982 C CA . CYS A 1 729 ? -25.248 -0.085 67.818 1.00 60.09 729 CYS A CA 1
ATOM 5983 C C . CYS A 1 729 ? -25.870 -0.509 66.481 1.00 60.09 729 CYS A C 1
ATOM 5985 O O . CYS A 1 729 ? -25.159 -1.045 65.637 1.00 60.09 729 CYS A O 1
ATOM 5987 N N . ASN A 1 730 ? -27.151 -0.220 66.238 1.00 62.09 730 ASN A N 1
ATOM 5988 C CA . ASN A 1 730 ? -27.811 -0.517 64.966 1.00 62.09 730 ASN A CA 1
ATOM 5989 C C . ASN A 1 730 ? -27.274 0.340 63.816 1.00 62.09 730 ASN A C 1
ATOM 5991 O O . ASN A 1 730 ? -27.123 -0.184 62.721 1.00 62.09 730 ASN A O 1
ATOM 5995 N N . LYS A 1 731 ? -26.895 1.603 64.044 1.00 67.56 731 LYS A N 1
ATOM 5996 C CA . LYS A 1 731 ? -26.171 2.422 63.059 1.00 67.56 731 LYS A CA 1
ATOM 5997 C C . LYS A 1 731 ? -24.784 1.854 62.780 1.00 67.56 731 LYS A C 1
ATOM 5999 O O . LYS A 1 731 ? -24.396 1.778 61.622 1.00 67.56 731 LYS A O 1
ATOM 6004 N N . LYS A 1 732 ? -24.057 1.377 63.797 1.00 68.69 732 LYS A N 1
ATOM 6005 C CA . LYS A 1 732 ? -22.784 0.660 63.598 1.00 68.69 732 LYS A CA 1
ATOM 6006 C C . LYS A 1 732 ? -22.958 -0.639 62.817 1.00 68.69 732 LYS A C 1
ATOM 6008 O O . LYS A 1 732 ? -22.111 -0.938 61.982 1.00 68.69 732 LYS A O 1
ATOM 6013 N N . TYR A 1 733 ? -24.021 -1.402 63.068 1.00 66.12 733 TYR A N 1
ATOM 6014 C CA . TYR A 1 733 ? -24.318 -2.614 62.307 1.00 66.12 733 TYR A CA 1
ATOM 6015 C C . TYR A 1 733 ? -24.809 -2.301 60.894 1.00 66.12 733 TYR A C 1
ATOM 6017 O O . TYR A 1 733 ? -24.372 -2.983 59.982 1.00 66.12 733 TYR A O 1
ATOM 6025 N N . SER A 1 734 ? -25.605 -1.249 60.690 1.00 67.56 734 SER A N 1
ATOM 6026 C CA . SER A 1 734 ? -26.015 -0.762 59.366 1.00 67.56 734 SER A CA 1
ATOM 6027 C C . SER A 1 734 ? -24.800 -0.336 58.555 1.00 67.56 734 SER A C 1
ATOM 6029 O O . SER A 1 734 ? -24.568 -0.901 57.506 1.00 67.56 734 SER A O 1
ATOM 6031 N N . VAL A 1 735 ? -23.933 0.527 59.095 1.00 71.81 735 VAL A N 1
ATOM 6032 C CA . VAL A 1 735 ? -22.694 0.952 58.418 1.00 71.81 735 VAL A CA 1
ATOM 6033 C C . VAL A 1 735 ? -21.755 -0.229 58.153 1.00 71.81 735 VAL A C 1
ATOM 6035 O O . VAL A 1 735 ? -21.020 -0.233 57.169 1.00 71.81 735 VAL A O 1
ATOM 6038 N N . LYS A 1 736 ? -21.753 -1.249 59.022 1.00 73.69 736 LYS A N 1
ATOM 6039 C CA . LYS A 1 736 ? -20.978 -2.475 58.803 1.00 73.69 736 LYS A CA 1
ATOM 6040 C C . LYS A 1 736 ? -21.610 -3.382 57.744 1.00 73.69 736 LYS A C 1
ATOM 6042 O O . LYS A 1 736 ? -20.863 -4.022 57.019 1.00 73.69 736 LYS A O 1
ATOM 6047 N N . ILE A 1 737 ? -22.937 -3.442 57.656 1.00 72.00 737 ILE A N 1
ATOM 6048 C CA . ILE A 1 737 ? -23.669 -4.155 56.603 1.00 72.00 737 ILE A CA 1
ATOM 6049 C C . ILE A 1 737 ? -23.468 -3.438 55.270 1.00 72.00 737 ILE A C 1
ATOM 6051 O O . ILE A 1 737 ? -23.052 -4.094 54.330 1.00 72.00 737 ILE A O 1
ATOM 6055 N N . ASP A 1 738 ? -23.614 -2.114 55.225 1.00 74.50 738 ASP A N 1
ATOM 6056 C CA . ASP A 1 738 ? -23.373 -1.297 54.034 1.00 74.50 738 ASP A CA 1
ATOM 6057 C C . ASP A 1 738 ? -21.931 -1.490 53.536 1.00 74.50 738 ASP A C 1
ATOM 6059 O O . ASP A 1 738 ? -21.723 -1.774 52.364 1.00 74.50 738 ASP A O 1
ATOM 6063 N N . ARG A 1 739 ? -20.930 -1.472 54.436 1.00 74.94 739 ARG A N 1
ATOM 6064 C CA . ARG A 1 739 ? -19.534 -1.801 54.081 1.00 74.94 739 ARG A CA 1
ATOM 6065 C C . ARG A 1 739 ? -19.343 -3.230 53.586 1.00 74.94 739 ARG A C 1
ATOM 6067 O O . ARG A 1 739 ? -18.539 -3.441 52.692 1.00 74.94 739 ARG A O 1
ATOM 6074 N N . LEU A 1 740 ? -20.021 -4.212 54.179 1.00 72.94 740 LEU A N 1
ATOM 6075 C CA . LEU A 1 740 ? -19.920 -5.613 53.754 1.00 72.94 740 LEU A CA 1
ATOM 6076 C C . LEU A 1 740 ? -20.656 -5.868 52.432 1.00 72.94 740 LEU A C 1
ATOM 6078 O O . LEU A 1 740 ? -20.279 -6.770 51.689 1.00 72.94 740 LEU A O 1
ATOM 6082 N N . GLU A 1 741 ? -21.708 -5.111 52.134 1.00 73.19 741 GLU A N 1
ATOM 6083 C CA . GLU A 1 741 ? -22.390 -5.121 50.841 1.00 73.19 741 GLU A CA 1
ATOM 6084 C C . GLU A 1 741 ? -21.528 -4.442 49.774 1.00 73.19 741 GLU A C 1
ATOM 6086 O O . GLU A 1 741 ? -21.387 -4.990 48.683 1.00 73.19 741 GLU A O 1
ATOM 6091 N N . GLU A 1 742 ? -20.874 -3.329 50.113 1.00 74.69 742 GLU A N 1
ATOM 6092 C CA . GLU A 1 742 ? -19.914 -2.634 49.251 1.00 74.69 742 GLU A CA 1
ATOM 6093 C C . GLU A 1 742 ? -18.690 -3.521 48.960 1.00 74.69 742 GLU A C 1
ATOM 6095 O O . GLU A 1 742 ? -18.391 -3.764 47.793 1.00 74.69 742 GLU A O 1
ATOM 6100 N N . GLU A 1 743 ? -18.079 -4.137 49.984 1.00 77.25 743 GLU A N 1
ATOM 6101 C CA . GLU A 1 743 ? -17.000 -5.125 49.819 1.00 77.25 743 GLU A CA 1
ATOM 6102 C C . GLU A 1 743 ? -17.461 -6.343 49.003 1.00 77.25 743 GLU A C 1
ATOM 6104 O O . GLU A 1 743 ? -16.723 -6.818 48.149 1.00 77.25 743 GLU A O 1
ATOM 6109 N N . ASN A 1 744 ? -18.678 -6.867 49.202 1.00 70.94 744 ASN A N 1
ATOM 6110 C CA . ASN A 1 744 ? -19.176 -7.994 48.399 1.00 70.94 744 ASN A CA 1
ATOM 6111 C C . ASN A 1 744 ? -19.423 -7.619 46.934 1.00 70.94 744 ASN A C 1
ATOM 6113 O O . ASN A 1 744 ? -19.205 -8.453 46.052 1.00 70.94 744 ASN A O 1
ATOM 6117 N N . VAL A 1 745 ? -19.884 -6.398 46.659 1.00 77.38 745 VAL A N 1
ATOM 6118 C CA . VAL A 1 745 ? -19.993 -5.878 45.290 1.00 77.38 745 VAL A CA 1
ATOM 6119 C C . VAL A 1 745 ? -18.600 -5.720 44.685 1.00 77.38 745 VAL A C 1
ATOM 6121 O O . VAL A 1 745 ? -18.396 -6.112 43.540 1.00 77.38 745 VAL A O 1
ATOM 6124 N N . GLU A 1 746 ? -17.627 -5.246 45.459 1.00 75.50 746 GLU A N 1
ATOM 6125 C CA . GLU A 1 746 ? -16.235 -5.101 45.036 1.00 75.50 746 GLU A CA 1
ATOM 6126 C C . GLU A 1 746 ? -15.576 -6.464 44.754 1.00 75.50 746 GLU A C 1
ATOM 6128 O O . GLU A 1 746 ? -15.005 -6.656 43.682 1.00 75.50 746 GLU A O 1
ATOM 6133 N N . TYR A 1 747 ? -15.762 -7.466 45.622 1.00 75.88 747 TYR A N 1
ATOM 6134 C CA . TYR A 1 747 ? -15.306 -8.843 45.395 1.00 75.88 747 TYR A CA 1
ATOM 6135 C C . TYR A 1 747 ? -16.003 -9.505 44.208 1.00 75.88 747 TYR A C 1
ATOM 6137 O O . TYR A 1 747 ? -15.372 -10.258 43.466 1.00 75.88 747 TYR A O 1
ATOM 6145 N N . LYS A 1 748 ? -17.297 -9.242 44.003 1.00 77.94 748 LYS A N 1
ATOM 6146 C CA . LYS A 1 748 ? -18.038 -9.768 42.854 1.00 77.94 748 LYS A CA 1
ATOM 6147 C C . LYS A 1 748 ? -17.565 -9.128 41.550 1.00 77.94 748 LYS A C 1
ATOM 6149 O O . LYS A 1 748 ? -17.341 -9.852 40.586 1.00 77.94 748 LYS A O 1
ATOM 6154 N N . ASN A 1 749 ? -17.332 -7.817 41.544 1.00 75.12 749 ASN A N 1
ATOM 6155 C CA . ASN A 1 749 ? -16.763 -7.103 40.404 1.00 75.12 749 ASN A CA 1
ATOM 6156 C C . ASN A 1 749 ? -15.329 -7.570 40.115 1.00 75.12 749 ASN A C 1
ATOM 6158 O O . ASN A 1 749 ? -14.999 -7.805 38.957 1.00 75.12 749 ASN A O 1
ATOM 6162 N N . ALA A 1 750 ? -14.505 -7.782 41.144 1.00 71.81 750 ALA A N 1
ATOM 6163 C CA . ALA A 1 750 ? -13.160 -8.335 40.998 1.00 71.81 750 ALA A CA 1
ATOM 6164 C C . ALA A 1 750 ? -13.187 -9.775 40.455 1.00 71.81 750 ALA A C 1
ATOM 6166 O O . ALA A 1 750 ? -12.386 -10.127 39.593 1.00 71.81 750 ALA A O 1
ATOM 6167 N N . LEU A 1 751 ? -14.138 -10.603 40.900 1.00 73.62 751 LEU A N 1
ATOM 6168 C CA . LEU A 1 751 ? -14.323 -11.967 40.401 1.00 73.62 751 LEU A CA 1
ATOM 6169 C C . LEU A 1 751 ? -14.828 -11.992 38.950 1.00 73.62 751 LEU A C 1
ATOM 6171 O O . LEU A 1 751 ? -14.404 -12.844 38.170 1.00 73.62 751 LEU A O 1
ATOM 6175 N N . ASP A 1 752 ? -15.724 -11.078 38.580 1.00 76.31 752 ASP A N 1
ATOM 6176 C CA . ASP A 1 752 ? -16.234 -10.960 37.213 1.00 76.31 752 ASP A CA 1
ATOM 6177 C C . ASP A 1 752 ? -15.157 -10.394 36.267 1.00 76.31 752 ASP A C 1
ATOM 6179 O O . ASP A 1 752 ? -14.971 -10.945 35.182 1.00 76.31 752 ASP A O 1
ATOM 6183 N N . GLN A 1 753 ? -14.349 -9.423 36.713 1.00 74.50 753 GLN A N 1
ATOM 6184 C CA . GLN A 1 753 ? -13.140 -8.980 36.004 1.00 74.50 753 GLN A CA 1
ATOM 6185 C C . GLN A 1 753 ? -12.121 -10.116 35.858 1.00 74.50 753 GLN A C 1
ATOM 6187 O O . GLN A 1 753 ? -11.565 -10.310 34.782 1.00 74.50 753 GLN A O 1
ATOM 6192 N N . GLN A 1 754 ? -11.901 -10.924 36.900 1.00 72.25 754 GLN A N 1
ATOM 6193 C CA . GLN A 1 754 ? -10.989 -12.065 36.828 1.00 72.25 754 GLN A CA 1
ATOM 6194 C C . GLN A 1 754 ? -11.489 -13.134 35.843 1.00 72.25 754 GLN A C 1
ATOM 6196 O O . GLN A 1 754 ? -10.683 -13.716 35.118 1.00 72.25 754 GLN A O 1
ATOM 6201 N N . LYS A 1 755 ? -12.804 -13.378 35.763 1.00 76.19 755 LYS A N 1
ATOM 6202 C CA . LYS A 1 755 ? -13.397 -14.266 34.746 1.00 76.19 755 LYS A CA 1
ATOM 6203 C C . LYS A 1 755 ? -13.258 -13.701 33.336 1.00 76.19 755 LYS A C 1
ATOM 6205 O O . LYS A 1 755 ? -12.961 -14.467 32.426 1.00 76.19 755 LYS A O 1
ATOM 6210 N N . GLU A 1 756 ? -13.440 -12.395 33.158 1.00 75.06 756 GLU A N 1
ATOM 6211 C CA . GLU A 1 756 ? -13.269 -11.722 31.867 1.00 75.06 756 GLU A CA 1
ATOM 6212 C C . GLU A 1 756 ? -11.805 -11.771 31.403 1.00 75.06 756 GLU A C 1
ATOM 6214 O O . GLU A 1 756 ? -11.541 -12.150 30.266 1.00 75.06 756 GLU A O 1
ATOM 6219 N N . ILE A 1 757 ? -10.849 -11.532 32.308 1.00 75.25 757 ILE A N 1
ATOM 6220 C CA . ILE A 1 757 ? -9.409 -11.684 32.046 1.00 75.25 757 ILE A CA 1
ATOM 6221 C C . ILE A 1 757 ? -9.060 -13.143 31.726 1.00 75.25 757 ILE A C 1
ATOM 6223 O O . ILE A 1 757 ? -8.321 -13.404 30.783 1.00 75.25 757 ILE A O 1
ATOM 6227 N N . THR A 1 758 ? -9.607 -14.111 32.467 1.00 70.81 758 THR A N 1
ATOM 6228 C CA . THR A 1 758 ? -9.334 -15.541 32.226 1.00 70.81 758 THR A CA 1
ATOM 6229 C C . THR A 1 758 ? -9.899 -16.003 30.880 1.00 70.81 758 THR A C 1
ATOM 6231 O O . THR A 1 758 ? -9.253 -16.780 30.182 1.00 70.81 758 THR A O 1
ATOM 6234 N N . GLN A 1 759 ? -11.079 -15.509 30.492 1.00 75.44 759 GLN A N 1
ATOM 6235 C CA . GLN A 1 759 ? -11.670 -15.792 29.186 1.00 75.44 759 GLN A CA 1
ATOM 6236 C C . GLN A 1 759 ? -10.872 -15.121 28.060 1.00 75.44 759 GLN A C 1
ATOM 6238 O O . GLN A 1 759 ? -10.537 -15.790 27.090 1.00 75.44 759 GLN A O 1
ATOM 6243 N N . SER A 1 760 ? -10.474 -13.856 28.234 1.00 78.94 760 SER A N 1
ATOM 6244 C CA . SER A 1 760 ? -9.625 -13.130 27.280 1.00 78.94 760 SER A CA 1
ATOM 6245 C C . SER A 1 760 ? -8.281 -13.828 27.068 1.00 78.94 760 SER A C 1
ATOM 6247 O O . SER A 1 760 ? -7.884 -14.034 25.929 1.00 78.94 760 SER A O 1
ATOM 6249 N N . LEU A 1 761 ? -7.613 -14.265 28.143 1.00 76.88 761 LEU A N 1
ATOM 6250 C CA . LEU A 1 761 ? -6.356 -15.018 28.064 1.00 76.88 761 LEU A CA 1
ATOM 6251 C C . LEU A 1 761 ? -6.543 -16.397 27.417 1.00 76.88 761 LEU A C 1
ATOM 6253 O O . LEU A 1 761 ? -5.654 -16.874 26.719 1.00 76.88 761 LEU A O 1
ATOM 6257 N N . SER A 1 762 ? -7.687 -17.053 27.636 1.00 77.69 762 SER A N 1
ATOM 6258 C CA . SER A 1 762 ? -8.019 -18.328 26.986 1.00 77.69 762 SER A CA 1
ATOM 6259 C C . SER A 1 762 ? -8.243 -18.160 25.479 1.00 77.69 762 SER A C 1
ATOM 6261 O O . SER A 1 762 ? -7.822 -19.012 24.690 1.00 77.69 762 SER A O 1
ATOM 6263 N N . ASP A 1 763 ? -8.895 -17.071 25.079 1.00 75.75 763 ASP A N 1
ATOM 6264 C CA . ASP A 1 763 ? -9.165 -16.751 23.679 1.00 75.75 763 ASP A CA 1
ATOM 6265 C C . ASP A 1 763 ? -7.877 -16.290 22.971 1.00 75.75 763 ASP A C 1
ATOM 6267 O O . ASP A 1 763 ? -7.576 -16.779 21.881 1.00 75.75 763 ASP A O 1
ATOM 6271 N N . GLU A 1 764 ? -7.041 -15.475 23.628 1.00 77.31 764 GLU A N 1
ATOM 6272 C CA . GLU A 1 764 ? -5.691 -15.117 23.162 1.00 77.31 764 GLU A CA 1
ATOM 6273 C C . GLU A 1 764 ? -4.787 -16.340 23.021 1.00 77.31 764 GLU A C 1
ATOM 6275 O O . GLU A 1 764 ? -4.109 -16.487 22.007 1.00 77.31 764 GLU A O 1
ATOM 6280 N N . LEU A 1 765 ? -4.791 -17.256 23.995 1.00 76.50 765 LEU A N 1
ATOM 6281 C CA . LEU A 1 765 ? -4.010 -18.489 23.911 1.00 76.50 765 LEU A CA 1
ATOM 6282 C C . LEU A 1 765 ? -4.482 -19.361 22.741 1.00 76.50 765 LEU A C 1
ATOM 6284 O O . LEU A 1 765 ? -3.658 -19.933 22.031 1.00 76.50 765 LEU A O 1
ATOM 6288 N N . SER A 1 766 ? -5.793 -19.429 22.495 1.00 75.56 766 SER A N 1
ATOM 6289 C CA . SER A 1 766 ? -6.364 -20.179 21.369 1.00 75.56 766 SER A CA 1
ATOM 6290 C C . SER A 1 766 ? -6.016 -19.546 20.016 1.00 75.56 766 SER A C 1
ATOM 6292 O O . SER A 1 766 ? -5.652 -20.262 19.081 1.00 75.56 766 SER A O 1
ATOM 6294 N N . ALA A 1 767 ? -6.056 -18.215 19.917 1.00 73.31 767 ALA A N 1
ATOM 6295 C CA . ALA A 1 767 ? -5.628 -17.473 18.732 1.00 73.31 767 ALA A CA 1
ATOM 6296 C C . ALA A 1 767 ? -4.116 -17.613 18.486 1.00 73.31 767 ALA A C 1
ATOM 6298 O O . ALA A 1 767 ? -3.682 -17.836 17.358 1.00 73.31 767 ALA A O 1
ATOM 6299 N N . SER A 1 768 ? -3.313 -17.572 19.551 1.00 73.44 768 SER A N 1
ATOM 6300 C CA . SER A 1 768 ? -1.862 -17.749 19.487 1.00 73.44 768 SER A CA 1
ATOM 6301 C C . SER A 1 768 ? -1.482 -19.174 19.060 1.00 73.44 768 SER A C 1
ATOM 6303 O O . SER A 1 768 ? -0.592 -19.353 18.230 1.00 73.44 768 SER A O 1
ATOM 6305 N N . ILE A 1 769 ? -2.218 -20.197 19.519 1.00 76.19 769 ILE A N 1
ATOM 6306 C CA . ILE A 1 769 ? -2.069 -21.588 19.053 1.00 76.19 769 ILE A CA 1
ATOM 6307 C C . ILE A 1 769 ? -2.401 -21.716 17.557 1.00 76.19 769 ILE A C 1
ATOM 6309 O O . ILE A 1 769 ? -1.645 -22.359 16.826 1.00 76.19 769 ILE A O 1
ATOM 6313 N N . LEU A 1 770 ? -3.481 -21.084 17.081 1.00 74.25 770 LEU A N 1
ATOM 6314 C CA . LEU A 1 770 ? -3.846 -21.086 15.657 1.00 74.25 770 LEU A CA 1
ATOM 6315 C C . LEU A 1 770 ? -2.788 -20.386 14.790 1.00 74.25 770 LEU A C 1
ATOM 6317 O O . LEU A 1 770 ? -2.363 -20.942 13.775 1.00 74.25 770 LEU A O 1
ATOM 6321 N N . ASN A 1 771 ? -2.291 -19.229 15.233 1.00 72.00 771 ASN A N 1
ATOM 6322 C CA . ASN A 1 771 ? -1.200 -18.520 14.564 1.00 72.00 771 ASN A CA 1
ATOM 6323 C C . ASN A 1 771 ? 0.090 -19.352 14.541 1.00 72.00 771 ASN A C 1
ATOM 6325 O O . ASN A 1 771 ? 0.799 -19.367 13.535 1.00 72.00 771 ASN A O 1
ATOM 6329 N N . PHE A 1 772 ? 0.383 -20.104 15.606 1.00 76.00 772 PHE A N 1
ATOM 6330 C CA . PHE A 1 772 ? 1.542 -20.994 15.653 1.00 76.00 772 PHE A CA 1
ATOM 6331 C C . PHE A 1 772 ? 1.410 -22.172 14.670 1.00 76.00 772 PHE A C 1
ATOM 6333 O O . PHE A 1 772 ? 2.381 -22.539 14.003 1.00 76.00 772 PHE A O 1
ATOM 6340 N N . GLU A 1 773 ? 0.212 -22.746 14.520 1.00 74.88 773 GLU A N 1
ATOM 6341 C CA . GLU A 1 773 ? -0.061 -23.789 13.521 1.00 74.88 773 GLU A CA 1
ATOM 6342 C C . GLU A 1 773 ? 0.034 -23.269 12.079 1.00 74.88 773 GLU A C 1
ATOM 6344 O O . GLU A 1 773 ? 0.522 -23.981 11.192 1.00 74.88 773 GLU A O 1
ATOM 6349 N N . GLU A 1 774 ? -0.381 -22.028 11.832 1.00 73.94 774 GLU A N 1
ATOM 6350 C CA . GLU A 1 774 ? -0.248 -21.380 10.528 1.00 73.94 774 GLU A CA 1
ATOM 6351 C C . GLU A 1 774 ? 1.209 -21.016 10.206 1.00 73.94 774 GLU A C 1
ATOM 6353 O O . GLU A 1 774 ? 1.701 -21.345 9.120 1.00 73.94 774 GLU A O 1
ATOM 6358 N N . CYS A 1 775 ? 1.950 -20.466 11.172 1.00 69.81 775 CYS A N 1
ATOM 6359 C CA . CYS A 1 775 ? 3.395 -20.258 11.065 1.00 69.81 775 CYS A CA 1
ATOM 6360 C C . CYS A 1 775 ? 4.132 -21.569 10.777 1.00 69.81 775 CYS A C 1
ATOM 6362 O O . CYS A 1 775 ? 4.986 -21.609 9.890 1.00 69.81 775 CYS A O 1
ATOM 6364 N N . LYS A 1 776 ? 3.761 -22.671 11.442 1.00 79.38 776 LYS A N 1
ATOM 6365 C CA . LYS A 1 776 ? 4.325 -24.000 11.169 1.00 79.38 776 LYS A CA 1
ATOM 6366 C C . LYS A 1 776 ? 4.071 -24.447 9.725 1.00 79.38 776 LYS A C 1
ATOM 6368 O O . LYS A 1 776 ? 5.009 -24.888 9.059 1.00 79.38 776 LYS A O 1
ATOM 6373 N N . LYS A 1 777 ? 2.846 -24.289 9.206 1.00 75.62 777 LYS A N 1
ATOM 6374 C CA . LYS A 1 777 ? 2.522 -24.608 7.800 1.00 75.62 777 LYS A CA 1
ATOM 6375 C C . LYS A 1 777 ? 3.299 -23.736 6.810 1.00 75.62 777 LYS A C 1
ATOM 6377 O O . LYS A 1 777 ? 3.756 -24.238 5.781 1.00 75.62 777 LYS A O 1
ATOM 6382 N N . ASN A 1 778 ? 3.475 -22.450 7.108 1.00 73.81 778 ASN A N 1
ATOM 6383 C CA . ASN A 1 778 ? 4.247 -21.535 6.268 1.00 73.81 778 ASN A CA 1
ATOM 6384 C C . ASN A 1 778 ? 5.748 -21.851 6.298 1.00 73.81 778 ASN A C 1
ATOM 6386 O O . ASN A 1 778 ? 6.400 -21.809 5.252 1.00 73.81 778 ASN A O 1
ATOM 6390 N N . LEU A 1 779 ? 6.285 -22.264 7.448 1.00 70.38 779 LEU A N 1
ATOM 6391 C CA . LEU A 1 779 ? 7.665 -22.728 7.569 1.00 70.38 779 LEU A CA 1
ATOM 6392 C C . LEU A 1 779 ? 7.889 -24.031 6.784 1.00 70.38 779 LEU A C 1
ATOM 6394 O O . LEU A 1 779 ? 8.870 -24.140 6.052 1.00 70.38 779 LEU A O 1
ATOM 6398 N N . GLU A 1 780 ? 6.961 -24.992 6.868 1.00 78.19 780 GLU A N 1
ATOM 6399 C CA . GLU A 1 780 ? 6.999 -26.241 6.089 1.00 78.19 780 GLU A CA 1
ATOM 6400 C C . GLU A 1 780 ? 6.940 -25.973 4.574 1.00 78.19 780 GLU A C 1
ATOM 6402 O O . GLU A 1 780 ? 7.688 -26.584 3.803 1.00 78.19 780 GLU A O 1
ATOM 6407 N N . ARG A 1 781 ? 6.113 -25.013 4.136 1.00 72.00 781 ARG A N 1
ATOM 6408 C CA . ARG A 1 781 ? 6.043 -24.582 2.730 1.00 72.00 781 ARG A CA 1
ATOM 6409 C C . ARG A 1 781 ? 7.350 -23.915 2.280 1.00 72.00 781 ARG A C 1
ATOM 6411 O O . ARG A 1 781 ? 7.902 -24.305 1.253 1.00 72.00 781 ARG A O 1
ATOM 6418 N N . THR A 1 782 ? 7.898 -23.009 3.089 1.00 71.44 782 THR A N 1
ATOM 6419 C CA . THR A 1 782 ? 9.176 -22.322 2.819 1.00 71.44 782 THR A CA 1
ATOM 6420 C C . THR A 1 782 ? 10.353 -23.305 2.774 1.00 71.44 782 THR A C 1
ATOM 6422 O O . THR A 1 782 ? 11.236 -23.191 1.923 1.00 71.44 782 THR A O 1
ATOM 6425 N N . LEU A 1 783 ? 10.362 -24.319 3.646 1.00 72.31 783 LEU A N 1
ATOM 6426 C CA . LEU A 1 783 ? 11.370 -25.382 3.650 1.00 72.31 783 LEU A CA 1
ATOM 6427 C C . LEU A 1 783 ? 11.298 -26.225 2.365 1.00 72.31 783 LEU A C 1
ATOM 6429 O O . LEU A 1 783 ? 12.333 -26.519 1.766 1.00 72.31 783 LEU A O 1
ATOM 6433 N N . ASN A 1 784 ? 10.091 -26.563 1.898 1.00 70.62 784 ASN A N 1
ATOM 6434 C CA . ASN A 1 784 ? 9.897 -27.274 0.631 1.00 70.62 784 ASN A CA 1
ATOM 6435 C C . ASN A 1 784 ? 10.335 -26.442 -0.583 1.00 70.62 784 ASN A C 1
ATOM 6437 O O . ASN A 1 784 ? 10.980 -26.964 -1.496 1.00 70.62 784 ASN A O 1
ATOM 6441 N N . GLU A 1 785 ? 10.041 -25.144 -0.591 1.00 72.62 785 GLU A N 1
ATOM 6442 C CA . GLU A 1 785 ? 10.491 -24.225 -1.641 1.00 72.62 785 GLU A CA 1
ATOM 6443 C C . GLU A 1 785 ? 12.018 -24.077 -1.644 1.00 72.62 785 GLU A C 1
ATOM 6445 O O . GLU A 1 785 ? 12.643 -24.143 -2.706 1.00 72.62 785 GLU A O 1
ATOM 6450 N N . LYS A 1 786 ? 12.647 -23.981 -0.465 1.00 70.44 786 LYS A N 1
ATOM 6451 C CA . LYS A 1 786 ? 14.109 -23.941 -0.323 1.00 70.44 786 LYS A CA 1
ATOM 6452 C C . LYS A 1 786 ? 14.769 -25.237 -0.797 1.00 70.44 786 LYS A C 1
ATOM 6454 O O . LYS A 1 786 ? 15.772 -25.168 -1.505 1.00 70.44 786 LYS A O 1
ATOM 6459 N N . ASN A 1 787 ? 14.192 -26.398 -0.485 1.00 72.25 787 ASN A N 1
ATOM 6460 C CA . ASN A 1 787 ? 14.673 -27.692 -0.982 1.00 72.25 787 ASN A CA 1
ATOM 6461 C C . ASN A 1 787 ? 14.539 -27.798 -2.510 1.00 72.25 787 ASN A C 1
ATOM 6463 O O . ASN A 1 787 ? 15.463 -28.248 -3.183 1.00 72.25 787 ASN A O 1
ATOM 6467 N N . THR A 1 788 ? 13.446 -27.285 -3.080 1.00 70.00 788 THR A N 1
ATOM 6468 C CA . THR A 1 788 ? 13.255 -27.224 -4.540 1.00 70.00 788 THR A CA 1
ATOM 6469 C C . THR A 1 788 ? 14.251 -26.260 -5.205 1.00 70.00 788 THR A C 1
ATOM 6471 O O . THR A 1 788 ? 14.732 -26.505 -6.312 1.00 70.00 788 THR A O 1
ATOM 6474 N N . CYS A 1 789 ? 14.598 -25.162 -4.527 1.00 61.00 789 CYS A N 1
ATOM 6475 C CA . CYS A 1 789 ? 15.609 -24.209 -4.980 1.00 61.00 789 CYS A CA 1
ATOM 6476 C C . CYS A 1 789 ? 17.024 -24.811 -4.929 1.00 61.00 789 CYS A C 1
ATOM 6478 O O . CYS A 1 789 ? 17.782 -24.659 -5.885 1.00 61.00 789 CYS A O 1
ATOM 6480 N N . LEU A 1 790 ? 17.356 -25.567 -3.875 1.00 67.69 790 LEU A N 1
ATOM 6481 C CA . LEU A 1 790 ? 18.612 -26.320 -3.767 1.00 67.69 790 LEU A CA 1
ATOM 6482 C C . LEU A 1 790 ? 18.753 -27.371 -4.881 1.00 67.69 790 LEU A C 1
ATOM 6484 O O . LEU A 1 790 ? 19.814 -27.461 -5.497 1.00 67.69 790 LEU A O 1
ATOM 6488 N N . ASP A 1 791 ? 17.675 -28.078 -5.230 1.00 69.19 791 ASP A N 1
ATOM 6489 C CA . ASP A 1 791 ? 17.659 -29.006 -6.372 1.00 69.19 791 ASP A CA 1
ATOM 6490 C C . ASP A 1 791 ? 17.888 -28.299 -7.719 1.00 69.19 791 ASP A C 1
ATOM 6492 O O . ASP A 1 791 ? 18.474 -28.865 -8.647 1.00 69.19 791 ASP A O 1
ATOM 6496 N N . ASN A 1 792 ? 17.448 -27.046 -7.852 1.00 67.44 792 ASN A N 1
ATOM 6497 C CA . ASN A 1 792 ? 17.720 -26.238 -9.039 1.00 67.44 792 ASN A CA 1
ATOM 6498 C C . ASN A 1 792 ? 19.153 -25.686 -9.051 1.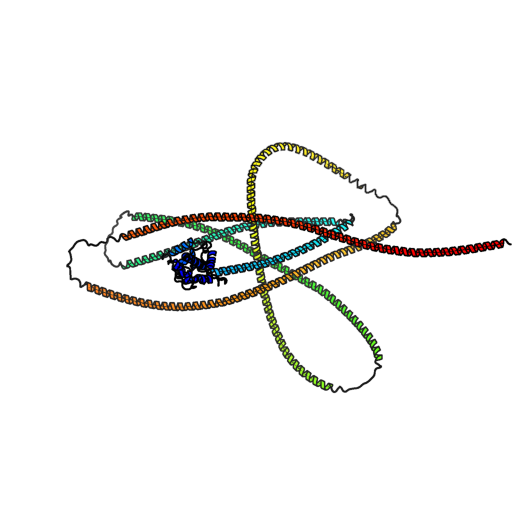00 67.44 792 ASN A C 1
ATOM 6500 O O . ASN A 1 792 ? 19.753 -25.622 -10.123 1.00 67.44 792 ASN A O 1
ATOM 6504 N N . PHE A 1 793 ? 19.733 -25.370 -7.889 1.00 64.56 793 PHE A N 1
ATOM 6505 C CA . PHE A 1 793 ? 21.153 -25.031 -7.767 1.00 64.56 793 PHE A CA 1
ATOM 6506 C C . PHE A 1 793 ? 22.055 -26.204 -8.161 1.00 64.56 793 PHE A C 1
ATOM 6508 O O . PHE A 1 793 ? 22.986 -26.000 -8.934 1.00 64.56 793 PHE A O 1
ATOM 6515 N N . ALA A 1 794 ? 21.723 -27.434 -7.757 1.00 66.06 794 ALA A N 1
ATOM 6516 C CA . ALA A 1 794 ? 22.453 -28.633 -8.180 1.00 66.06 794 ALA A CA 1
ATOM 6517 C C . ALA A 1 794 ? 22.394 -28.855 -9.708 1.00 66.06 794 ALA A C 1
ATOM 6519 O O . ALA A 1 794 ? 23.361 -29.298 -10.331 1.00 66.06 794 ALA A O 1
ATOM 6520 N N . LYS A 1 795 ? 21.273 -28.503 -10.356 1.00 72.06 795 LYS A N 1
ATOM 6521 C CA . LYS A 1 795 ? 21.175 -28.504 -11.829 1.00 72.06 795 LYS A CA 1
ATOM 6522 C C . LYS A 1 795 ? 22.010 -27.391 -12.461 1.00 72.06 795 LYS A C 1
ATOM 6524 O O . LYS A 1 795 ? 22.575 -27.609 -13.529 1.00 72.06 795 LYS A O 1
ATOM 6529 N N . LEU A 1 796 ? 22.089 -26.222 -11.825 1.00 66.69 796 LEU A N 1
ATOM 6530 C CA . LEU A 1 796 ? 22.900 -25.100 -12.296 1.00 66.69 796 LEU A CA 1
ATOM 6531 C C . LEU A 1 796 ? 24.397 -25.412 -12.204 1.00 66.69 796 LEU A C 1
ATOM 6533 O O . LEU A 1 796 ? 25.135 -25.119 -13.137 1.00 66.69 796 LEU A O 1
ATOM 6537 N N . GLU A 1 797 ? 24.825 -26.064 -11.124 1.00 72.88 797 GLU A N 1
ATOM 6538 C CA . GLU A 1 797 ? 26.200 -26.531 -10.925 1.00 72.88 797 GLU A CA 1
ATOM 6539 C C . GLU A 1 797 ? 26.608 -27.508 -12.037 1.00 72.88 797 GLU A C 1
ATOM 6541 O O . GLU A 1 797 ? 27.649 -27.341 -12.667 1.00 72.88 797 GLU A O 1
ATOM 6546 N N . LYS A 1 798 ? 25.703 -28.419 -12.420 1.00 74.06 798 LYS A N 1
ATOM 6547 C CA . LYS A 1 798 ? 25.904 -29.303 -13.576 1.00 74.06 798 LYS A CA 1
ATOM 6548 C C . LYS A 1 798 ? 26.017 -28.549 -14.911 1.00 74.06 798 LYS A C 1
ATOM 6550 O O . LYS A 1 798 ? 26.814 -28.930 -15.763 1.00 74.06 798 LYS A O 1
ATOM 6555 N N . VAL A 1 799 ? 25.244 -27.476 -15.106 1.00 72.06 799 VAL A N 1
ATOM 6556 C CA . VAL A 1 799 ? 25.351 -26.617 -16.303 1.00 72.06 799 VAL A CA 1
ATOM 6557 C C . VAL A 1 799 ? 26.679 -25.856 -16.320 1.00 72.06 799 VAL A C 1
ATOM 6559 O O . VAL A 1 799 ? 27.278 -25.703 -17.384 1.00 72.06 799 VAL A O 1
ATOM 6562 N N . VAL A 1 800 ? 27.160 -25.404 -15.161 1.00 72.56 800 VAL A N 1
ATOM 6563 C CA . VAL A 1 800 ? 28.474 -24.762 -15.016 1.00 72.56 800 VAL A CA 1
ATOM 6564 C C . VAL A 1 800 ? 29.598 -25.752 -15.328 1.00 72.56 800 VAL A C 1
ATOM 6566 O O . VAL A 1 800 ? 30.518 -25.398 -16.064 1.00 72.56 800 VAL A O 1
ATOM 6569 N N . ASP A 1 801 ? 29.500 -27.001 -14.872 1.00 77.12 801 ASP A N 1
ATOM 6570 C CA . ASP A 1 801 ? 30.457 -28.059 -15.212 1.00 77.12 801 ASP A CA 1
ATOM 6571 C C . ASP A 1 801 ? 30.466 -28.378 -16.715 1.00 77.12 801 ASP A C 1
ATOM 6573 O O . ASP A 1 801 ? 31.534 -28.479 -17.327 1.00 77.12 801 ASP A O 1
ATOM 6577 N N . ASP A 1 802 ? 29.290 -28.468 -17.345 1.00 77.44 802 ASP A N 1
ATOM 6578 C CA . ASP A 1 802 ? 29.168 -28.684 -18.791 1.00 77.44 802 ASP A CA 1
ATOM 6579 C C . ASP A 1 802 ? 29.733 -27.497 -19.598 1.00 77.44 802 ASP A C 1
ATOM 6581 O O . ASP A 1 802 ? 30.403 -27.696 -20.618 1.00 77.44 802 ASP A O 1
ATOM 6585 N N . LEU A 1 803 ? 29.527 -26.259 -19.132 1.00 75.38 803 LEU A N 1
ATOM 6586 C CA . LEU A 1 803 ? 30.113 -25.055 -19.729 1.00 75.38 803 LEU A CA 1
ATOM 6587 C C . LEU A 1 803 ? 31.632 -25.010 -19.553 1.00 75.38 803 LEU A C 1
ATOM 6589 O O . LEU A 1 803 ? 32.337 -24.719 -20.516 1.00 75.38 803 LEU A O 1
ATOM 6593 N N . ASN A 1 804 ? 32.156 -25.354 -18.377 1.00 75.81 804 ASN A N 1
ATOM 6594 C CA . ASN A 1 804 ? 33.597 -25.430 -18.133 1.00 75.81 804 ASN A CA 1
ATOM 6595 C C . ASN A 1 804 ? 34.261 -26.500 -19.008 1.00 75.81 804 ASN A C 1
ATOM 6597 O O . ASN A 1 804 ? 35.337 -26.272 -19.567 1.00 75.81 804 ASN A O 1
ATOM 6601 N N . LYS A 1 805 ? 33.586 -27.636 -19.212 1.00 80.06 805 LYS A N 1
ATOM 6602 C CA . LYS A 1 805 ? 34.023 -28.673 -20.149 1.00 80.06 805 LYS A CA 1
ATOM 6603 C C . LYS A 1 805 ? 34.026 -28.165 -21.595 1.00 80.06 805 LYS A C 1
ATOM 6605 O O . LYS A 1 805 ? 34.989 -28.408 -22.320 1.00 80.06 805 LYS A O 1
ATOM 6610 N N . LYS A 1 806 ? 33.004 -27.398 -21.997 1.00 77.56 806 LYS A N 1
ATOM 6611 C CA . LYS A 1 806 ? 32.935 -26.736 -23.313 1.00 77.56 806 LYS A CA 1
ATOM 6612 C C . LYS A 1 806 ? 34.047 -25.698 -23.497 1.00 77.56 806 LYS A C 1
ATOM 6614 O O . LYS A 1 806 ? 34.621 -25.608 -24.576 1.00 77.56 806 LYS A O 1
ATOM 6619 N N . ILE A 1 807 ? 34.365 -24.928 -22.455 1.00 76.81 807 ILE A N 1
ATOM 6620 C CA . ILE A 1 807 ? 35.457 -23.946 -22.459 1.00 76.81 807 ILE A CA 1
ATOM 6621 C C . ILE A 1 807 ? 36.801 -24.657 -22.632 1.00 76.81 807 ILE A C 1
ATOM 6623 O O . ILE A 1 807 ? 37.577 -24.257 -23.494 1.00 76.81 807 ILE A O 1
ATOM 6627 N N . GLN A 1 808 ? 37.054 -25.751 -21.904 1.00 73.31 808 GLN A N 1
ATOM 6628 C CA . GLN A 1 808 ? 38.261 -26.564 -22.104 1.00 73.31 808 GLN A CA 1
ATOM 6629 C C . GLN A 1 808 ? 38.362 -27.124 -23.530 1.00 73.31 808 GLN A C 1
ATOM 6631 O O . GLN A 1 808 ? 39.444 -27.111 -24.117 1.00 73.31 808 GLN A O 1
ATOM 6636 N N . GLU A 1 809 ? 37.245 -27.576 -24.101 1.00 77.88 809 GLU A N 1
ATOM 6637 C CA . GLU A 1 809 ? 37.170 -28.092 -25.472 1.00 77.88 809 GLU A CA 1
ATOM 6638 C C . GLU A 1 809 ? 37.390 -26.987 -26.528 1.00 77.88 809 GLU A C 1
ATOM 6640 O O . GLU A 1 809 ? 38.028 -27.203 -27.556 1.00 77.88 809 GLU A O 1
ATOM 6645 N N . LEU A 1 810 ? 36.922 -25.763 -26.271 1.00 75.38 810 LEU A N 1
ATOM 6646 C CA . LEU A 1 810 ? 37.203 -24.606 -27.122 1.00 75.38 810 LEU A CA 1
ATOM 6647 C C . LEU A 1 810 ? 38.661 -24.147 -27.004 1.00 75.38 810 LEU A C 1
ATOM 6649 O O . LEU A 1 810 ? 39.263 -23.801 -28.019 1.00 75.38 810 LEU A O 1
ATOM 6653 N N . SER A 1 811 ? 39.256 -24.189 -25.809 1.00 73.88 811 SER A N 1
ATOM 6654 C CA . SER A 1 811 ? 40.675 -23.872 -25.609 1.00 73.88 811 SER A CA 1
ATOM 6655 C C . SER A 1 811 ? 41.600 -24.879 -26.294 1.00 73.88 811 SER A C 1
ATOM 6657 O O . SER A 1 811 ? 42.600 -24.475 -26.886 1.00 73.88 811 SER A O 1
ATOM 6659 N N . SER A 1 812 ? 41.277 -26.176 -26.279 1.00 73.69 812 SER A N 1
ATOM 6660 C CA . SER A 1 812 ? 42.052 -27.171 -27.031 1.00 73.69 812 SER A CA 1
ATOM 6661 C C . SER A 1 812 ? 41.925 -26.959 -28.544 1.00 73.69 812 SER A C 1
ATOM 6663 O O . SER A 1 812 ? 42.939 -26.976 -29.243 1.00 73.69 812 SER A O 1
ATOM 6665 N N . ASN A 1 813 ? 40.723 -26.651 -29.042 1.00 76.06 813 ASN A N 1
ATOM 6666 C CA . ASN A 1 813 ? 40.511 -26.308 -30.451 1.00 76.06 813 ASN A CA 1
ATOM 6667 C C . ASN A 1 813 ? 41.270 -25.034 -30.862 1.00 76.06 813 ASN A C 1
ATOM 6669 O O . ASN A 1 813 ? 41.881 -25.000 -31.933 1.00 76.06 813 ASN A O 1
ATOM 6673 N N . LEU A 1 814 ? 41.301 -24.009 -30.005 1.00 75.69 814 LEU A N 1
ATOM 6674 C CA . LEU A 1 814 ? 42.065 -22.785 -30.247 1.00 75.69 814 LEU A CA 1
ATOM 6675 C C . LEU A 1 814 ? 43.568 -23.079 -30.348 1.00 75.69 814 LEU A C 1
ATOM 6677 O O . LEU A 1 814 ? 44.199 -22.651 -31.310 1.00 75.69 814 LEU A O 1
ATOM 6681 N N . ASN A 1 815 ? 44.114 -23.895 -29.442 1.00 72.75 815 ASN A N 1
ATOM 6682 C CA . ASN A 1 815 ? 45.519 -24.307 -29.491 1.00 72.75 815 ASN A CA 1
ATOM 6683 C C . ASN A 1 815 ? 45.849 -25.079 -30.781 1.00 72.75 815 ASN A C 1
ATOM 6685 O O . ASN A 1 815 ? 46.878 -24.826 -31.405 1.00 72.75 815 ASN A O 1
ATOM 6689 N N . THR A 1 816 ? 44.961 -25.969 -31.243 1.00 72.19 816 THR A N 1
ATOM 6690 C CA . THR A 1 816 ? 45.161 -26.667 -32.530 1.00 72.19 816 THR A CA 1
ATOM 6691 C C . THR A 1 816 ? 45.066 -25.731 -33.739 1.00 72.19 816 THR A C 1
ATOM 6693 O O . THR A 1 816 ? 45.765 -25.933 -34.735 1.00 72.19 816 THR A O 1
ATOM 6696 N N . SER A 1 817 ? 44.240 -24.684 -33.654 1.00 69.00 817 SER A N 1
ATOM 6697 C CA . SER A 1 817 ? 44.124 -23.644 -34.680 1.00 69.00 817 SER A CA 1
ATOM 6698 C C . SER A 1 817 ? 45.375 -22.762 -34.727 1.00 69.00 817 SER A C 1
ATOM 6700 O O . SER A 1 817 ? 45.909 -22.511 -35.806 1.00 69.00 817 SER A O 1
ATOM 6702 N N . GLU A 1 818 ? 45.920 -22.369 -33.573 1.00 71.69 818 GLU A N 1
ATOM 6703 C CA . GLU A 1 818 ? 47.199 -21.654 -33.485 1.00 71.69 818 GLU A CA 1
ATOM 6704 C C . GLU A 1 818 ? 48.364 -22.484 -34.038 1.00 71.69 818 GLU A C 1
ATOM 6706 O O . GLU A 1 818 ? 49.232 -21.958 -34.739 1.00 71.69 818 GLU A O 1
ATOM 6711 N N . GLU A 1 819 ? 48.372 -23.793 -33.789 1.00 70.31 819 GLU A N 1
ATOM 6712 C CA . GLU A 1 819 ? 49.380 -24.705 -34.329 1.00 70.31 819 GLU A CA 1
ATOM 6713 C C . GLU A 1 819 ? 49.242 -24.880 -35.856 1.00 70.31 819 GLU A C 1
ATOM 6715 O O . GLU A 1 819 ? 50.244 -24.895 -36.582 1.00 70.31 819 GLU A O 1
ATOM 6720 N N . CYS A 1 820 ? 48.008 -24.907 -36.376 1.00 67.81 820 CYS A N 1
ATOM 6721 C CA . CYS A 1 820 ? 47.744 -24.845 -37.815 1.00 67.81 820 CYS A CA 1
ATOM 6722 C C . CYS A 1 820 ? 48.181 -23.507 -38.426 1.00 67.81 820 CYS A C 1
ATOM 6724 O O . CYS A 1 820 ? 48.809 -23.503 -39.483 1.00 67.81 820 CYS A O 1
ATOM 6726 N N . ASN A 1 821 ? 47.933 -22.381 -37.754 1.00 69.69 821 ASN A N 1
ATOM 6727 C CA . ASN A 1 821 ? 48.364 -21.059 -38.208 1.00 69.69 821 ASN A CA 1
ATOM 6728 C C . ASN A 1 821 ? 49.890 -20.922 -38.212 1.00 69.69 821 ASN A C 1
ATOM 6730 O O . ASN A 1 821 ? 50.444 -20.377 -39.167 1.00 69.69 821 ASN A O 1
ATOM 6734 N N . LYS A 1 822 ? 50.597 -21.494 -37.227 1.00 73.56 822 LYS A N 1
ATOM 6735 C CA . LYS A 1 822 ? 52.065 -21.605 -37.266 1.00 73.56 822 LYS A CA 1
ATOM 6736 C C . LYS A 1 822 ? 52.537 -22.427 -38.467 1.00 73.56 822 LYS A C 1
ATOM 6738 O O . LYS A 1 822 ? 53.463 -22.005 -39.156 1.00 73.56 822 LYS A O 1
ATOM 6743 N N . LYS A 1 823 ? 51.876 -23.548 -38.783 1.00 71.25 823 LYS A N 1
ATOM 6744 C CA . LYS A 1 823 ? 52.166 -24.328 -40.003 1.00 71.25 823 LYS A CA 1
ATOM 6745 C C . LYS A 1 823 ? 51.913 -23.537 -41.287 1.00 71.25 823 LYS A C 1
ATOM 6747 O O . LYS A 1 823 ? 52.721 -23.625 -42.210 1.00 71.25 823 LYS A O 1
ATOM 6752 N N . TYR A 1 824 ? 50.825 -22.772 -41.360 1.00 69.75 824 TYR A N 1
ATOM 6753 C CA . TYR A 1 824 ? 50.535 -21.932 -42.522 1.00 69.75 824 TYR A CA 1
ATOM 6754 C C . TYR A 1 824 ? 51.537 -20.790 -42.668 1.00 69.75 824 TYR A C 1
ATOM 6756 O O . TYR A 1 824 ? 51.981 -20.543 -43.780 1.00 69.75 824 TYR A O 1
ATOM 6764 N N . SER A 1 825 ? 51.966 -20.172 -41.569 1.00 67.56 825 SER A N 1
ATOM 6765 C CA . SER A 1 825 ? 52.997 -19.130 -41.576 1.00 67.56 825 SER A CA 1
ATOM 6766 C C . SER A 1 825 ? 54.340 -19.657 -42.104 1.00 67.56 825 SER A C 1
ATOM 6768 O O . SER A 1 825 ? 54.929 -19.060 -43.000 1.00 67.56 825 SER A O 1
ATOM 6770 N N . VAL A 1 826 ? 54.764 -20.855 -41.676 1.00 73.06 826 VAL A N 1
ATOM 6771 C CA . VAL A 1 826 ? 55.954 -21.528 -42.238 1.00 73.06 826 VAL A CA 1
ATOM 6772 C C . VAL A 1 826 ? 55.781 -21.834 -43.730 1.00 73.06 826 VAL A C 1
ATOM 6774 O O . VAL A 1 826 ? 56.723 -21.696 -44.508 1.00 73.06 826 VAL A O 1
ATOM 6777 N N . LYS A 1 827 ? 54.576 -22.227 -44.160 1.00 75.12 827 LYS A N 1
ATOM 6778 C CA . LYS A 1 827 ? 54.292 -22.501 -45.574 1.00 75.12 827 LYS A CA 1
ATOM 6779 C C . LYS A 1 827 ? 54.257 -21.231 -46.429 1.00 75.12 827 LYS A C 1
ATOM 6781 O O . LYS A 1 827 ? 54.711 -21.276 -47.566 1.00 75.12 827 LYS A O 1
ATOM 6786 N N . ILE A 1 828 ? 53.760 -20.119 -45.889 1.00 72.25 828 ILE A N 1
ATOM 6787 C CA . ILE A 1 828 ? 53.804 -18.799 -46.529 1.00 72.25 828 ILE A CA 1
ATOM 6788 C C . ILE A 1 828 ? 55.258 -18.358 -46.688 1.00 72.25 828 ILE A C 1
ATOM 6790 O O . ILE A 1 828 ? 55.645 -18.014 -47.796 1.00 72.25 828 ILE A O 1
ATOM 6794 N N . HIS A 1 829 ? 56.086 -18.498 -45.650 1.00 71.62 829 HIS A N 1
ATOM 6795 C CA . HIS A 1 829 ? 57.508 -18.162 -45.738 1.00 71.62 829 HIS A CA 1
ATOM 6796 C C . HIS A 1 829 ? 58.248 -19.021 -46.784 1.00 71.62 829 HIS A C 1
ATOM 6798 O O . HIS A 1 829 ? 59.091 -18.517 -47.523 1.00 71.62 829 HIS A O 1
ATOM 6804 N N . GLY A 1 830 ? 57.898 -20.308 -46.910 1.00 75.19 830 GLY A N 1
ATOM 6805 C CA . GLY A 1 830 ? 58.425 -21.168 -47.975 1.00 75.19 830 GLY A CA 1
ATOM 6806 C C . GLY A 1 830 ? 57.980 -20.742 -49.382 1.00 75.19 830 GLY A C 1
ATOM 6807 O O . GLY A 1 830 ? 58.779 -20.779 -50.312 1.00 75.19 830 GLY A O 1
ATOM 6808 N N . LEU A 1 831 ? 56.730 -20.290 -49.542 1.00 73.50 831 LEU A N 1
ATOM 6809 C CA . LEU A 1 831 ? 56.220 -19.747 -50.810 1.00 73.50 831 LEU A CA 1
ATOM 6810 C C . LEU A 1 831 ? 56.826 -18.377 -51.144 1.00 73.50 831 LEU A C 1
ATOM 6812 O O . LEU A 1 831 ? 57.018 -18.058 -52.313 1.00 73.50 831 LEU A O 1
ATOM 6816 N N . GLU A 1 832 ? 57.136 -17.564 -50.138 1.00 72.69 832 GLU A N 1
ATOM 6817 C CA . GLU A 1 832 ? 57.835 -16.289 -50.301 1.00 72.69 832 GLU A CA 1
ATOM 6818 C C . GLU A 1 832 ? 59.278 -16.506 -50.767 1.00 72.69 832 GLU A C 1
ATOM 6820 O O . GLU A 1 832 ? 59.719 -15.837 -51.700 1.00 72.69 832 GLU A O 1
ATOM 6825 N N . GLU A 1 833 ? 59.984 -17.495 -50.212 1.00 72.44 833 GLU A N 1
ATOM 6826 C CA . GLU A 1 833 ? 61.302 -17.917 -50.708 1.00 72.44 833 GLU A CA 1
ATOM 6827 C C . GLU A 1 833 ? 61.232 -18.442 -52.152 1.00 72.44 833 GLU A C 1
ATOM 6829 O O . GLU A 1 833 ? 62.083 -18.107 -52.982 1.00 72.44 833 GLU A O 1
ATOM 6834 N N . GLU A 1 834 ? 60.190 -19.209 -52.486 1.00 73.50 834 GLU A N 1
ATOM 6835 C CA . GLU A 1 834 ? 59.950 -19.693 -53.849 1.00 73.50 834 GLU A CA 1
ATOM 6836 C C . GLU A 1 834 ? 59.649 -18.535 -54.818 1.00 73.50 834 GLU A C 1
ATOM 6838 O O . GLU A 1 834 ? 60.197 -18.486 -55.918 1.00 73.50 834 GLU A O 1
ATOM 6843 N N . ASN A 1 835 ? 58.870 -17.537 -54.391 1.00 69.50 835 ASN A N 1
ATOM 6844 C CA . ASN A 1 835 ? 58.606 -16.318 -55.159 1.00 69.50 835 ASN A CA 1
ATOM 6845 C C . ASN A 1 835 ? 59.860 -15.462 -55.357 1.00 69.50 835 ASN A C 1
ATOM 6847 O O . ASN A 1 835 ? 60.049 -14.907 -56.439 1.00 69.50 835 ASN A O 1
ATOM 6851 N N . VAL A 1 836 ? 60.739 -15.361 -54.356 1.00 74.44 836 VAL A N 1
ATOM 6852 C CA . VAL A 1 836 ? 62.042 -14.692 -54.508 1.00 74.44 836 VAL A CA 1
ATOM 6853 C C . VAL A 1 836 ? 62.900 -15.434 -55.532 1.00 74.44 836 VAL A C 1
ATOM 6855 O O . VAL A 1 836 ? 63.555 -14.802 -56.361 1.00 74.44 836 VAL A O 1
ATOM 6858 N N . LYS A 1 837 ? 62.847 -16.770 -55.547 1.00 72.94 837 LYS A N 1
ATOM 6859 C CA . LYS A 1 837 ? 63.536 -17.581 -56.551 1.00 72.94 837 LYS A CA 1
ATOM 6860 C C . LYS A 1 837 ? 62.974 -17.356 -57.961 1.00 72.94 837 LYS A C 1
ATOM 6862 O O . LYS A 1 837 ? 63.755 -17.071 -58.865 1.00 72.94 837 LYS A O 1
ATOM 6867 N N . TYR A 1 838 ? 61.651 -17.374 -58.137 1.00 72.75 838 TYR A N 1
ATOM 6868 C CA . TYR A 1 838 ? 61.014 -17.068 -59.425 1.00 72.75 838 TYR A CA 1
ATOM 6869 C C . TYR A 1 838 ? 61.272 -15.633 -59.886 1.00 72.75 838 TYR A C 1
ATOM 6871 O O . TYR A 1 838 ? 61.431 -15.387 -61.078 1.00 72.75 838 TYR A O 1
ATOM 6879 N N . LYS A 1 839 ? 61.361 -14.680 -58.955 1.00 76.06 839 LYS A N 1
ATOM 6880 C CA . LYS A 1 839 ? 61.712 -13.292 -59.261 1.00 76.06 839 LYS A CA 1
ATOM 6881 C C . LYS A 1 839 ? 63.154 -13.175 -59.758 1.00 76.06 839 LYS A C 1
ATOM 6883 O O . LYS A 1 839 ? 63.381 -12.533 -60.775 1.00 76.06 839 LYS A O 1
ATOM 6888 N N . ASN A 1 840 ? 64.096 -13.872 -59.124 1.00 72.94 840 ASN A N 1
ATOM 6889 C CA . ASN A 1 840 ? 65.485 -13.927 -59.586 1.00 72.94 840 ASN A CA 1
ATOM 6890 C C . ASN A 1 840 ? 65.618 -14.632 -60.951 1.00 72.94 840 ASN A C 1
ATOM 6892 O O . ASN A 1 840 ? 66.407 -14.201 -61.789 1.00 72.94 840 ASN A O 1
ATOM 6896 N N . GLU A 1 841 ? 64.831 -15.683 -61.208 1.00 73.00 841 GLU A N 1
ATOM 6897 C CA . GLU A 1 841 ? 64.766 -16.352 -62.519 1.00 73.00 841 GLU A CA 1
ATOM 6898 C C . GLU A 1 841 ? 64.143 -15.445 -63.600 1.00 73.00 841 GLU A C 1
ATOM 6900 O O . GLU A 1 841 ? 64.608 -15.423 -64.742 1.00 73.00 841 GLU A O 1
ATOM 6905 N N . LEU A 1 842 ? 63.136 -14.641 -63.243 1.00 70.62 842 LEU A N 1
ATOM 6906 C CA . LEU A 1 842 ? 62.524 -13.642 -64.123 1.00 70.62 842 LEU A CA 1
ATOM 6907 C C . LEU A 1 842 ? 63.487 -12.487 -64.435 1.00 70.62 842 LEU A C 1
ATOM 6909 O O . LEU A 1 842 ? 63.537 -12.020 -65.574 1.00 70.62 842 LEU A O 1
ATOM 6913 N N . ASP A 1 843 ? 64.273 -12.048 -63.455 1.00 70.44 843 ASP A N 1
ATOM 6914 C CA . ASP A 1 843 ? 65.279 -11.004 -63.640 1.00 70.44 843 ASP A CA 1
ATOM 6915 C C . ASP A 1 843 ? 66.457 -11.513 -64.496 1.00 70.44 843 ASP A C 1
ATOM 6917 O O . ASP A 1 843 ? 66.901 -10.800 -65.396 1.00 70.44 843 ASP A O 1
ATOM 6921 N N . GLN A 1 844 ? 66.853 -12.789 -64.366 1.00 68.44 844 GLN A N 1
ATOM 6922 C CA . GLN A 1 844 ? 67.778 -13.441 -65.309 1.00 68.44 844 GLN A CA 1
ATOM 6923 C C . GLN A 1 844 ? 67.196 -13.551 -66.731 1.00 68.44 844 GLN A C 1
ATOM 6925 O O . GLN A 1 844 ? 67.915 -13.342 -67.709 1.00 68.44 844 GLN A O 1
ATOM 6930 N N . GLN A 1 845 ? 65.894 -13.825 -66.892 1.00 62.47 845 GLN A N 1
ATOM 6931 C CA . GLN A 1 845 ? 65.249 -13.810 -68.216 1.00 62.47 845 GLN A CA 1
ATOM 6932 C C . GLN A 1 845 ? 65.166 -12.406 -68.827 1.00 62.47 845 GLN A C 1
ATOM 6934 O O . GLN A 1 845 ? 65.299 -12.264 -70.048 1.00 62.47 845 GLN A O 1
ATOM 6939 N N . LYS A 1 846 ? 64.977 -11.364 -68.010 1.00 66.62 846 LYS A N 1
ATOM 6940 C CA . LYS A 1 846 ? 65.032 -9.968 -68.464 1.00 66.62 846 LYS A CA 1
ATOM 6941 C C . LYS A 1 846 ? 66.442 -9.571 -68.889 1.00 66.62 846 LYS A C 1
ATOM 6943 O O . LYS A 1 846 ? 66.586 -8.918 -69.917 1.00 66.62 846 LYS A O 1
ATOM 6948 N N . GLU A 1 847 ? 67.471 -10.034 -68.187 1.00 66.00 847 GLU A N 1
ATOM 6949 C CA . GLU A 1 847 ? 68.875 -9.801 -68.548 1.00 66.00 847 GLU A CA 1
ATOM 6950 C C . GLU A 1 847 ? 69.261 -10.525 -69.859 1.00 66.00 847 GLU A C 1
ATOM 6952 O O . GLU A 1 847 ? 69.925 -9.953 -70.727 1.00 66.00 847 GLU A O 1
ATOM 6957 N N . ILE A 1 848 ? 68.740 -11.740 -70.083 1.00 63.38 848 ILE A N 1
ATOM 6958 C CA . ILE A 1 848 ? 68.879 -12.474 -71.356 1.00 63.38 848 ILE A CA 1
ATOM 6959 C C . ILE A 1 848 ? 68.107 -11.782 -72.495 1.00 63.38 848 ILE A C 1
ATOM 6961 O O . ILE A 1 848 ? 68.612 -11.699 -73.617 1.00 63.38 848 ILE A O 1
ATOM 6965 N N . SER A 1 849 ? 66.915 -11.242 -72.219 1.00 59.41 849 SER A N 1
ATOM 6966 C CA . SER A 1 849 ? 66.099 -10.509 -73.203 1.00 59.41 849 SER A CA 1
ATOM 6967 C C . SER A 1 849 ? 66.721 -9.160 -73.580 1.00 59.41 849 SER A C 1
ATOM 6969 O O . SER A 1 849 ? 66.706 -8.786 -74.752 1.00 59.41 849 SER A O 1
ATOM 6971 N N . GLN A 1 850 ? 67.354 -8.477 -72.624 1.00 57.44 850 GLN A N 1
ATOM 6972 C CA . GLN A 1 850 ? 68.117 -7.252 -72.861 1.00 57.44 850 GLN A CA 1
ATOM 6973 C C . GLN A 1 850 ? 69.393 -7.543 -73.677 1.00 57.44 850 GLN A C 1
ATOM 6975 O O . GLN A 1 850 ? 69.661 -6.860 -74.661 1.00 57.44 850 GLN A O 1
ATOM 6980 N N . SER A 1 851 ? 70.103 -8.643 -73.385 1.00 58.81 851 SER A N 1
ATOM 6981 C CA . SER A 1 851 ? 71.267 -9.096 -74.170 1.00 58.81 851 SER A CA 1
ATOM 6982 C C . SER A 1 851 ? 70.916 -9.527 -75.607 1.00 58.81 851 SER A C 1
ATOM 6984 O O . SER A 1 851 ? 71.733 -9.378 -76.521 1.00 58.81 851 SER A O 1
ATOM 6986 N N . LEU A 1 852 ? 69.703 -10.048 -75.836 1.00 54.38 852 LEU A N 1
ATOM 6987 C CA . LEU A 1 852 ? 69.182 -10.367 -77.173 1.00 54.38 852 LEU A CA 1
ATOM 6988 C C . LEU A 1 852 ? 68.718 -9.114 -77.934 1.00 54.38 852 LEU A C 1
ATOM 6990 O O . LEU A 1 852 ? 68.964 -9.025 -79.137 1.00 54.38 852 LEU A O 1
ATOM 6994 N N . SER A 1 853 ? 68.130 -8.131 -77.245 1.00 52.41 853 SER A N 1
ATOM 6995 C CA . SER A 1 853 ? 67.760 -6.821 -77.809 1.00 52.41 853 SER A CA 1
ATOM 6996 C C . SER A 1 853 ? 68.990 -6.018 -78.260 1.00 52.41 853 SER A C 1
ATOM 6998 O O . SER A 1 853 ? 69.009 -5.449 -79.358 1.00 52.41 853 SER A O 1
ATOM 7000 N N . ASP A 1 854 ? 70.070 -6.066 -77.478 1.00 49.38 854 ASP A N 1
ATOM 7001 C CA . ASP A 1 854 ? 71.331 -5.391 -77.800 1.00 49.38 854 ASP A CA 1
ATOM 7002 C C . ASP A 1 854 ? 72.100 -6.097 -78.938 1.00 49.38 854 ASP A C 1
ATOM 7004 O O . ASP A 1 854 ? 72.857 -5.462 -79.675 1.00 49.38 854 ASP A O 1
ATOM 7008 N N . LYS A 1 855 ? 71.848 -7.398 -79.168 1.00 54.22 855 LYS A N 1
ATOM 7009 C CA . LYS A 1 855 ? 72.387 -8.157 -80.315 1.00 54.22 855 LYS A CA 1
ATOM 7010 C C . LYS A 1 855 ? 71.558 -8.017 -81.599 1.00 54.22 855 LYS A C 1
ATOM 7012 O O . LYS A 1 855 ? 72.131 -8.122 -82.683 1.00 54.22 855 LYS A O 1
ATOM 7017 N N . LEU A 1 856 ? 70.252 -7.739 -81.515 1.00 45.03 856 LEU A N 1
ATOM 7018 C CA . LEU A 1 856 ? 69.393 -7.483 -82.687 1.00 45.03 856 LEU A CA 1
ATOM 7019 C C . LEU A 1 856 ? 69.568 -6.060 -83.254 1.00 45.03 856 LEU A C 1
ATOM 7021 O O . LEU A 1 856 ? 69.399 -5.838 -84.455 1.00 45.03 856 LEU A O 1
ATOM 7025 N N . SER A 1 857 ? 69.978 -5.113 -82.406 1.00 46.91 857 SER A N 1
ATOM 7026 C CA . SER A 1 857 ? 70.187 -3.700 -82.760 1.00 46.91 857 SER A CA 1
ATOM 7027 C C . SER A 1 857 ? 71.481 -3.437 -83.553 1.00 46.91 857 SER A C 1
ATOM 7029 O O . SER A 1 857 ? 71.668 -2.346 -84.083 1.00 46.91 857 SER A O 1
ATOM 7031 N N . ALA A 1 858 ? 72.352 -4.445 -83.704 1.00 42.84 858 ALA A N 1
ATOM 7032 C CA . ALA A 1 858 ? 73.615 -4.351 -84.446 1.00 42.84 858 ALA A CA 1
ATOM 7033 C C . ALA A 1 858 ? 73.571 -4.932 -85.880 1.00 42.84 858 ALA A C 1
ATOM 7035 O O . ALA A 1 858 ? 74.583 -4.879 -86.575 1.00 42.84 858 ALA A O 1
ATOM 7036 N N . SER A 1 859 ? 72.434 -5.472 -86.353 1.00 42.66 859 SER A N 1
ATOM 7037 C CA . SER A 1 859 ? 72.360 -6.150 -87.668 1.00 42.66 859 SER A CA 1
ATOM 7038 C C . SER A 1 859 ? 71.277 -5.643 -88.634 1.00 42.66 859 SER A C 1
ATOM 7040 O O . SER A 1 859 ? 71.139 -6.208 -89.718 1.00 42.66 859 SER A O 1
ATOM 7042 N N . THR A 1 860 ? 70.553 -4.566 -88.318 1.00 35.47 860 THR A N 1
ATOM 7043 C CA . THR A 1 860 ? 69.518 -4.013 -89.222 1.00 35.47 860 THR A CA 1
ATOM 7044 C C . THR A 1 860 ? 69.835 -2.565 -89.583 1.00 35.47 860 THR A C 1
ATOM 7046 O O . THR A 1 860 ? 69.077 -1.640 -89.315 1.00 35.47 860 THR A O 1
ATOM 7049 N N . LEU A 1 861 ? 71.024 -2.380 -90.156 1.00 40.94 861 LEU A N 1
ATOM 7050 C CA . LEU A 1 861 ? 71.578 -1.093 -90.575 1.00 40.94 861 LEU A CA 1
ATOM 7051 C C . LEU A 1 861 ? 72.132 -1.216 -92.004 1.00 40.94 861 LEU A C 1
ATOM 7053 O O . LEU A 1 861 ? 73.299 -0.923 -92.231 1.00 40.94 861 LEU A O 1
ATOM 7057 N N . ASN A 1 862 ? 71.329 -1.749 -92.941 1.00 41.75 862 ASN A N 1
ATOM 7058 C CA . ASN A 1 862 ? 71.643 -1.738 -94.380 1.00 41.75 862 ASN A CA 1
ATOM 7059 C C . ASN A 1 862 ? 70.489 -2.195 -95.298 1.00 41.75 862 ASN A C 1
ATOM 7061 O O . ASN A 1 862 ? 70.696 -3.057 -96.146 1.00 41.75 862 ASN A O 1
ATOM 7065 N N . PHE A 1 863 ? 69.287 -1.618 -95.192 1.00 33.12 863 PHE A N 1
ATOM 7066 C CA . PHE A 1 863 ? 68.410 -1.531 -96.370 1.00 33.12 863 PHE A CA 1
ATOM 7067 C C . PHE A 1 863 ? 67.325 -0.457 -96.188 1.00 33.12 863 PHE A C 1
ATOM 7069 O O . PHE A 1 863 ? 66.458 -0.579 -95.331 1.00 33.12 863 PHE A O 1
ATOM 7076 N N . GLU A 1 864 ? 67.418 0.571 -97.037 1.00 37.69 864 GLU A N 1
ATOM 7077 C CA . GLU A 1 864 ? 66.348 1.477 -97.485 1.00 37.69 864 GLU A CA 1
ATOM 7078 C C . GLU A 1 864 ? 65.867 2.545 -96.481 1.00 37.69 864 GLU A C 1
ATOM 7080 O O . GLU A 1 864 ? 64.964 2.326 -95.689 1.00 37.69 864 GLU A O 1
ATOM 7085 N N . GLU A 1 865 ? 66.307 3.809 -96.481 1.00 37.09 865 GLU A N 1
ATOM 7086 C CA . GLU A 1 865 ? 66.984 4.665 -97.479 1.00 37.09 865 GLU A CA 1
ATOM 7087 C C . GLU A 1 865 ? 66.522 4.512 -98.940 1.00 37.09 865 GLU A C 1
ATOM 7089 O O . GLU A 1 865 ? 67.276 4.723 -99.883 1.00 37.09 865 GLU A O 1
ATOM 7094 N N . CYS A 1 866 ? 65.246 4.176 -99.142 1.00 34.47 866 CYS A N 1
ATOM 7095 C CA . CYS A 1 866 ? 64.595 4.358 -100.441 1.00 34.47 866 CYS A CA 1
ATOM 7096 C C . CYS A 1 866 ? 63.093 4.651 -100.326 1.00 34.47 866 CYS A C 1
ATOM 7098 O O . CYS A 1 866 ? 62.298 4.162 -101.117 1.00 34.47 866 CYS A O 1
ATOM 7100 N N . ASN A 1 867 ? 62.687 5.461 -99.340 1.00 33.56 867 ASN A N 1
ATOM 7101 C CA . ASN A 1 867 ? 61.381 6.129 -99.422 1.00 33.56 867 ASN A CA 1
ATOM 7102 C C . ASN A 1 867 ? 61.291 7.439 -98.621 1.00 33.56 867 ASN A C 1
ATOM 7104 O O . ASN A 1 867 ? 60.284 7.754 -97.989 1.00 33.56 867 ASN A O 1
ATOM 7108 N N . LYS A 1 868 ? 62.361 8.245 -98.666 1.00 43.62 868 LYS A N 1
ATOM 7109 C CA . LYS A 1 868 ? 62.260 9.676 -98.356 1.00 43.62 868 LYS A CA 1
ATOM 7110 C C . LYS A 1 868 ? 61.685 10.411 -99.570 1.00 43.62 868 LYS A C 1
ATOM 7112 O O . LYS A 1 868 ? 62.234 10.319 -100.661 1.00 43.62 868 LYS A O 1
ATOM 7117 N N . ASN A 1 869 ? 60.679 11.239 -99.302 1.00 35.59 869 ASN A N 1
ATOM 7118 C CA . ASN A 1 869 ? 60.265 12.393 -100.105 1.00 35.59 869 ASN A CA 1
ATOM 7119 C C . ASN A 1 869 ? 59.479 12.134 -101.396 1.00 35.59 869 ASN A C 1
ATOM 7121 O O . ASN A 1 869 ? 59.827 12.613 -102.471 1.00 35.59 869 ASN A O 1
ATOM 7125 N N . LEU A 1 870 ? 58.301 11.542 -101.217 1.00 35.47 870 LEU A N 1
ATOM 7126 C CA . LEU A 1 870 ? 57.069 12.145 -101.736 1.00 35.47 870 LEU A CA 1
ATOM 7127 C C . LEU A 1 870 ? 56.123 12.387 -100.540 1.00 35.47 870 LEU A C 1
ATOM 7129 O O . LEU A 1 870 ? 55.173 11.660 -100.299 1.00 35.47 870 LEU A O 1
ATOM 7133 N N . GLU A 1 871 ? 56.562 13.139 -99.537 1.00 31.81 871 GLU A N 1
ATOM 7134 C CA . GLU A 1 871 ? 56.354 14.585 -99.494 1.00 31.81 871 GLU A CA 1
ATOM 7135 C C . GLU A 1 871 ? 54.877 14.991 -99.601 1.00 31.81 871 GLU A C 1
ATOM 7137 O O . GLU A 1 871 ? 54.255 14.920 -100.655 1.00 31.81 871 GLU A O 1
ATOM 7142 N N . ARG A 1 872 ? 54.420 15.582 -98.492 1.00 34.88 872 ARG A N 1
ATOM 7143 C CA . ARG A 1 872 ? 53.518 16.738 -98.473 1.00 34.88 872 ARG A CA 1
ATOM 7144 C C . ARG A 1 872 ? 52.099 16.491 -98.973 1.00 34.88 872 ARG A C 1
ATOM 7146 O O . ARG A 1 872 ? 51.732 16.872 -100.075 1.00 34.88 872 ARG A O 1
ATOM 7153 N N . ASN A 1 873 ? 51.235 16.091 -98.054 1.00 32.12 873 ASN A N 1
ATOM 7154 C CA . ASN A 1 873 ? 50.356 17.032 -97.353 1.00 32.12 873 ASN A CA 1
ATOM 7155 C C . ASN A 1 873 ? 49.257 16.253 -96.639 1.00 32.12 873 ASN A C 1
ATOM 7157 O O . ASN A 1 873 ? 48.655 15.359 -97.215 1.00 32.12 873 ASN A O 1
ATOM 7161 N N . LEU A 1 874 ? 48.966 16.691 -95.416 1.00 33.16 874 LEU A N 1
ATOM 7162 C CA . LEU A 1 874 ? 47.677 16.498 -94.758 1.00 33.16 874 LEU A CA 1
ATOM 7163 C C . LEU A 1 874 ? 47.230 15.043 -94.622 1.00 33.16 874 LEU A C 1
ATOM 7165 O O . LEU A 1 874 ? 46.351 14.537 -95.307 1.00 33.16 874 LEU A O 1
ATOM 7169 N N . ASN A 1 875 ? 47.833 14.443 -93.605 1.00 32.09 875 ASN A N 1
ATOM 7170 C CA . ASN A 1 875 ? 47.278 13.382 -92.791 1.00 32.09 875 ASN A CA 1
ATOM 7171 C C . ASN A 1 875 ? 45.776 13.621 -92.513 1.00 32.09 875 ASN A C 1
ATOM 7173 O O . ASN A 1 875 ? 45.398 14.372 -91.612 1.00 32.09 875 ASN A O 1
ATOM 7177 N N . GLU A 1 876 ? 44.920 12.964 -93.286 1.00 34.62 876 GLU A N 1
ATOM 7178 C CA . GLU A 1 876 ? 43.620 12.519 -92.809 1.00 34.62 876 GLU A CA 1
ATOM 7179 C C . GLU A 1 876 ? 43.861 11.613 -91.596 1.00 34.62 876 GLU A C 1
ATOM 7181 O O . GLU A 1 876 ? 44.464 10.552 -91.727 1.00 34.62 876 GLU A O 1
ATOM 7186 N N . LYS A 1 877 ? 43.391 12.008 -90.410 1.00 37.31 877 LYS A N 1
ATOM 7187 C CA . LYS A 1 877 ? 42.159 11.434 -89.850 1.00 37.31 877 LYS A CA 1
ATOM 7188 C C . LYS A 1 877 ? 41.833 12.089 -88.508 1.00 37.31 877 LYS A C 1
ATOM 7190 O O . LYS A 1 877 ? 42.517 11.907 -87.508 1.00 37.31 877 LYS A O 1
ATOM 7195 N N . ASN A 1 878 ? 40.749 12.854 -88.540 1.00 39.44 878 ASN A N 1
ATOM 7196 C CA . ASN A 1 878 ? 39.973 13.327 -87.403 1.00 39.44 878 ASN A CA 1
ATOM 7197 C C . ASN A 1 878 ? 39.882 12.290 -86.272 1.00 39.44 878 ASN A C 1
ATOM 7199 O O . ASN A 1 878 ? 39.539 11.142 -86.538 1.00 39.44 878 ASN A O 1
ATOM 7203 N N . ILE A 1 879 ? 40.068 12.737 -85.030 1.00 36.34 879 ILE A N 1
ATOM 7204 C CA . ILE A 1 879 ? 38.961 12.969 -84.088 1.00 36.34 879 ILE A CA 1
ATOM 7205 C C . ILE A 1 879 ? 39.419 14.068 -83.122 1.00 36.34 879 ILE A C 1
ATOM 7207 O O . ILE A 1 879 ? 40.202 13.866 -82.201 1.00 36.34 879 ILE A O 1
ATOM 7211 N N . CYS A 1 880 ? 38.932 15.272 -83.401 1.00 43.22 880 CYS A N 1
ATOM 7212 C CA . CYS A 1 880 ? 38.912 16.404 -82.490 1.00 43.22 880 CYS A CA 1
ATOM 7213 C C . CYS A 1 880 ? 37.471 16.554 -81.983 1.00 43.22 880 CYS A C 1
ATOM 7215 O O . CYS A 1 880 ? 36.809 17.535 -82.306 1.00 43.22 880 CYS A O 1
ATOM 7217 N N . LEU A 1 881 ? 36.958 15.539 -81.275 1.00 43.16 881 LEU A N 1
ATOM 7218 C CA . LEU A 1 881 ? 35.599 15.547 -80.715 1.00 43.16 881 LEU A CA 1
ATOM 7219 C C . LEU A 1 881 ? 35.411 14.531 -79.566 1.00 43.16 881 LEU A C 1
ATOM 7221 O O . LEU A 1 881 ? 34.441 13.797 -79.572 1.00 43.16 881 LEU A O 1
ATOM 7225 N N . ASP A 1 882 ? 36.310 14.480 -78.574 1.00 41.47 882 ASP A N 1
ATOM 7226 C CA . ASP A 1 882 ? 36.059 13.655 -77.363 1.00 41.47 882 ASP A CA 1
ATOM 7227 C C . ASP A 1 882 ? 36.456 14.295 -76.021 1.00 41.47 882 ASP A C 1
ATOM 7229 O O . ASP A 1 882 ? 36.000 13.854 -74.970 1.00 41.47 882 ASP A O 1
ATOM 7233 N N . ASN A 1 883 ? 37.189 15.414 -76.017 1.00 43.84 883 ASN A N 1
ATOM 7234 C CA . ASN A 1 883 ? 37.574 16.082 -74.763 1.00 43.84 883 ASN A CA 1
ATOM 7235 C C . ASN A 1 883 ? 36.695 17.291 -74.389 1.00 43.84 883 ASN A C 1
ATOM 7237 O O . ASN A 1 883 ? 36.993 17.981 -73.420 1.00 43.84 883 ASN A O 1
ATOM 7241 N N . PHE A 1 884 ? 35.586 17.521 -75.104 1.00 42.84 884 PHE A N 1
ATOM 7242 C CA . PHE A 1 884 ? 34.532 18.465 -74.691 1.00 42.84 884 PHE A CA 1
ATOM 7243 C C . PHE A 1 884 ? 33.264 17.766 -74.154 1.00 42.84 884 PHE A C 1
ATOM 7245 O O . PHE A 1 884 ? 32.518 18.371 -73.391 1.00 42.84 884 PHE A O 1
ATOM 7252 N N . ALA A 1 885 ? 33.070 16.468 -74.433 1.00 43.69 885 ALA A N 1
ATOM 7253 C CA . ALA A 1 885 ? 31.912 15.692 -73.966 1.00 43.69 885 ALA A CA 1
ATOM 7254 C C . ALA A 1 885 ? 31.984 15.290 -72.476 1.00 43.69 885 ALA A C 1
ATOM 7256 O O . ALA A 1 885 ? 30.965 14.983 -71.861 1.00 43.69 885 ALA A O 1
ATOM 7257 N N . GLN A 1 886 ? 33.172 15.313 -71.859 1.00 47.69 886 GLN A N 1
ATOM 7258 C CA . GLN A 1 886 ? 33.318 15.006 -70.428 1.00 47.69 886 GLN A CA 1
ATOM 7259 C C . GLN A 1 886 ? 33.041 16.209 -69.514 1.00 47.69 886 GLN A C 1
ATOM 7261 O O . GLN A 1 886 ? 32.677 16.013 -68.360 1.00 47.69 886 GLN A O 1
ATOM 7266 N N . LEU A 1 887 ? 33.136 17.443 -70.024 1.00 47.03 887 LEU A N 1
ATOM 7267 C CA . LEU A 1 887 ? 32.758 18.649 -69.275 1.00 47.03 887 LEU A CA 1
ATOM 7268 C C . LEU A 1 887 ? 31.252 18.929 -69.367 1.00 47.03 887 LEU A C 1
ATOM 7270 O O . LEU A 1 887 ? 30.656 19.343 -68.378 1.00 47.03 887 LEU A O 1
ATOM 7274 N N . GLU A 1 888 ? 30.620 18.613 -70.500 1.00 46.94 888 GLU A N 1
ATOM 7275 C CA . GLU A 1 888 ? 29.165 18.727 -70.675 1.00 46.94 888 GLU A CA 1
ATOM 7276 C C . GLU A 1 888 ? 28.412 17.694 -69.817 1.00 46.94 888 GLU A C 1
ATOM 7278 O O . GLU A 1 888 ? 27.445 18.042 -69.151 1.00 46.94 888 GLU A O 1
ATOM 7283 N N . LYS A 1 889 ? 28.942 16.469 -69.677 1.00 53.28 889 LYS A N 1
ATOM 7284 C CA . LYS A 1 889 ? 28.373 15.441 -68.788 1.00 53.28 889 LYS A CA 1
ATOM 7285 C C . LYS A 1 889 ? 28.483 15.789 -67.297 1.00 53.28 889 LYS A C 1
ATOM 7287 O O . LYS A 1 889 ? 27.569 15.497 -66.539 1.00 53.28 889 LYS A O 1
ATOM 7292 N N . VAL A 1 890 ? 29.568 16.442 -66.869 1.00 55.03 890 VAL A N 1
ATOM 7293 C CA . VAL A 1 890 ? 29.729 16.883 -65.469 1.00 55.03 890 VAL A CA 1
ATOM 7294 C C . VAL A 1 890 ? 28.829 18.083 -65.155 1.00 55.03 890 VAL A C 1
ATOM 7296 O O . VAL A 1 890 ? 28.293 18.166 -64.052 1.00 55.03 890 VAL A O 1
ATOM 7299 N N . VAL A 1 891 ? 28.613 18.983 -66.120 1.00 57.25 891 VAL A N 1
ATOM 7300 C CA . VAL A 1 891 ? 27.675 20.109 -65.979 1.00 57.25 891 VAL A CA 1
ATOM 7301 C C . VAL A 1 891 ? 26.217 19.636 -66.034 1.00 57.25 891 VAL A C 1
ATOM 7303 O O . VAL A 1 891 ? 25.411 20.118 -65.241 1.00 57.25 891 VAL A O 1
ATOM 7306 N N . ASP A 1 892 ? 25.881 18.649 -66.869 1.00 57.66 892 ASP A N 1
ATOM 7307 C CA . ASP A 1 892 ? 24.551 18.027 -66.896 1.00 57.66 892 ASP A CA 1
ATOM 7308 C C . ASP A 1 892 ? 24.274 17.198 -65.638 1.00 57.66 892 ASP A C 1
ATOM 7310 O O . ASP A 1 892 ? 23.185 17.304 -65.080 1.00 57.66 892 ASP A O 1
ATOM 7314 N N . ASP A 1 893 ? 25.250 16.448 -65.117 1.00 61.41 893 ASP A N 1
ATOM 7315 C CA . ASP A 1 893 ? 25.094 15.708 -63.859 1.00 61.41 893 ASP A CA 1
ATOM 7316 C C . ASP A 1 893 ? 24.968 16.659 -62.654 1.00 61.41 893 ASP A C 1
ATOM 7318 O O . ASP A 1 893 ? 24.177 16.392 -61.747 1.00 61.41 893 ASP A O 1
ATOM 7322 N N . LEU A 1 894 ? 25.668 17.802 -62.651 1.00 58.88 894 LEU A N 1
ATOM 7323 C CA . LEU A 1 894 ? 25.510 18.844 -61.627 1.00 58.88 894 LEU A CA 1
ATOM 7324 C C . LEU A 1 894 ? 24.172 19.583 -61.748 1.00 58.88 894 LEU A C 1
ATOM 7326 O O . LEU A 1 894 ? 23.515 19.798 -60.731 1.00 58.88 894 LEU A O 1
ATOM 7330 N N . ASN A 1 895 ? 23.721 19.917 -62.959 1.00 59.78 895 ASN A N 1
ATOM 7331 C CA . ASN A 1 895 ? 22.415 20.542 -63.175 1.00 59.78 895 ASN A CA 1
ATOM 7332 C C . ASN A 1 895 ? 21.263 19.586 -62.850 1.00 59.78 895 ASN A C 1
ATOM 7334 O O . ASN A 1 895 ? 20.270 20.016 -62.265 1.00 59.78 895 ASN A O 1
ATOM 7338 N N . LYS A 1 896 ? 21.418 18.287 -63.128 1.00 65.50 896 LYS A N 1
ATOM 7339 C CA . LYS A 1 896 ? 20.465 17.245 -62.733 1.00 65.50 896 LYS A CA 1
ATOM 7340 C C . LYS A 1 896 ? 20.416 17.099 -61.213 1.00 65.50 896 LYS A C 1
ATOM 7342 O O . LYS A 1 896 ? 19.324 17.045 -60.664 1.00 65.50 896 LYS A O 1
ATOM 7347 N N . LYS A 1 897 ? 21.562 17.166 -60.522 1.00 61.06 897 LYS A N 1
ATOM 7348 C CA . LYS A 1 897 ? 21.637 17.154 -59.048 1.00 61.06 897 LYS A CA 1
ATOM 7349 C C . LYS A 1 897 ? 21.057 18.419 -58.407 1.00 61.06 897 LYS A C 1
ATOM 7351 O O . LYS A 1 897 ? 20.443 18.339 -57.348 1.00 61.06 897 LYS A O 1
ATOM 7356 N N . ILE A 1 898 ? 21.214 19.579 -59.049 1.00 62.53 898 ILE A N 1
ATOM 7357 C CA . ILE A 1 898 ? 20.593 20.843 -58.623 1.00 62.53 898 ILE A CA 1
ATOM 7358 C C . ILE A 1 898 ? 19.071 20.787 -58.829 1.00 62.53 898 ILE A C 1
ATOM 7360 O O . ILE A 1 898 ? 18.331 21.166 -57.924 1.00 62.53 898 ILE A O 1
ATOM 7364 N N . GLN A 1 899 ? 18.585 20.243 -59.952 1.00 56.19 899 GLN A N 1
ATOM 7365 C CA . GLN A 1 899 ? 17.152 20.006 -60.177 1.00 56.19 899 GLN A CA 1
ATOM 7366 C C . GLN A 1 899 ? 16.563 19.000 -59.175 1.00 56.19 899 GLN A C 1
ATOM 7368 O O . GLN A 1 899 ? 15.466 19.229 -58.671 1.00 56.19 899 GLN A O 1
ATOM 7373 N N . GLU A 1 900 ? 17.307 17.945 -58.833 1.00 59.12 900 GLU A N 1
ATOM 7374 C CA . GLU A 1 900 ? 16.928 16.923 -57.846 1.00 59.12 900 GLU A CA 1
ATOM 7375 C C . GLU A 1 900 ? 16.870 17.502 -56.417 1.00 59.12 900 GLU A C 1
ATOM 7377 O O . GLU A 1 900 ? 15.945 17.223 -55.649 1.00 59.12 900 GLU A O 1
ATOM 7382 N N . LEU A 1 901 ? 17.804 18.397 -56.073 1.00 57.09 901 LEU A N 1
ATOM 7383 C CA . LEU A 1 901 ? 17.792 19.145 -54.812 1.00 57.09 901 LEU A CA 1
ATOM 7384 C C . LEU A 1 901 ? 16.651 20.174 -54.753 1.00 57.09 901 LEU A C 1
ATOM 7386 O O . LEU A 1 901 ? 16.052 20.344 -53.691 1.00 57.09 901 LEU A O 1
ATOM 7390 N N . SER A 1 902 ? 16.284 20.809 -55.870 1.00 53.41 902 SER A N 1
ATOM 7391 C CA . SER A 1 902 ? 15.115 21.698 -55.937 1.00 53.41 902 SER A CA 1
ATOM 7392 C C . SER A 1 902 ? 13.778 20.946 -55.866 1.00 53.41 902 SER A C 1
ATOM 7394 O O . SER A 1 902 ? 12.853 21.435 -55.218 1.00 53.41 902 SER A O 1
ATOM 7396 N N . SER A 1 903 ? 13.661 19.741 -56.440 1.00 54.47 903 SER A N 1
ATOM 7397 C CA . SER A 1 903 ? 12.471 18.894 -56.246 1.00 54.47 903 SER A CA 1
ATOM 7398 C C . SER A 1 903 ? 12.350 18.380 -54.809 1.00 54.47 903 SER A C 1
ATOM 7400 O O . SER A 1 903 ? 11.244 18.349 -54.271 1.00 54.47 903 SER A O 1
ATOM 7402 N N . ASN A 1 904 ? 13.475 18.080 -54.148 1.00 51.34 904 ASN A N 1
ATOM 7403 C CA . ASN A 1 904 ? 13.487 17.664 -52.742 1.00 51.34 904 ASN A CA 1
ATOM 7404 C C . ASN A 1 904 ? 13.141 18.817 -51.777 1.00 51.34 904 ASN A C 1
ATOM 7406 O O . ASN A 1 904 ? 12.526 18.589 -50.729 1.00 51.34 904 ASN A O 1
ATOM 7410 N N . LEU A 1 905 ? 13.464 20.065 -52.139 1.00 47.66 905 LEU A N 1
ATOM 7411 C CA . LEU A 1 905 ? 13.062 21.250 -51.374 1.00 47.66 905 LEU A CA 1
ATOM 7412 C C . LEU A 1 905 ? 11.537 21.475 -51.435 1.00 47.66 905 LEU A C 1
ATOM 7414 O O . LEU A 1 905 ? 10.922 21.736 -50.404 1.00 47.66 905 LEU A O 1
ATOM 7418 N N . ASN A 1 906 ? 10.911 21.255 -52.598 1.00 49.88 906 ASN A N 1
ATOM 7419 C CA . ASN A 1 906 ? 9.452 21.348 -52.755 1.00 49.88 906 ASN A CA 1
ATOM 7420 C C . ASN A 1 906 ? 8.697 20.225 -52.014 1.00 49.88 906 ASN A C 1
ATOM 7422 O O . ASN A 1 906 ? 7.633 20.471 -51.450 1.00 49.88 906 ASN A O 1
ATOM 7426 N N . THR A 1 907 ? 9.258 19.012 -51.916 1.00 53.12 907 THR A N 1
ATOM 7427 C CA . THR A 1 907 ? 8.661 17.938 -51.093 1.00 53.12 907 THR A CA 1
ATOM 7428 C C . THR A 1 907 ? 8.786 18.189 -49.588 1.00 53.12 907 THR A C 1
ATOM 7430 O O . THR A 1 907 ? 7.948 17.730 -48.815 1.00 53.12 907 THR A O 1
ATOM 7433 N N . SER A 1 908 ? 9.799 18.949 -49.156 1.00 48.25 908 SER A N 1
ATOM 7434 C CA . SER A 1 908 ? 9.946 19.383 -47.760 1.00 48.25 908 SER A CA 1
ATOM 7435 C C . SER A 1 908 ? 8.908 20.451 -47.390 1.00 48.25 908 SER A C 1
ATOM 7437 O O . SER A 1 908 ? 8.339 20.423 -46.299 1.00 48.25 908 SER A O 1
ATOM 7439 N N . GLU A 1 909 ? 8.579 21.344 -48.327 1.00 49.09 909 GLU A N 1
ATOM 7440 C CA . GLU A 1 909 ? 7.543 22.367 -48.146 1.00 49.09 909 GLU A CA 1
ATOM 7441 C C . GLU A 1 909 ? 6.121 21.767 -48.110 1.00 49.09 909 GLU A C 1
ATOM 7443 O O . GLU A 1 909 ? 5.299 22.177 -47.285 1.00 49.09 909 GLU A O 1
ATOM 7448 N N . ASP A 1 910 ? 5.851 20.722 -48.901 1.00 54.31 910 ASP A N 1
ATOM 7449 C CA . ASP A 1 910 ? 4.605 19.942 -48.817 1.00 54.31 910 ASP A CA 1
ATOM 7450 C C . ASP A 1 910 ? 4.529 19.060 -47.556 1.00 54.31 910 ASP A C 1
ATOM 7452 O O . ASP A 1 910 ? 3.454 18.918 -46.965 1.00 54.31 910 ASP A O 1
ATOM 7456 N N . CYS A 1 911 ? 5.657 18.528 -47.071 1.00 52.00 911 CYS A N 1
ATOM 7457 C CA . CYS A 1 911 ? 5.721 17.874 -45.760 1.00 52.00 911 CYS A CA 1
ATOM 7458 C C . CYS A 1 911 ? 5.432 18.861 -44.621 1.00 52.00 911 CYS A C 1
ATOM 7460 O O . CYS A 1 911 ? 4.667 18.538 -43.717 1.00 52.00 911 CYS A O 1
ATOM 7462 N N . ASN A 1 912 ? 5.959 20.086 -44.683 1.00 54.12 912 ASN A N 1
ATOM 7463 C CA . ASN A 1 912 ? 5.674 21.117 -43.682 1.00 54.12 912 ASN A CA 1
ATOM 7464 C C . ASN A 1 912 ? 4.213 21.596 -43.726 1.00 54.12 912 ASN A C 1
ATOM 7466 O O . ASN A 1 912 ? 3.626 21.840 -42.671 1.00 54.12 912 ASN A O 1
ATOM 7470 N N . LYS A 1 913 ? 3.577 21.648 -44.905 1.00 61.69 913 LYS A N 1
ATOM 7471 C CA . LYS A 1 913 ? 2.123 21.875 -45.013 1.00 61.69 913 LYS A CA 1
ATOM 7472 C C . LYS A 1 913 ? 1.306 20.726 -44.422 1.00 61.69 913 LYS A C 1
ATOM 7474 O O . LYS A 1 913 ? 0.321 20.993 -43.737 1.00 61.69 913 LYS A O 1
ATOM 7479 N N . LYS A 1 914 ? 1.727 19.468 -44.610 1.00 61.09 914 LYS A N 1
ATOM 7480 C CA . LYS A 1 914 ? 1.101 18.307 -43.952 1.00 61.09 914 LYS A CA 1
ATOM 7481 C C . LYS A 1 914 ? 1.268 18.338 -42.432 1.00 61.09 914 LYS A C 1
ATOM 7483 O O . LYS A 1 914 ? 0.299 18.088 -41.728 1.00 61.09 914 LYS A O 1
ATOM 7488 N N . TYR A 1 915 ? 2.440 18.717 -41.920 1.00 59.78 915 TYR A N 1
ATOM 7489 C CA . TYR A 1 915 ? 2.642 18.879 -40.477 1.00 59.78 915 TYR A CA 1
ATOM 7490 C C . TYR A 1 915 ? 1.825 20.037 -39.897 1.00 59.78 915 TYR A C 1
ATOM 7492 O O . TYR A 1 915 ? 1.272 19.893 -38.813 1.00 59.78 915 TYR A O 1
ATOM 7500 N N . SER A 1 916 ? 1.679 21.153 -40.619 1.00 61.06 916 SER A N 1
ATOM 7501 C CA . SER A 1 916 ? 0.786 22.244 -40.206 1.00 61.06 916 SER A CA 1
ATOM 7502 C C . SER A 1 916 ? -0.676 21.792 -40.152 1.00 61.06 916 SER A C 1
ATOM 7504 O O . SER A 1 916 ? -1.361 22.086 -39.177 1.00 61.06 916 SER A O 1
ATOM 7506 N N . ALA A 1 917 ? -1.142 21.048 -41.160 1.00 67.44 917 ALA A N 1
ATOM 7507 C CA . ALA A 1 917 ? -2.503 20.517 -41.192 1.00 67.44 917 ALA A CA 1
ATOM 7508 C C . ALA A 1 917 ? -2.749 19.474 -40.087 1.00 67.44 917 ALA A C 1
ATOM 7510 O O . ALA A 1 917 ? -3.810 19.484 -39.470 1.00 67.44 917 ALA A O 1
ATOM 7511 N N . GLU A 1 918 ? -1.765 18.623 -39.778 1.00 65.38 918 GLU A N 1
ATOM 7512 C CA . GLU A 1 918 ? -1.871 17.650 -38.683 1.00 65.38 918 GLU A CA 1
ATOM 7513 C C . GLU A 1 918 ? -1.842 18.333 -37.309 1.00 65.38 918 GLU A C 1
ATOM 7515 O O . GLU A 1 918 ? -2.583 17.948 -36.411 1.00 65.38 918 GLU A O 1
ATOM 7520 N N . ILE A 1 919 ? -1.053 19.400 -37.144 1.00 65.81 919 ILE A N 1
ATOM 7521 C CA . ILE A 1 919 ? -1.070 20.216 -35.924 1.00 65.81 919 ILE A CA 1
ATOM 7522 C C . ILE A 1 919 ? -2.441 20.875 -35.730 1.00 65.81 919 ILE A C 1
ATOM 7524 O O . ILE A 1 919 ? -2.935 20.920 -34.604 1.00 65.81 919 ILE A O 1
ATOM 7528 N N . ASP A 1 920 ? -3.077 21.367 -36.794 1.00 73.75 920 ASP A N 1
ATOM 7529 C CA . ASP A 1 920 ? -4.410 21.966 -36.693 1.00 73.75 920 ASP A CA 1
ATOM 7530 C C . ASP A 1 920 ? -5.506 20.907 -36.462 1.00 73.75 920 ASP A C 1
ATOM 7532 O O . ASP A 1 920 ? -6.380 21.123 -35.619 1.00 73.75 920 ASP A O 1
ATOM 7536 N N . ARG A 1 921 ? -5.386 19.712 -37.060 1.00 78.25 921 ARG A N 1
ATOM 7537 C CA . ARG A 1 921 ? -6.243 18.548 -36.761 1.00 78.25 921 ARG A CA 1
ATOM 7538 C C . ARG A 1 921 ? -6.135 18.128 -35.291 1.00 78.25 921 ARG A C 1
ATOM 7540 O O . ARG A 1 921 ? -7.149 17.932 -34.628 1.00 78.25 921 ARG A O 1
ATOM 7547 N N . LEU A 1 922 ? -4.917 18.064 -34.747 1.00 68.81 922 LEU A N 1
ATOM 7548 C CA . LEU A 1 922 ? -4.666 17.737 -33.338 1.00 68.81 922 LEU A CA 1
ATOM 7549 C C . LEU A 1 922 ? -5.161 18.829 -32.375 1.00 68.81 922 LEU A C 1
ATOM 7551 O O . LEU A 1 922 ? -5.522 18.527 -31.235 1.00 68.81 922 LEU A O 1
ATOM 7555 N N . LYS A 1 923 ? -5.205 20.100 -32.797 1.00 70.50 923 LYS A N 1
ATOM 7556 C CA . LYS A 1 923 ? -5.846 21.168 -32.010 1.00 70.50 923 LYS A CA 1
ATOM 7557 C C . LYS A 1 923 ? -7.362 20.998 -31.973 1.00 70.50 923 LYS A C 1
ATOM 7559 O O . LYS A 1 923 ? -7.941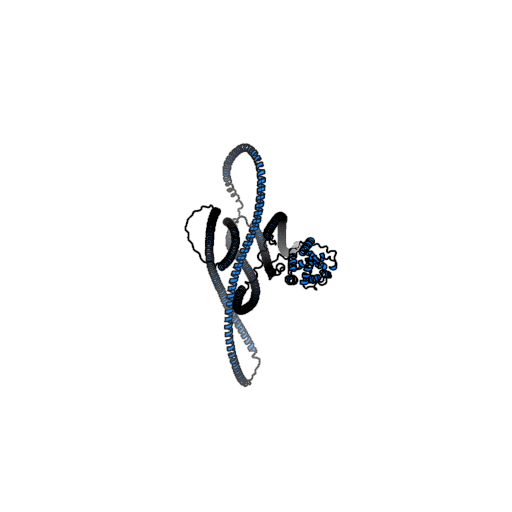 21.138 -30.898 1.00 70.50 923 LYS A O 1
ATOM 7564 N N . GLU A 1 924 ? -7.996 20.666 -33.096 1.00 71.00 924 GLU A N 1
ATOM 7565 C CA . GLU A 1 924 ? -9.434 20.365 -33.134 1.00 71.00 924 GLU A CA 1
ATOM 7566 C C . GLU A 1 924 ? -9.778 19.121 -32.303 1.00 71.00 924 GLU A C 1
ATOM 7568 O O . GLU A 1 924 ? -10.749 19.134 -31.542 1.00 71.00 924 GLU A O 1
ATOM 7573 N N . GLU A 1 925 ? -8.943 18.080 -32.356 1.00 71.25 925 GLU A N 1
ATOM 7574 C CA . GLU A 1 925 ? -9.118 16.868 -31.551 1.00 71.25 925 GLU A CA 1
ATOM 7575 C C . GLU A 1 925 ? -8.977 17.159 -30.045 1.00 71.25 925 GLU A C 1
ATOM 7577 O O . GLU A 1 925 ? -9.799 16.717 -29.244 1.00 71.25 925 GLU A O 1
ATOM 7582 N N . ASN A 1 926 ? -8.015 18.000 -29.647 1.00 65.69 926 ASN A N 1
ATOM 7583 C CA . ASN A 1 926 ? -7.885 18.451 -28.257 1.00 65.69 926 ASN A CA 1
ATOM 7584 C C . ASN A 1 926 ? -9.080 19.289 -27.780 1.00 65.69 926 ASN A C 1
ATOM 7586 O O . ASN A 1 926 ? -9.490 19.169 -26.625 1.00 65.69 926 ASN A O 1
ATOM 7590 N N . VAL A 1 927 ? -9.664 20.125 -28.645 1.00 73.69 927 VAL A N 1
ATOM 7591 C CA . VAL A 1 927 ? -10.898 20.861 -28.320 1.00 73.69 927 VAL A CA 1
ATOM 7592 C C . VAL A 1 927 ? -12.070 19.892 -28.140 1.00 73.69 927 VAL A C 1
ATOM 7594 O O . VAL A 1 927 ? -12.866 20.065 -27.217 1.00 73.69 927 VAL A O 1
ATOM 7597 N N . LYS A 1 928 ? -12.147 18.833 -28.953 1.00 74.62 928 LYS A N 1
ATOM 7598 C CA . LYS A 1 928 ? -13.158 17.781 -28.809 1.00 74.62 928 LYS A CA 1
ATOM 7599 C C . LYS A 1 928 ? -13.010 17.017 -27.487 1.00 74.62 928 LYS A C 1
ATOM 7601 O O . LYS A 1 928 ? -13.988 16.926 -26.749 1.00 74.62 928 LYS A O 1
ATOM 7606 N N . TYR A 1 929 ? -11.802 16.569 -27.133 1.00 69.00 929 TYR A N 1
ATOM 7607 C CA . TYR A 1 929 ? -11.560 15.900 -25.846 1.00 69.00 929 TYR A CA 1
ATOM 7608 C C . TYR A 1 929 ? -11.827 16.819 -24.653 1.00 69.00 929 TYR A C 1
ATOM 7610 O O . TYR A 1 929 ? -12.369 16.377 -23.644 1.00 69.00 929 TYR A O 1
ATOM 7618 N N . LYS A 1 930 ? -11.514 18.114 -24.768 1.00 75.62 930 LYS A N 1
ATOM 7619 C CA . LYS A 1 930 ? -11.841 19.094 -23.727 1.00 75.62 930 LYS A CA 1
ATOM 7620 C C . LYS A 1 930 ? -13.354 19.225 -23.523 1.00 75.62 930 LYS A C 1
ATOM 7622 O O . LYS A 1 930 ? -13.806 19.195 -22.383 1.00 75.62 930 LYS A O 1
ATOM 7627 N N . ASN A 1 931 ? -14.130 19.274 -24.605 1.00 73.00 931 ASN A N 1
ATOM 7628 C CA . ASN A 1 931 ? -15.592 19.311 -24.529 1.00 73.00 931 ASN A CA 1
ATOM 7629 C C . ASN A 1 931 ? -16.186 18.007 -23.961 1.00 73.00 931 ASN A C 1
ATOM 7631 O O . ASN A 1 931 ? -17.147 18.061 -23.198 1.00 73.00 931 ASN A O 1
ATOM 7635 N N . GLU A 1 932 ? -15.614 16.843 -24.284 1.00 72.50 932 GLU A N 1
ATOM 7636 C CA . GLU A 1 932 ? -16.025 15.554 -23.702 1.00 72.50 932 GLU A CA 1
ATOM 7637 C C . GLU A 1 932 ? -15.702 15.474 -22.199 1.00 72.50 932 GLU A C 1
ATOM 7639 O O . GLU A 1 932 ? -16.523 14.996 -21.415 1.00 72.50 932 GLU A O 1
ATOM 7644 N N . ILE A 1 933 ? -14.552 16.007 -21.771 1.00 70.44 933 ILE A N 1
ATOM 7645 C CA . ILE A 1 933 ? -14.188 16.129 -20.351 1.00 70.44 933 ILE A CA 1
ATOM 7646 C C . ILE A 1 933 ? -15.148 17.076 -19.622 1.00 70.44 933 ILE A C 1
ATOM 7648 O O . ILE A 1 933 ? -15.585 16.768 -18.512 1.00 70.44 933 ILE A O 1
ATOM 7652 N N . ASP A 1 934 ? -15.503 18.207 -20.229 1.00 71.94 934 ASP A N 1
ATOM 7653 C CA . ASP A 1 934 ? -16.429 19.166 -19.626 1.00 71.94 934 ASP A CA 1
ATOM 7654 C C . ASP A 1 934 ? -17.856 18.584 -19.525 1.00 71.94 934 ASP A C 1
ATOM 7656 O O . ASP A 1 934 ? -18.495 18.727 -18.482 1.00 71.94 934 ASP A O 1
ATOM 7660 N N . GLN A 1 935 ? -18.311 17.798 -20.511 1.00 73.19 935 GLN A N 1
ATOM 7661 C CA . GLN A 1 935 ? -19.560 17.025 -20.408 1.00 73.19 935 GLN A CA 1
ATOM 7662 C C . GLN A 1 935 ? -19.503 15.947 -19.313 1.00 73.19 935 GLN A C 1
ATOM 7664 O O . GLN A 1 935 ? -20.473 15.758 -18.576 1.00 73.19 935 GLN A O 1
ATOM 7669 N N . GLN A 1 936 ? -18.372 15.251 -19.148 1.00 67.44 936 GLN A N 1
ATOM 7670 C CA . GLN A 1 936 ? -18.207 14.276 -18.062 1.00 67.44 936 GLN A CA 1
ATOM 7671 C C . GLN A 1 936 ? -18.199 14.933 -16.677 1.00 67.44 936 GLN A C 1
ATOM 7673 O O . GLN A 1 936 ? -18.733 14.354 -15.725 1.00 67.44 936 GLN A O 1
ATOM 7678 N N . LYS A 1 937 ? -17.651 16.147 -16.550 1.00 72.25 937 LYS A N 1
ATOM 7679 C CA . LYS A 1 937 ? -17.744 16.941 -15.315 1.00 72.25 937 LYS A CA 1
ATOM 7680 C C . LYS A 1 937 ? -19.186 17.327 -15.005 1.00 72.25 937 LYS A C 1
ATOM 7682 O O . LYS A 1 937 ? -19.603 17.204 -13.858 1.00 72.25 937 LYS A O 1
ATOM 7687 N N . GLU A 1 938 ? -19.961 17.714 -16.013 1.00 74.88 938 GLU A N 1
ATOM 7688 C CA . GLU A 1 938 ? -21.377 18.063 -15.853 1.00 74.88 938 GLU A CA 1
ATOM 7689 C C . GLU A 1 938 ? -22.223 16.849 -15.417 1.00 74.88 938 GLU A C 1
ATOM 7691 O O . GLU A 1 938 ? -23.044 16.943 -14.501 1.00 74.88 938 GLU A O 1
ATOM 7696 N N . ILE A 1 939 ? -21.956 15.669 -15.992 1.00 73.81 939 ILE A N 1
ATOM 7697 C CA . ILE A 1 939 ? -22.580 14.401 -15.577 1.00 73.81 939 ILE A CA 1
ATOM 7698 C C . ILE A 1 939 ? -22.181 14.031 -14.141 1.00 73.81 939 ILE A C 1
ATOM 7700 O O . ILE A 1 939 ? -23.035 13.619 -13.352 1.00 73.81 939 ILE A O 1
ATOM 7704 N N . SER A 1 940 ? -20.906 14.200 -13.785 1.00 70.25 940 SER A N 1
ATOM 7705 C CA . SER A 1 940 ? -20.399 13.910 -12.437 1.00 70.25 940 SER A CA 1
ATOM 7706 C C . SER A 1 940 ? -21.014 14.840 -11.390 1.00 70.25 940 SER A C 1
ATOM 7708 O O . SER A 1 940 ? -21.424 14.374 -10.328 1.00 70.25 940 SER A O 1
ATOM 7710 N N . GLN A 1 941 ? -21.174 16.126 -11.715 1.00 75.06 941 GLN A N 1
ATOM 7711 C CA . GLN A 1 941 ? -21.860 17.089 -10.855 1.00 75.06 941 GLN A CA 1
ATOM 7712 C C . GLN A 1 941 ? -23.346 16.734 -10.693 1.00 75.06 941 GLN A C 1
ATOM 7714 O O . GLN A 1 941 ? -23.843 16.689 -9.573 1.00 75.06 941 GLN A O 1
ATOM 7719 N N . SER A 1 942 ? -24.041 16.368 -11.777 1.00 78.38 942 SER A N 1
ATOM 7720 C CA . SER A 1 942 ? -25.446 15.936 -11.709 1.00 78.38 942 SER A CA 1
ATOM 7721 C C . SER A 1 942 ? -25.646 14.663 -10.872 1.00 78.38 942 SER A C 1
ATOM 7723 O O . SER A 1 942 ? -26.651 14.527 -10.168 1.00 78.38 942 SER A O 1
ATOM 7725 N N . LEU A 1 943 ? -24.702 13.718 -10.928 1.00 72.62 943 LEU A N 1
ATOM 7726 C CA . LEU A 1 943 ? -24.707 12.525 -10.076 1.00 72.62 943 LEU A CA 1
ATOM 7727 C C . LEU A 1 943 ? -24.425 12.871 -8.612 1.00 72.62 943 LEU A C 1
ATOM 7729 O O . LEU A 1 943 ? -25.091 12.319 -7.737 1.00 72.62 943 LEU A O 1
ATOM 7733 N N . SER A 1 944 ? -23.502 13.802 -8.354 1.00 76.44 944 SER A N 1
ATOM 7734 C CA . SER A 1 944 ? -23.224 14.317 -7.010 1.00 76.44 944 SER A CA 1
ATOM 7735 C C . SER A 1 944 ? -24.465 14.968 -6.399 1.00 76.44 944 SER A C 1
ATOM 7737 O O . SER A 1 944 ? -24.858 14.606 -5.294 1.00 76.44 944 SER A O 1
ATOM 7739 N N . ASP A 1 945 ? -25.151 15.836 -7.145 1.00 76.25 945 ASP A N 1
ATOM 7740 C CA . ASP A 1 945 ? -26.360 16.519 -6.671 1.00 76.25 945 ASP A CA 1
ATOM 7741 C C . ASP A 1 945 ? -27.502 15.518 -6.386 1.00 76.25 945 ASP A C 1
ATOM 7743 O O . ASP A 1 945 ? -28.243 15.650 -5.408 1.00 76.25 945 ASP A O 1
ATOM 7747 N N . LYS A 1 946 ? -27.633 14.456 -7.199 1.00 79.12 946 LYS A N 1
ATOM 7748 C CA . LYS A 1 946 ? -28.598 13.363 -6.957 1.00 79.12 946 LYS A CA 1
ATOM 7749 C C . LYS A 1 946 ? -28.235 12.507 -5.743 1.00 79.12 946 LYS A C 1
ATOM 7751 O O . LYS A 1 946 ? -29.136 12.033 -5.043 1.00 79.12 946 LYS A O 1
ATOM 7756 N N . LEU A 1 947 ? -26.945 12.288 -5.501 1.00 74.00 947 LEU A N 1
ATOM 7757 C CA . LEU A 1 947 ? -26.462 11.556 -4.334 1.00 74.00 947 LEU A CA 1
ATOM 7758 C C . LEU A 1 947 ? -26.695 12.369 -3.056 1.00 74.00 947 LEU A C 1
ATOM 7760 O O . LEU A 1 947 ? -27.205 11.824 -2.082 1.00 74.00 947 LEU A O 1
ATOM 7764 N N . GLU A 1 948 ? -26.433 13.675 -3.087 1.00 78.75 948 GLU A N 1
ATOM 7765 C CA . GLU A 1 948 ? -26.669 14.593 -1.968 1.00 78.75 948 GLU A CA 1
ATOM 7766 C C . GLU A 1 948 ? -28.169 14.705 -1.639 1.00 78.75 948 GLU A C 1
ATOM 7768 O O . GLU A 1 948 ? -28.563 14.595 -0.477 1.00 78.75 948 GLU A O 1
ATOM 7773 N N . ALA A 1 949 ? -29.038 14.759 -2.657 1.00 75.31 949 ALA A N 1
ATOM 7774 C CA . ALA A 1 949 ? -30.488 14.664 -2.466 1.00 75.31 949 ALA A CA 1
ATOM 7775 C C . ALA A 1 949 ? -30.935 13.307 -1.877 1.00 75.31 949 ALA A C 1
ATOM 7777 O O . ALA A 1 949 ? -31.890 13.242 -1.099 1.00 75.31 949 ALA A O 1
ATOM 7778 N N . SER A 1 950 ? -30.249 12.213 -2.223 1.00 75.38 950 SER A N 1
ATOM 7779 C CA . SER A 1 950 ? -30.533 10.880 -1.675 1.00 75.38 950 SER A CA 1
ATOM 7780 C C . SER A 1 950 ? -30.071 10.744 -0.221 1.00 75.38 950 SER A C 1
ATOM 7782 O O . SER A 1 950 ? -30.787 10.146 0.581 1.00 75.38 950 SER A O 1
ATOM 7784 N N . ILE A 1 951 ? -28.930 11.343 0.134 1.00 76.19 951 ILE A N 1
ATOM 7785 C CA . ILE A 1 951 ? -28.427 11.425 1.512 1.00 76.19 951 ILE A CA 1
ATOM 7786 C C . ILE A 1 951 ? -29.400 12.232 2.377 1.00 76.19 951 ILE A C 1
ATOM 7788 O O . ILE A 1 951 ? -29.825 11.736 3.416 1.00 76.19 951 ILE A O 1
ATOM 7792 N N . LEU A 1 952 ? -29.855 13.400 1.910 1.00 76.31 952 LEU A N 1
ATOM 7793 C CA . LEU A 1 952 ? -30.863 14.210 2.610 1.00 76.31 952 LEU A CA 1
ATOM 7794 C C . LEU A 1 952 ? -32.178 13.447 2.840 1.00 76.31 952 LEU A C 1
ATOM 7796 O O . LEU A 1 952 ? -32.765 13.524 3.920 1.00 76.31 952 LEU A O 1
ATOM 7800 N N . ASN A 1 953 ? -32.629 12.661 1.858 1.00 76.56 953 ASN A N 1
ATOM 7801 C CA . ASN A 1 953 ? -33.802 11.800 2.027 1.00 76.56 953 ASN A CA 1
ATOM 7802 C C . ASN A 1 953 ? -33.566 10.674 3.048 1.00 76.56 953 ASN A C 1
ATOM 7804 O O . ASN A 1 953 ? -34.475 10.350 3.813 1.00 76.56 953 ASN A O 1
ATOM 7808 N N . PHE A 1 954 ? -32.363 10.095 3.097 1.00 73.94 954 PHE A N 1
ATOM 7809 C CA . PHE A 1 954 ? -31.994 9.087 4.096 1.00 73.94 954 PHE A CA 1
ATOM 7810 C C . PHE A 1 954 ? -31.888 9.674 5.507 1.00 73.94 954 PHE A C 1
ATOM 7812 O O . PHE A 1 954 ? -32.378 9.065 6.455 1.00 73.94 954 PHE A O 1
ATOM 7819 N N . GLU A 1 955 ? -31.320 10.869 5.657 1.00 77.56 955 GLU A N 1
ATOM 7820 C CA . GLU A 1 955 ? -31.279 11.588 6.934 1.00 77.56 955 GLU A CA 1
ATOM 7821 C C . GLU A 1 955 ? -32.690 11.920 7.431 1.00 77.56 955 GLU A C 1
ATOM 7823 O O . GLU A 1 955 ? -32.997 11.744 8.612 1.00 77.56 955 GLU A O 1
ATOM 7828 N N . GLN A 1 956 ? -33.583 12.332 6.528 1.00 75.56 956 GLN A N 1
ATOM 7829 C CA . GLN A 1 956 ? -34.985 12.571 6.858 1.00 75.56 956 GLN A CA 1
ATOM 7830 C C . GLN A 1 956 ? -35.714 11.272 7.245 1.00 75.56 956 GLN A C 1
ATOM 7832 O O . GLN A 1 956 ? -36.516 11.270 8.182 1.00 75.56 956 GLN A O 1
ATOM 7837 N N . LEU A 1 957 ? -35.424 10.156 6.566 1.00 75.62 957 LEU A N 1
ATOM 7838 C CA . LEU A 1 957 ? -35.951 8.837 6.921 1.00 75.62 957 LEU A CA 1
ATOM 7839 C C . LEU A 1 957 ? -35.449 8.392 8.302 1.00 75.62 957 LEU A C 1
ATOM 7841 O O . LEU A 1 957 ? -36.251 7.914 9.101 1.00 75.62 957 LEU A O 1
ATOM 7845 N N . ASN A 1 958 ? -34.169 8.616 8.614 1.00 72.75 958 ASN A N 1
ATOM 7846 C CA . ASN A 1 958 ? -33.591 8.319 9.924 1.00 72.75 958 ASN A CA 1
ATOM 7847 C C . ASN A 1 958 ? -34.225 9.162 11.031 1.00 72.75 958 ASN A C 1
ATOM 7849 O O . ASN A 1 958 ? -34.627 8.598 12.042 1.00 72.75 958 ASN A O 1
ATOM 7853 N N . LYS A 1 959 ? -34.428 10.470 10.822 1.00 76.69 959 LYS A N 1
ATOM 7854 C CA . LYS A 1 959 ? -35.155 11.317 11.788 1.00 76.69 959 LYS A CA 1
ATOM 7855 C C . LYS A 1 959 ? -36.586 10.832 12.025 1.00 76.69 959 LYS A C 1
ATOM 7857 O O . LYS A 1 959 ? -37.070 10.845 13.156 1.00 76.69 959 LYS A O 1
ATOM 7862 N N . ASN A 1 960 ? -37.273 10.374 10.977 1.00 77.62 960 ASN A N 1
ATOM 7863 C CA . ASN A 1 960 ? -38.612 9.797 11.108 1.00 77.62 960 ASN A CA 1
ATOM 7864 C C . ASN A 1 960 ? -38.591 8.443 11.839 1.00 77.62 960 ASN A C 1
ATOM 7866 O O . ASN A 1 960 ? -39.482 8.166 12.646 1.00 77.62 960 ASN A O 1
ATOM 7870 N N . LEU A 1 961 ? -37.579 7.609 11.588 1.00 73.81 961 LEU A N 1
ATOM 7871 C CA . LEU A 1 961 ? -37.394 6.330 12.269 1.00 73.81 961 LEU A CA 1
ATOM 7872 C C . LEU A 1 961 ? -37.106 6.545 13.759 1.00 73.81 961 LEU A C 1
ATOM 7874 O O . LEU A 1 961 ? -37.741 5.911 14.594 1.00 73.81 961 LEU A O 1
ATOM 7878 N N . GLU A 1 962 ? -36.224 7.488 14.084 1.00 74.88 962 GLU A N 1
ATOM 7879 C CA . GLU A 1 962 ? -35.854 7.877 15.445 1.00 74.88 962 GLU A CA 1
ATOM 7880 C C . GLU A 1 962 ? -37.062 8.431 16.210 1.00 74.88 962 GLU A C 1
ATOM 7882 O O . GLU A 1 962 ? -37.334 8.011 17.334 1.00 74.88 962 GLU A O 1
ATOM 7887 N N . LYS A 1 963 ? -37.886 9.265 15.559 1.00 75.94 963 LYS A N 1
ATOM 7888 C CA . LYS A 1 963 ? -39.171 9.713 16.111 1.00 75.94 963 LYS A CA 1
ATOM 7889 C C . LYS A 1 963 ? -40.115 8.540 16.405 1.00 75.94 963 LYS A C 1
ATOM 7891 O O . LYS A 1 963 ? -40.698 8.484 17.484 1.00 75.94 963 LYS A O 1
ATOM 7896 N N . THR A 1 964 ? -40.222 7.582 15.485 1.00 72.38 964 THR A N 1
ATOM 7897 C CA . THR A 1 964 ? -41.073 6.388 15.654 1.00 72.38 964 THR A CA 1
ATOM 7898 C C . THR A 1 964 ? -40.559 5.479 16.779 1.00 72.38 964 THR A C 1
ATOM 7900 O O . THR A 1 964 ? -41.341 4.897 17.530 1.00 72.38 964 THR A O 1
ATOM 7903 N N . LEU A 1 965 ? -39.238 5.368 16.932 1.00 70.12 965 LEU A N 1
ATOM 7904 C CA . LEU A 1 965 ? -38.588 4.591 17.989 1.00 70.12 965 LEU A CA 1
ATOM 7905 C C . LEU A 1 965 ? -38.802 5.236 19.363 1.00 70.12 965 LEU A C 1
ATOM 7907 O O . LEU A 1 965 ? -39.098 4.537 20.332 1.00 70.12 965 LEU A O 1
ATOM 7911 N N . ASN A 1 966 ? -38.757 6.567 19.424 1.00 71.69 966 ASN A N 1
ATOM 7912 C CA . ASN A 1 966 ? -39.042 7.322 20.638 1.00 71.69 966 ASN A CA 1
ATOM 7913 C C . ASN A 1 966 ? -40.529 7.211 21.035 1.00 71.69 966 ASN A C 1
ATOM 7915 O O . ASN A 1 966 ? -40.856 6.963 22.194 1.00 71.69 966 ASN A O 1
ATOM 7919 N N . GLU A 1 967 ? -41.447 7.274 20.064 1.00 73.94 967 GLU A N 1
ATOM 7920 C CA . GLU A 1 967 ? -42.880 7.019 20.286 1.00 73.94 967 GLU A CA 1
ATOM 7921 C C . GLU A 1 967 ? -43.152 5.579 20.768 1.00 73.94 967 GLU A C 1
ATOM 7923 O O . GLU A 1 967 ? -44.008 5.362 21.633 1.00 73.94 967 GLU A O 1
ATOM 7928 N N . LYS A 1 968 ? -42.391 4.591 20.277 1.00 72.94 968 LYS A N 1
ATOM 7929 C CA . LYS A 1 968 ? -42.458 3.199 20.747 1.00 72.94 968 LYS A CA 1
ATOM 7930 C C . LYS A 1 968 ? -41.951 3.046 22.187 1.00 72.94 968 LYS A C 1
ATOM 7932 O O . LYS A 1 968 ? -42.591 2.332 22.959 1.00 72.94 968 LYS A O 1
ATOM 7937 N N . SER A 1 969 ? -40.875 3.744 22.553 1.00 73.00 969 SER A N 1
ATOM 7938 C CA . SER A 1 969 ? -40.349 3.790 23.926 1.00 73.00 969 SER A CA 1
ATOM 7939 C C . SER A 1 969 ? -41.395 4.342 24.902 1.00 73.00 969 SER A C 1
ATOM 7941 O O . SER A 1 969 ? -41.740 3.695 25.887 1.00 73.00 969 SER A O 1
ATOM 7943 N N . ILE A 1 970 ? -42.040 5.459 24.540 1.00 71.62 970 ILE A N 1
ATOM 7944 C CA . ILE A 1 970 ? -43.132 6.061 25.326 1.00 71.62 970 ILE A CA 1
ATOM 7945 C C . ILE A 1 970 ? -44.314 5.088 25.495 1.00 71.62 970 ILE A C 1
ATOM 7947 O O . ILE A 1 970 ? -44.971 5.064 26.541 1.00 71.62 970 ILE A O 1
ATOM 7951 N N . CYS A 1 971 ? -44.610 4.268 24.483 1.00 65.31 971 CYS A N 1
ATOM 7952 C CA . CYS A 1 971 ? -45.653 3.247 24.586 1.00 65.31 971 CYS A CA 1
ATOM 7953 C C . CYS A 1 971 ? -45.251 2.076 25.497 1.00 65.31 971 CYS A C 1
ATOM 7955 O O . CYS A 1 971 ? -46.109 1.573 26.220 1.00 65.31 971 CYS A O 1
ATOM 7957 N N . GLN A 1 972 ? -43.980 1.662 25.499 1.00 69.06 972 GLN A N 1
ATOM 7958 C CA . GLN A 1 972 ? -43.467 0.634 26.414 1.00 69.06 972 GLN A CA 1
ATOM 7959 C C . GLN A 1 972 ? -43.458 1.111 27.869 1.00 69.06 972 GLN A C 1
ATOM 7961 O O . GLN A 1 972 ? -43.898 0.364 28.741 1.00 69.06 972 GLN A O 1
ATOM 7966 N N . ASP A 1 973 ? -43.088 2.368 28.120 1.00 70.25 973 ASP A N 1
ATOM 7967 C CA . ASP A 1 973 ? -43.141 2.964 29.459 1.00 70.25 973 ASP A CA 1
ATOM 7968 C C . ASP A 1 973 ? -44.575 3.014 30.001 1.00 70.25 973 ASP A C 1
ATOM 7970 O O . ASP A 1 973 ? -44.828 2.690 31.162 1.00 70.25 973 ASP A O 1
ATOM 7974 N N . ARG A 1 974 ? -45.552 3.340 29.143 1.00 73.75 974 ARG A N 1
ATOM 7975 C CA . ARG A 1 974 ? -46.980 3.283 29.502 1.00 73.75 974 ARG A CA 1
ATOM 7976 C C . ARG A 1 974 ? -47.456 1.863 29.800 1.00 73.75 974 ARG A C 1
ATOM 7978 O O . ARG A 1 974 ? -48.300 1.684 30.677 1.00 73.75 974 ARG A O 1
ATOM 7985 N N . LEU A 1 975 ? -46.932 0.866 29.093 1.00 71.56 975 LEU A N 1
ATOM 7986 C CA . LEU A 1 975 ? -47.279 -0.541 29.296 1.00 71.56 975 LEU A CA 1
ATOM 7987 C C . LEU A 1 975 ? -46.719 -1.056 30.632 1.00 71.56 975 LEU A C 1
ATOM 7989 O O . LEU A 1 975 ? -47.469 -1.631 31.417 1.00 71.56 975 LEU A O 1
ATOM 7993 N N . ALA A 1 976 ? -45.466 -0.718 30.953 1.00 68.81 976 ALA A N 1
ATOM 7994 C CA . ALA A 1 976 ? -44.851 -0.997 32.252 1.00 68.81 976 ALA A CA 1
ATOM 7995 C C . ALA A 1 976 ? -45.573 -0.274 33.407 1.00 68.81 976 ALA A C 1
ATOM 7997 O O . ALA A 1 976 ? -45.747 -0.819 34.499 1.00 68.81 976 ALA A O 1
ATOM 7998 N N . GLN A 1 977 ? -46.058 0.949 33.168 1.00 70.38 977 GLN A N 1
ATOM 7999 C CA . GLN A 1 977 ? -46.858 1.684 34.147 1.00 70.38 977 GLN A CA 1
ATOM 8000 C C . GLN A 1 977 ? -48.224 1.018 34.386 1.00 70.38 977 GLN A C 1
ATOM 8002 O O . GLN A 1 977 ? -48.681 0.956 35.527 1.00 70.38 977 GLN A O 1
ATOM 8007 N N . HIS A 1 978 ? -48.853 0.469 33.342 1.00 70.00 978 HIS A N 1
ATOM 8008 C CA . HIS A 1 978 ? -50.081 -0.321 33.465 1.00 70.00 978 HIS A CA 1
ATOM 8009 C C . HIS A 1 978 ? -49.865 -1.648 34.204 1.00 70.00 978 HIS A C 1
ATOM 8011 O O . HIS A 1 978 ? -50.700 -2.007 35.035 1.00 70.00 978 HIS A O 1
ATOM 8017 N N . GLU A 1 979 ? -48.754 -2.346 33.959 1.00 72.94 979 GLU A N 1
ATOM 8018 C CA . GLU A 1 979 ? -48.387 -3.562 34.701 1.00 72.94 979 GLU A CA 1
ATOM 8019 C C . GLU A 1 979 ? -48.177 -3.265 36.188 1.00 72.94 979 GLU A C 1
ATOM 8021 O O . GLU A 1 979 ? -48.749 -3.947 37.035 1.00 72.94 979 GLU A O 1
ATOM 8026 N N . LYS A 1 980 ? -47.491 -2.164 36.519 1.00 75.19 980 LYS A N 1
ATOM 8027 C CA . LYS A 1 980 ? -47.306 -1.726 37.909 1.00 75.19 980 LYS A CA 1
ATOM 8028 C C . LYS A 1 980 ? -48.628 -1.394 38.609 1.00 75.19 980 LYS A C 1
ATOM 8030 O O . LYS A 1 980 ? -48.827 -1.771 39.760 1.00 75.19 980 LYS A O 1
ATOM 8035 N N . VAL A 1 981 ? -49.553 -0.723 37.917 1.00 74.19 981 VAL A N 1
ATOM 8036 C CA . VAL A 1 981 ? -50.904 -0.466 38.447 1.00 74.19 981 VAL A CA 1
ATOM 8037 C C . VAL A 1 981 ? -51.656 -1.777 38.684 1.00 74.19 981 VAL A C 1
ATOM 8039 O O . VAL A 1 981 ? -52.371 -1.892 39.677 1.00 74.19 981 VAL A O 1
ATOM 8042 N N . ASN A 1 982 ? -51.489 -2.769 37.809 1.00 73.38 982 ASN A N 1
ATOM 8043 C CA . ASN A 1 982 ? -52.123 -4.076 37.951 1.00 73.38 982 ASN A CA 1
ATOM 8044 C C . ASN A 1 982 ? -51.549 -4.869 39.139 1.00 73.38 982 ASN A C 1
ATOM 8046 O O . ASN A 1 982 ? -52.306 -5.475 39.897 1.00 73.38 982 ASN A O 1
ATOM 8050 N N . ASP A 1 983 ? -50.235 -4.805 39.356 1.00 76.62 983 ASP A N 1
ATOM 8051 C CA . ASP A 1 983 ? -49.567 -5.417 40.508 1.00 76.62 983 ASP A CA 1
ATOM 8052 C C . ASP A 1 983 ? -49.985 -4.763 41.829 1.00 76.62 983 ASP A C 1
ATOM 8054 O O . ASP A 1 983 ? -50.307 -5.464 42.793 1.00 76.62 983 ASP A O 1
ATOM 8058 N N . ASP A 1 984 ? -50.073 -3.430 41.867 1.00 75.81 984 ASP A N 1
ATOM 8059 C CA . ASP A 1 984 ? -50.589 -2.698 43.027 1.00 75.81 984 ASP A CA 1
ATOM 8060 C C . ASP A 1 984 ? -52.064 -3.045 43.299 1.00 75.81 984 ASP A C 1
ATOM 8062 O O . ASP A 1 984 ? -52.462 -3.206 44.459 1.00 75.81 984 ASP A O 1
ATOM 8066 N N . LEU A 1 985 ? -52.876 -3.228 42.249 1.00 74.38 985 LEU A N 1
ATOM 8067 C CA . LEU A 1 985 ? -54.268 -3.664 42.375 1.00 74.38 985 LEU A CA 1
ATOM 8068 C C . LEU A 1 985 ? -54.359 -5.090 42.940 1.00 74.38 985 LEU A C 1
ATOM 8070 O O . LEU A 1 985 ? -55.129 -5.334 43.869 1.00 74.38 985 LEU A O 1
ATOM 8074 N N . ASN A 1 986 ? -53.540 -6.015 42.437 1.00 73.44 986 ASN A N 1
ATOM 8075 C CA . ASN A 1 986 ? -53.479 -7.401 42.907 1.00 73.44 986 ASN A CA 1
ATOM 8076 C C . ASN A 1 986 ? -53.004 -7.489 44.361 1.00 73.44 986 ASN A C 1
ATOM 8078 O O . ASN A 1 986 ? -53.577 -8.236 45.159 1.00 73.44 986 ASN A O 1
ATOM 8082 N N . LYS A 1 987 ? -52.016 -6.672 44.738 1.00 78.56 987 LYS A N 1
ATOM 8083 C CA . LYS A 1 987 ? -51.553 -6.554 46.121 1.00 78.56 987 LYS A CA 1
ATOM 8084 C C . LYS A 1 987 ? -52.665 -6.032 47.031 1.00 78.56 987 LYS A C 1
ATOM 8086 O O . LYS A 1 987 ? -52.884 -6.592 48.102 1.00 78.56 987 LYS A O 1
ATOM 8091 N N . LYS A 1 988 ? -53.435 -5.035 46.577 1.00 77.19 988 LYS A N 1
ATOM 8092 C CA . LYS A 1 988 ? -54.602 -4.512 47.305 1.00 77.19 988 LYS A CA 1
ATOM 8093 C C . LYS A 1 988 ? -55.719 -5.550 47.440 1.00 77.19 988 LYS A C 1
ATOM 8095 O O . LYS A 1 988 ? -56.345 -5.635 48.493 1.00 77.19 988 LYS A O 1
ATOM 8100 N N . ILE A 1 989 ? -55.953 -6.364 46.408 1.00 74.81 989 ILE A N 1
ATOM 8101 C CA . ILE A 1 989 ? -56.912 -7.480 46.436 1.00 74.81 989 ILE A CA 1
ATOM 8102 C C . ILE A 1 989 ? -56.473 -8.546 47.451 1.00 74.81 989 ILE A C 1
ATOM 8104 O O . ILE A 1 989 ? -57.308 -9.029 48.221 1.00 74.81 989 ILE A O 1
ATOM 8108 N N . GLN A 1 990 ? -55.181 -8.882 47.519 1.00 72.00 990 GLN A N 1
ATOM 8109 C CA . GLN A 1 990 ? -54.642 -9.777 48.552 1.00 72.00 990 GLN A CA 1
ATOM 8110 C C . GLN A 1 990 ? -54.781 -9.190 49.962 1.00 72.00 990 GLN A C 1
ATOM 8112 O O . GLN A 1 990 ? -55.213 -9.892 50.877 1.00 72.00 990 GLN A O 1
ATOM 8117 N N . GLU A 1 991 ? -54.481 -7.903 50.137 1.00 77.25 991 GLU A N 1
ATOM 8118 C CA . GLU A 1 991 ? -54.628 -7.200 51.415 1.00 77.25 991 GLU A CA 1
ATOM 8119 C C . GLU A 1 991 ? -56.092 -7.206 51.886 1.00 77.25 991 GLU A C 1
ATOM 8121 O O . GLU A 1 991 ? -56.387 -7.585 53.022 1.00 77.25 991 GLU A O 1
ATOM 8126 N N . LEU A 1 992 ? -57.032 -6.897 50.987 1.00 73.56 992 LEU A N 1
ATOM 8127 C CA . LEU A 1 992 ? -58.470 -6.968 51.253 1.00 73.56 992 LEU A CA 1
ATOM 8128 C C . LEU A 1 992 ? -58.932 -8.395 51.564 1.00 73.56 992 LEU A C 1
ATOM 8130 O O . LEU A 1 992 ? -59.748 -8.572 52.464 1.00 73.56 992 LEU A O 1
ATOM 8134 N N . SER A 1 993 ? -58.376 -9.410 50.899 1.00 72.44 993 SER A N 1
ATOM 8135 C CA . SER A 1 993 ? -58.678 -10.820 51.187 1.00 72.44 993 SER A CA 1
ATOM 8136 C C . SER A 1 993 ? -58.180 -11.238 52.575 1.00 72.44 993 SER A C 1
ATOM 8138 O O . SER A 1 993 ? -58.884 -11.930 53.308 1.00 72.44 993 SER A O 1
ATOM 8140 N N . SER A 1 994 ? -56.998 -10.769 52.988 1.00 71.38 994 SER A N 1
ATOM 8141 C CA . SER A 1 994 ? -56.467 -11.022 54.334 1.00 71.38 994 SER A CA 1
ATOM 8142 C C . SER A 1 994 ? -57.287 -10.322 55.428 1.00 71.38 994 SER A C 1
ATOM 8144 O O . SER A 1 994 ? -57.562 -10.911 56.476 1.00 71.38 994 SER A O 1
ATOM 8146 N N . ASN A 1 995 ? -57.767 -9.105 55.155 1.00 72.56 995 ASN A N 1
ATOM 8147 C CA . ASN A 1 995 ? -58.668 -8.366 56.039 1.00 72.56 995 ASN A CA 1
ATOM 8148 C C . ASN A 1 995 ? -60.068 -8.999 56.110 1.00 72.56 995 ASN A C 1
ATOM 8150 O O . ASN A 1 995 ? -60.697 -8.999 57.167 1.00 72.56 995 ASN A O 1
ATOM 8154 N N . LEU A 1 996 ? -60.553 -9.583 55.010 1.00 72.12 996 LEU A N 1
ATOM 8155 C CA . LEU A 1 996 ? -61.811 -10.327 54.997 1.00 72.12 996 LEU A CA 1
ATOM 8156 C C . LEU A 1 996 ? -61.703 -11.596 55.856 1.00 72.12 996 LEU A C 1
ATOM 8158 O O . LEU A 1 996 ? -62.576 -11.844 56.681 1.00 72.12 996 LEU A O 1
ATOM 8162 N N . ASN A 1 997 ? -60.593 -12.333 55.750 1.00 69.94 997 ASN A N 1
ATOM 8163 C CA . ASN A 1 997 ? -60.348 -13.532 56.558 1.00 69.94 997 ASN A CA 1
ATOM 8164 C C . ASN A 1 997 ? -60.241 -13.216 58.061 1.00 69.94 997 ASN A C 1
ATOM 8166 O O . ASN A 1 997 ? -60.788 -13.945 58.889 1.00 69.94 997 ASN A O 1
ATOM 8170 N N . THR A 1 998 ? -59.590 -12.110 58.441 1.00 70.31 998 THR A N 1
ATOM 8171 C CA . THR A 1 998 ? -59.541 -11.683 59.853 1.00 70.31 998 THR A CA 1
ATOM 8172 C C . THR A 1 998 ? -60.902 -11.201 60.360 1.00 70.31 998 THR A C 1
ATOM 8174 O O . THR A 1 998 ? -61.248 -11.444 61.519 1.00 70.31 998 THR A O 1
ATOM 8177 N N . SER A 1 999 ? -61.714 -10.579 59.499 1.00 68.25 999 SER A N 1
ATOM 8178 C CA . SER A 1 999 ? -63.104 -10.229 59.807 1.00 68.25 999 SER A CA 1
ATOM 8179 C C . SER A 1 999 ? -63.987 -11.471 59.989 1.00 68.25 999 SER A C 1
ATOM 8181 O O . SER A 1 999 ? -64.750 -11.535 60.955 1.00 68.25 999 SER A O 1
ATOM 8183 N N . GLU A 1 1000 ? -63.843 -12.491 59.138 1.00 71.50 1000 GLU A N 1
ATOM 8184 C CA . GLU A 1 1000 ? -64.543 -13.774 59.277 1.00 71.50 1000 GLU A CA 1
ATOM 8185 C C . GLU A 1 1000 ? -64.164 -14.508 60.568 1.00 71.50 1000 GLU A C 1
ATOM 8187 O O . GLU A 1 1000 ? -65.045 -15.030 61.254 1.00 71.50 1000 GLU A O 1
ATOM 8192 N N . ASP A 1 1001 ? -62.889 -14.501 60.958 1.00 70.12 1001 ASP A N 1
ATOM 8193 C CA . ASP A 1 1001 ? -62.446 -15.088 62.226 1.00 70.12 1001 ASP A CA 1
ATOM 8194 C C . ASP A 1 1001 ? -62.952 -14.308 63.448 1.00 70.12 1001 ASP A C 1
ATOM 8196 O O . ASP A 1 1001 ? -63.350 -14.906 64.456 1.00 70.12 1001 ASP A O 1
ATOM 8200 N N . CYS A 1 1002 ? -63.021 -12.976 63.364 1.00 68.88 1002 CYS A N 1
ATOM 8201 C CA . CYS A 1 1002 ? -63.700 -12.159 64.369 1.00 68.88 1002 CYS A CA 1
ATOM 8202 C C . CYS A 1 1002 ? -65.195 -12.496 64.449 1.00 68.88 1002 CYS A C 1
ATOM 8204 O O . CYS A 1 1002 ? -65.718 -12.676 65.549 1.00 68.88 1002 CYS A O 1
ATOM 8206 N N . ASN A 1 1003 ? -65.877 -12.663 63.313 1.00 70.50 1003 ASN A N 1
ATOM 8207 C CA . ASN A 1 1003 ? -67.284 -13.062 63.279 1.00 70.50 1003 ASN A CA 1
ATOM 8208 C C . ASN A 1 1003 ? -67.500 -14.469 63.850 1.00 70.50 1003 ASN A C 1
ATOM 8210 O O . ASN A 1 1003 ? -68.436 -14.661 64.623 1.00 70.50 1003 ASN A O 1
ATOM 8214 N N . LYS A 1 1004 ? -66.613 -15.436 63.583 1.00 74.50 1004 LYS A N 1
ATOM 8215 C CA . LYS A 1 1004 ? -66.654 -16.761 64.230 1.00 74.50 1004 LYS A CA 1
ATOM 8216 C C . LYS A 1 1004 ? -66.499 -16.657 65.747 1.00 74.50 1004 LYS A C 1
ATOM 8218 O O . LYS A 1 1004 ? -67.244 -17.313 66.473 1.00 74.50 1004 LYS A O 1
ATOM 8223 N N . LYS A 1 1005 ? -65.596 -15.800 66.243 1.00 73.06 1005 LYS A N 1
ATOM 8224 C CA . LYS A 1 1005 ? -65.457 -15.528 67.687 1.00 73.06 1005 LYS A CA 1
ATOM 8225 C C . LYS A 1 1005 ? -66.711 -14.882 68.280 1.00 73.06 1005 LYS A C 1
ATOM 8227 O O . LYS A 1 1005 ? -67.123 -15.268 69.372 1.00 73.06 1005 LYS A O 1
ATOM 8232 N N . TYR A 1 1006 ? -67.338 -13.942 67.572 1.00 73.38 1006 TYR A N 1
ATOM 8233 C CA . TYR A 1 1006 ? -68.601 -13.343 68.006 1.00 73.38 1006 TYR A CA 1
ATOM 8234 C C . TYR A 1 1006 ? -69.749 -14.355 68.018 1.00 73.38 1006 TYR A C 1
ATOM 8236 O O . TYR A 1 1006 ? -70.502 -14.389 68.987 1.00 73.38 1006 TYR A O 1
ATOM 8244 N N . MET A 1 1007 ? -69.853 -15.224 67.012 1.00 72.75 1007 MET A N 1
ATOM 8245 C CA . MET A 1 1007 ? -70.877 -16.273 66.969 1.00 72.75 1007 MET A CA 1
ATOM 8246 C C . MET A 1 1007 ? -70.678 -17.303 68.086 1.00 72.75 1007 MET A C 1
ATOM 8248 O O . MET A 1 1007 ? -71.632 -17.617 68.791 1.00 72.75 1007 MET A O 1
ATOM 8252 N N . ALA A 1 1008 ? -69.436 -17.723 68.349 1.00 71.62 1008 ALA A N 1
ATOM 8253 C CA . ALA A 1 1008 ? -69.121 -18.590 69.484 1.00 71.62 1008 ALA A CA 1
ATOM 8254 C C . ALA A 1 1008 ? -69.498 -17.947 70.832 1.00 71.62 1008 ALA A C 1
ATOM 8256 O O . ALA A 1 1008 ? -70.041 -18.625 71.704 1.00 71.62 1008 ALA A O 1
ATOM 8257 N N . LYS A 1 1009 ? -69.267 -16.632 70.990 1.00 77.50 1009 LYS A N 1
ATOM 8258 C CA . LYS A 1 1009 ? -69.688 -15.851 72.168 1.00 77.50 1009 LYS A CA 1
ATOM 8259 C C . LYS A 1 1009 ? -71.216 -15.771 72.287 1.00 77.50 1009 LYS A C 1
ATOM 8261 O O . LYS A 1 1009 ? -71.754 -15.879 73.383 1.00 77.50 1009 LYS A O 1
ATOM 8266 N N . ILE A 1 1010 ? -71.920 -15.583 71.170 1.00 74.00 1010 ILE A N 1
ATOM 8267 C CA . ILE A 1 1010 ? -73.389 -15.570 71.129 1.00 74.00 1010 ILE A CA 1
ATOM 8268 C C . ILE A 1 1010 ? -73.948 -16.929 71.552 1.00 74.00 1010 ILE A C 1
ATOM 8270 O O . ILE A 1 1010 ? -74.913 -16.971 72.312 1.00 74.00 1010 ILE A O 1
ATOM 8274 N N . ASP A 1 1011 ? -73.351 -18.031 71.106 1.00 76.81 1011 ASP A N 1
ATOM 8275 C CA . ASP A 1 1011 ? -73.816 -19.367 71.475 1.00 76.81 1011 ASP A CA 1
ATOM 8276 C C . ASP A 1 1011 ? -73.526 -19.690 72.950 1.00 76.81 1011 ASP A C 1
ATOM 8278 O O . ASP A 1 1011 ? -74.412 -20.205 73.630 1.00 76.81 1011 ASP A O 1
ATOM 8282 N N . THR A 1 1012 ? -72.389 -19.245 73.504 1.00 75.69 1012 THR A N 1
ATOM 8283 C CA . THR A 1 1012 ? -72.146 -19.326 74.963 1.00 75.69 1012 THR A CA 1
ATOM 8284 C C . THR A 1 1012 ? -73.162 -18.503 75.759 1.00 75.69 1012 THR A C 1
ATOM 8286 O O . THR A 1 1012 ? -73.700 -18.975 76.756 1.00 75.69 1012 THR A O 1
ATOM 8289 N N . LEU A 1 1013 ? -73.500 -17.295 75.296 1.00 75.50 1013 LEU A N 1
ATOM 8290 C CA . LEU A 1 1013 ? -74.524 -16.459 75.935 1.00 75.50 1013 LEU A CA 1
ATOM 8291 C C . LEU A 1 1013 ? -75.938 -17.054 75.822 1.00 75.50 1013 LEU A C 1
ATOM 8293 O O . LEU A 1 1013 ? -76.776 -16.834 76.699 1.00 75.50 1013 LEU A O 1
ATOM 8297 N N . LYS A 1 1014 ? -76.242 -17.804 74.755 1.00 75.06 1014 LYS A N 1
ATOM 8298 C CA . LYS A 1 1014 ? -77.505 -18.554 74.643 1.00 75.06 1014 LYS A CA 1
ATOM 8299 C C . LYS A 1 1014 ? -77.550 -19.705 75.643 1.00 75.06 1014 LYS A C 1
ATOM 8301 O O . LYS A 1 1014 ? -78.586 -19.889 76.277 1.00 75.06 1014 LYS A O 1
ATOM 8306 N N . GLU A 1 1015 ? -76.456 -20.444 75.809 1.00 75.62 1015 GLU A N 1
ATOM 8307 C CA . GLU A 1 1015 ? -76.351 -21.509 76.815 1.00 75.62 1015 GLU A CA 1
ATOM 8308 C C . GLU A 1 1015 ? -76.495 -20.957 78.242 1.00 75.62 1015 GLU A C 1
ATOM 8310 O O . GLU A 1 1015 ? -77.269 -21.499 79.036 1.00 75.62 1015 GLU A O 1
ATOM 8315 N N . GLU A 1 1016 ? -75.849 -19.828 78.549 1.00 75.75 1016 GLU A N 1
ATOM 8316 C CA . GLU A 1 1016 ? -76.022 -19.124 79.826 1.00 75.75 1016 GLU A CA 1
ATOM 8317 C C . GLU A 1 1016 ? -77.469 -18.654 80.030 1.00 75.75 1016 GLU A C 1
ATOM 8319 O O . GLU A 1 1016 ? -78.034 -18.854 81.102 1.00 75.75 1016 GLU A O 1
ATOM 8324 N N . ASN A 1 1017 ? -78.125 -18.108 79.001 1.00 71.81 1017 ASN A N 1
ATOM 8325 C CA . ASN A 1 1017 ? -79.539 -17.731 79.089 1.00 71.81 1017 ASN A CA 1
ATOM 8326 C C . ASN A 1 1017 ? -80.468 -18.932 79.318 1.00 71.81 1017 ASN A C 1
ATOM 8328 O O . ASN A 1 1017 ? -81.441 -18.819 80.064 1.00 71.81 1017 ASN A O 1
ATOM 8332 N N . VAL A 1 1018 ? -80.188 -20.087 78.708 1.00 76.19 1018 VAL A N 1
ATOM 8333 C CA . VAL A 1 1018 ? -80.934 -21.328 78.978 1.00 76.19 1018 VAL A CA 1
ATOM 8334 C C . VAL A 1 1018 ? -80.733 -21.761 80.431 1.00 76.19 1018 VAL A C 1
ATOM 8336 O O . VAL A 1 1018 ? -81.701 -22.141 81.092 1.00 76.19 1018 VAL A O 1
ATOM 8339 N N . LYS A 1 1019 ? -79.511 -21.639 80.958 1.00 76.12 1019 LYS A N 1
ATOM 8340 C CA . LYS A 1 1019 ? -79.206 -21.915 82.365 1.00 76.12 1019 LYS A CA 1
ATOM 8341 C C . LYS A 1 1019 ? -79.970 -20.978 83.307 1.00 76.12 1019 LYS A C 1
ATOM 8343 O O . LYS A 1 1019 ? -80.680 -21.471 84.179 1.00 76.12 1019 LYS A O 1
ATOM 8348 N N . TYR A 1 1020 ? -79.934 -19.665 83.074 1.00 74.56 1020 TYR A N 1
ATOM 8349 C CA . TYR A 1 1020 ? -80.693 -18.692 83.870 1.00 74.56 1020 TYR A CA 1
ATOM 8350 C C . TYR A 1 1020 ? -82.205 -18.913 83.784 1.00 74.56 1020 TYR A C 1
ATOM 8352 O O . TYR A 1 1020 ? -82.911 -18.785 84.782 1.00 74.56 1020 TYR A O 1
ATOM 8360 N N . LYS A 1 1021 ? -82.723 -19.306 82.616 1.00 74.56 1021 LYS A N 1
ATOM 8361 C CA . LYS A 1 1021 ? -84.141 -19.648 82.448 1.00 74.56 1021 LYS A CA 1
ATOM 8362 C C . LYS A 1 1021 ? -84.529 -20.903 83.237 1.00 74.56 1021 LYS A C 1
ATOM 8364 O O . LYS A 1 1021 ? -85.624 -20.955 83.795 1.00 74.56 1021 LYS A O 1
ATOM 8369 N N . ASN A 1 1022 ? -83.642 -21.893 83.319 1.00 73.56 1022 ASN A N 1
ATOM 8370 C CA . ASN A 1 1022 ? -83.852 -23.093 84.128 1.00 73.56 1022 ASN A CA 1
ATOM 8371 C C . ASN A 1 1022 ? -83.774 -22.793 85.634 1.00 73.56 1022 ASN A C 1
ATOM 8373 O O . ASN A 1 1022 ? -84.604 -23.297 86.389 1.00 73.56 1022 ASN A O 1
ATOM 8377 N N . GLU A 1 1023 ? -82.845 -21.935 86.062 1.00 74.50 1023 GLU A N 1
ATOM 8378 C CA . GLU A 1 1023 ? -82.740 -21.456 87.449 1.00 74.50 1023 GLU A CA 1
ATOM 8379 C C . GLU A 1 1023 ? -83.977 -20.637 87.860 1.00 74.50 1023 GLU A C 1
ATOM 8381 O O . GLU A 1 1023 ? -84.537 -20.848 88.936 1.00 74.50 1023 GLU A O 1
ATOM 8386 N N . LEU A 1 1024 ? -84.482 -19.775 86.970 1.00 72.44 1024 LEU A N 1
ATOM 8387 C CA . LEU A 1 1024 ? -85.716 -19.015 87.185 1.00 72.44 1024 LEU A CA 1
ATOM 8388 C C . LEU A 1 1024 ? -86.947 -19.934 87.268 1.00 72.44 1024 LEU A C 1
ATOM 8390 O O . LEU A 1 1024 ? -87.814 -19.742 88.118 1.00 72.44 1024 LEU A O 1
ATOM 8394 N N . ASN A 1 1025 ? -87.016 -20.971 86.428 1.00 71.25 1025 ASN A N 1
ATOM 8395 C CA . ASN A 1 1025 ? -88.080 -21.973 86.508 1.00 71.25 1025 ASN A CA 1
ATOM 8396 C C . ASN A 1 1025 ? -88.011 -22.785 87.812 1.00 71.25 1025 ASN A C 1
ATOM 8398 O O . ASN A 1 1025 ? -89.055 -23.057 88.399 1.00 71.25 1025 ASN A O 1
ATOM 8402 N N . GLN A 1 1026 ? -86.816 -23.123 88.308 1.00 69.56 1026 GLN A N 1
ATOM 8403 C CA . GLN A 1 1026 ? -86.659 -23.743 89.629 1.00 69.56 1026 GLN A CA 1
ATOM 8404 C C . GLN A 1 1026 ? -87.115 -22.809 90.757 1.00 69.56 1026 GLN A C 1
ATOM 8406 O O . GLN A 1 1026 ? -87.822 -23.258 91.658 1.00 69.56 1026 GLN A O 1
ATOM 8411 N N . GLN A 1 1027 ? -86.799 -21.511 90.693 1.00 68.25 1027 GLN A N 1
ATOM 8412 C CA . GLN A 1 1027 ? -87.314 -20.530 91.658 1.00 68.25 1027 GLN A CA 1
ATOM 8413 C C . GLN A 1 1027 ? -88.838 -20.379 91.597 1.00 68.25 1027 GLN A C 1
ATOM 8415 O O . GLN A 1 1027 ? -89.472 -20.247 92.644 1.00 68.25 1027 GLN A O 1
ATOM 8420 N N . ASN A 1 1028 ? -89.443 -20.450 90.409 1.00 67.94 1028 ASN A N 1
ATOM 8421 C CA . ASN A 1 1028 ? -90.900 -20.435 90.265 1.00 67.94 1028 ASN A CA 1
ATOM 8422 C C . ASN A 1 1028 ? -91.544 -21.696 90.858 1.00 67.94 1028 ASN A C 1
ATOM 8424 O O . ASN A 1 1028 ? -92.566 -21.586 91.526 1.00 67.94 1028 ASN A O 1
ATOM 8428 N N . VAL A 1 1029 ? -90.931 -22.875 90.700 1.00 70.31 1029 VAL A N 1
ATOM 8429 C CA . VAL A 1 1029 ? -91.400 -24.117 91.345 1.00 70.31 1029 VAL A CA 1
ATOM 8430 C C . VAL A 1 1029 ? -91.288 -24.028 92.873 1.00 70.31 1029 VAL A C 1
ATOM 8432 O O . VAL A 1 1029 ? -92.219 -24.416 93.575 1.00 70.31 1029 VAL A O 1
ATOM 8435 N N . ILE A 1 1030 ? -90.198 -23.458 93.399 1.00 69.62 1030 ILE A N 1
ATOM 8436 C CA . ILE A 1 1030 ? -90.027 -23.215 94.842 1.00 69.62 1030 ILE A CA 1
ATOM 8437 C C . ILE A 1 1030 ? -91.063 -22.202 95.355 1.00 69.62 1030 ILE A C 1
ATOM 8439 O O . ILE A 1 1030 ? -91.658 -22.408 96.410 1.00 69.62 1030 ILE A O 1
ATOM 8443 N N . SER A 1 1031 ? -91.333 -21.140 94.593 1.00 66.00 1031 SER A N 1
ATOM 8444 C CA . SER A 1 1031 ? -92.333 -20.124 94.946 1.00 66.00 1031 SER A CA 1
ATOM 8445 C C . SER A 1 1031 ? -93.759 -20.686 94.918 1.00 66.00 1031 SER A C 1
ATOM 8447 O O . SER A 1 1031 ? -94.560 -20.359 95.790 1.00 66.00 1031 SER A O 1
ATOM 8449 N N . GLN A 1 1032 ? -94.064 -21.580 93.971 1.00 66.56 1032 GLN A N 1
ATOM 8450 C CA . GLN A 1 1032 ? -95.344 -22.286 93.906 1.00 66.56 1032 GLN A CA 1
ATOM 8451 C C . GLN A 1 1032 ? -95.508 -23.250 95.094 1.00 66.56 1032 GLN A C 1
ATOM 8453 O O . GLN A 1 1032 ? -96.548 -23.240 95.742 1.00 66.56 1032 GLN A O 1
ATOM 8458 N N . SER A 1 1033 ? -94.453 -23.993 95.454 1.00 66.94 1033 SER A N 1
ATOM 8459 C CA . SER A 1 1033 ? -94.437 -24.867 96.638 1.00 66.94 1033 SER A CA 1
ATOM 8460 C C . SER A 1 1033 ? -94.656 -24.090 97.942 1.00 66.94 1033 SER A C 1
ATOM 8462 O O . SER A 1 1033 ? -95.418 -24.537 98.794 1.00 66.94 1033 SER A O 1
ATOM 8464 N N . LEU A 1 1034 ? -94.029 -22.918 98.091 1.00 66.38 1034 LEU A N 1
ATOM 8465 C CA . LEU A 1 1034 ? -94.230 -22.033 99.246 1.00 66.38 1034 LEU A CA 1
ATOM 8466 C C . LEU A 1 1034 ? -95.644 -21.437 99.272 1.00 66.38 1034 LEU A C 1
ATOM 8468 O O . LEU A 1 1034 ? -96.225 -21.295 100.344 1.00 66.38 1034 LEU A O 1
ATOM 8472 N N . SER A 1 1035 ? -96.222 -21.117 98.110 1.00 66.56 1035 SER A N 1
ATOM 8473 C CA . SER A 1 1035 ? -97.614 -20.656 97.992 1.00 66.56 1035 SER A CA 1
ATOM 8474 C C . SER A 1 1035 ? -98.622 -21.745 98.382 1.00 66.56 1035 SER A C 1
ATOM 8476 O O . SER A 1 1035 ? -99.634 -21.452 99.029 1.00 66.56 1035 SER A O 1
ATOM 8478 N N . ASP A 1 1036 ? -98.345 -22.999 98.025 1.00 67.56 1036 ASP A N 1
ATOM 8479 C CA . ASP A 1 1036 ? -99.179 -24.149 98.380 1.00 67.56 1036 ASP A CA 1
ATOM 8480 C C . ASP A 1 1036 ? -99.066 -24.481 99.884 1.00 67.56 1036 ASP A C 1
ATOM 8482 O O . ASP A 1 1036 ? -100.078 -24.757 100.532 1.00 67.56 1036 ASP A O 1
ATOM 8486 N N . GLU A 1 1037 ? -97.875 -24.343 100.483 1.00 66.62 1037 GLU A N 1
ATOM 8487 C CA . GLU A 1 1037 ? -97.655 -24.445 101.938 1.00 66.62 1037 GLU A CA 1
ATOM 8488 C C . GLU A 1 1037 ? -98.335 -23.315 102.730 1.00 66.62 1037 GLU A C 1
ATOM 8490 O O . GLU A 1 1037 ? -98.925 -23.558 103.791 1.00 66.62 1037 GLU A O 1
ATOM 8495 N N . LEU A 1 1038 ? -98.308 -22.082 102.210 1.00 63.59 1038 LEU A N 1
ATOM 8496 C CA . LEU A 1 1038 ? -98.998 -20.945 102.823 1.00 63.59 1038 LEU A CA 1
ATOM 8497 C C . LEU A 1 1038 ? -100.520 -21.130 102.755 1.00 63.59 1038 LEU A C 1
ATOM 8499 O O . LEU A 1 1038 ? -101.216 -20.887 103.739 1.00 63.59 1038 LEU A O 1
ATOM 8503 N N . SER A 1 1039 ? -101.034 -21.627 101.625 1.00 63.41 1039 SER A N 1
ATOM 8504 C CA . SER A 1 1039 ? -102.459 -21.935 101.453 1.00 63.41 1039 SER A CA 1
ATOM 8505 C C . SER A 1 1039 ? -102.914 -23.079 102.365 1.00 63.41 1039 SER A C 1
ATOM 8507 O O . SER A 1 1039 ? -104.007 -23.013 102.927 1.00 63.41 1039 SER A O 1
ATOM 8509 N N . ALA A 1 1040 ? -102.074 -24.097 102.584 1.00 63.25 1040 ALA A N 1
ATOM 8510 C CA . ALA A 1 1040 ? -102.342 -25.167 103.545 1.00 63.25 1040 ALA A CA 1
ATOM 8511 C C . ALA A 1 1040 ? -102.326 -24.666 105.003 1.00 63.25 1040 ALA A C 1
ATOM 8513 O O . ALA A 1 1040 ? -103.184 -25.056 105.796 1.00 63.25 1040 ALA A O 1
ATOM 8514 N N . SER A 1 1041 ? -101.413 -23.751 105.351 1.00 61.53 1041 SER A N 1
ATOM 8515 C CA . SER A 1 1041 ? -101.378 -23.124 106.681 1.00 61.53 1041 SER A CA 1
ATOM 8516 C C . SER A 1 1041 ? -102.578 -22.210 106.936 1.00 61.53 1041 SER A C 1
ATOM 8518 O O . SER A 1 1041 ? -103.147 -22.258 108.024 1.00 61.53 1041 SER A O 1
ATOM 8520 N N . ILE A 1 1042 ? -103.024 -21.437 105.940 1.00 63.66 1042 ILE A N 1
ATOM 8521 C CA . ILE A 1 1042 ? -104.232 -20.600 106.050 1.00 63.66 1042 ILE A CA 1
ATOM 8522 C C . ILE A 1 1042 ? -105.477 -21.477 106.249 1.00 63.66 1042 ILE A C 1
ATOM 8524 O O . ILE A 1 1042 ? -106.293 -21.186 107.120 1.00 63.66 1042 ILE A O 1
ATOM 8528 N N . LYS A 1 1043 ? -105.573 -22.616 105.550 1.00 62.25 1043 LYS A N 1
ATOM 8529 C CA . LYS A 1 1043 ? -106.680 -23.573 105.716 1.00 62.25 1043 LYS A CA 1
ATOM 8530 C C . LYS A 1 1043 ? -106.703 -24.240 107.100 1.00 62.25 1043 LYS A C 1
ATOM 8532 O O . LYS A 1 1043 ? -107.778 -24.473 107.647 1.00 62.25 1043 LYS A O 1
ATOM 8537 N N . ASN A 1 1044 ? -105.531 -24.493 107.690 1.00 61.28 1044 ASN A N 1
ATOM 8538 C CA . ASN A 1 1044 ? -105.409 -25.015 109.056 1.00 61.28 1044 ASN A CA 1
ATOM 8539 C C . ASN A 1 1044 ? -105.748 -23.955 110.124 1.00 61.28 1044 ASN A C 1
ATOM 8541 O O . ASN A 1 1044 ? -106.311 -24.294 111.163 1.00 61.28 1044 ASN A O 1
ATOM 8545 N N . VAL A 1 1045 ? -105.470 -22.672 109.864 1.00 61.94 1045 VAL A N 1
ATOM 8546 C CA . VAL A 1 1045 ? -105.877 -21.554 110.739 1.00 61.94 1045 VAL A CA 1
ATOM 8547 C C . VAL A 1 1045 ? -107.387 -21.288 110.640 1.00 61.94 1045 VAL A C 1
ATOM 8549 O O . VAL A 1 1045 ? -108.031 -21.028 111.654 1.00 61.94 1045 VAL A O 1
ATOM 8552 N N . GLU A 1 1046 ? -107.989 -21.433 109.456 1.00 58.03 1046 GLU A N 1
ATOM 8553 C CA . GLU A 1 1046 ? -109.444 -21.331 109.269 1.00 58.03 1046 GLU A CA 1
ATOM 8554 C C . GLU A 1 1046 ? -110.210 -22.516 109.889 1.00 58.03 1046 GLU A C 1
ATOM 8556 O O . GLU A 1 1046 ? -111.294 -22.312 110.436 1.00 58.03 1046 GLU A O 1
ATOM 8561 N N . GLN A 1 1047 ? -109.641 -23.730 109.899 1.00 57.81 1047 GLN A N 1
ATOM 8562 C CA . GLN A 1 1047 ? -110.208 -24.871 110.636 1.00 57.81 1047 GLN A CA 1
ATOM 8563 C C . GLN A 1 1047 ? -110.037 -24.745 112.160 1.00 57.81 1047 GLN A C 1
ATOM 8565 O O . GLN A 1 1047 ? -110.955 -25.105 112.893 1.00 57.81 1047 GLN A O 1
ATOM 8570 N N . GLY A 1 1048 ? -108.935 -24.157 112.643 1.00 58.75 1048 GLY A N 1
ATOM 8571 C CA . GLY A 1 1048 ? -108.752 -23.850 114.068 1.00 58.75 1048 GLY A CA 1
ATOM 8572 C C . GLY A 1 1048 ? -109.709 -22.770 114.592 1.00 58.75 1048 GLY A C 1
ATOM 8573 O O . GLY A 1 1048 ? -110.212 -22.876 115.710 1.00 58.75 1048 GLY A O 1
ATOM 8574 N N . ASN A 1 1049 ? -110.043 -21.768 113.771 1.00 55.88 1049 ASN A N 1
ATOM 8575 C CA . ASN A 1 1049 ? -111.004 -20.723 114.146 1.00 55.88 1049 ASN A CA 1
ATOM 8576 C C . ASN A 1 1049 ? -112.467 -21.209 114.160 1.00 55.88 1049 ASN A C 1
ATOM 8578 O O . ASN A 1 1049 ? -113.274 -20.654 114.899 1.00 55.88 1049 ASN A O 1
ATOM 8582 N N . GLN A 1 1050 ? -112.813 -22.277 113.428 1.00 55.66 1050 GLN A N 1
ATOM 8583 C CA . GLN A 1 1050 ? -114.149 -22.895 113.500 1.00 55.66 1050 GLN A CA 1
ATOM 8584 C C . GLN A 1 1050 ? -114.350 -23.792 114.737 1.00 55.66 1050 GLN A C 1
ATOM 8586 O O . GLN A 1 1050 ? -115.495 -24.047 115.120 1.00 55.66 1050 GLN A O 1
ATOM 8591 N N . GLU A 1 1051 ? -113.275 -24.244 115.392 1.00 55.28 1051 GLU A N 1
ATOM 8592 C CA . GLU A 1 1051 ? -113.347 -24.955 116.681 1.00 55.28 1051 GLU A CA 1
ATOM 8593 C C . GLU A 1 1051 ? -113.320 -24.005 117.892 1.00 55.28 1051 GLU A C 1
ATOM 8595 O O . GLU A 1 1051 ? -113.852 -24.356 118.944 1.00 55.28 1051 GLU A O 1
ATOM 8600 N N . PHE A 1 1052 ? -112.808 -22.777 117.740 1.00 52.06 1052 PHE A N 1
ATOM 8601 C CA . PHE A 1 1052 ? -112.812 -21.758 118.801 1.00 52.06 1052 PHE A CA 1
ATOM 8602 C C . PHE A 1 1052 ? -114.147 -20.993 118.932 1.00 52.06 1052 PHE A C 1
ATOM 8604 O O . PHE A 1 1052 ? -114.402 -20.401 119.970 1.00 52.06 1052 PHE A O 1
ATOM 8611 N N . GLU A 1 1053 ? -115.037 -21.038 117.930 1.00 53.03 1053 GLU A N 1
ATOM 8612 C CA . GLU A 1 1053 ? -116.409 -20.488 118.020 1.00 53.03 1053 GLU A CA 1
ATOM 8613 C C . GLU A 1 1053 ? -117.446 -21.488 118.592 1.00 53.03 1053 GLU A C 1
ATOM 8615 O O . GLU A 1 1053 ? -118.646 -21.202 118.620 1.00 53.03 1053 GLU A O 1
ATOM 8620 N N . LYS A 1 1054 ? -117.015 -22.669 119.066 1.00 50.47 1054 LYS A N 1
ATOM 8621 C CA . LYS A 1 1054 ? -117.879 -23.691 119.702 1.00 50.47 1054 LYS A CA 1
ATOM 8622 C C . LYS A 1 1054 ? -117.530 -24.019 121.164 1.00 50.47 1054 LYS A C 1
ATOM 8624 O O . LYS A 1 1054 ? -118.095 -24.968 121.714 1.00 50.47 1054 LYS A O 1
ATOM 8629 N N . LEU A 1 1055 ? -116.678 -23.217 121.801 1.00 41.34 1055 LEU A N 1
ATOM 8630 C CA . LEU A 1 1055 ? -116.373 -23.208 123.240 1.00 41.34 1055 LEU A CA 1
ATOM 8631 C C . LEU A 1 1055 ? -116.376 -21.763 123.739 1.00 41.34 1055 LEU A C 1
ATOM 8633 O O . LEU A 1 1055 ? -116.791 -21.562 124.903 1.00 41.34 1055 LEU A O 1
#

Sequence (1055 aa):
MGAWEDVLIEWCNCLDISKKIQDFNELRNGDFFKNILYIINKSDQYKNDANVFKILLHILSKIYNNAQIEYSQYNSFLELSEDDLKIITSLLMHYTCIYDRRDILTSPLCHRLSKNTQVCIRSFLQKVDNEINYEDLEIIIKELSVNDNEDSFKNNDKFHSPLMGILKTPVSKASRFHEKDRELTKLKNMLELERYEKADLQEELRQQSEKIKKFESALNNSNSDIIRLKTQISALESRTPPHFQATDLTDKEKRLKMDIQSLEHYIEKTEKEQDDLREEAYYSRKKLKEWELEYSNLHTKYLEFENKVEDLTKLSINQTNRISTLEAYCDELNGLLEEYKTKSTNESCVLEASTLNVRRSLTLVEENLACSVVEVQLKDAQNENRELMMKIELLNMQLDHDKKMMETRMNEYVARYNKLLEYTNRFTDMKTDIVDLQIVYEKEMNEFSSYIEEMKQTFISVVVGNYETSIKNLSIELTKEKEISRSLSNDLAASILSFAECNKNLEKTLNEKSICQENFAQLEKVNNDLNKKIFQSSLKLNTSVECNKKYFAKIDTLEEENVKYKNKLDQQIEISQSLSDELSASILNFEECNKDLKKTLNEKNICLDNFAKLEKVNNDLNKKIQELSSNLNTSEDCNKKYLIKVESLEEENVECKKELNQQKEISQSLSDELSASILNFEKCNNDLERTLNEKNICLGNFAKLEKVVDDLNKKTQELSSNLNTSEDCNKKYSVKIDRLEEENVEYKNALDQQKEITQSLSDELSASILNFEECKKNLERTLNEKNTCLDNFAKLEKVVDDLNKKIQELSSNLNTSEECNKKYSVKIHGLEEENVKYKNELDQQKEISQSLSDKLSASTLNFEECNKNLERNLNEKNICLDNFAQLEKVVDDLNKKIQELSSNLNTSEDCNKKYSAEIDRLKEENVKYKNEIDQQKEISQSLSDKLEASILNFEQLNKNLEKTLNEKSICQDRLAQHEKVNDDLNKKIQELSSNLNTSEDCNKKYMAKIDTLKEENVKYKNELNQQNVISQSLSDELSASIKNVEQGNQEFEKL

Secondary structure (DSSP, 8-state):
--HHHHHHHHHHHHTTSSSPP-SGGGGGGSHHHHHHHHHH---GGGTT-S-HHHHHHHHHHHH-TT----GGG-SSGGGS-HHHHHHHHHHHHHIIIIIS--HHHHHHHHHTS-HHHHHHHHHHHHH--SS--HHHHHHHHHHHTT---TTS-----TT--TTHHHH---THHHHHHHHHHHHHHHHHHHHHHHHHHHHHHHHHHHHHHHHHHHHHHHHHHHHHHHHHHHHHHHHHHTTS-GGG--THHHHHHHHHHHHHHHHHHHHHHHHHHHHHHHHHHHHHHHHHHHHHHHHHHHHHHHHHHHHHHHHHHHHHHHHHHHHHHHHHHHHHHHHHHHHHHHHHHTS---------------------HHHHHHHHHHHHHHHHHHHHHHHHHHHHHHHHHHHHHHHHHHHHHHHHHHHHHHHHHHHHHHHHHHHHHHHHHHHHHHHHHHHHHHHHHHHHHHHHHHHHHHHHHHHHHHHHHHHHHHHHHHHHHHHHHHHHHHHHTTGGGS---------HHHHHHHHHHHHHHHHHHHHHHHHHHHHHHHHHHHHHHHHHHHHHHHHHHHHHHHHHHHHHHHHHHHHHHHHHHHHHHHHHHHHHHHHHHHHHHHHHHHHHHHHHHHHHHHHHHHHHHHHHHHHHHHHHHHHHHHHHHHHHHHHHHHHHHHHHHHHHHHHHHTTTTTSSTTSSSS--------TTTHHHHHHHHHHHHHHHHHHHHHHHHHHHHHHHHHHHHHHHHHHHHHHHHHHHHHHHHHHHHHHHHHHHHHHHHHHHHHHHHHHHHHHHHHHHHHHHHHHHHHHHHHHHHHHHHHHHHHHHHHHHHHHHHHHHHHHHHHHHHHHHHHHHHHHHTTS--SS------------------SSSHHHHHHHHHHHHHHHHHHHHHHHHHHHHHHHHHHHHHHHHHHHHHHHHHHHHHHHHHHHHHHHHHHHHHHHHHHHHHHHHHHHHHHHHHHHHHHHHHHHHHHHHHHHHHHHHHHHHHHHHHHHHHHHHHHHHHHHHHHHHHHHHHHHHHHHHHHHHHHHHHHHHHHHHTT-

Foldseek 3Di:
DFPLLVLLLLLLVLLVQDPRDPGSCVVQVVSSLVSLVVVQDPDPPCPDDPQSPVVLVVVLCVQQVQAPDPCVPDRGSNPDDSLRSSLSSLSSLLCCQPPVLDCSNLVSLQPPGDLLSLVLNVQSNVQDDRHDYPVSNVVSSVVSRPPPDPPPPPDPDPDGRSNCVRSPPDPCVVVVVVVVVVVVVVVVVVVVVVVVVVVVVVVVVVVVVVVVVVVVVVVVVVVVVVVVVVVVVVVVVVVDDPPPPDPVVVVVVVVVVVVVVVVVVVVVVVVVVVVVVVVVVVVVVVVVVVVVVVVVVVVVVVVVVVVVVVVVVVVVVVVVVVVVVVVVVVVVVVVVVVVVVVVVVVPPDDDDDDDDDDDDDDDDDDPDPVVVVVVVVVVVVVVVVVVVVVVVVVVVVVVVVVVVVVVVVVVVVVVVVVVVVVVVVVVVVVVVVVVVVVVVVVVVVVVVVVVVVVVVVVVCCVVVVVVVVVVVVVVVVVVVVVVVVVVVVVVVVVVVVVVVVVVVVVVVPDDDDDDDDDPPPVVVVVVVVVVVVVVVVVVVVVVVVVVVVVVVVVVVVVVVVVVVVVVVVVVVVVVVVVVVVVVVVVVVVVVVVVVVVVVVVVVVVVVVVVVVVVVVVVVVVVVVVVVVVVVVVVVVVVVVVVVVVVVVVVVVVVVVVVVVVVVVVVVVVVVVVVVVVVVVVVVVVVVVVVVVPPDDDDDDDDPPCVVVVVVVVVVVVVVVVVVVVVVVVVVVVVVVVVVVVVVVVVVVVVVVVVVVVVVVVVVVVVVVVVVVVVVVVVVVVVVVVVVVVVVVVVVVVVVVVVVVVVVVVVVVVVVVVVVVVVVVVVVVVVVVVVVVVVVVVVVVVVVVVVVVVVVVVPPPDDDDPPDPDPDDDDDDDDDPDDVVVVVVVVVVVVVVVVVVVVVVVVVVVVVVVVVVVVVVVVVVVVVVVVVVVVVVVVVVVVVVVVVVVVVVVVVVVVVVVVVVVVVVVVVVVVVVVVVVVVVVVVVVVVVVVVVVVVVVVVVVVVVVVVVVVVVVVVVVVVVVVVVVVVVVVVVVVVVVVVVVVVVVVVVVVVD

Organism: NCBI:txid420089